Protein 7KC4 (pdb70)

B-factor: mean 38.18, std 17.24, range [19.4, 106.6]

Sequence (771 aa):
AWSVNNFLITGPKAYLTYTTSVALGAQSGIEECKFQFAWERWNCPENALQLSTHNRLRSATRETSFIHAISSAGVMYIITKNCSMGDFENCGCGWIWGGCSDNVEFGERISKLFVDSLEKGKDARALMNLHNNRAGRLAVRATMKRTCKCHGISGSCSIQTCWLQLAEFREMGDYLKAKYDQALKIEMDKFLPSAEAELIFLEESPDYCTCNSSLGIYGTEGRECLQNRSCGRLCTECGLQVEERKTEVISSCNCKFQWCCTVKCDQCRHVVSKYYCAAIIENMSTKKLCIVGGILLVFQIIAFLVGGLIAPGPTTAVSYMSVKCVDARKNHHKTKWFVPWGPNHCDKIRDIEEAIPREIEANDIVFSVHIPLPHMEMSPWFQFMLFILQLDIAFKLNNQIRENAEVSMDVSLAYRDDAFAEWTEMAHERVPRKLKCTFTSPKTPEHEGRYYECDVLPFMEIGSVAHKFYLLNIRLPVNEKKKINVGIGEIKDIRLVGIHQNGGFTKVWFAMKTFLTPSIFIIMVWYWRRITMMSRPPVLLEKVIFALGISMTFINIPVEWFSIGFDWTWMLLFGDIRQGIFYAMLLSFWIIFCGEHMMDQHERNHIAGYWKQVGPIAVGSFCLFIFDMCERGVQLTNPFYSIWTTDIGTELAMAFIIVAGICLCLYFLFLCFMVFQVFRNISGKQSSLPAMSKVRRLHYEGLIFRFKFLMLITLACAAMTVIFFIVSQVTEGHWKWGGVTVQVNSAFFTGIYGMWNLYVFALMFLYAPSH

InterPro domains:
  IPR009551 Protein wntless [PTHR13449] (1-541)
  IPR047843 Wntless-like, transmembrane domain [PF06664] (227-496)
  IPR053936 Wntless, GOLD domain [PF21883] (48-226)

Radius of gyration: 33.34 Å; Cα contacts (8 Å, |Δi|>4): 1363; chains: 2; bounding box: 68×67×112 Å

Solvent-accessible surface area: 38138 Å² total; per-residue (Å²): 20,14,43,70,90,50,2,83,146,20,22,30,175,100,52,122,97,21,9,90,18,0,15,94,0,0,119,24,0,9,107,9,0,64,98,32,2,40,113,58,60,20,50,0,23,105,46,22,31,64,128,12,76,146,94,27,138,162,14,0,7,77,8,9,0,0,5,12,0,0,0,0,0,0,0,0,36,38,0,8,26,18,0,12,25,6,53,20,106,64,3,35,73,69,35,67,96,27,8,40,44,41,8,10,90,13,0,39,87,0,0,93,46,2,0,28,44,19,39,167,37,159,86,36,19,5,77,3,4,53,16,0,0,78,3,0,15,47,3,0,70,65,22,19,83,127,31,51,51,29,13,10,32,22,42,46,58,33,26,49,5,47,11,69,13,8,6,21,29,79,69,0,0,60,73,1,37,53,29,17,96,98,24,73,98,19,100,119,49,28,159,145,121,34,57,97,40,38,0,0,19,29,54,96,46,61,118,32,24,83,86,65,106,97,92,23,14,145,13,8,136,54,38,87,12,94,63,150,165,44,6,7,143,6,2,85,125,36,25,177,97,80,72,77,119,132,43,53,58,95,57,86,39,112,21,116,69,64,2,0,12,45,52,152,61,62,151,29,175,80,114,46,59,50,46,67,4,20,51,15,6,76,95,37,62,106,148,125,33,88,102,38,37,31,90,46,112,81,88,20,80,94,8,60,90,41,0,5,97,100,4,20,10,2,23,17,12,14,11,5,14,1,10,5,0,13,9,87,194,78,104,120,196,60,90,114,29,16,22,3,55,32,111,115,100,2,87,59,2,122,65,10,116,66,0,76,88,102,120,8,97,2,70,28,0,2,0,0,5,9,1,0,11,4,128,15,80,5,21,40,49,0,22,23,1,11,3,3,0,14,14,14,0,4,0,75,78,115,12,60,30,121,178,128,3,95,0,7,0,48,0,17,0,0,66,42,70,97,45,191,48,154,32,66,73,67,17,76,106,130,2,42,11,50,14,119,22,86,24,115,20,84,111,60,92,152,62,63,41,48,63,25,117,35,88,49,6,50,4,4,16,11,7,9,3,32,37,81,27,2,0,0,11,0,45,0,44,29,38,131,172,118,142,53,3,26,11,1,1,27,0,56,20,0,13,0,0,3,1,2,31,2,0,0,8,0,74,13,41,4,59,24,7,62,125,21,20,60,42,3,103,113,20,15,70,68,0,64,143,61,2,83,116,62,126,124,107,42,48,7,15,14,99,10,2,45,31,0,0,82,7,3,13,79,14,0,64,33,28,29,103,126,10,44,70,132,81,70,55,102,17,37,16,56,23,6,53,9,47,31,74,8,104,22,50,11,35,7,1,42,0,1,9,12,0,50,3,19,19,66,169,130,132,57,38,134,78,73,52,6,207,46,25,73,29,3,15,46,71,6,46,127,13,74,83,46,13,8,93,49,26,23,15,54,23,62,121,47,12,4,58,8,10,102,36,66,106,105,13,39,106,103,0,85,45,56,58,101,61,10,32,114,12,80,84,75,1,100,113,56,30,88,112,9,31,129,75,0,84,145,29,13,64,41,45,99,96,58,8,112,90,38,77,157,119,130,63,101,114,39,64,12,29,10,101,34,1,102,43,7,29,112,60,20,100,54,17,38,43,76,31,88,89,74,57,99,50,14,61,118,30,116,4,85,78,131,213,44,80,102,59,41,36,23,30,0,16,22,38,0,0,28,21,4,18,26,2,29,9,0,58,19,2,0,52,7,11,0,10,41,205

Nearest PDB structures (foldseek):
  8tzr-assembly1_B  TM=9.924E-01  e=3.340E-75  Homo sapiens
  8tzs-assembly1_A  TM=9.143E-01  e=9.568E-65  Homo sapiens
  5lwe-assembly2_B  TM=4.113E-01  e=3.596E-01  Homo sapiens
  8haf-assembly1_R  TM=4.337E-01  e=3.968E-01  Homo sapiens
  8afz-assembly1_A  TM=2.467E-01  e=7.568E+00  Homo sapiens

Organism: Homo sapiens (NCBI:txid9606)

GO terms:
  GO:0005769 early endosome (C, IDA)
  GO:0005794 Golgi apparatus (C, IDA)
  GO:0005802 trans-Golgi network (C, IDA)
  GO:0005886 plasma membrane (C, IDA)
  GO:0031410 cytoplasmic vesicle (C, IDA)
  GO:0030177 positive regulation of Wnt signaling pathway (P, IMP)
  GO:0061357 positive regulation of Wnt protein secretion (P, IMP)
  GO:0006886 intracellular protein transport (P, IMP)
  GO:0005515 protein binding (F, IPI)
  GO:0031901 early endosome membrane (C, TAS)
  GO:0000139 Golgi membrane (C, TAS)
  GO:0070062 extracellular exosome (C, TAS)
  GO:0005886 plasma membrane (C, TAS)
  GO:0030666 endocytic vesicle membrane (C, TAS)
  GO:0061355 Wnt protein secretion (P, IMP)
  GO:0017147 Wnt-protein binding (F, IPI)
  GO:0090263 positive regulation of canonical Wnt signaling pathway (P, IMP)
  GO:0005783 endoplasmic reticulum (C, IDA)
  GO:0031901 early endosome membrane (C, EXP)
  GO:0000139 Golgi membrane (C, EXP)

Foldseek 3Di:
DLALVLLQVLHDPPPRVCSVLLSVLLVVLQVLQLVLCQADLCNSDPVCPVVLLPPVVQNLELSVLSSLLSSLLSQLVRQLVCVVVCVDPDQAPVCVPPRGDNSRVSSNVNSLRSSLSSLVDDAQSNVQSNLSSQLSSVLQVVQWDKDKAQCPDPRHNPDMDIDTHTDDSNSSSVVSVVLSVVEAADDRHCVDDDDSNHHYGHDYHDPQQDDDVVSVHHHLFFGKHDVVDSPPVVFVVRDPDKPFPFAKDKDWDDWDDDPDDDGDTDIDIDTDRIITGD/DQLQPDDPVVVVVLVVVLVVLLVVLLCCQFPFFDFQKDKDKFWWFWAFQPDDDPVDDDQAACDDDRHGHTDPWPVVCVVVVGDQQGTKGKTKPQDPPFWDAQLFQKKWKKKDWWFWQDLVQAADPWDKFKKQKWKWADADPPDDTDTDDTDIFIATWAWADPDDNDPVRGRHTTHTDIGGFFMFRTPPHTIMMMIIGGDQDDVDGHRGSRHHTIIMMMIIMTRRSRLSVSLLVLLVVLLVLLVVLLVVQVVLQVPDPDHDWQLSVLLSVLSVLLNLQSPNPSVVSNVDPDRCVVVSNVLSVLSNVLSVLLSLLLLLVCLAPDPDHPTDCVVPCLRCVLSVLLSVLVNVLCCVASVVCNSPRGDGQCRDPVSVVSNVVSVVSNVVSVVSSVVSSVVSNVNRVVRLVVCVVCLVVDPVPVSSVNVSSVVVSVVLVVLVVVLVVVLVVLVVVCVVDPAWDPPDPDITGSNSSSVSSNSSSVSVVSSCVSVSPGDDD

Secondary structure (DSSP, 8-state):
-HHHH--HHHHHHHHHHHHHHHHHHHHHHHHTS--S-EEEEEE-EEEE--S---SS----BSSSTTB--EESSTTSTTTTT--STTEEEEEESS-TT----TTS--EEEEEEEEEE--SSS---TT-EEEEEEEEEEESSSSS--EEEEEEEEEEE--EE--S--SGGGTTPBPEEPPEEEEEES---SSEEEEEEE---BTTTTBS-S--EEEEEEEEEEE-TTTHHHHHHHHHHHHHHHHHHHHHHHHHHHTTSSSPPPHHHHHHHHHHHHHHHHHS-GGGGGTTS--TTHHHHHHHHHHHHHHHHHHHHHHHHHHT---SS---SSTT-TTTTTHHHHHHHHHHHHHHHHTTTTTT-TT--TTSSHHHHHHHHHHHHHHHHHHHHHHHHHHHHHHHHHHHHHHHHTSSTTS-SSHHHHHHHHHHHHHHHHHHHHHHHHHHHHHHHHHHHS-SEE-SSSS-EEHHHHHHHHHHHHHHHHHHHHHHHTS---/--SHHHHHHTS-SS--TTHHHHHHHHHHHHHHHHHHTTTSS----GGGGTTTSS-HHHH-SHHHHHHHHHHHHHHHHHHHHHHHTT-SS-S---TTTT---TTTHHHHHHHHHHHHTT----SHHHHHHHHHHHHHHHHHHHH-EEEEEE-SSSS-SSSEEEEEEPPPHHHHHHHHHHHHHS-EE-SS-------TTS-EESS----TTS-BTTTTB--S-SB-------SSTTTTSS-S---B---EEEE--S----SS-------EEEE---B-B-

Structure (mmCIF, N/CA/C/O backbone):
data_7KC4
#
_entry.id   7KC4
#
_cell.length_a   1.00
_cell.length_b   1.00
_cell.length_c   1.00
_cell.angle_alpha   90.00
_cell.angle_beta   90.00
_cell.angle_gamma   90.00
#
_symmetry.space_group_name_H-M   'P 1'
#
loop_
_entity.id
_entity.type
_entity.pdbx_description
1 polymer 'Protein Wnt-8a'
2 polymer 'Protein wntless homolog'
3 branched 2-acetamido-2-deoxy-beta-D-glucopyranose-(1-4)-2-acetamido-2-deoxy-beta-D-glucopyranose
4 branched alpha-D-mannopyranose-(1-3)-alpha-D-mannopyranose-(1-3)-[alpha-D-mannopyranose-(1-6)]beta-D-mannopyranose-(1-4)-2-acetamido-2-deoxy-beta-D-glucopyranose-(1-4)-2-acetamido-2-deoxy-beta-D-glucopyranose
5 non-polymer 'PALMITIC ACID'
6 non-polymer '1-CIS-9-OCTADECANOYL-2-CIS-9-HEXADECANOYL PHOSPHATIDYL GLYCEROL'
7 non-polymer 'CHOLESTEROL HEMISUCCINATE'
#
loop_
_atom_site.group_PDB
_atom_site.id
_atom_site.type_symbol
_atom_site.label_atom_id
_atom_site.label_alt_id
_atom_site.label_comp_id
_atom_site.label_asym_id
_atom_site.label_entity_id
_atom_site.label_seq_id
_atom_site.pdbx_PDB_ins_code
_atom_site.Cartn_x
_atom_site.Cartn_y
_atom_site.Cartn_z
_atom_site.occupancy
_atom_site.B_iso_or_equiv
_atom_site.auth_seq_id
_atom_site.auth_comp_id
_atom_site.auth_asym_id
_atom_site.auth_atom_id
_atom_site.pdbx_PDB_model_num
ATOM 1 N N . ALA A 1 22 ? 40.038 66.002 106.598 1.00 51.07 22 ALA D N 1
ATOM 2 C CA . ALA A 1 22 ? 40.059 66.797 105.376 1.00 51.07 22 ALA D CA 1
ATOM 3 C C . ALA A 1 22 ? 39.552 65.988 104.187 1.00 51.07 22 ALA D C 1
ATOM 4 O O . ALA A 1 22 ? 38.730 66.464 103.404 1.00 51.07 22 ALA D O 1
ATOM 6 N N . TRP A 1 23 ? 40.048 64.762 104.061 1.00 45.13 23 TRP D N 1
ATOM 7 C CA . TRP A 1 23 ? 39.700 63.886 102.944 1.00 45.13 23 TRP D CA 1
ATOM 8 C C . TRP A 1 23 ? 38.495 63.010 103.273 1.00 45.13 23 TRP D C 1
ATOM 9 O O . TRP A 1 23 ? 38.530 61.788 103.140 1.00 45.13 23 TRP D O 1
ATOM 20 N N . SER A 1 24 ? 37.409 63.642 103.705 1.00 47.78 24 SER D N 1
ATOM 21 C CA . SER A 1 24 ? 36.185 62.947 104.067 1.00 47.78 24 SER D CA 1
ATOM 22 C C . SER A 1 24 ? 35.099 63.229 103.038 1.00 47.78 24 SER D C 1
ATOM 23 O O . SER A 1 24 ? 35.156 64.211 102.294 1.00 47.78 24 SER D O 1
ATOM 26 N N . VAL A 1 25 ? 34.099 62.346 103.006 1.00 48.07 25 VAL D N 1
ATOM 27 C CA . VAL A 1 25 ? 33.016 62.487 102.036 1.00 48.07 25 VAL D CA 1
ATOM 28 C C . VAL A 1 25 ? 32.218 63.758 102.304 1.00 48.07 25 VAL D C 1
ATOM 29 O O . VAL A 1 25 ? 31.766 64.432 101.370 1.00 48.07 25 VAL D O 1
ATOM 33 N N . ASN A 1 26 ? 32.034 64.109 103.580 1.00 50.05 26 ASN D N 1
ATOM 34 C CA . ASN A 1 26 ? 31.326 65.341 103.909 1.00 50.05 26 ASN D CA 1
ATOM 35 C C . ASN A 1 26 ? 32.103 66.565 103.442 1.00 50.05 26 ASN D C 1
ATOM 36 O O . ASN A 1 26 ? 31.521 67.506 102.891 1.00 50.05 26 ASN D O 1
ATOM 41 N N . ASN A 1 27 ? 33.420 66.572 103.659 1.00 49.19 27 ASN D N 1
ATOM 42 C CA . ASN A 1 27 ? 34.239 67.690 103.204 1.00 49.19 27 ASN D CA 1
ATOM 43 C C . ASN A 1 27 ? 34.262 67.777 101.684 1.00 49.19 27 ASN D C 1
ATOM 44 O O . ASN A 1 27 ? 34.205 68.875 101.120 1.00 49.19 27 ASN D O 1
ATOM 49 N N . PHE A 1 28 ? 34.349 66.631 101.003 1.00 44.89 28 PHE D N 1
ATOM 50 C CA . PHE A 1 28 ? 34.323 66.637 99.544 1.00 44.89 28 PHE D CA 1
ATOM 51 C C . PHE A 1 28 ? 32.983 67.124 99.010 1.00 44.89 28 PHE D C 1
ATOM 52 O O . PHE A 1 28 ? 32.907 67.606 97.874 1.00 44.89 28 PHE D O 1
ATOM 60 N N . LEU A 1 29 ? 31.919 67.005 99.805 1.00 47.99 29 LEU D N 1
ATOM 61 C CA . LEU A 1 29 ? 30.604 67.464 99.373 1.00 47.99 29 LEU D CA 1
ATOM 62 C C . LEU A 1 29 ? 30.474 68.977 99.511 1.00 47.99 29 LEU D C 1
ATOM 63 O O . LEU A 1 29 ? 30.245 69.685 98.524 1.00 47.99 29 LEU D O 1
ATOM 68 N N . ILE A 1 30 ? 30.609 69.488 100.736 1.00 50.78 30 ILE D N 1
ATOM 69 C CA . ILE A 1 30 ? 30.490 70.926 100.959 1.00 50.78 30 ILE D CA 1
ATOM 70 C C . ILE A 1 30 ? 31.619 71.669 100.257 1.00 50.78 30 ILE D C 1
ATOM 71 O O . ILE A 1 30 ? 31.386 72.631 99.515 1.00 50.78 30 ILE D O 1
ATOM 76 N N . THR A 1 31 ? 32.856 71.233 100.477 1.00 49.84 31 THR D N 1
ATOM 77 C CA . THR A 1 31 ? 34.019 71.845 99.839 1.00 49.84 31 THR D CA 1
ATOM 78 C C . THR A 1 31 ? 34.419 71.011 98.622 1.00 49.84 31 THR D C 1
ATOM 79 O O . THR A 1 31 ? 35.430 70.307 98.603 1.00 49.84 31 THR D O 1
ATOM 83 N N . GLY A 1 32 ? 33.579 71.092 97.594 1.00 47.93 32 GLY D N 1
ATOM 84 C CA . GLY A 1 32 ? 33.788 70.337 96.383 1.00 47.93 32 GLY D CA 1
ATOM 85 C C . GLY A 1 32 ? 33.170 70.998 95.169 1.00 47.93 32 GLY D C 1
ATOM 86 O O . GLY A 1 32 ? 32.252 71.817 95.276 1.00 47.93 32 GLY D O 1
ATOM 87 N N . PRO A 1 33 ? 33.668 70.652 93.986 1.00 47.18 33 PRO D N 1
ATOM 88 C CA . PRO A 1 33 ? 33.157 71.268 92.758 1.00 47.18 33 PRO D CA 1
ATOM 89 C C . PRO A 1 33 ? 31.741 70.812 92.443 1.00 47.18 33 PRO D C 1
ATOM 90 O O . PRO A 1 33 ? 31.293 69.737 92.847 1.00 47.18 33 PRO D O 1
ATOM 94 N N . LYS A 1 34 ? 31.034 71.662 91.706 1.00 48.08 34 LYS D N 1
ATOM 95 C CA . LYS A 1 34 ? 29.707 71.336 91.213 1.00 48.08 34 LYS D CA 1
ATOM 96 C C . LYS A 1 34 ? 29.802 70.646 89.854 1.00 48.08 34 LYS D C 1
ATOM 97 O O . LYS A 1 34 ? 30.875 70.541 89.255 1.00 48.08 34 LYS D O 1
ATOM 103 N N . ALA A 1 35 ? 28.655 70.140 89.392 1.00 46.66 35 ALA D N 1
ATOM 104 C CA . ALA A 1 35 ? 28.503 69.443 88.116 1.00 46.66 35 ALA D CA 1
ATOM 105 C C . ALA A 1 35 ? 29.162 68.069 88.151 1.00 46.66 35 ALA D C 1
ATOM 106 O O . ALA A 1 35 ? 29.050 67.295 87.195 1.00 46.66 35 ALA D O 1
ATOM 108 N N . TYR A 1 36 ? 29.853 67.758 89.247 1.00 42.67 36 TYR D N 1
ATOM 109 C CA . TYR A 1 36 ? 30.386 66.423 89.516 1.00 42.67 36 TYR D CA 1
ATOM 110 C C . TYR A 1 36 ? 29.972 66.085 90.944 1.00 42.67 36 TYR D C 1
ATOM 111 O O . TYR A 1 36 ? 30.731 66.309 91.889 1.00 42.67 36 TYR D O 1
ATOM 120 N N . LEU A 1 37 ? 28.763 65.549 91.095 1.00 42.52 37 LEU D N 1
ATOM 121 C CA . LEU A 1 37 ? 28.201 65.257 92.405 1.00 42.52 37 LEU D CA 1
ATOM 122 C C . LEU A 1 37 ? 28.100 63.772 92.705 1.00 42.52 37 LEU D C 1
ATOM 123 O O . LEU A 1 37 ? 28.087 63.393 93.876 1.00 42.52 37 LEU D O 1
ATOM 128 N N . THR A 1 38 ? 28.026 62.925 91.682 1.00 38.79 38 THR D N 1
ATOM 129 C CA . THR A 1 38 ? 27.980 61.484 91.890 1.00 38.79 38 THR D CA 1
ATOM 130 C C . THR A 1 38 ? 29.359 60.877 92.098 1.00 38.79 38 THR D C 1
ATOM 131 O O . THR A 1 38 ? 29.454 59.683 92.399 1.00 38.79 38 THR D O 1
ATOM 135 N N . TYR A 1 39 ? 30.421 61.663 91.944 1.00 37.19 39 TYR D N 1
ATOM 136 C CA . TYR A 1 39 ? 31.782 61.185 92.130 1.00 37.19 39 TYR D CA 1
ATOM 137 C C . TYR A 1 39 ? 32.272 61.323 93.564 1.00 37.19 39 TYR D C 1
ATOM 138 O O . TYR A 1 39 ? 33.296 60.726 93.908 1.00 37.19 39 TYR D O 1
ATOM 147 N N . THR A 1 40 ? 31.563 62.077 94.409 1.00 38.62 40 THR D N 1
ATOM 148 C CA . THR A 1 40 ? 32.089 62.398 95.733 1.00 38.62 40 THR D CA 1
ATOM 149 C C . THR A 1 40 ? 32.239 61.152 96.596 1.00 38.62 40 THR D C 1
ATOM 150 O O . THR A 1 40 ? 33.122 61.094 97.459 1.00 38.62 40 THR D O 1
ATOM 154 N N . THR A 1 41 ? 31.384 60.149 96.392 1.00 36.82 41 THR D N 1
ATOM 155 C CA . THR A 1 41 ? 31.532 58.904 97.134 1.00 36.82 41 THR D CA 1
ATOM 156 C C . THR A 1 41 ? 32.806 58.176 96.728 1.00 36.82 41 THR D C 1
ATOM 157 O O . THR A 1 41 ? 33.489 57.584 97.571 1.00 36.82 41 THR D O 1
ATOM 161 N N . SER A 1 42 ? 33.139 58.208 95.437 1.00 35.21 42 SER D N 1
ATOM 162 C CA . SER A 1 42 ? 34.354 57.553 94.965 1.00 35.21 42 SER D CA 1
ATOM 163 C C . SER A 1 42 ? 35.600 58.369 95.284 1.00 35.21 42 SER D C 1
ATOM 164 O O . SER A 1 42 ? 36.676 57.795 95.486 1.00 35.21 42 SER D O 1
ATOM 167 N N . VAL A 1 43 ? 35.485 59.698 95.318 1.00 36.04 43 VAL D N 1
ATOM 168 C CA . VAL A 1 43 ? 36.645 60.537 95.607 1.00 36.04 43 VAL D CA 1
ATOM 169 C C . VAL A 1 43 ? 37.134 60.301 97.030 1.00 36.04 43 VAL D C 1
ATOM 170 O O . VAL A 1 43 ? 38.333 60.113 97.268 1.00 36.04 43 VAL D O 1
ATOM 174 N N . ALA A 1 44 ? 36.215 60.310 97.997 1.00 36.40 44 ALA D N 1
ATOM 175 C CA . ALA A 1 44 ? 36.598 60.034 99.377 1.00 36.40 44 ALA D CA 1
ATOM 176 C C . ALA A 1 44 ? 37.087 58.602 99.530 1.00 36.40 44 ALA D C 1
ATOM 177 O O . ALA A 1 44 ? 37.988 58.324 100.329 1.00 36.40 44 ALA D O 1
ATOM 179 N N . LEU A 1 45 ? 36.494 57.680 98.774 1.00 35.34 45 LEU D N 1
ATOM 180 C CA . LEU A 1 45 ? 36.907 56.283 98.822 1.00 35.34 45 LEU D CA 1
ATOM 181 C C . LEU A 1 45 ? 38.331 56.111 98.309 1.00 35.34 45 LEU D C 1
ATOM 182 O O . LEU A 1 45 ? 39.111 55.338 98.875 1.00 35.34 45 LEU D O 1
ATOM 187 N N . GLY A 1 46 ? 38.683 56.815 97.233 1.00 34.84 46 GLY D N 1
ATOM 188 C CA . GLY A 1 46 ? 40.046 56.750 96.734 1.00 34.84 46 GLY D CA 1
ATOM 189 C C . GLY A 1 46 ? 41.048 57.372 97.685 1.00 34.84 46 GLY D C 1
ATOM 190 O O . GLY A 1 46 ? 42.172 56.882 97.823 1.00 34.84 46 GLY D O 1
ATOM 191 N N . ALA A 1 47 ? 40.663 58.466 98.345 1.00 34.35 47 ALA D N 1
ATOM 192 C CA . ALA A 1 47 ? 41.537 59.067 99.344 1.00 34.35 47 ALA D CA 1
ATOM 193 C C . ALA A 1 47 ? 41.816 58.094 100.480 1.00 34.35 47 ALA D C 1
ATOM 194 O O . ALA A 1 47 ? 42.912 58.091 101.053 1.00 34.35 47 ALA D O 1
ATOM 196 N N . GLN A 1 48 ? 40.833 57.260 100.824 1.00 35.55 48 GLN D N 1
ATOM 197 C CA . GLN A 1 48 ? 41.053 56.230 101.833 1.00 35.55 48 GLN D CA 1
ATOM 198 C C . GLN A 1 48 ? 41.991 55.146 101.317 1.00 35.55 48 GLN D C 1
ATOM 199 O O . GLN A 1 48 ? 42.756 54.558 102.089 1.00 35.55 48 GLN D O 1
ATOM 205 N N . SER A 1 49 ? 41.938 54.858 100.014 1.00 35.53 49 SER D N 1
ATOM 206 C CA . SER A 1 49 ? 42.845 53.871 99.438 1.00 35.53 49 SER D CA 1
ATOM 207 C C . SER A 1 49 ? 44.289 54.345 99.513 1.00 35.53 49 SER D C 1
ATOM 208 O O . SER A 1 49 ? 45.203 53.545 99.744 1.00 35.53 49 SER D O 1
ATOM 211 N N . GLY A 1 50 ? 44.518 55.639 99.295 1.00 35.82 50 GLY D N 1
ATOM 212 C CA . GLY A 1 50 ? 45.859 56.176 99.450 1.00 35.82 50 GLY D CA 1
ATOM 213 C C . GLY A 1 50 ? 46.334 56.149 100.888 1.00 35.82 50 GLY D C 1
ATOM 214 O O . GLY A 1 50 ? 47.514 55.914 101.158 1.00 35.82 50 GLY D O 1
ATOM 215 N N . ILE A 1 51 ? 45.424 56.398 101.832 1.00 37.35 51 ILE D N 1
ATOM 216 C CA . ILE A 1 51 ? 45.797 56.401 103.242 1.00 37.35 51 ILE D CA 1
ATOM 217 C C . ILE A 1 51 ? 46.221 55.010 103.695 1.00 37.35 51 ILE D C 1
ATOM 218 O O . ILE A 1 51 ? 47.247 54.850 104.366 1.00 37.35 51 ILE D O 1
ATOM 223 N N . GLU A 1 52 ? 45.450 53.981 103.333 1.00 39.06 52 GLU D N 1
ATOM 224 C CA . GLU A 1 52 ? 45.809 52.627 103.741 1.00 39.06 52 GLU D CA 1
ATOM 225 C C . GLU A 1 52 ? 47.091 52.161 103.064 1.00 39.06 52 GLU D C 1
ATOM 226 O O . GLU A 1 52 ? 47.820 51.335 103.624 1.00 39.06 52 GLU D O 1
ATOM 232 N N . GLU A 1 53 ? 47.380 52.669 101.864 1.00 38.01 53 GLU D N 1
ATOM 233 C CA . GLU A 1 53 ? 48.688 52.438 101.263 1.00 38.01 53 GLU D CA 1
ATOM 234 C C . GLU A 1 53 ? 49.773 53.197 102.014 1.00 38.01 53 GLU D C 1
ATOM 235 O O . GLU A 1 53 ? 50.875 52.679 102.225 1.00 38.01 53 GLU D O 1
ATOM 241 N N . CYS A 1 54 ? 49.476 54.431 102.428 1.00 38.54 54 CYS D N 1
ATOM 242 C CA . CYS A 1 54 ? 50.434 55.207 103.207 1.00 38.54 54 CYS D CA 1
ATOM 243 C C . CYS A 1 54 ? 50.691 54.559 104.561 1.00 38.54 54 CYS D C 1
ATOM 244 O O . CYS A 1 54 ? 51.812 54.612 105.081 1.00 38.54 54 CYS D O 1
ATOM 247 N N . LYS A 1 55 ? 49.661 53.953 105.154 1.00 40.40 55 LYS D N 1
ATOM 248 C CA . LYS A 1 55 ? 49.855 53.221 106.401 1.00 40.40 55 LYS D CA 1
ATOM 249 C C . LYS A 1 55 ? 50.758 52.014 106.194 1.00 40.40 55 LYS D C 1
ATOM 250 O O . LYS A 1 55 ? 51.594 51.704 107.050 1.00 40.40 55 LYS D O 1
ATOM 256 N N . PHE A 1 56 ? 50.598 51.315 105.068 1.00 38.55 56 PHE D N 1
ATOM 257 C CA . PHE A 1 56 ? 51.449 50.166 104.775 1.00 38.55 56 PHE D CA 1
ATOM 258 C C . PHE A 1 56 ? 52.898 50.590 104.569 1.00 38.55 56 PHE D C 1
ATOM 259 O O . PHE A 1 56 ? 53.823 49.952 105.083 1.00 38.55 56 PHE D O 1
ATOM 267 N N . GLN A 1 57 ? 53.115 51.666 103.810 1.00 37.65 57 GLN D N 1
ATOM 268 C CA . GLN A 1 57 ? 54.470 52.116 103.517 1.00 37.65 57 GLN D CA 1
ATOM 269 C C . GLN A 1 57 ? 55.205 52.598 104.759 1.00 37.65 57 GLN D C 1
ATOM 270 O O . GLN A 1 57 ? 56.440 52.603 104.769 1.00 37.65 57 GLN D O 1
ATOM 276 N N . PHE A 1 58 ? 54.478 53.001 105.799 1.00 39.97 58 PHE D N 1
ATOM 277 C CA . PHE A 1 58 ? 55.073 53.549 107.010 1.00 39.97 58 PHE D CA 1
ATOM 278 C C . PHE A 1 58 ? 54.865 52.645 108.219 1.00 39.97 58 PHE D C 1
ATOM 279 O O . PHE A 1 58 ? 54.994 53.101 109.358 1.00 39.97 58 PHE D O 1
ATOM 287 N N . ALA A 1 59 ? 54.548 51.369 107.994 1.00 46.55 59 ALA D N 1
ATOM 288 C CA . ALA A 1 59 ? 54.254 50.464 109.098 1.00 46.55 59 ALA D CA 1
ATOM 289 C C . ALA A 1 59 ? 55.472 50.175 109.965 1.00 46.55 59 ALA D C 1
ATOM 290 O O . ALA A 1 59 ? 55.309 49.803 111.132 1.00 46.55 59 ALA D O 1
ATOM 292 N N . TRP A 1 60 ? 56.682 50.333 109.429 1.00 53.63 60 TRP D N 1
ATOM 293 C CA . TRP A 1 60 ? 57.903 50.011 110.155 1.00 53.63 60 TRP D CA 1
ATOM 294 C C . TRP A 1 60 ? 58.668 51.247 110.611 1.00 53.63 60 TRP D C 1
ATOM 295 O O . TRP A 1 60 ? 59.812 51.123 111.058 1.00 53.63 60 TRP D O 1
ATOM 306 N N . GLU A 1 61 ? 58.071 52.429 110.514 1.00 54.41 61 GLU D N 1
ATOM 307 C CA . GLU A 1 61 ? 58.741 53.679 110.841 1.00 54.41 61 GLU D CA 1
ATOM 308 C C . GLU A 1 61 ? 58.192 54.245 112.147 1.00 54.41 61 GLU D C 1
ATOM 309 O O . GLU A 1 61 ? 57.280 53.689 112.763 1.00 54.41 61 GLU D O 1
ATOM 315 N N . ARG A 1 62 ? 58.770 55.371 112.572 1.00 55.97 62 ARG D N 1
ATOM 316 C CA . ARG A 1 62 ? 58.323 56.049 113.784 1.00 55.97 62 ARG D CA 1
ATOM 317 C C . ARG A 1 62 ? 56.989 56.757 113.605 1.00 55.97 62 ARG D C 1
ATOM 318 O O . ARG A 1 62 ? 56.403 57.198 114.600 1.00 55.97 62 ARG D O 1
ATOM 326 N N . TRP A 1 63 ? 56.503 56.883 112.373 1.00 45.70 63 TRP D N 1
ATOM 327 C CA . TRP A 1 63 ? 55.228 57.527 112.076 1.00 45.70 63 TRP D CA 1
ATOM 328 C C . TRP A 1 63 ? 54.444 56.591 111.169 1.00 45.70 63 TRP D C 1
ATOM 329 O O . TRP A 1 63 ? 54.743 56.491 109.976 1.00 45.70 63 TRP D O 1
ATOM 340 N N . ASN A 1 64 ? 53.450 55.903 111.726 1.00 47.69 64 ASN D N 1
ATOM 341 C CA . ASN A 1 64 ? 52.715 54.879 110.981 1.00 47.69 64 ASN D CA 1
ATOM 342 C C . ASN A 1 64 ? 51.490 55.452 110.281 1.00 47.69 64 ASN D C 1
ATOM 343 O O . ASN A 1 64 ? 50.404 54.880 110.350 1.00 47.69 64 ASN D O 1
ATOM 348 N N . CYS A 1 65 ? 51.676 56.565 109.568 1.00 47.22 65 CYS D N 1
ATOM 349 C CA . CYS A 1 65 ? 50.631 57.260 108.822 1.00 47.22 65 CYS D CA 1
ATOM 350 C C . CYS A 1 65 ? 49.288 57.247 109.548 1.00 47.22 65 CYS D C 1
ATOM 351 O O . CYS A 1 65 ? 48.280 56.834 108.960 1.00 47.22 65 CYS D O 1
ATOM 354 N N . PRO A 1 66 ? 49.225 57.672 110.810 1.00 52.32 66 PRO D N 1
ATOM 355 C CA . PRO A 1 66 ? 47.970 57.546 111.558 1.00 52.32 66 PRO D CA 1
ATOM 356 C C . PRO A 1 66 ? 46.873 58.419 110.971 1.00 52.32 66 PRO D C 1
ATOM 357 O O . PRO A 1 66 ? 47.125 59.488 110.410 1.00 52.32 66 PRO D O 1
ATOM 361 N N . GLU A 1 67 ? 45.635 57.942 111.109 1.00 58.33 67 GLU D N 1
ATOM 362 C CA . GLU A 1 67 ? 44.484 58.664 110.583 1.00 58.33 67 GLU D CA 1
ATOM 363 C C . GLU A 1 67 ? 44.203 59.956 111.339 1.00 58.33 67 GLU D C 1
ATOM 364 O O . GLU A 1 67 ? 43.395 60.763 110.867 1.00 58.33 67 GLU D O 1
ATOM 370 N N . ASN A 1 68 ? 44.837 60.165 112.495 1.00 61.43 68 ASN D N 1
ATOM 371 C CA . ASN A 1 68 ? 44.665 61.423 113.214 1.00 61.43 68 ASN D CA 1
ATOM 372 C C . ASN A 1 68 ? 45.197 62.598 112.405 1.00 61.43 68 ASN D C 1
ATOM 373 O O . ASN A 1 68 ? 44.580 63.669 112.374 1.00 61.43 68 ASN D O 1
ATOM 378 N N . ALA A 1 69 ? 46.340 62.420 111.743 1.00 59.03 69 ALA D N 1
ATOM 379 C CA . ALA A 1 69 ? 46.928 63.497 110.958 1.00 59.03 69 ALA D CA 1
ATOM 380 C C . ALA A 1 69 ? 46.290 63.575 109.577 1.00 59.03 69 ALA D C 1
ATOM 381 O O . ALA A 1 69 ? 46.991 63.616 108.560 1.00 59.03 69 ALA D O 1
ATOM 383 N N . LEU A 1 70 ? 44.969 63.599 109.536 1.00 57.86 70 LEU D N 1
ATOM 384 C CA . LEU A 1 70 ? 44.190 63.809 108.322 1.00 57.86 70 LEU D CA 1
ATOM 385 C C . LEU A 1 70 ? 43.147 64.901 108.492 1.00 57.86 70 LEU D C 1
ATOM 386 O O . LEU A 1 70 ? 42.921 65.679 107.563 1.00 57.86 70 LEU D O 1
ATOM 391 N N . GLN A 1 71 ? 42.508 64.979 109.658 1.00 61.98 71 GLN D N 1
ATOM 392 C CA . GLN A 1 71 ? 41.567 66.045 109.972 1.00 61.98 71 GLN D CA 1
ATOM 393 C C . GLN A 1 71 ? 42.117 67.037 110.984 1.00 61.98 71 GLN D C 1
ATOM 394 O O . GLN A 1 71 ? 41.770 68.222 110.926 1.00 61.98 71 GLN D O 1
ATOM 396 N N . LEU A 1 72 ? 42.963 66.582 111.905 1.00 62.61 72 LEU D N 1
ATOM 397 C CA . LEU A 1 72 ? 43.652 67.461 112.838 1.00 62.61 72 LEU D CA 1
ATOM 398 C C . LEU A 1 72 ? 44.899 68.089 112.232 1.00 62.61 72 LEU D C 1
ATOM 399 O O . LEU A 1 72 ? 45.523 68.940 112.874 1.00 62.61 72 LEU D O 1
ATOM 404 N N . SER A 1 73 ? 45.273 67.689 111.019 1.00 59.47 73 SER D N 1
ATOM 405 C CA . SER A 1 73 ? 46.430 68.238 110.328 1.00 59.47 73 SER D CA 1
ATOM 406 C C . SER A 1 73 ? 46.085 69.442 109.464 1.00 59.47 73 SER D C 1
ATOM 407 O O . SER A 1 73 ? 46.977 69.988 108.807 1.00 59.47 73 SER D O 1
ATOM 410 N N . THR A 1 74 ? 44.821 69.867 109.448 1.00 61.51 74 THR D N 1
ATOM 411 C CA . THR A 1 74 ? 44.426 71.014 108.638 1.00 61.51 74 THR D CA 1
ATOM 412 C C . THR A 1 74 ? 44.873 72.322 109.283 1.00 61.51 74 THR D C 1
ATOM 413 O O . THR A 1 74 ? 45.647 73.085 108.694 1.00 61.51 74 THR D O 1
ATOM 417 N N . HIS A 1 75 ? 44.397 72.593 110.495 1.00 62.97 75 HIS D N 1
ATOM 418 C CA . HIS A 1 75 ? 44.818 73.777 111.227 1.00 62.97 75 HIS D CA 1
ATOM 419 C C . HIS A 1 75 ? 46.211 73.550 111.812 1.00 62.97 75 HIS D C 1
ATOM 420 O O . HIS A 1 75 ? 46.789 72.464 111.705 1.00 62.97 75 HIS D O 1
ATOM 427 N N . ASN A 1 76 ? 46.755 74.589 112.448 1.00 60.16 76 ASN D N 1
ATOM 428 C CA . ASN A 1 76 ? 48.134 74.588 112.930 1.00 60.16 76 ASN D CA 1
ATOM 429 C C . ASN A 1 76 ? 49.089 74.228 111.795 1.00 60.16 76 ASN D C 1
ATOM 430 O O . ASN A 1 76 ? 49.957 73.362 111.922 1.00 60.16 76 ASN D O 1
ATOM 435 N N . ARG A 1 77 ? 48.905 74.912 110.662 1.00 53.02 77 ARG D N 1
ATOM 436 C CA . ARG A 1 77 ? 49.646 74.579 109.450 1.00 53.02 77 ARG D CA 1
ATOM 437 C C . ARG A 1 77 ? 51.148 74.730 109.639 1.00 53.02 77 ARG D C 1
ATOM 438 O O . ARG A 1 77 ? 51.925 74.007 109.008 1.00 53.02 77 ARG D O 1
ATOM 440 N N . LEU A 1 78 ? 51.576 75.664 110.490 1.00 55.30 78 LEU D N 1
ATOM 441 C CA . LEU A 1 78 ? 53.005 75.844 110.725 1.00 55.30 78 LEU D CA 1
ATOM 442 C C . LEU A 1 78 ? 53.620 74.602 111.359 1.00 55.30 78 LEU D C 1
ATOM 443 O O . LEU A 1 78 ? 54.726 74.190 110.987 1.00 55.30 78 LEU D O 1
ATOM 448 N N . ARG A 1 79 ? 52.922 73.993 112.313 1.00 54.87 79 ARG D N 1
ATOM 449 C CA . ARG A 1 79 ? 53.397 72.781 112.967 1.00 54.87 79 ARG D CA 1
ATOM 450 C C . ARG A 1 79 ? 52.879 71.508 112.310 1.00 54.87 79 ARG D C 1
ATOM 451 O O . ARG A 1 79 ? 53.168 70.413 112.802 1.00 54.87 79 ARG D O 1
ATOM 459 N N . SER A 1 80 ? 52.120 71.623 111.221 1.00 48.45 80 SER D N 1
ATOM 460 C CA . SER A 1 80 ? 51.649 70.466 110.472 1.00 48.45 80 SER D CA 1
ATOM 461 C C . SER A 1 80 ? 52.223 70.424 109.064 1.00 48.45 80 SER D C 1
ATOM 462 O O . SER A 1 80 ? 51.801 69.588 108.257 1.00 48.45 80 SER D O 1
ATOM 465 N N . ALA A 1 81 ? 53.165 71.305 108.745 1.00 43.91 81 ALA D N 1
ATOM 466 C CA . ALA A 1 81 ? 53.806 71.334 107.431 1.00 43.91 81 ALA D CA 1
ATOM 467 C C . ALA A 1 81 ? 55.071 70.484 107.413 1.00 43.91 81 ALA D C 1
ATOM 468 O O . ALA A 1 81 ? 56.154 70.950 107.063 1.00 43.91 81 ALA D O 1
ATOM 470 N N . THR A 1 82 ? 54.937 69.219 107.797 1.00 37.71 82 THR D N 1
ATOM 471 C CA . THR A 1 82 ? 56.076 68.329 107.925 1.00 37.71 82 THR D CA 1
ATOM 472 C C . THR A 1 82 ? 56.275 67.522 106.644 1.00 37.71 82 THR D C 1
ATOM 473 O O . THR A 1 82 ? 55.515 67.629 105.680 1.00 37.71 82 THR D O 1
ATOM 477 N N . ARG A 1 83 ? 57.327 66.701 106.637 1.00 36.33 83 ARG D N 1
ATOM 478 C CA . ARG A 1 83 ? 57.575 65.815 105.506 1.00 36.33 83 ARG D CA 1
ATOM 479 C C . ARG A 1 83 ? 56.502 64.743 105.385 1.00 36.33 83 ARG D C 1
ATOM 480 O O . ARG A 1 83 ? 56.215 64.277 104.278 1.00 36.33 83 ARG D O 1
ATOM 488 N N . GLU A 1 84 ? 55.904 64.340 106.506 1.00 39.56 84 GLU D N 1
ATOM 489 C CA . GLU A 1 84 ? 54.916 63.270 106.486 1.00 39.56 84 GLU D CA 1
ATOM 490 C C . GLU A 1 84 ? 53.588 63.718 105.892 1.00 39.56 84 GLU D C 1
ATOM 491 O O . GLU A 1 84 ? 52.918 62.924 105.225 1.00 39.56 84 GLU D O 1
ATOM 497 N N . THR A 1 85 ? 53.187 64.970 106.123 1.00 36.90 85 THR D N 1
ATOM 498 C CA . THR A 1 85 ? 51.940 65.451 105.541 1.00 36.90 85 THR D CA 1
ATOM 499 C C . THR A 1 85 ? 52.073 65.684 104.043 1.00 36.90 85 THR D C 1
ATOM 500 O O . THR A 1 85 ? 51.066 65.690 103.328 1.00 36.90 85 THR D O 1
ATOM 504 N N . SER A 1 86 ? 53.298 65.889 103.555 1.00 34.78 86 SER D N 1
ATOM 505 C CA . SER A 1 86 ? 53.516 65.963 102.114 1.00 34.78 86 SER D CA 1
ATOM 506 C C . SER A 1 86 ? 53.215 64.624 101.454 1.00 34.78 86 SER D C 1
ATOM 507 O O . SER A 1 86 ? 52.626 64.569 100.368 1.00 34.78 86 SER D O 1
ATOM 510 N N . PHE A 1 87 ? 53.621 63.529 102.098 1.00 34.06 87 PHE D N 1
ATOM 511 C CA . PHE A 1 87 ? 53.266 62.204 101.606 1.00 34.06 87 PHE D CA 1
ATOM 512 C C . PHE A 1 87 ? 51.767 61.965 101.719 1.00 34.06 87 PHE D C 1
ATOM 513 O O . PHE A 1 87 ? 51.177 61.272 100.883 1.00 34.06 87 PHE D O 1
ATOM 521 N N . ILE A 1 88 ? 51.138 62.525 102.755 1.00 35.62 88 ILE D N 1
ATOM 522 C CA . ILE A 1 88 ? 49.699 62.354 102.955 1.00 35.62 88 ILE D CA 1
ATOM 523 C C . ILE A 1 88 ? 48.930 62.899 101.758 1.00 35.62 88 ILE D C 1
ATOM 524 O O . ILE A 1 88 ? 48.033 62.244 101.215 1.00 35.62 88 ILE D O 1
ATOM 529 N N . HIS A 1 89 ? 49.281 64.112 101.327 1.00 33.84 89 HIS D N 1
ATOM 530 C CA . HIS A 1 89 ? 48.546 64.752 100.242 1.00 33.84 89 HIS D CA 1
ATOM 531 C C . HIS A 1 89 ? 48.811 64.070 98.908 1.00 33.84 89 HIS D C 1
ATOM 532 O O . HIS A 1 89 ? 47.894 63.901 98.096 1.00 33.84 89 HIS D O 1
ATOM 539 N N . ALA A 1 90 ? 50.060 63.676 98.657 1.00 32.57 90 ALA D N 1
ATOM 540 C CA . ALA A 1 90 ? 50.399 63.063 97.377 1.00 32.57 90 ALA D CA 1
ATOM 541 C C . ALA A 1 90 ? 49.744 61.696 97.224 1.00 32.57 90 ALA D C 1
ATOM 542 O O . ALA A 1 90 ? 49.170 61.385 96.175 1.00 32.57 90 ALA D O 1
ATOM 544 N N . ILE A 1 91 ? 49.827 60.860 98.261 1.00 33.60 91 ILE D N 1
ATOM 545 C CA . ILE A 1 91 ? 49.269 59.514 98.166 1.00 33.60 91 ILE D CA 1
ATOM 546 C C . ILE A 1 91 ? 47.747 59.559 98.119 1.00 33.60 91 ILE D C 1
ATOM 547 O O . ILE A 1 91 ? 47.113 58.686 97.516 1.00 33.60 91 ILE D O 1
ATOM 552 N N . SER A 1 92 ? 47.132 60.562 98.751 1.00 33.92 92 SER D N 1
ATOM 553 C CA . SER A 1 92 ? 45.679 60.682 98.701 1.00 33.92 92 SER D CA 1
ATOM 554 C C . SER A 1 92 ? 45.215 61.181 97.339 1.00 33.92 92 SER D C 1
ATOM 555 O O . SER A 1 92 ? 44.222 60.685 96.796 1.00 33.92 92 SER D O 1
ATOM 558 N N . SER A 1 93 ? 45.917 62.166 96.775 1.00 32.73 93 SER D N 1
ATOM 559 C CA . SER A 1 93 ? 45.581 62.640 95.437 1.00 32.73 93 SER D CA 1
ATOM 560 C C . SER A 1 93 ? 45.827 61.558 94.396 1.00 32.73 93 SER D C 1
ATOM 561 O O . SER A 1 93 ? 45.075 61.439 93.422 1.00 32.73 93 SER D O 1
ATOM 564 N N . ALA A 1 94 ? 46.886 60.768 94.577 1.00 31.69 94 ALA D N 1
ATOM 565 C CA . ALA A 1 94 ? 47.142 59.653 93.673 1.00 31.69 94 ALA D CA 1
ATOM 566 C C . ALA A 1 94 ? 46.047 58.600 93.774 1.00 31.69 94 ALA D C 1
ATOM 567 O O . ALA A 1 94 ? 45.650 58.007 92.764 1.00 31.69 94 ALA D O 1
ATOM 569 N N . GLY A 1 95 ? 45.554 58.347 94.987 1.00 32.46 95 GLY D N 1
ATOM 570 C CA . GLY A 1 95 ? 44.516 57.344 95.160 1.00 32.46 95 GLY D CA 1
ATOM 571 C C . GLY A 1 95 ? 43.213 57.720 94.482 1.00 32.46 95 GLY D C 1
ATOM 572 O O . GLY A 1 95 ? 42.507 56.858 93.953 1.00 32.46 95 GLY D O 1
ATOM 573 N N . VAL A 1 96 ? 42.868 59.009 94.500 1.00 32.12 96 VAL D N 1
ATOM 574 C CA . VAL A 1 96 ? 41.642 59.461 93.847 1.00 32.12 96 VAL D CA 1
ATOM 575 C C . VAL A 1 96 ? 41.737 59.246 92.343 1.00 32.12 96 VAL D C 1
ATOM 576 O O . VAL A 1 96 ? 40.791 58.775 91.703 1.00 32.12 96 VAL D O 1
ATOM 580 N N . MET A 1 97 ? 42.886 59.588 91.757 1.00 32.40 97 MET D N 1
ATOM 581 C CA . MET A 1 97 ? 43.095 59.365 90.331 1.00 32.40 97 MET D CA 1
ATOM 582 C C . MET A 1 97 ? 43.019 57.884 89.985 1.00 32.40 97 MET D C 1
ATOM 583 O O . MET A 1 97 ? 42.425 57.502 88.971 1.00 32.40 97 MET D O 1
ATOM 588 N N . TYR A 1 98 ? 43.623 57.035 90.816 1.00 32.18 98 TYR D N 1
ATOM 589 C CA . TYR A 1 98 ? 43.613 55.600 90.549 1.00 32.18 98 TYR D CA 1
ATOM 590 C C . TYR A 1 98 ? 42.204 55.029 90.635 1.00 32.18 98 TYR D C 1
ATOM 591 O O . TYR A 1 98 ? 41.798 54.219 89.795 1.00 32.18 98 TYR D O 1
ATOM 600 N N . ILE A 1 99 ? 41.439 55.440 91.649 1.00 32.36 99 ILE D N 1
ATOM 601 C CA . ILE A 1 99 ? 40.131 54.834 91.875 1.00 32.36 99 ILE D CA 1
ATOM 602 C C . ILE A 1 99 ? 39.130 55.294 90.819 1.00 32.36 99 ILE D C 1
ATOM 603 O O . ILE A 1 99 ? 38.259 54.523 90.399 1.00 32.36 99 ILE D O 1
ATOM 608 N N . ILE A 1 100 ? 39.231 56.548 90.374 1.00 31.88 100 ILE D N 1
ATOM 609 C CA . ILE A 1 100 ? 38.299 57.052 89.369 1.00 31.88 100 ILE D CA 1
ATOM 610 C C . ILE A 1 100 ? 38.585 56.422 88.012 1.00 31.88 100 ILE D C 1
ATOM 611 O O . ILE A 1 100 ? 37.662 56.114 87.249 1.00 31.88 100 ILE D O 1
ATOM 616 N N . THR A 1 101 ? 39.864 56.219 87.689 1.00 30.55 101 THR D N 1
ATOM 617 C CA . THR A 1 101 ? 40.218 55.596 86.418 1.00 30.55 101 THR D CA 1
ATOM 618 C C . THR A 1 101 ? 39.649 54.187 86.320 1.00 30.55 101 THR D C 1
ATOM 619 O O . THR A 1 101 ? 39.146 53.784 85.265 1.00 30.55 101 THR D O 1
ATOM 623 N N . LYS A 1 102 ? 39.722 53.421 87.410 1.00 30.99 102 LYS D N 1
ATOM 624 C CA . LYS A 1 102 ? 39.116 52.094 87.423 1.00 30.99 102 LYS D CA 1
ATOM 625 C C . LYS A 1 102 ? 37.606 52.178 87.266 1.00 30.99 102 LYS D C 1
ATOM 626 O O . LYS A 1 102 ? 36.998 51.344 86.587 1.00 30.99 102 LYS D O 1
ATOM 632 N N . ASN A 1 103 ? 36.981 53.174 87.899 1.00 32.21 103 ASN D N 1
ATOM 633 C CA . ASN A 1 103 ? 35.538 53.350 87.772 1.00 32.21 103 ASN D CA 1
ATOM 634 C C . ASN A 1 103 ? 35.142 53.592 86.322 1.00 32.21 103 ASN D C 1
ATOM 635 O O . ASN A 1 103 ? 34.172 53.012 85.824 1.00 32.21 103 ASN D O 1
ATOM 640 N N . CYS A 1 104 ? 35.885 54.456 85.629 1.00 31.70 104 CYS D N 1
ATOM 641 C CA . CYS A 1 104 ? 35.587 54.732 84.230 1.00 31.70 104 CYS D CA 1
ATOM 642 C C . CYS A 1 104 ? 35.876 53.527 83.348 1.00 31.70 104 CYS D C 1
ATOM 643 O O . CYS A 1 104 ? 35.142 53.269 82.389 1.00 31.70 104 CYS D O 1
ATOM 646 N N . SER A 1 105 ? 36.940 52.782 83.650 1.00 27.55 105 SER D N 1
ATOM 647 C CA . SER A 1 105 ? 37.255 51.594 82.866 1.00 27.55 105 SER D CA 1
ATOM 648 C C . SER A 1 105 ? 36.253 50.475 83.114 1.00 27.55 105 SER D C 1
ATOM 649 O O . SER A 1 105 ? 36.002 49.662 82.218 1.00 27.55 105 SER D O 1
ATOM 652 N N . MET A 1 106 ? 35.673 50.417 84.312 1.00 29.33 106 MET D N 1
ATOM 653 C CA . MET A 1 106 ? 34.665 49.416 84.640 1.00 29.33 106 MET D CA 1
ATOM 654 C C . MET A 1 106 ? 33.265 49.823 84.209 1.00 29.33 106 MET D C 1
ATOM 655 O O . MET A 1 106 ? 32.325 49.046 84.407 1.00 29.33 106 MET D O 1
ATOM 660 N N . GLY A 1 107 ? 33.099 51.010 83.632 1.00 28.44 107 GLY D N 1
ATOM 661 C CA . GLY A 1 107 ? 31.788 51.460 83.219 1.00 28.44 107 GLY D CA 1
ATOM 662 C C . GLY A 1 107 ? 30.922 52.004 84.327 1.00 28.44 107 GLY D C 1
ATOM 663 O O . GLY A 1 107 ? 29.712 52.155 84.135 1.00 28.44 107 GLY D O 1
ATOM 664 N N . ASP A 1 108 ? 31.503 52.307 85.489 1.00 33.19 108 ASP D N 1
ATOM 665 C CA . ASP A 1 108 ? 30.729 52.818 86.613 1.00 33.19 108 ASP D CA 1
ATOM 666 C C . ASP A 1 108 ? 30.267 54.254 86.411 1.00 33.19 108 ASP D C 1
ATOM 667 O O . ASP A 1 108 ? 29.376 54.704 87.138 1.00 33.19 108 ASP D O 1
ATOM 672 N N . PHE A 1 109 ? 30.841 54.978 85.453 1.00 34.20 109 PHE D N 1
ATOM 673 C CA . PHE A 1 109 ? 30.426 56.337 85.138 1.00 34.20 109 PHE D CA 1
ATOM 674 C C . PHE A 1 109 ? 30.089 56.427 83.658 1.00 34.20 109 PHE D C 1
ATOM 675 O O . PHE A 1 109 ? 30.747 55.795 82.825 1.00 34.20 109 PHE D O 1
ATOM 683 N N . GLU A 1 110 ? 29.062 57.214 83.338 1.00 34.80 110 GLU D N 1
ATOM 684 C CA . GLU A 1 110 ? 28.478 57.218 82.002 1.00 34.80 110 GLU D CA 1
ATOM 685 C C . GLU A 1 110 ? 29.464 57.654 80.926 1.00 34.80 110 GLU D C 1
ATOM 686 O O . GLU A 1 110 ? 29.843 56.850 80.069 1.00 34.80 110 GLU D O 1
ATOM 692 N N . ASN A 1 111 ? 29.900 58.909 80.961 1.00 37.57 111 ASN D N 1
ATOM 693 C CA . ASN A 1 111 ? 30.780 59.460 79.932 1.00 37.57 111 ASN D CA 1
ATOM 694 C C . ASN A 1 111 ? 32.084 59.890 80.593 1.00 37.57 111 ASN D C 1
ATOM 695 O O . ASN A 1 111 ? 32.118 60.878 81.332 1.00 37.57 111 ASN D O 1
ATOM 700 N N . CYS A 1 112 ? 33.152 59.148 80.326 1.00 38.47 112 CYS D N 1
ATOM 701 C CA . CYS A 1 112 ? 34.475 59.423 80.877 1.00 38.47 112 CYS D CA 1
ATOM 702 C C . CYS A 1 112 ? 35.404 59.767 79.715 1.00 38.47 112 CYS D C 1
ATOM 703 O O . CYS A 1 112 ? 35.999 58.886 79.093 1.00 38.47 112 CYS D O 1
ATOM 706 N N . GLY A 1 113 ? 35.523 61.064 79.422 1.00 39.31 113 GLY D N 1
ATOM 707 C CA . GLY A 1 113 ? 36.398 61.568 78.378 1.00 39.31 113 GLY D CA 1
ATOM 708 C C . GLY A 1 113 ? 35.666 62.295 77.267 1.00 39.31 113 GLY D C 1
ATOM 709 O O . GLY A 1 113 ? 36.213 63.237 76.685 1.00 39.31 113 GLY D O 1
ATOM 710 N N . CYS A 1 114 ? 34.444 61.875 76.961 1.00 38.34 114 CYS D N 1
ATOM 711 C CA . CYS A 1 114 ? 33.669 62.500 75.898 1.00 38.34 114 CYS D CA 1
ATOM 712 C C . CYS A 1 114 ? 32.224 62.722 76.332 1.00 38.34 114 CYS D C 1
ATOM 713 O O . CYS A 1 114 ? 31.908 63.717 76.985 1.00 38.34 114 CYS D O 1
ATOM 716 N N . GLY A 1 126 ? 35.825 64.201 69.721 1.00 23.12 126 GLY D N 1
ATOM 717 C CA . GLY A 1 126 ? 34.601 63.427 69.639 1.00 23.12 126 GLY D CA 1
ATOM 718 C C . GLY A 1 126 ? 34.848 61.934 69.601 1.00 23.12 126 GLY D C 1
ATOM 719 O O . GLY A 1 126 ? 35.914 61.485 69.188 1.00 23.12 126 GLY D O 1
ATOM 720 N N . TRP A 1 127 ? 33.859 61.159 70.046 1.00 23.50 127 TRP D N 1
ATOM 721 C CA . TRP A 1 127 ? 33.990 59.707 70.025 1.00 23.50 127 TRP D CA 1
ATOM 722 C C . TRP A 1 127 ? 34.046 59.183 68.596 1.00 23.50 127 TRP D C 1
ATOM 723 O O . TRP A 1 127 ? 34.868 58.317 68.272 1.00 23.50 127 TRP D O 1
ATOM 734 N N . ILE A 1 128 ? 33.175 59.696 67.726 1.00 23.12 128 ILE D N 1
ATOM 735 C CA . ILE A 1 128 ? 33.185 59.279 66.328 1.00 23.12 128 ILE D CA 1
ATOM 736 C C . ILE A 1 128 ? 34.442 59.776 65.624 1.00 23.12 128 ILE D C 1
ATOM 737 O O . ILE A 1 128 ? 35.015 59.076 64.782 1.00 23.12 128 ILE D O 1
ATOM 742 N N . TRP A 1 129 ? 34.897 60.978 65.960 1.00 23.85 129 TRP D N 1
ATOM 743 C CA . TRP A 1 129 ? 36.028 61.617 65.294 1.00 23.85 129 TRP D CA 1
ATOM 744 C C . TRP A 1 129 ? 37.146 61.812 66.315 1.00 23.85 129 TRP D C 1
ATOM 745 O O . TRP A 1 129 ? 37.195 62.822 67.017 1.00 23.85 129 TRP D O 1
ATOM 756 N N . GLY A 1 130 ? 38.050 60.839 66.391 1.00 24.58 130 GLY D N 1
ATOM 757 C CA . GLY A 1 130 ? 39.253 60.968 67.185 1.00 24.58 130 GLY D CA 1
ATOM 758 C C . GLY A 1 130 ? 39.252 60.233 68.508 1.00 24.58 130 GLY D C 1
ATOM 759 O O . GLY A 1 130 ? 40.322 60.088 69.111 1.00 24.58 130 GLY D O 1
ATOM 760 N N . GLY A 1 131 ? 38.103 59.764 68.977 1.00 28.56 131 GLY D N 1
ATOM 761 C CA . GLY A 1 131 ? 38.066 59.042 70.232 1.00 28.56 131 GLY D CA 1
ATOM 762 C C . GLY A 1 131 ? 38.087 59.965 71.440 1.00 28.56 131 GLY D C 1
ATOM 763 O O . GLY A 1 131 ? 37.718 61.142 71.379 1.00 28.56 131 GLY D O 1
ATOM 764 N N . CYS A 1 132 ? 38.539 59.407 72.563 1.00 35.85 132 CYS D N 1
ATOM 765 C CA . CYS A 1 132 ? 38.534 60.133 73.827 1.00 35.85 132 CYS D CA 1
ATOM 766 C C . CYS A 1 132 ? 39.921 60.158 74.458 1.00 35.85 132 CYS D C 1
ATOM 767 O O . CYS A 1 132 ? 40.909 59.791 73.814 1.00 35.85 132 CYS D O 1
ATOM 770 N N . SER A 1 133 ? 40.003 60.590 75.717 1.00 38.65 133 SER D N 1
ATOM 771 C CA . SER A 1 133 ? 41.272 60.848 76.387 1.00 38.65 133 SER D CA 1
ATOM 772 C C . SER A 1 133 ? 41.758 59.665 77.220 1.00 38.65 133 SER D C 1
ATOM 773 O O . SER A 1 133 ? 42.453 59.864 78.223 1.00 38.65 133 SER D O 1
ATOM 776 N N . ASP A 1 134 ? 41.402 58.439 76.830 1.00 37.87 134 ASP D N 1
ATOM 777 C CA . ASP A 1 134 ? 41.938 57.221 77.443 1.00 37.87 134 ASP D CA 1
ATOM 778 C C . ASP A 1 134 ? 41.661 57.164 78.945 1.00 37.87 134 ASP D C 1
ATOM 779 O O . ASP A 1 134 ? 42.500 56.695 79.716 1.00 37.87 134 ASP D O 1
ATOM 784 N N . ASN A 1 135 ? 40.534 57.754 79.359 1.00 35.86 135 ASN D N 1
ATOM 785 C CA . ASN A 1 135 ? 39.920 57.678 80.698 1.00 35.86 135 ASN D CA 1
ATOM 786 C C . ASN A 1 135 ? 40.942 57.798 81.829 1.00 35.86 135 ASN D C 1
ATOM 787 O O . ASN A 1 135 ? 40.721 57.283 82.929 1.00 35.86 135 ASN D O 1
ATOM 792 N N . VAL A 1 136 ? 42.063 58.472 81.578 1.00 35.68 136 VAL D N 1
ATOM 793 C CA . VAL A 1 136 ? 43.017 58.791 82.625 1.00 35.68 136 VAL D CA 1
ATOM 794 C C . VAL A 1 136 ? 43.164 60.293 82.828 1.00 35.68 136 VAL D C 1
ATOM 795 O O . VAL A 1 136 ? 43.483 60.727 83.942 1.00 35.68 136 VAL D O 1
ATOM 799 N N . GLU A 1 137 ? 42.949 61.099 81.787 1.00 37.91 137 GLU D N 1
ATOM 800 C CA . GLU A 1 137 ? 42.845 62.539 81.982 1.00 37.91 137 GLU D CA 1
ATOM 801 C C . GLU A 1 137 ? 41.590 62.884 82.772 1.00 37.91 137 GLU D C 1
ATOM 802 O O . GLU A 1 137 ? 41.590 63.823 83.575 1.00 37.91 137 GLU D O 1
ATOM 808 N N . PHE A 1 138 ? 40.506 62.136 82.548 1.00 36.88 138 PHE D N 1
ATOM 809 C CA . PHE A 1 138 ? 39.298 62.328 83.343 1.00 36.88 138 PHE D CA 1
ATOM 810 C C . PHE A 1 138 ? 39.551 62.007 84.809 1.00 36.88 138 PHE D C 1
ATOM 811 O O . PHE A 1 138 ? 39.124 62.753 85.697 1.00 36.88 138 PHE D O 1
ATOM 819 N N . GLY A 1 139 ? 40.241 60.899 85.081 1.00 34.70 139 GLY D N 1
ATOM 820 C CA . GLY A 1 139 ? 40.593 60.579 86.454 1.00 34.70 139 GLY D CA 1
ATOM 821 C C . GLY A 1 139 ? 41.515 61.612 87.068 1.00 34.70 139 GLY D C 1
ATOM 822 O O . GLY A 1 139 ? 41.373 61.968 88.239 1.00 34.70 139 GLY D O 1
ATOM 823 N N . GLU A 1 140 ? 42.479 62.103 86.285 1.00 36.05 140 GLU D N 1
ATOM 824 C CA . GLU A 1 140 ? 43.355 63.165 86.766 1.00 36.05 140 GLU D CA 1
ATOM 825 C C . GLU A 1 140 ? 42.574 64.439 87.050 1.00 36.05 140 GLU D C 1
ATOM 826 O O . GLU A 1 140 ? 42.792 65.095 88.075 1.00 36.05 140 GLU D O 1
ATOM 832 N N . ARG A 1 141 ? 41.661 64.809 86.151 1.00 37.00 141 ARG D N 1
ATOM 833 C CA . ARG A 1 141 ? 40.927 66.057 86.327 1.00 37.00 141 ARG D CA 1
ATOM 834 C C . ARG A 1 141 ? 39.928 65.951 87.471 1.00 37.00 141 ARG D C 1
ATOM 835 O O . ARG A 1 141 ? 39.777 66.894 88.254 1.00 37.00 141 ARG D O 1
ATOM 843 N N . ILE A 1 142 ? 39.246 64.811 87.595 1.00 35.45 142 ILE D N 1
ATOM 844 C CA . ILE A 1 142 ? 38.332 64.614 88.718 1.00 35.45 142 ILE D CA 1
ATOM 845 C C . ILE A 1 142 ? 39.100 64.661 90.032 1.00 35.45 142 ILE D C 1
ATOM 846 O O . ILE A 1 142 ? 38.657 65.269 91.013 1.00 35.45 142 ILE D O 1
ATOM 851 N N . SER A 1 143 ? 40.270 64.021 90.066 1.00 34.99 143 SER D N 1
ATOM 852 C CA . SER A 1 143 ? 41.131 64.122 91.238 1.00 34.99 143 SER D CA 1
ATOM 853 C C . SER A 1 143 ? 41.583 65.557 91.465 1.00 34.99 143 SER D C 1
ATOM 854 O O . SER A 1 143 ? 41.626 66.028 92.606 1.00 34.99 143 SER D O 1
ATOM 857 N N . LYS A 1 144 ? 41.916 66.271 90.388 1.00 35.59 144 LYS D N 1
ATOM 858 C CA . LYS A 1 144 ? 42.432 67.629 90.524 1.00 35.59 144 LYS D CA 1
ATOM 859 C C . LYS A 1 144 ? 41.404 68.556 91.159 1.00 35.59 144 LYS D C 1
ATOM 860 O O . LYS A 1 144 ? 41.696 69.236 92.148 1.00 35.59 144 LYS D O 1
ATOM 866 N N . LEU A 1 145 ? 40.187 68.591 90.613 1.00 38.26 145 LEU D N 1
ATOM 867 C CA . LEU A 1 145 ? 39.191 69.539 91.106 1.00 38.26 145 LEU D CA 1
ATOM 868 C C . LEU A 1 145 ? 38.729 69.205 92.520 1.00 38.26 145 LEU D C 1
ATOM 869 O O . LEU A 1 145 ? 38.457 70.117 93.309 1.00 38.26 145 LEU D O 1
ATOM 874 N N . PHE A 1 146 ? 38.629 67.919 92.860 1.00 38.75 146 PHE D N 1
ATOM 875 C CA . PHE A 1 146 ? 38.102 67.544 94.168 1.00 38.75 146 PHE D CA 1
ATOM 876 C C . PHE A 1 146 ? 39.086 67.801 95.303 1.00 38.75 146 PHE D C 1
ATOM 877 O O . PHE A 1 146 ? 38.666 68.212 96.390 1.00 38.75 146 PHE D O 1
ATOM 885 N N . VAL A 1 147 ? 40.381 67.567 95.090 1.00 37.99 147 VAL D N 1
ATOM 886 C CA . VAL A 1 147 ? 41.353 67.724 96.168 1.00 37.99 147 VAL D CA 1
ATOM 887 C C . VAL A 1 147 ? 41.968 69.120 96.210 1.00 37.99 147 VAL D C 1
ATOM 888 O O . VAL A 1 147 ? 42.427 69.546 97.280 1.00 37.99 147 VAL D O 1
ATOM 892 N N . ASP A 1 148 ? 41.994 69.842 95.087 1.00 37.81 148 ASP D N 1
ATOM 893 C CA . ASP A 1 148 ? 42.492 71.212 95.103 1.00 37.81 148 ASP D CA 1
ATOM 894 C C . ASP A 1 148 ? 41.491 72.170 95.729 1.00 37.81 148 ASP D C 1
ATOM 895 O O . ASP A 1 148 ? 41.889 73.192 96.298 1.00 37.81 148 ASP D O 1
ATOM 900 N N . SER A 1 149 ? 40.197 71.862 95.630 1.00 42.23 149 SER D N 1
ATOM 901 C CA . SER A 1 149 ? 39.178 72.692 96.258 1.00 42.23 149 SER D CA 1
ATOM 902 C C . SER A 1 149 ? 39.248 72.639 97.777 1.00 42.23 149 SER D C 1
ATOM 903 O O . SER A 1 149 ? 38.766 73.564 98.438 1.00 42.23 149 SER D O 1
ATOM 906 N N . LEU A 1 150 ? 39.842 71.582 98.340 1.00 42.71 150 LEU D N 1
ATOM 907 C CA . LEU A 1 150 ? 39.893 71.439 99.792 1.00 42.71 150 LEU D CA 1
ATOM 908 C C . LEU A 1 150 ? 40.663 72.584 100.439 1.00 42.71 150 LEU D C 1
ATOM 909 O O . LEU A 1 150 ? 40.242 73.117 101.472 1.00 42.71 150 LEU D O 1
ATOM 914 N N . GLU A 1 151 ? 41.788 72.977 99.848 1.00 42.63 151 GLU D N 1
ATOM 915 C CA . GLU A 1 151 ? 42.622 74.040 100.403 1.00 42.63 151 GLU D CA 1
ATOM 916 C C . GLU A 1 151 ? 41.959 75.379 100.111 1.00 42.63 151 GLU D C 1
ATOM 917 O O . GLU A 1 151 ? 42.118 75.945 99.027 1.00 42.63 151 GLU D O 1
ATOM 923 N N . LYS A 1 152 ? 41.204 75.888 101.087 1.00 46.35 152 LYS D N 1
ATOM 924 C CA . LYS A 1 152 ? 40.470 77.133 100.889 1.00 46.35 152 LYS D CA 1
ATOM 925 C C . LYS A 1 152 ? 41.411 78.315 100.701 1.00 46.35 152 LYS D C 1
ATOM 926 O O . LYS A 1 152 ? 41.186 79.161 99.827 1.00 46.35 152 LYS D O 1
ATOM 932 N N . GLY A 1 153 ? 42.470 78.392 101.505 1.00 47.75 153 GLY D N 1
ATOM 933 C CA . GLY A 1 153 ? 43.367 79.525 101.472 1.00 47.75 153 GLY D CA 1
ATOM 934 C C . GLY A 1 153 ? 44.361 79.463 100.328 1.00 47.75 153 GLY D C 1
ATOM 935 O O . GLY A 1 153 ? 44.392 78.529 99.528 1.00 47.75 153 GLY D O 1
ATOM 936 N N . LYS A 1 154 ? 45.188 80.507 100.253 1.00 47.91 154 LYS D N 1
ATOM 937 C CA . LYS A 1 154 ? 46.262 80.603 99.270 1.00 47.91 154 LYS D CA 1
ATOM 938 C C . LYS A 1 154 ? 47.563 81.039 99.932 1.00 47.91 154 LYS D C 1
ATOM 939 O O . LYS A 1 154 ? 48.402 81.688 99.302 1.00 47.91 154 LYS D O 1
ATOM 945 N N . ASP A 1 155 ? 47.742 80.689 101.202 1.00 45.52 155 ASP D N 1
ATOM 946 C CA . ASP A 1 155 ? 48.917 81.091 101.964 1.00 45.52 155 ASP D CA 1
ATOM 947 C C . ASP A 1 155 ? 50.091 80.173 101.624 1.00 45.52 155 ASP D C 1
ATOM 948 O O . ASP A 1 155 ? 50.055 79.405 100.659 1.00 45.52 155 ASP D O 1
ATOM 953 N N . ALA A 1 156 ? 51.160 80.255 102.422 1.00 40.47 156 ALA D N 1
ATOM 954 C CA . ALA A 1 156 ? 52.344 79.440 102.167 1.00 40.47 156 ALA D CA 1
ATOM 955 C C . ALA A 1 156 ? 52.030 77.953 102.261 1.00 40.47 156 ALA D C 1
ATOM 956 O O . ALA A 1 156 ? 52.496 77.161 101.435 1.00 40.47 156 ALA D O 1
ATOM 958 N N . ARG A 1 157 ? 51.247 77.553 103.266 1.00 41.37 157 ARG D N 1
ATOM 959 C CA . ARG A 1 157 ? 50.881 76.147 103.400 1.00 41.37 157 ARG D CA 1
ATOM 960 C C . ARG A 1 157 ? 50.019 75.685 102.233 1.00 41.37 157 ARG D C 1
ATOM 961 O O . ARG A 1 157 ? 50.181 74.564 101.737 1.00 41.37 157 ARG D O 1
ATOM 969 N N . ALA A 1 158 ? 49.094 76.534 101.783 1.00 40.05 158 ALA D N 1
ATOM 970 C CA . ALA A 1 158 ? 48.199 76.145 100.699 1.00 40.05 158 ALA D CA 1
ATOM 971 C C . ALA A 1 158 ? 48.969 75.878 99.414 1.00 40.05 158 ALA D C 1
ATOM 972 O O . ALA A 1 158 ? 48.634 74.954 98.663 1.00 40.05 158 ALA D O 1
ATOM 974 N N . LEU A 1 159 ? 49.996 76.683 99.136 1.00 39.06 159 LEU D N 1
ATOM 975 C CA . LEU A 1 159 ? 50.815 76.454 97.951 1.00 39.06 159 LEU D CA 1
ATOM 976 C C . LEU A 1 159 ? 51.522 75.108 98.025 1.00 39.06 159 LEU D C 1
ATOM 977 O O . LEU A 1 159 ? 51.709 74.439 97.002 1.00 39.06 159 LEU D O 1
ATOM 982 N N . MET A 1 160 ? 51.934 74.702 99.227 1.00 37.07 160 MET D N 1
ATOM 983 C CA . MET A 1 160 ? 52.586 73.409 99.398 1.00 37.07 160 MET D CA 1
ATOM 984 C C . MET A 1 160 ? 51.646 72.266 99.045 1.00 37.07 160 MET D C 1
ATOM 985 O O . MET A 1 160 ? 52.017 71.343 98.312 1.00 37.07 160 MET D O 1
ATOM 990 N N . ASN A 1 161 ? 50.421 72.306 99.572 1.00 35.83 161 ASN D N 1
ATOM 991 C CA . ASN A 1 161 ? 49.479 71.219 99.333 1.00 35.83 161 ASN D CA 1
ATOM 992 C C . ASN A 1 161 ? 49.142 71.103 97.855 1.00 35.83 161 ASN D C 1
ATOM 993 O O . ASN A 1 161 ? 49.047 69.994 97.319 1.00 35.83 161 ASN D O 1
ATOM 998 N N . LEU A 1 162 ? 48.964 72.239 97.178 1.00 34.79 162 LEU D N 1
ATOM 999 C CA . LEU A 1 162 ? 48.717 72.213 95.741 1.00 34.79 162 LEU D CA 1
ATOM 1000 C C . LEU A 1 162 ? 49.904 71.616 94.995 1.00 34.79 162 LEU D C 1
ATOM 1001 O O . LEU A 1 162 ? 49.728 70.894 94.007 1.00 34.79 162 LEU D O 1
ATOM 1006 N N . HIS A 1 163 ? 51.122 71.917 95.449 1.00 34.17 163 HIS D N 1
ATOM 1007 C CA . HIS A 1 163 ? 52.307 71.315 94.847 1.00 34.17 163 HIS D CA 1
ATOM 1008 C C . HIS A 1 163 ? 52.359 69.816 95.109 1.00 34.17 163 HIS D C 1
ATOM 1009 O O . HIS A 1 163 ? 52.602 69.027 94.190 1.00 34.17 163 HIS D O 1
ATOM 1016 N N . ASN A 1 164 ? 52.137 69.405 96.360 1.00 32.71 164 ASN D N 1
ATOM 1017 C CA . ASN A 1 164 ? 52.232 67.989 96.703 1.00 32.71 164 ASN D CA 1
ATOM 1018 C C . ASN A 1 164 ? 51.136 67.177 96.027 1.00 32.71 164 ASN D C 1
ATOM 1019 O O . ASN A 1 164 ? 51.376 66.044 95.594 1.00 32.71 164 ASN D O 1
ATOM 1024 N N . ASN A 1 165 ? 49.925 67.729 95.936 1.00 32.54 165 ASN D N 1
ATOM 1025 C CA . ASN A 1 165 ? 48.853 67.030 95.236 1.00 32.54 165 ASN D CA 1
ATOM 1026 C C . ASN A 1 165 ? 49.196 66.830 93.767 1.00 32.54 165 ASN D C 1
ATOM 1027 O O . ASN A 1 165 ? 48.933 65.764 93.200 1.00 32.54 165 ASN D O 1
ATOM 1032 N N . ARG A 1 166 ? 49.782 67.848 93.131 1.00 32.60 166 ARG D N 1
ATOM 1033 C CA . ARG A 1 166 ? 50.190 67.713 91.737 1.00 32.60 166 ARG D CA 1
ATOM 1034 C C . ARG A 1 166 ? 51.282 66.665 91.582 1.00 32.60 166 ARG D C 1
ATOM 1035 O O . ARG A 1 166 ? 51.286 65.901 90.611 1.00 32.60 166 ARG D O 1
ATOM 1043 N N . ALA A 1 167 ? 52.221 66.617 92.531 1.00 32.48 167 ALA D N 1
ATOM 1044 C CA . ALA A 1 167 ? 53.297 65.634 92.465 1.00 32.48 167 ALA D CA 1
ATOM 1045 C C . ALA A 1 167 ? 52.753 64.214 92.544 1.00 32.48 167 ALA D C 1
ATOM 1046 O O . ALA A 1 167 ? 53.247 63.314 91.855 1.00 32.48 167 ALA D O 1
ATOM 1048 N N . GLY A 1 168 ? 51.744 63.991 93.386 1.00 31.09 168 GLY D N 1
ATOM 1049 C CA . GLY A 1 168 ? 51.129 62.676 93.451 1.00 31.09 168 GLY D CA 1
ATOM 1050 C C . GLY A 1 168 ? 50.461 62.280 92.148 1.00 31.09 168 GLY D C 1
ATOM 1051 O O . GLY A 1 168 ? 50.552 61.129 91.719 1.00 31.09 168 GLY D O 1
ATOM 1052 N N . ARG A 1 169 ? 49.776 63.229 91.505 1.00 31.92 169 ARG D N 1
ATOM 1053 C CA . ARG A 1 169 ? 49.145 62.948 90.220 1.00 31.92 169 ARG D CA 1
ATOM 1054 C C . ARG A 1 169 ? 50.185 62.641 89.149 1.00 31.92 169 ARG D C 1
ATOM 1055 O O . ARG A 1 169 ? 49.991 61.740 88.325 1.00 31.92 169 ARG D O 1
ATOM 1063 N N . LEU A 1 170 ? 51.293 63.387 89.138 1.00 32.52 170 LEU D N 1
ATOM 1064 C CA . LEU A 1 170 ? 52.364 63.111 88.186 1.00 32.52 170 LEU D CA 1
ATOM 1065 C C . LEU A 1 170 ? 52.997 61.749 88.432 1.00 32.52 170 LEU D C 1
ATOM 1066 O O . LEU A 1 170 ? 53.386 61.068 87.477 1.00 32.52 170 LEU D O 1
ATOM 1071 N N . ALA A 1 171 ? 53.122 61.345 89.698 1.00 32.45 171 ALA D N 1
ATOM 1072 C CA . ALA A 1 171 ? 53.672 60.028 90.004 1.00 32.45 171 ALA D CA 1
ATOM 1073 C C . ALA A 1 171 ? 52.818 58.924 89.398 1.00 32.45 171 ALA D C 1
ATOM 1074 O O . ALA A 1 171 ? 53.337 57.876 88.996 1.00 32.45 171 ALA D O 1
ATOM 1076 N N . VAL A 1 172 ? 51.503 59.136 89.334 1.00 33.03 172 VAL D N 1
ATOM 1077 C CA . VAL A 1 172 ? 50.626 58.168 88.683 1.00 33.03 172 VAL D CA 1
ATOM 1078 C C . VAL A 1 172 ? 50.932 58.090 87.194 1.00 33.03 172 VAL D C 1
ATOM 1079 O O . VAL A 1 172 ? 51.020 56.999 86.619 1.00 33.03 172 VAL D O 1
ATOM 1083 N N . ARG A 1 173 ? 51.097 59.244 86.547 1.00 34.10 173 ARG D N 1
ATOM 1084 C CA . ARG A 1 173 ? 51.373 59.258 85.115 1.00 34.10 173 ARG D CA 1
ATOM 1085 C C . ARG A 1 173 ? 52.759 58.705 84.814 1.00 34.10 173 ARG D C 1
ATOM 1086 O O . ARG A 1 173 ? 52.952 58.003 83.815 1.00 34.10 173 ARG D O 1
ATOM 1094 N N . ALA A 1 174 ? 53.741 59.018 85.663 1.00 33.83 174 ALA D N 1
ATOM 1095 C CA . ALA A 1 174 ? 55.097 58.526 85.443 1.00 33.83 174 ALA D CA 1
ATOM 1096 C C . ALA A 1 174 ? 55.188 57.015 85.603 1.00 33.83 174 ALA D C 1
ATOM 1097 O O . ALA A 1 174 ? 55.923 56.358 84.858 1.00 33.83 174 ALA D O 1
ATOM 1099 N N . THR A 1 175 ? 54.456 56.447 86.562 1.00 34.31 175 THR D N 1
ATOM 1100 C CA . THR A 1 175 ? 54.522 55.015 86.824 1.00 34.31 175 THR D CA 1
ATOM 1101 C C . THR A 1 175 ? 53.791 54.193 85.768 1.00 34.31 175 THR D C 1
ATOM 1102 O O . THR A 1 175 ? 53.950 52.968 85.741 1.00 34.31 175 THR D O 1
ATOM 1106 N N . MET A 1 176 ? 53.015 54.834 84.896 1.00 34.90 176 MET D N 1
ATOM 1107 C CA . MET A 1 176 ? 52.260 54.109 83.881 1.00 34.90 176 MET D CA 1
ATOM 1108 C C . MET A 1 176 ? 53.188 53.315 82.972 1.00 34.90 176 MET D C 1
ATOM 1109 O O . MET A 1 176 ? 54.284 53.763 82.627 1.00 34.90 176 MET D O 1
ATOM 1114 N N . LYS A 1 177 ? 52.741 52.126 82.586 1.00 34.78 177 LYS D N 1
ATOM 1115 C CA . LYS A 1 177 ? 53.494 51.263 81.690 1.00 34.78 177 LYS D CA 1
ATOM 1116 C C . LYS A 1 177 ? 52.941 51.380 80.276 1.00 34.78 177 LYS D C 1
ATOM 1117 O O . LYS A 1 177 ? 51.727 51.482 80.076 1.00 34.78 177 LYS D O 1
ATOM 1123 N N . ARG A 1 178 ? 53.841 51.389 79.299 1.00 35.65 178 ARG D N 1
ATOM 1124 C CA . ARG A 1 178 ? 53.477 51.540 77.899 1.00 35.65 178 ARG D CA 1
ATOM 1125 C C . ARG A 1 178 ? 53.581 50.194 77.197 1.00 35.65 178 ARG D C 1
ATOM 1126 O O . ARG A 1 178 ? 54.641 49.561 77.209 1.00 35.65 178 ARG D O 1
ATOM 1134 N N . THR A 1 179 ? 52.480 49.764 76.589 1.00 33.63 179 THR D N 1
ATOM 1135 C CA . THR A 1 179 ? 52.433 48.530 75.825 1.00 33.63 179 THR D CA 1
ATOM 1136 C C . THR A 1 179 ? 51.875 48.826 74.442 1.00 33.63 179 THR D C 1
ATOM 1137 O O . THR A 1 179 ? 51.061 49.736 74.268 1.00 33.63 179 THR D O 1
ATOM 1141 N N . CYS A 1 180 ? 52.324 48.053 73.457 1.00 34.15 180 CYS D N 1
ATOM 1142 C CA . CYS A 1 180 ? 52.013 48.332 72.064 1.00 34.15 180 CYS D CA 1
ATOM 1143 C C . CYS A 1 180 ? 51.659 47.040 71.344 1.00 34.15 180 CYS D C 1
ATOM 1144 O O . CYS A 1 180 ? 52.073 45.952 71.750 1.00 34.15 180 CYS D O 1
ATOM 1147 N N . LYS A 1 181 ? 50.884 47.173 70.269 1.00 31.34 181 LYS D N 1
ATOM 1148 C CA . LYS A 1 181 ? 50.397 46.040 69.493 1.00 31.34 181 LYS D CA 1
ATOM 1149 C C . LYS A 1 181 ? 50.620 46.309 68.012 1.00 31.34 181 LYS D C 1
ATOM 1150 O O . LYS A 1 181 ? 50.324 47.406 67.528 1.00 31.34 181 LYS D O 1
ATOM 1156 N N . CYS A 1 182 ? 51.132 45.309 67.297 1.00 32.15 182 CYS D N 1
ATOM 1157 C CA . CYS A 1 182 ? 51.410 45.416 65.868 1.00 32.15 182 CYS D CA 1
ATOM 1158 C C . CYS A 1 182 ? 50.271 44.760 65.097 1.00 32.15 182 CYS D C 1
ATOM 1159 O O . CYS A 1 182 ? 50.038 43.554 65.227 1.00 32.15 182 CYS D O 1
ATOM 1162 N N . HIS A 1 183 ? 49.564 45.553 64.297 1.00 28.87 183 HIS D N 1
ATOM 1163 C CA . HIS A 1 183 ? 48.425 45.075 63.518 1.00 28.87 183 HIS D CA 1
ATOM 1164 C C . HIS A 1 183 ? 48.483 45.634 62.101 1.00 28.87 183 HIS D C 1
ATOM 1165 O O . HIS A 1 183 ? 47.507 46.172 61.578 1.00 28.87 183 HIS D O 1
ATOM 1172 N N . GLY A 1 184 ? 49.635 45.499 61.453 1.00 29.14 184 GLY D N 1
ATOM 1173 C CA . GLY A 1 184 ? 49.847 46.174 60.189 1.00 29.14 184 GLY D CA 1
ATOM 1174 C C . GLY A 1 184 ? 49.316 45.425 58.986 1.00 29.14 184 GLY D C 1
ATOM 1175 O O . GLY A 1 184 ? 48.118 45.137 58.914 1.00 29.14 184 GLY D O 1
ATOM 1176 N N . ILE A 1 185 ? 50.191 45.124 58.030 1.00 29.13 185 ILE D N 1
ATOM 1177 C CA . ILE A 1 185 ? 49.793 44.463 56.792 1.00 29.13 185 ILE D CA 1
ATOM 1178 C C . ILE A 1 185 ? 49.165 43.106 57.092 1.00 29.13 185 ILE D C 1
ATOM 1179 O O . ILE A 1 185 ? 47.944 42.986 57.177 1.00 29.13 185 ILE D O 1
ATOM 1184 N N . SER A 1 186 ? 49.997 42.083 57.249 1.00 28.90 186 SER D N 1
ATOM 1185 C CA . SER A 1 186 ? 49.507 40.769 57.623 1.00 28.90 186 SER D CA 1
ATOM 1186 C C . SER A 1 186 ? 49.802 40.559 59.105 1.00 28.90 186 SER D C 1
ATOM 1187 O O . SER A 1 186 ? 50.347 39.574 59.477 1.00 28.90 186 SER D O 1
ATOM 1190 N N . GLY A 1 187 ? 49.417 41.532 59.924 1.00 30.42 187 GLY D N 1
ATOM 1191 C CA . GLY A 1 187 ? 49.732 41.508 61.339 1.00 30.42 187 GLY D CA 1
ATOM 1192 C C . GLY A 1 187 ? 51.142 41.997 61.597 1.00 30.42 187 GLY D C 1
ATOM 1193 O O . GLY A 1 187 ? 51.745 41.681 62.621 1.00 30.42 187 GLY D O 1
ATOM 1194 N N . SER A 1 188 ? 51.666 42.776 60.657 1.00 31.90 188 SER D N 1
ATOM 1195 C CA . SER A 1 188 ? 53.028 43.282 60.733 1.00 31.90 188 SER D CA 1
ATOM 1196 C C . SER A 1 188 ? 53.050 44.549 61.590 1.00 31.90 188 SER D C 1
ATOM 1197 O O . SER A 1 188 ? 52.064 44.884 62.252 1.00 31.90 188 SER D O 1
ATOM 1200 N N . CYS A 1 189 ? 54.170 45.268 61.586 1.00 32.64 189 CYS D N 1
ATOM 1201 C CA . CYS A 1 189 ? 54.298 46.480 62.384 1.00 32.64 189 CYS D CA 1
ATOM 1202 C C . CYS A 1 189 ? 54.298 47.727 61.511 1.00 32.64 189 CYS D C 1
ATOM 1203 O O . CYS A 1 189 ? 54.909 48.737 61.870 1.00 32.64 189 CYS D O 1
ATOM 1206 N N . SER A 1 190 ? 53.625 47.668 60.361 1.00 31.25 190 SER D N 1
ATOM 1207 C CA . SER A 1 190 ? 53.472 48.869 59.547 1.00 31.25 190 SER D CA 1
ATOM 1208 C C . SER A 1 190 ? 52.661 49.922 60.291 1.00 31.25 190 SER D C 1
ATOM 1209 O O . SER A 1 190 ? 52.981 51.114 60.241 1.00 31.25 190 SER D O 1
ATOM 1212 N N . ILE A 1 191 ? 51.610 49.496 60.985 1.00 30.63 191 ILE D N 1
ATOM 1213 C CA . ILE A 1 191 ? 50.862 50.347 61.902 1.00 30.63 191 ILE D CA 1
ATOM 1214 C C . ILE A 1 191 ? 50.930 49.717 63.286 1.00 30.63 191 ILE D C 1
ATOM 1215 O O . ILE A 1 191 ? 50.795 48.496 63.430 1.00 30.63 191 ILE D O 1
ATOM 1220 N N . GLN A 1 192 ? 51.182 50.544 64.296 1.00 33.59 192 GLN D N 1
ATOM 1221 C CA . GLN A 1 192 ? 51.310 50.078 65.670 1.00 33.59 192 GLN D CA 1
ATOM 1222 C C . GLN A 1 192 ? 50.468 50.975 66.560 1.00 33.59 192 GLN D C 1
ATOM 1223 O O . GLN A 1 192 ? 50.535 52.202 66.445 1.00 33.59 192 GLN D O 1
ATOM 1229 N N . THR A 1 193 ? 49.678 50.369 67.439 1.00 31.51 193 THR D N 1
ATOM 1230 C CA . THR A 1 193 ? 48.840 51.105 68.375 1.00 31.51 193 THR D CA 1
ATOM 1231 C C . THR A 1 193 ? 49.437 50.976 69.770 1.00 31.51 193 THR D C 1
ATOM 1232 O O . THR A 1 193 ? 49.660 49.861 70.254 1.00 31.51 193 THR D O 1
ATOM 1236 N N . CYS A 1 194 ? 49.690 52.112 70.411 1.00 34.01 194 CYS D N 1
ATOM 1237 C CA . CYS A 1 194 ? 50.351 52.158 71.706 1.00 34.01 194 CYS D CA 1
ATOM 1238 C C . CYS A 1 194 ? 49.427 52.840 72.704 1.00 34.01 194 CYS D C 1
ATOM 1239 O O . CYS A 1 194 ? 48.837 53.882 72.401 1.00 34.01 194 CYS D O 1
ATOM 1242 N N . TRP A 1 195 ? 49.296 52.255 73.892 1.00 30.24 195 TRP D N 1
ATOM 1243 C CA . TRP A 1 195 ? 48.411 52.794 74.915 1.00 30.24 195 TRP D CA 1
ATOM 1244 C C . TRP A 1 195 ? 49.080 52.705 76.278 1.00 30.24 195 TRP D C 1
ATOM 1245 O O . TRP A 1 195 ? 49.948 51.861 76.508 1.00 30.24 195 TRP D O 1
ATOM 1256 N N . LEU A 1 196 ? 48.659 53.587 77.180 1.00 32.17 196 LEU D N 1
ATOM 1257 C CA . LEU A 1 196 ? 49.204 53.646 78.528 1.00 32.17 196 LEU D CA 1
ATOM 1258 C C . LEU A 1 196 ? 48.298 52.885 79.486 1.00 32.17 196 LEU D C 1
ATOM 1259 O O . LEU A 1 196 ? 47.073 53.041 79.449 1.00 32.17 196 LEU D O 1
ATOM 1264 N N . GLN A 1 197 ? 48.902 52.068 80.342 1.00 32.74 197 GLN D N 1
ATOM 1265 C CA . GLN A 1 197 ? 48.175 51.249 81.299 1.00 32.74 197 GLN D CA 1
ATOM 1266 C C . GLN A 1 197 ? 48.660 51.560 82.707 1.00 32.74 197 GLN D C 1
ATOM 1267 O O . GLN A 1 197 ? 49.865 51.679 82.946 1.00 32.74 197 GLN D O 1
ATOM 1273 N N . LEU A 1 198 ? 47.716 51.690 83.636 1.00 33.44 198 LEU D N 1
ATOM 1274 C CA . LEU A 1 198 ? 48.062 52.009 85.014 1.00 33.44 198 LEU D CA 1
ATOM 1275 C C . LEU A 1 198 ? 48.762 50.835 85.683 1.00 33.44 198 LEU D C 1
ATOM 1276 O O . LEU A 1 198 ? 48.343 49.682 85.539 1.00 33.44 198 LEU D O 1
ATOM 1281 N N . ALA A 1 199 ? 49.829 51.132 86.415 1.00 36.14 199 ALA D N 1
ATOM 1282 C CA . ALA A 1 199 ? 50.472 50.134 87.250 1.00 36.14 199 ALA D CA 1
ATOM 1283 C C . ALA A 1 199 ? 49.672 49.937 88.534 1.00 36.14 199 ALA D C 1
ATOM 1284 O O . ALA A 1 199 ? 48.825 50.753 88.903 1.00 36.14 199 ALA D O 1
ATOM 1286 N N . GLU A 1 200 ? 49.946 48.831 89.218 1.00 37.62 200 GLU D N 1
ATOM 1287 C CA . GLU A 1 200 ? 49.273 48.556 90.478 1.00 37.62 200 GLU D CA 1
ATOM 1288 C C . GLU A 1 200 ? 49.652 49.600 91.521 1.00 37.62 200 GLU D C 1
ATOM 1289 O O . GLU A 1 200 ? 50.732 50.195 91.475 1.00 37.62 200 GLU D O 1
ATOM 1295 N N . PHE A 1 201 ? 48.735 49.831 92.464 1.00 34.73 201 PHE D N 1
ATOM 1296 C CA . PHE A 1 201 ? 48.899 50.934 93.405 1.00 34.73 201 PHE D CA 1
ATOM 1297 C C . PHE A 1 201 ? 50.129 50.756 94.284 1.00 34.73 201 PHE D C 1
ATOM 1298 O O . PHE A 1 201 ? 50.670 51.741 94.798 1.00 34.73 201 PHE D O 1
ATOM 1306 N N . ARG A 1 202 ? 50.582 49.515 94.472 1.00 37.51 202 ARG D N 1
ATOM 1307 C CA . ARG A 1 202 ? 51.788 49.281 95.259 1.00 37.51 202 ARG D CA 1
ATOM 1308 C C . ARG A 1 202 ? 53.009 49.907 94.597 1.00 37.51 202 ARG D C 1
ATOM 1309 O O . ARG A 1 202 ? 53.896 50.430 95.282 1.00 37.51 202 ARG D O 1
ATOM 1317 N N . GLU A 1 203 ? 53.072 49.863 93.264 1.00 39.07 203 GLU D N 1
ATOM 1318 C CA . GLU A 1 203 ? 54.195 50.461 92.548 1.00 39.07 203 GLU D CA 1
ATOM 1319 C C . GLU A 1 203 ? 54.282 51.957 92.817 1.00 39.07 203 GLU D C 1
ATOM 1320 O O . GLU A 1 203 ? 55.368 52.498 93.050 1.00 39.07 203 GLU D O 1
ATOM 1326 N N . MET A 1 204 ? 53.140 52.644 92.782 1.00 37.42 204 MET D N 1
ATOM 1327 C CA . MET A 1 204 ? 53.128 54.087 92.994 1.00 37.42 204 MET D CA 1
ATOM 1328 C C . MET A 1 204 ? 53.408 54.447 94.445 1.00 37.42 204 MET D C 1
ATOM 1329 O O . MET A 1 204 ? 54.013 55.490 94.716 1.00 37.42 204 MET D O 1
ATOM 1334 N N . GLY A 1 205 ? 52.968 53.613 95.387 1.00 36.09 205 GLY D N 1
ATOM 1335 C CA . GLY A 1 205 ? 53.329 53.835 96.776 1.00 36.09 205 GLY D CA 1
ATOM 1336 C C . GLY A 1 205 ? 54.825 53.748 96.999 1.00 36.09 205 GLY D C 1
ATOM 1337 O O . GLY A 1 205 ? 55.400 54.546 97.743 1.00 36.09 205 GLY D O 1
ATOM 1338 N N . ASP A 1 206 ? 55.476 52.773 96.360 1.00 35.92 206 ASP D N 1
ATOM 1339 C CA . ASP A 1 206 ? 56.932 52.703 96.407 1.00 35.92 206 ASP D CA 1
ATOM 1340 C C . ASP A 1 206 ? 57.558 53.905 95.715 1.00 35.92 206 ASP D C 1
ATOM 1341 O O . ASP A 1 206 ? 58.569 54.443 96.181 1.00 35.92 206 ASP D O 1
ATOM 1346 N N . TYR A 1 207 ? 56.973 54.335 94.594 1.00 34.18 207 TYR D N 1
ATOM 1347 C CA . TYR A 1 207 ? 57.484 55.504 93.888 1.00 34.18 207 TYR D CA 1
ATOM 1348 C C . TYR A 1 207 ? 57.369 56.759 94.743 1.00 34.18 207 TYR D C 1
ATOM 1349 O O . TYR A 1 207 ? 58.302 57.568 94.798 1.00 34.18 207 TYR D O 1
ATOM 1358 N N . LEU A 1 208 ? 56.232 56.939 95.418 1.00 33.49 208 LEU D N 1
ATOM 1359 C CA . LEU A 1 208 ? 56.047 58.129 96.242 1.00 33.49 208 LEU D CA 1
ATOM 1360 C C . LEU A 1 208 ? 56.840 58.047 97.539 1.00 33.49 208 LEU D C 1
ATOM 1361 O O . LEU A 1 208 ? 57.256 59.080 98.072 1.00 33.49 208 LEU D O 1
ATOM 1366 N N . LYS A 1 209 ? 57.050 56.839 98.066 1.00 33.96 209 LYS D N 1
ATOM 1367 C CA . LYS A 1 209 ? 57.927 56.686 99.221 1.00 33.96 209 LYS D CA 1
ATOM 1368 C C . LYS A 1 209 ? 59.355 57.079 98.873 1.00 33.96 209 LYS D C 1
ATOM 1369 O O . LYS A 1 209 ? 60.058 57.685 99.689 1.00 33.96 209 LYS D O 1
ATOM 1375 N N . ALA A 1 210 ? 59.804 56.732 97.666 1.00 33.02 210 ALA D N 1
ATOM 1376 C CA . ALA A 1 210 ? 61.116 57.175 97.209 1.00 33.02 210 ALA D CA 1
ATOM 1377 C C . ALA A 1 210 ? 61.176 58.693 97.110 1.00 33.02 210 ALA D C 1
ATOM 1378 O O . ALA A 1 210 ? 62.178 59.308 97.491 1.00 33.02 210 ALA D O 1
ATOM 1380 N N . LYS A 1 211 ? 60.113 59.314 96.595 1.00 33.25 211 LYS D N 1
ATOM 1381 C CA . LYS A 1 211 ? 60.062 60.771 96.542 1.00 33.25 211 LYS D CA 1
ATOM 1382 C C . LYS A 1 211 ? 59.979 61.378 97.935 1.00 33.25 211 LYS D C 1
ATOM 1383 O O . LYS A 1 211 ? 60.373 62.532 98.132 1.00 33.25 211 LYS D O 1
ATOM 1389 N N . TYR A 1 212 ? 59.464 60.623 98.908 1.00 34.17 212 TYR D N 1
ATOM 1390 C CA . TYR A 1 212 ? 59.423 61.109 100.282 1.00 34.17 212 TYR D CA 1
ATOM 1391 C C . TYR A 1 212 ? 60.800 61.067 100.928 1.00 34.17 212 TYR D C 1
ATOM 1392 O O . TYR A 1 212 ? 61.123 61.929 101.752 1.00 34.17 212 TYR D O 1
ATOM 1401 N N . ASP A 1 213 ? 61.621 60.078 100.570 1.00 34.66 213 ASP D N 1
ATOM 1402 C CA . ASP A 1 213 ? 62.974 60.005 101.110 1.00 34.66 213 ASP D CA 1
ATOM 1403 C C . ASP A 1 213 ? 63.827 61.173 100.636 1.00 34.66 213 ASP D C 1
ATOM 1404 O O . ASP A 1 213 ? 64.750 61.595 101.342 1.00 34.66 213 ASP D O 1
ATOM 1409 N N . GLN A 1 214 ? 63.540 61.703 99.451 1.00 36.50 214 GLN D N 1
ATOM 1410 C CA . GLN A 1 214 ? 64.223 62.873 98.904 1.00 36.50 214 GLN D CA 1
ATOM 1411 C C . GLN A 1 214 ? 63.205 64.012 98.800 1.00 36.50 214 GLN D C 1
ATOM 1412 O O . GLN A 1 214 ? 62.588 64.241 97.757 1.00 36.50 214 GLN D O 1
ATOM 1418 N N . ALA A 1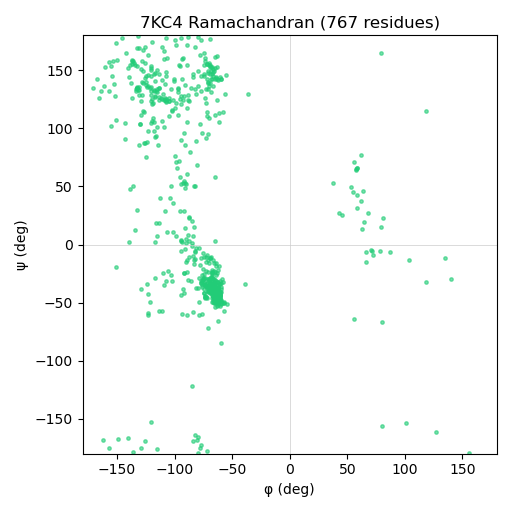 215 ? 63.035 64.740 99.898 1.00 34.90 215 ALA D N 1
ATOM 1419 C CA . ALA A 1 215 ? 62.074 65.827 99.972 1.00 34.90 215 ALA D CA 1
ATOM 1420 C C . ALA A 1 215 ? 62.800 67.141 100.220 1.00 34.90 215 ALA D C 1
ATOM 1421 O O . ALA A 1 215 ? 63.833 67.181 100.895 1.00 34.90 215 ALA D O 1
ATOM 1423 N N . LEU A 1 216 ? 62.246 68.218 99.670 1.00 33.85 216 LEU D N 1
ATOM 1424 C CA . LEU A 1 216 ? 62.882 69.527 99.693 1.00 33.85 216 LEU D CA 1
ATOM 1425 C C . LEU A 1 216 ? 62.194 70.429 100.708 1.00 33.85 216 LEU D C 1
ATOM 1426 O O . LEU A 1 216 ? 60.975 70.613 100.656 1.00 33.85 216 LEU D O 1
ATOM 1431 N N . LYS A 1 217 ? 62.978 70.989 101.623 1.00 36.10 217 LYS D N 1
ATOM 1432 C CA . LYS A 1 217 ? 62.480 71.960 102.587 1.00 36.10 217 LYS D CA 1
ATOM 1433 C C . LYS A 1 217 ? 62.557 73.347 101.962 1.00 36.10 217 LYS D C 1
ATOM 1434 O O . LYS A 1 217 ? 63.634 73.785 101.544 1.00 36.10 217 LYS D O 1
ATOM 1440 N N . ILE A 1 218 ? 61.422 74.032 101.901 1.00 39.69 218 ILE D N 1
ATOM 1441 C CA . ILE A 1 218 ? 61.345 75.331 101.253 1.00 39.69 218 ILE D CA 1
ATOM 1442 C C . ILE A 1 218 ? 61.540 76.423 102.297 1.00 39.69 218 ILE D C 1
ATOM 1443 O O . ILE A 1 218 ? 61.363 76.210 103.498 1.00 39.69 218 ILE D O 1
ATOM 1448 N N . GLU A 1 219 ? 61.913 77.610 101.833 1.00 51.43 219 GLU D N 1
ATOM 1449 C CA . GLU A 1 219 ? 62.203 78.745 102.706 1.00 51.43 219 GLU D CA 1
ATOM 1450 C C . GLU A 1 219 ? 61.093 79.786 102.559 1.00 51.43 219 GLU D C 1
ATOM 1451 O O . GLU A 1 219 ? 61.034 80.510 101.562 1.00 51.43 219 GLU D O 1
ATOM 1457 N N . MET A 1 220 ? 60.178 79.785 103.534 1.00 55.11 220 MET D N 1
ATOM 1458 C CA . MET A 1 220 ? 59.150 80.784 103.841 1.00 55.11 220 MET D CA 1
ATOM 1459 C C . MET A 1 220 ? 58.069 80.928 102.770 1.00 55.11 220 MET D C 1
ATOM 1460 O O . MET A 1 220 ? 57.082 81.636 102.995 1.00 55.11 220 MET D O 1
ATOM 1465 N N . ASP A 1 221 ? 58.216 80.252 101.629 1.00 53.61 221 ASP D N 1
ATOM 1466 C CA . ASP A 1 221 ? 57.164 80.234 100.614 1.00 53.61 221 ASP D CA 1
ATOM 1467 C C . ASP A 1 221 ? 57.472 79.217 99.522 1.00 53.61 221 ASP D C 1
ATOM 1468 O O . ASP A 1 221 ? 58.600 79.154 99.025 1.00 53.61 221 ASP D O 1
ATOM 1473 N N . LYS A 1 222 ? 56.473 78.432 99.132 1.00 50.42 222 LYS D N 1
ATOM 1474 C CA . LYS A 1 222 ? 56.657 77.401 98.116 1.00 50.42 222 LYS D CA 1
ATOM 1475 C C . LYS A 1 222 ? 56.987 78.011 96.759 1.00 50.42 222 LYS D C 1
ATOM 1476 O O . LYS A 1 222 ? 58.151 78.072 96.364 1.00 50.42 222 LYS D O 1
ATOM 1478 N N . PHE A 1 241 ? 61.977 81.161 97.967 1.00 61.15 241 PHE D N 1
ATOM 1479 C CA . PHE A 1 241 ? 61.902 82.092 96.848 1.00 61.15 241 PHE D CA 1
ATOM 1480 C C . PHE A 1 241 ? 61.860 81.353 95.515 1.00 61.15 241 PHE D C 1
ATOM 1481 O O . PHE A 1 241 ? 60.928 81.521 94.729 1.00 61.15 241 PHE D O 1
ATOM 1489 N N . LEU A 1 242 ? 62.881 80.536 95.270 1.00 60.35 242 LEU D N 1
ATOM 1490 C CA . LEU A 1 242 ? 62.989 79.826 94.007 1.00 60.35 242 LEU D CA 1
ATOM 1491 C C . LEU A 1 242 ? 61.902 78.756 93.896 1.00 60.35 242 LEU D C 1
ATOM 1492 O O . LEU A 1 242 ? 61.422 78.238 94.908 1.00 60.35 242 LEU D O 1
ATOM 1497 N N . PRO A 1 243 ? 61.492 78.411 92.669 1.00 55.78 243 PRO D N 1
ATOM 1498 C CA . PRO A 1 243 ? 60.486 77.352 92.499 1.00 55.78 243 PRO D CA 1
ATOM 1499 C C . PRO A 1 243 ? 61.037 75.968 92.800 1.00 55.78 243 PRO D C 1
ATOM 1500 O O . PRO A 1 243 ? 62.201 75.820 93.185 1.00 55.78 243 PRO D O 1
ATOM 1504 N N . SER A 1 244 ? 60.204 74.945 92.625 1.00 46.62 244 SER D N 1
ATOM 1505 C CA . SER A 1 244 ? 60.594 73.571 92.897 1.00 46.62 244 SER D CA 1
ATOM 1506 C C . SER A 1 244 ? 60.105 72.679 91.765 1.00 46.62 244 SER D C 1
ATOM 1507 O O . SER A 1 244 ? 59.173 73.024 91.035 1.00 46.62 244 SER D O 1
ATOM 1510 N N . ALA A 1 245 ? 60.753 71.526 91.623 1.00 39.82 245 ALA D N 1
ATOM 1511 C CA . ALA A 1 245 ? 60.397 70.596 90.561 1.00 39.82 245 ALA D CA 1
ATOM 1512 C C . ALA A 1 245 ? 58.972 70.090 90.744 1.00 39.82 245 ALA D C 1
ATOM 1513 O O . ALA A 1 245 ? 58.516 69.856 91.865 1.00 39.82 245 ALA D O 1
ATOM 1515 N N . GLU A 1 246 ? 58.268 69.919 89.624 1.00 38.70 246 GLU D N 1
ATOM 1516 C CA . GLU A 1 246 ? 56.861 69.539 89.670 1.00 38.70 246 GLU D CA 1
ATOM 1517 C C . GLU A 1 246 ? 56.646 68.130 90.206 1.00 38.70 246 GLU D C 1
ATOM 1518 O O . GLU A 1 246 ? 55.558 67.836 90.711 1.00 38.70 246 GLU D O 1
ATOM 1524 N N . ALA A 1 247 ? 57.646 67.257 90.111 1.00 36.42 247 ALA D N 1
ATOM 1525 C CA . ALA A 1 247 ? 57.506 65.864 90.511 1.00 36.42 247 ALA D CA 1
ATOM 1526 C C . ALA A 1 247 ? 58.124 65.569 91.871 1.00 36.42 247 ALA D C 1
ATOM 1527 O O . ALA A 1 247 ? 58.254 64.397 92.236 1.00 36.42 247 ALA D O 1
ATOM 1529 N N . GLU A 1 248 ? 58.505 66.594 92.627 1.00 35.61 248 GLU D N 1
ATOM 1530 C CA . GLU A 1 248 ? 59.161 66.419 93.914 1.00 35.61 248 GLU D CA 1
ATOM 1531 C C . GLU A 1 248 ? 58.268 66.917 95.043 1.00 35.61 248 GLU D C 1
ATOM 1532 O O . GLU A 1 248 ? 57.676 67.996 94.950 1.00 35.61 248 GLU D O 1
ATOM 1538 N N . LEU A 1 249 ? 58.173 66.122 96.105 1.00 33.46 249 LEU D N 1
ATOM 1539 C CA . LEU A 1 249 ? 57.469 66.550 97.303 1.00 33.46 249 LEU D CA 1
ATOM 1540 C C . LEU A 1 249 ? 58.244 67.659 98.002 1.00 33.46 249 LEU D C 1
ATOM 1541 O O . LEU A 1 249 ? 59.476 67.693 97.985 1.00 33.46 249 LEU D O 1
ATOM 1546 N N . ILE A 1 250 ? 57.508 68.577 98.621 1.00 33.78 250 ILE D N 1
ATOM 1547 C CA . ILE A 1 250 ? 58.100 69.691 99.350 1.00 33.78 250 ILE D CA 1
ATOM 1548 C C . ILE A 1 250 ? 57.416 69.806 100.704 1.00 33.78 250 ILE D C 1
ATOM 1549 O O . ILE A 1 250 ? 56.188 69.702 100.796 1.00 33.78 250 ILE D O 1
ATOM 1554 N N . PHE A 1 251 ? 58.209 69.992 101.752 1.00 34.11 251 PHE D N 1
ATOM 1555 C CA . PHE A 1 251 ? 57.697 70.310 103.074 1.00 34.11 251 PHE D CA 1
ATOM 1556 C C . PHE A 1 251 ? 58.254 71.657 103.512 1.00 34.11 251 PHE D C 1
ATOM 1557 O O . PHE A 1 251 ? 59.086 72.261 102.834 1.00 34.11 251 PHE D O 1
ATOM 1565 N N . LEU A 1 252 ? 57.782 72.134 104.660 1.00 37.72 252 LEU D N 1
ATOM 1566 C CA . LEU A 1 252 ? 58.104 73.492 105.077 1.00 37.72 252 LEU D CA 1
ATOM 1567 C C . LEU A 1 252 ? 58.749 73.516 106.456 1.00 37.72 252 LEU D C 1
ATOM 1568 O O . LEU A 1 252 ? 59.614 74.355 106.728 1.00 37.72 252 LEU D O 1
ATOM 1573 N N . GLU A 1 253 ? 58.339 72.603 107.332 1.00 40.90 253 GLU D N 1
ATOM 1574 C CA . GLU A 1 253 ? 58.859 72.533 108.688 1.00 40.90 253 GLU D CA 1
ATOM 1575 C C . GLU A 1 253 ? 59.333 71.118 108.976 1.00 40.90 253 GLU D C 1
ATOM 1576 O O . GLU A 1 253 ? 58.690 70.145 108.574 1.00 40.90 253 GLU D O 1
ATOM 1582 N N . GLU A 1 254 ? 60.459 71.010 109.674 1.00 42.03 254 GLU D N 1
ATOM 1583 C CA . GLU A 1 254 ? 61.037 69.708 109.968 1.00 42.03 254 GLU D CA 1
ATOM 1584 C C . GLU A 1 254 ? 60.146 68.921 110.921 1.00 42.03 254 GLU D C 1
ATOM 1585 O O . GLU A 1 254 ? 59.396 69.487 111.720 1.00 42.03 254 GLU D O 1
ATOM 1591 N N . SER A 1 255 ? 60.233 67.598 110.822 1.00 42.22 255 SER D N 1
ATOM 1592 C CA . SER A 1 255 ? 59.438 66.723 111.661 1.00 42.22 255 SER D CA 1
ATOM 1593 C C . SER A 1 255 ? 59.911 66.800 113.110 1.00 42.22 255 SER D C 1
ATOM 1594 O O . SER A 1 255 ? 61.065 67.138 113.381 1.00 42.22 255 SER D O 1
ATOM 1597 N N . PRO A 1 256 ? 59.028 66.501 114.066 1.00 47.16 256 PRO D N 1
ATOM 1598 C CA . PRO A 1 256 ? 59.451 66.469 115.471 1.00 47.16 256 PRO D CA 1
ATOM 1599 C C . PRO A 1 256 ? 59.975 65.103 115.886 1.00 47.16 256 PRO D C 1
ATOM 1600 O O . PRO A 1 256 ? 59.982 64.164 115.084 1.00 47.16 256 PRO D O 1
ATOM 1604 N N . ASP A 1 257 ? 60.411 64.980 117.139 1.00 55.51 257 ASP D N 1
ATOM 1605 C CA . ASP A 1 257 ? 60.935 63.716 117.641 1.00 55.51 257 ASP D CA 1
ATOM 1606 C C . ASP A 1 257 ? 59.790 62.736 117.849 1.00 55.51 257 ASP D C 1
ATOM 1607 O O . ASP A 1 257 ? 59.182 62.695 118.923 1.00 55.51 257 ASP D O 1
ATOM 1612 N N . TYR A 1 258 ? 59.496 61.941 116.819 1.00 53.22 258 TYR D N 1
ATOM 1613 C CA . TYR A 1 258 ? 58.269 61.154 116.808 1.00 53.22 258 TYR D CA 1
ATOM 1614 C C . TYR A 1 258 ? 58.273 60.047 117.854 1.00 53.22 258 TYR D C 1
ATOM 1615 O O . TYR A 1 258 ? 57.203 59.645 118.322 1.00 53.22 258 TYR D O 1
ATOM 1624 N N . CYS A 1 259 ? 59.448 59.532 118.225 1.00 66.31 259 CYS D N 1
ATOM 1625 C CA . CYS A 1 259 ? 59.485 58.432 119.184 1.00 66.31 259 CYS D CA 1
ATOM 1626 C C . CYS A 1 259 ? 58.962 58.871 120.546 1.00 66.31 259 CYS D C 1
ATOM 1627 O O . CYS A 1 259 ? 58.231 58.124 121.207 1.00 66.31 259 CYS D O 1
ATOM 1630 N N . THR A 1 260 ? 59.326 60.074 120.981 1.00 68.20 260 THR D N 1
ATOM 1631 C CA . THR A 1 260 ? 58.795 60.610 122.226 1.00 68.20 260 THR D CA 1
ATOM 1632 C C . THR A 1 260 ? 57.302 60.878 122.085 1.00 68.20 260 THR D C 1
ATOM 1633 O O . THR A 1 260 ? 56.845 61.415 121.073 1.00 68.20 260 THR D O 1
ATOM 1637 N N . CYS A 1 261 ? 56.542 60.503 123.109 1.00 75.61 261 CYS D N 1
ATOM 1638 C CA . CYS A 1 261 ? 55.093 60.631 123.061 1.00 75.61 261 CYS D CA 1
ATOM 1639 C C . CYS A 1 261 ? 54.674 62.053 123.408 1.00 75.61 261 CYS D C 1
ATOM 1640 O O . CYS A 1 261 ? 55.162 62.635 124.381 1.00 75.61 261 CYS D O 1
ATOM 1643 N N . ASN A 1 262 ? 53.769 62.611 122.605 1.00 82.45 262 ASN D N 1
ATOM 1644 C CA . ASN A 1 262 ? 53.217 63.944 122.841 1.00 82.45 262 ASN D CA 1
ATOM 1645 C C . ASN A 1 262 ? 51.745 63.905 122.441 1.00 82.45 262 ASN D C 1
ATOM 1646 O O . ASN A 1 262 ? 51.420 63.902 121.250 1.00 82.45 262 ASN D O 1
ATOM 1651 N N . SER A 1 263 ? 50.861 63.870 123.441 1.00 83.72 263 SER D N 1
ATOM 1652 C CA . SER A 1 263 ? 49.431 63.771 123.166 1.00 83.72 263 SER D CA 1
ATOM 1653 C C . SER A 1 263 ? 48.923 64.995 122.415 1.00 83.72 263 SER D C 1
ATOM 1654 O O . SER A 1 263 ? 48.094 64.874 121.505 1.00 83.72 263 SER D O 1
ATOM 1657 N N . SER A 1 264 ? 49.401 66.185 122.789 1.00 83.37 264 SER D N 1
ATOM 1658 C CA . SER A 1 264 ? 48.923 67.411 122.157 1.00 83.37 264 SER D CA 1
ATOM 1659 C C . SER A 1 264 ? 49.263 67.444 120.672 1.00 83.37 264 SER D C 1
ATOM 1660 O O . SER A 1 264 ? 48.430 67.834 119.846 1.00 83.37 264 SER D O 1
ATOM 1663 N N . LEU A 1 265 ? 50.479 67.033 120.312 1.00 81.89 265 LEU D N 1
ATOM 1664 C CA . LEU A 1 265 ? 50.926 67.050 118.925 1.00 81.89 265 LEU D CA 1
ATOM 1665 C C . LEU A 1 265 ? 50.466 65.831 118.134 1.00 81.89 265 LEU D C 1
ATOM 1666 O O . LEU A 1 265 ? 51.000 65.580 117.046 1.00 81.89 265 LEU D O 1
ATOM 1671 N N . GLY A 1 266 ? 49.499 65.077 118.649 1.00 78.20 266 GLY D N 1
ATOM 1672 C CA . GLY A 1 266 ? 48.975 63.925 117.931 1.00 78.20 266 GLY D CA 1
ATOM 1673 C C . GLY A 1 266 ? 50.004 62.849 117.667 1.00 78.20 266 GLY D C 1
ATOM 1674 O O . GLY A 1 266 ? 49.988 62.226 116.598 1.00 78.20 266 GLY D O 1
ATOM 1675 N N . ILE A 1 267 ? 50.902 62.616 118.619 1.00 74.25 267 ILE D N 1
ATOM 1676 C CA . ILE A 1 267 ? 51.959 61.619 118.491 1.00 74.25 267 ILE D CA 1
ATOM 1677 C C . ILE A 1 267 ? 51.692 60.525 119.513 1.00 74.25 267 ILE D C 1
ATOM 1678 O O . ILE A 1 267 ? 51.566 60.802 120.713 1.00 74.25 267 ILE D O 1
ATOM 1683 N N . TYR A 1 268 ? 51.601 59.283 119.041 1.00 75.48 268 TYR D N 1
ATOM 1684 C CA . TYR A 1 268 ? 51.311 58.149 119.905 1.00 75.48 268 TYR D CA 1
ATOM 1685 C C . TYR A 1 268 ? 52.558 57.431 120.400 1.00 75.48 268 TYR D C 1
ATOM 1686 O O . TYR A 1 268 ? 52.440 56.516 121.221 1.00 75.48 268 TYR D O 1
ATOM 1695 N N . GLY A 1 269 ? 53.739 57.817 119.928 1.00 74.27 269 GLY D N 1
ATOM 1696 C CA . GLY A 1 269 ? 54.978 57.260 120.426 1.00 74.27 269 GLY D CA 1
ATOM 1697 C C . GLY A 1 269 ? 55.292 55.893 119.848 1.00 74.27 269 GLY D C 1
ATOM 1698 O O . GLY A 1 269 ? 54.454 55.211 119.256 1.00 74.27 269 GLY D O 1
ATOM 1699 N N . THR A 1 270 ? 56.547 55.489 120.031 1.00 73.55 270 THR D N 1
ATOM 1700 C CA . THR A 1 270 ? 57.025 54.188 119.572 1.00 73.55 270 THR D CA 1
ATOM 1701 C C . THR A 1 270 ? 57.013 53.197 120.736 1.00 73.55 270 THR D C 1
ATOM 1702 O O . THR A 1 270 ? 58.045 52.720 121.210 1.00 73.55 270 THR D O 1
ATOM 1706 N N . GLU A 1 271 ? 55.804 52.896 121.203 1.00 78.06 271 GLU D N 1
ATOM 1707 C CA . GLU A 1 271 ? 55.606 51.991 122.325 1.00 78.06 271 GLU D CA 1
ATOM 1708 C C . GLU A 1 271 ? 54.552 50.952 121.973 1.00 78.06 271 GLU D C 1
ATOM 1709 O O . GLU A 1 271 ? 53.498 51.287 121.423 1.00 78.06 271 GLU D O 1
ATOM 1715 N N . GLY A 1 272 ? 54.840 49.694 122.302 1.00 78.31 272 GLY D N 1
ATOM 1716 C CA . GLY A 1 272 ? 53.914 48.604 122.055 1.00 78.31 272 GLY D CA 1
ATOM 1717 C C . GLY A 1 272 ? 53.623 48.369 120.588 1.00 78.31 272 GLY D C 1
ATOM 1718 O O . GLY A 1 272 ? 52.462 48.213 120.197 1.00 78.31 272 GLY D O 1
ATOM 1719 N N . ARG A 1 273 ? 54.668 48.340 119.764 1.00 72.64 273 ARG D N 1
ATOM 1720 C CA . ARG A 1 273 ? 54.522 48.227 118.321 1.00 72.64 273 ARG D CA 1
ATOM 1721 C C . ARG A 1 273 ? 55.321 47.042 117.802 1.00 72.64 273 ARG D C 1
ATOM 1722 O O . ARG A 1 273 ? 56.443 46.793 118.252 1.00 72.64 273 ARG D O 1
ATOM 1730 N N . GLU A 1 274 ? 54.739 46.313 116.855 1.00 79.85 274 GLU D N 1
ATOM 1731 C CA . GLU A 1 274 ? 55.444 45.208 116.226 1.00 79.85 274 GLU D CA 1
ATOM 1732 C C . GLU A 1 274 ? 56.512 45.729 115.269 1.00 79.85 274 GLU D C 1
ATOM 1733 O O . GLU A 1 274 ? 56.452 46.862 114.785 1.00 79.85 274 GLU D O 1
ATOM 1739 N N . CYS A 1 275 ? 57.500 44.881 114.998 1.00 79.50 275 CYS D N 1
ATOM 1740 C CA . CYS A 1 275 ? 58.518 45.191 114.002 1.00 79.50 275 CYS D CA 1
ATOM 1741 C C . CYS A 1 275 ? 59.220 43.893 113.613 1.00 79.50 275 CYS D C 1
ATOM 1742 O O . CYS A 1 275 ? 58.767 42.796 113.956 1.00 79.50 275 CYS D O 1
ATOM 1745 N N . LEU A 1 276 ? 60.335 44.019 112.892 1.00 75.00 276 LEU D N 1
ATOM 1746 C CA . LEU A 1 276 ? 61.097 42.877 112.404 1.00 75.00 276 LEU D CA 1
ATOM 1747 C C . LEU A 1 276 ? 62.569 43.059 112.741 1.00 75.00 276 LEU D C 1
ATOM 1748 O O . LEU A 1 276 ? 63.136 44.129 112.498 1.00 75.00 276 LEU D O 1
ATOM 1753 N N . GLN A 1 277 ? 63.188 42.009 113.289 1.00 78.33 277 GLN D N 1
ATOM 1754 C CA . GLN A 1 277 ? 64.606 42.022 113.621 1.00 78.33 277 GLN D CA 1
ATOM 1755 C C . GLN A 1 277 ? 65.474 41.210 112.671 1.00 78.33 277 GLN D C 1
ATOM 1756 O O . GLN A 1 277 ? 66.677 41.475 112.592 1.00 78.33 277 GLN D O 1
ATOM 1762 N N . ASN A 1 278 ? 64.902 40.238 111.964 1.00 76.64 278 ASN D N 1
ATOM 1763 C CA . ASN A 1 278 ? 65.657 39.340 111.090 1.00 76.64 278 ASN D CA 1
ATOM 1764 C C . ASN A 1 278 ? 66.773 38.628 111.850 1.00 76.64 278 ASN D C 1
ATOM 1765 O O . ASN A 1 278 ? 67.622 37.969 111.251 1.00 76.64 278 ASN D O 1
ATOM 1770 N N . ARG A 1 288 ? 64.284 44.520 109.634 1.00 75.02 288 ARG D N 1
ATOM 1771 C CA . ARG A 1 288 ? 65.591 44.980 110.085 1.00 75.02 288 ARG D CA 1
ATOM 1772 C C . ARG A 1 288 ? 65.517 46.437 110.520 1.00 75.02 288 ARG D C 1
ATOM 1773 O O . ARG A 1 288 ? 66.368 46.918 111.268 1.00 75.02 288 ARG D O 1
ATOM 1781 N N . SER A 1 289 ? 64.471 47.129 110.059 1.00 76.94 289 SER D N 1
ATOM 1782 C CA . SER A 1 289 ? 64.383 48.570 110.270 1.00 76.94 289 SER D CA 1
ATOM 1783 C C . SER A 1 289 ? 64.325 48.931 111.748 1.00 76.94 289 SER D C 1
ATOM 1784 O O . SER A 1 289 ? 64.911 49.939 112.157 1.00 76.94 289 SER D O 1
ATOM 1787 N N . CYS A 1 290 ? 63.642 48.134 112.565 1.00 77.73 290 CYS D N 1
ATOM 1788 C CA . CYS A 1 290 ? 63.498 48.471 113.974 1.00 77.73 290 CYS D CA 1
ATOM 1789 C C . CYS A 1 290 ? 64.771 48.079 114.718 1.00 77.73 290 CYS D C 1
ATOM 1790 O O . CYS A 1 290 ? 65.815 47.805 114.119 1.00 77.73 290 CYS D O 1
ATOM 1793 N N . GLY A 1 291 ? 64.698 48.047 116.045 1.00 77.25 291 GLY D N 1
ATOM 1794 C CA . GLY A 1 291 ? 65.892 47.883 116.844 1.00 77.25 291 GLY D CA 1
ATOM 1795 C C . GLY A 1 291 ? 66.610 49.210 116.952 1.00 77.25 291 GLY D C 1
ATOM 1796 O O . GLY A 1 291 ? 66.687 49.795 118.035 1.00 77.25 291 GLY D O 1
ATOM 1797 N N . ARG A 1 292 ? 67.131 49.703 115.827 1.00 79.16 292 ARG D N 1
ATOM 1798 C CA . ARG A 1 292 ? 67.617 51.076 115.793 1.00 79.16 292 ARG D CA 1
ATOM 1799 C C . ARG A 1 292 ? 66.481 52.065 116.020 1.00 79.16 292 ARG D C 1
ATOM 1800 O O . ARG A 1 292 ? 66.712 53.178 116.505 1.00 79.16 292 ARG D O 1
ATOM 1808 N N . LEU A 1 293 ? 65.251 51.677 115.684 1.00 72.68 293 LEU D N 1
ATOM 1809 C CA . LEU A 1 293 ? 64.066 52.466 115.983 1.00 72.68 293 LEU D CA 1
ATOM 1810 C C . LEU A 1 293 ? 63.397 52.045 117.283 1.00 72.68 293 LEU D C 1
ATOM 1811 O O . LEU A 1 293 ? 62.341 52.586 117.625 1.00 72.68 293 LEU D O 1
ATOM 1816 N N . CYS A 1 294 ? 63.974 51.088 118.003 1.00 80.30 294 CYS D N 1
ATOM 1817 C CA . CYS A 1 294 ? 63.464 50.665 119.301 1.00 80.30 294 CYS D CA 1
ATOM 1818 C C . CYS A 1 294 ? 64.487 50.785 120.419 1.00 80.30 294 CYS D C 1
ATOM 1819 O O . CYS A 1 294 ? 64.143 51.247 121.508 1.00 80.30 294 CYS D O 1
ATOM 1822 N N . THR A 1 295 ? 65.740 50.390 120.180 1.00 81.34 295 THR D N 1
ATOM 1823 C CA . THR A 1 295 ? 66.748 50.483 121.232 1.00 81.34 295 THR D CA 1
ATOM 1824 C C . THR A 1 295 ? 67.173 51.927 121.466 1.00 81.34 295 THR D C 1
ATOM 1825 O O . THR A 1 295 ? 67.463 52.317 122.603 1.00 81.34 295 THR D O 1
ATOM 1829 N N . GLU A 1 296 ? 67.223 52.732 120.402 1.00 80.86 296 GLU D N 1
ATOM 1830 C CA . GLU A 1 296 ? 67.603 54.133 120.553 1.00 80.86 296 GLU D CA 1
ATOM 1831 C C . GLU A 1 296 ? 66.586 54.893 121.393 1.00 80.86 296 GLU D C 1
ATOM 1832 O O . GLU A 1 296 ? 66.956 55.716 122.238 1.00 80.86 296 GLU D O 1
ATOM 1838 N N . CYS A 1 297 ? 65.300 54.629 121.178 1.00 82.52 297 CYS D N 1
ATOM 1839 C CA . CYS A 1 297 ? 64.221 55.299 121.899 1.00 82.52 297 CYS D CA 1
ATOM 1840 C C . CYS A 1 297 ? 63.279 54.217 122.420 1.00 82.52 297 CYS D C 1
ATOM 1841 O O . CYS A 1 297 ? 62.497 53.646 121.654 1.00 82.52 297 CYS D O 1
ATOM 1844 N N . GLY A 1 298 ? 63.357 53.934 123.719 1.00 86.64 298 GLY D N 1
ATOM 1845 C CA . GLY A 1 298 ? 62.566 52.878 124.322 1.00 86.64 298 GLY D CA 1
ATOM 1846 C C . GLY A 1 298 ? 63.421 51.783 124.926 1.00 86.64 298 GLY D C 1
ATOM 1847 O O . GLY A 1 298 ? 64.133 51.076 124.208 1.00 86.64 298 GLY D O 1
ATOM 1848 N N . LEU A 1 299 ? 63.365 51.633 126.244 1.00 93.30 299 LEU D N 1
ATOM 1849 C CA . LEU A 1 299 ? 64.220 50.680 126.953 1.00 93.30 299 LEU D CA 1
ATOM 1850 C C . LEU A 1 299 ? 63.493 49.353 127.169 1.00 93.30 299 LEU D C 1
ATOM 1851 O O . LEU A 1 299 ? 63.329 48.877 128.294 1.00 93.30 299 LEU D O 1
ATOM 1856 N N . GLN A 1 300 ? 63.063 48.747 126.063 1.00 91.99 300 GLN D N 1
ATOM 1857 C CA . GLN A 1 300 ? 62.376 47.464 126.123 1.00 91.99 300 GLN D CA 1
ATOM 1858 C C . GLN A 1 300 ? 62.277 46.882 124.721 1.00 91.99 300 GLN D C 1
ATOM 1859 O O . GLN A 1 300 ? 62.066 47.617 123.753 1.00 91.99 300 GLN D O 1
ATOM 1865 N N . VAL A 1 301 ? 62.434 45.561 124.624 1.00 93.41 301 VAL D N 1
ATOM 1866 C CA . VAL A 1 301 ? 62.222 44.820 123.387 1.00 93.41 301 VAL D CA 1
ATOM 1867 C C . VAL A 1 301 ? 61.155 43.743 123.559 1.00 93.41 301 VAL D C 1
ATOM 1868 O O . VAL A 1 301 ? 60.233 43.635 122.746 1.00 93.41 301 VAL D O 1
ATOM 1872 N N . GLU A 1 302 ? 61.270 42.934 124.613 1.00 95.80 302 GLU D N 1
ATOM 1873 C CA . GLU A 1 302 ? 60.195 42.075 125.114 1.00 95.80 302 GLU D CA 1
ATOM 1874 C C . GLU A 1 302 ? 59.665 41.155 124.004 1.00 95.80 302 GLU D C 1
ATOM 1875 O O . GLU A 1 302 ? 58.580 41.336 123.456 1.00 95.80 302 GLU D O 1
ATOM 1881 N N . GLU A 1 303 ? 60.511 40.190 123.640 1.00 96.76 303 GLU D N 1
ATOM 1882 C CA . GLU A 1 303 ? 60.157 39.182 122.639 1.00 96.76 303 GLU D CA 1
ATOM 1883 C C . GLU A 1 303 ? 59.099 38.242 123.211 1.00 96.76 303 GLU D C 1
ATOM 1884 O O . GLU A 1 303 ? 59.392 37.431 124.096 1.00 96.76 303 GLU D O 1
ATOM 1890 N N . ARG A 1 304 ? 57.866 38.344 122.708 1.00 97.82 304 ARG D N 1
ATOM 1891 C CA . ARG A 1 304 ? 56.767 37.575 123.286 1.00 97.82 304 ARG D CA 1
ATOM 1892 C C . ARG A 1 304 ? 56.862 36.096 122.926 1.00 97.82 304 ARG D C 1
ATOM 1893 O O . ARG A 1 304 ? 56.700 35.228 123.793 1.00 97.82 304 ARG D O 1
ATOM 1901 N N . LYS A 1 305 ? 57.123 35.791 121.653 1.00 100.31 305 LYS D N 1
ATOM 1902 C CA . LYS A 1 305 ? 57.116 34.421 121.133 1.00 100.31 305 LYS D CA 1
ATOM 1903 C C . LYS A 1 305 ? 55.757 33.755 121.383 1.00 100.31 305 LYS D C 1
ATOM 1904 O O . LYS A 1 305 ? 55.626 32.785 122.132 1.00 100.31 305 LYS D O 1
ATOM 1910 N N . THR A 1 306 ? 54.740 34.317 120.736 1.00 101.56 306 THR D N 1
ATOM 1911 C CA . THR A 1 306 ? 53.365 33.857 120.870 1.00 101.56 306 THR D CA 1
ATOM 1912 C C . THR A 1 306 ? 52.923 33.155 119.592 1.00 101.56 306 THR D C 1
ATOM 1913 O O . THR A 1 306 ? 53.228 33.610 118.486 1.00 101.56 306 THR D O 1
ATOM 1917 N N . GLU A 1 307 ? 52.210 32.042 119.753 1.00 106.60 307 GLU D N 1
ATOM 1918 C CA . GLU A 1 307 ? 51.776 31.239 118.618 1.00 106.60 307 GLU D CA 1
ATOM 1919 C C . GLU A 1 307 ? 50.762 31.994 117.763 1.00 106.60 307 GLU D C 1
ATOM 1920 O O . GLU A 1 307 ? 49.936 32.760 118.265 1.00 106.60 307 GLU D O 1
ATOM 1926 N N . VAL A 1 308 ? 50.834 31.766 116.452 1.00 106.20 308 VAL D N 1
ATOM 1927 C CA . VAL A 1 308 ? 49.946 32.396 115.482 1.00 106.20 308 VAL D CA 1
ATOM 1928 C C . VAL A 1 308 ? 49.422 31.329 114.530 1.00 106.20 308 VAL D C 1
ATOM 1929 O O . VAL A 1 308 ? 50.187 30.486 114.047 1.00 106.20 308 VAL D O 1
ATOM 1933 N N . ILE A 1 309 ? 48.117 31.364 114.264 1.00 104.70 309 ILE D N 1
ATOM 1934 C CA . ILE A 1 309 ? 47.454 30.411 113.379 1.00 104.70 309 ILE D CA 1
ATOM 1935 C C . ILE A 1 309 ? 47.192 31.087 112.040 1.00 104.70 309 ILE D C 1
ATOM 1936 O O . ILE A 1 309 ? 46.716 32.228 111.995 1.00 104.70 309 ILE D O 1
ATOM 1941 N N . SER A 1 310 ? 47.501 30.386 110.947 1.00 99.83 310 SER D N 1
ATOM 1942 C CA . SER A 1 310 ? 47.323 30.919 109.603 1.00 99.83 310 SER D CA 1
ATOM 1943 C C . SER A 1 310 ? 46.931 29.786 108.662 1.00 99.83 310 SER D C 1
ATOM 1944 O O . SER A 1 310 ? 46.845 28.620 109.059 1.00 99.83 310 SER D O 1
ATOM 1947 N N . SER A 1 311 ? 46.688 30.141 107.401 1.00 94.37 311 SER D N 1
ATOM 1948 C CA . SER A 1 311 ? 46.352 29.152 106.386 1.00 94.37 311 SER D CA 1
ATOM 1949 C C . SER A 1 311 ? 47.544 28.240 106.115 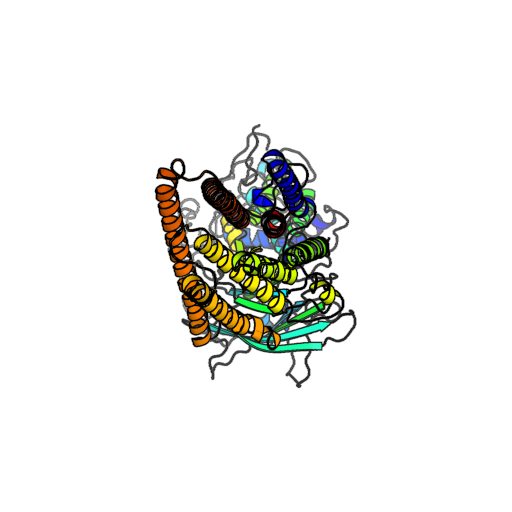1.00 94.37 311 SER D C 1
ATOM 1950 O O . SER A 1 311 ? 48.704 28.639 106.250 1.00 94.37 311 SER D O 1
ATOM 1953 N N . CYS A 1 312 ? 47.247 27.001 105.720 1.00 89.96 312 CYS D N 1
ATOM 1954 C CA . CYS A 1 312 ? 48.277 25.971 105.689 1.00 89.96 312 CYS D CA 1
ATOM 1955 C C . CYS A 1 312 ? 47.814 24.757 104.890 1.00 89.96 312 CYS D C 1
ATOM 1956 O O . CYS A 1 312 ? 46.745 24.203 105.165 1.00 89.96 312 CYS D O 1
ATOM 1959 N N . ASN A 1 313 ? 48.610 24.342 103.900 1.00 82.57 313 ASN D N 1
ATOM 1960 C CA . ASN A 1 313 ? 48.356 23.140 103.101 1.00 82.57 313 ASN D CA 1
ATOM 1961 C C . ASN A 1 313 ? 46.996 23.222 102.398 1.00 82.57 313 ASN D C 1
ATOM 1962 O O . ASN A 1 313 ? 46.067 22.460 102.670 1.00 82.57 313 ASN D O 1
ATOM 1967 N N . CYS A 1 314 ? 46.908 24.179 101.479 1.00 73.39 314 CYS D N 1
ATOM 1968 C CA . CYS A 1 314 ? 45.677 24.467 100.759 1.00 73.39 314 CYS D CA 1
ATOM 1969 C C . CYS A 1 314 ? 45.772 24.001 99.311 1.00 73.39 314 CYS D C 1
ATOM 1970 O O . CYS A 1 314 ? 46.850 23.992 98.711 1.00 73.39 314 CYS D O 1
ATOM 1973 N N . LYS A 1 315 ? 44.625 23.608 98.759 1.00 60.89 315 LYS D N 1
ATOM 1974 C CA . LYS A 1 315 ? 44.484 23.307 97.339 1.00 60.89 315 LYS D CA 1
ATOM 1975 C C . LYS A 1 315 ? 43.921 24.537 96.643 1.00 60.89 315 LYS D C 1
ATOM 1976 O O . LYS A 1 315 ? 42.960 25.141 97.127 1.00 60.89 315 LYS D O 1
ATOM 1982 N N . PHE A 1 316 ? 44.514 24.904 95.510 1.00 49.01 316 PHE D N 1
ATOM 1983 C CA . PHE A 1 316 ? 44.301 26.216 94.923 1.00 49.01 316 PHE D CA 1
ATOM 1984 C C . PHE A 1 316 ? 43.725 26.121 93.517 1.00 49.01 316 PHE D C 1
ATOM 1985 O O . PHE A 1 316 ? 43.936 25.139 92.800 1.00 49.01 316 PHE D O 1
ATOM 1993 N N . GLN A 1 317 ? 42.987 27.163 93.141 1.00 37.16 317 GLN D N 1
ATOM 1994 C CA . GLN A 1 317 ? 42.545 27.421 91.778 1.00 37.16 317 GLN D CA 1
ATOM 1995 C C . GLN A 1 317 ? 42.921 28.860 91.436 1.00 37.16 317 GLN D C 1
ATOM 1996 O O . GLN A 1 317 ? 43.579 29.546 92.223 1.00 37.16 317 GLN D O 1
ATOM 2002 N N . TRP A 1 318 ? 42.512 29.330 90.252 1.00 32.89 318 TRP D N 1
ATOM 2003 C CA . TRP A 1 318 ? 42.879 30.688 89.853 1.00 32.89 318 TRP D CA 1
ATOM 2004 C C . TRP A 1 318 ? 42.272 31.721 90.796 1.00 32.89 318 TRP D C 1
ATOM 2005 O O . TRP A 1 318 ? 42.923 32.711 91.143 1.00 32.89 318 TRP D O 1
ATOM 2016 N N . CYS A 1 319 ? 41.027 31.516 91.213 1.00 40.20 319 CYS D N 1
ATOM 2017 C CA . CYS A 1 319 ? 40.556 32.019 92.494 1.00 40.20 319 CYS D CA 1
ATOM 2018 C C . CYS A 1 319 ? 39.880 30.863 93.184 1.00 40.20 319 CYS D C 1
ATOM 2019 O O . CYS A 1 319 ? 39.757 29.777 92.610 1.00 40.20 319 CYS D O 1
ATOM 2022 N N . CYS A 1 320 ? 39.571 31.031 94.464 1.00 47.30 320 CYS D N 1
ATOM 2023 C CA . CYS A 1 320 ? 38.179 31.035 94.905 1.00 47.30 320 CYS D CA 1
ATOM 2024 C C . CYS A 1 320 ? 38.145 30.637 96.373 1.00 47.30 320 CYS D C 1
ATOM 2025 O O . CYS A 1 320 ? 39.202 30.421 96.973 1.00 47.30 320 CYS D O 1
ATOM 2028 N N . THR A 1 321 ? 36.963 30.564 96.976 1.00 50.94 321 THR D N 1
ATOM 2029 C CA . THR A 1 321 ? 36.848 29.814 98.220 1.00 50.94 321 THR D CA 1
ATOM 2030 C C . THR A 1 321 ? 37.340 28.385 97.997 1.00 50.94 321 THR D C 1
ATOM 2031 O O . THR A 1 321 ? 36.959 27.724 97.026 1.00 50.94 321 THR D O 1
ATOM 2035 N N . VAL A 1 322 ? 38.236 27.929 98.873 1.00 58.93 322 VAL D N 1
ATOM 2036 C CA . VAL A 1 322 ? 38.943 26.672 98.674 1.00 58.93 322 VAL D CA 1
ATOM 2037 C C . VAL A 1 322 ? 38.906 25.847 99.952 1.00 58.93 322 VAL D C 1
ATOM 2038 O O . VAL A 1 322 ? 38.515 26.320 101.020 1.00 58.93 322 VAL D O 1
ATOM 2042 N N . LYS A 1 323 ? 39.329 24.592 99.820 1.00 68.88 323 LYS D N 1
ATOM 2043 C CA . LYS A 1 323 ? 39.388 23.661 100.938 1.00 68.88 323 LYS D CA 1
ATOM 2044 C C . LYS A 1 323 ? 40.744 23.788 101.624 1.00 68.88 323 LYS D C 1
ATOM 2045 O O . LYS A 1 323 ? 41.789 23.647 100.979 1.00 68.88 323 LYS D O 1
ATOM 2051 N N . CYS A 1 324 ? 40.724 24.054 102.927 1.00 81.97 324 CYS D N 1
ATOM 2052 C CA . CYS A 1 324 ? 41.940 24.245 103.706 1.00 81.97 324 CYS D CA 1
ATOM 2053 C C . CYS A 1 324 ? 41.745 23.586 105.066 1.00 81.97 324 CYS D C 1
ATOM 2054 O O . CYS A 1 324 ? 40.806 22.812 105.276 1.00 81.97 324 CYS D O 1
ATOM 2057 N N . ASP A 1 325 ? 42.641 23.895 105.999 1.00 92.07 325 ASP D N 1
ATOM 2058 C CA . ASP A 1 325 ? 42.585 23.336 107.342 1.00 92.07 325 ASP D CA 1
ATOM 2059 C C . ASP A 1 325 ? 43.168 24.355 108.316 1.00 92.07 325 ASP D C 1
ATOM 2060 O O . ASP A 1 325 ? 43.380 25.521 107.970 1.00 92.07 325 ASP D O 1
ATOM 2065 N N . GLN A 1 326 ? 43.432 23.906 109.539 1.00 97.50 326 GLN D N 1
ATOM 2066 C CA . GLN A 1 326 ? 44.033 24.729 110.577 1.00 97.50 326 GLN D CA 1
ATOM 2067 C C . GLN A 1 326 ? 45.448 24.239 110.852 1.00 97.50 326 GLN D C 1
ATOM 2068 O O . GLN A 1 326 ? 45.708 23.031 110.855 1.00 97.50 326 GLN D O 1
ATOM 2074 N N . CYS A 1 327 ? 46.360 25.180 111.079 1.00 101.08 327 CYS D N 1
ATOM 2075 C CA . CYS A 1 327 ? 47.781 24.874 111.146 1.00 101.08 327 CYS D CA 1
ATOM 2076 C C . CYS A 1 327 ? 48.378 25.637 112.317 1.00 101.08 327 CYS D C 1
ATOM 2077 O O . CYS A 1 327 ? 48.221 26.857 112.406 1.00 101.08 327 CYS D O 1
ATOM 2080 N N . ARG A 1 328 ? 49.055 24.922 113.211 1.00 105.25 328 ARG D N 1
ATOM 2081 C CA . ARG A 1 328 ? 49.543 25.484 114.465 1.00 105.25 328 ARG D CA 1
ATOM 2082 C C . ARG A 1 328 ? 51.063 25.565 114.429 1.00 105.25 328 ARG D C 1
ATOM 2083 O O . ARG A 1 328 ? 51.736 24.556 114.192 1.00 105.25 328 ARG D O 1
ATOM 2091 N N . HIS A 1 329 ? 51.596 26.760 114.673 1.00 106.52 329 HIS D N 1
ATOM 2092 C CA . HIS A 1 329 ? 53.035 26.965 114.734 1.00 106.52 329 HIS D CA 1
ATOM 2093 C C . HIS A 1 329 ? 53.311 28.271 115.465 1.00 106.52 329 HIS D C 1
ATOM 2094 O O . HIS A 1 329 ? 52.636 29.275 115.225 1.00 106.52 329 HIS D O 1
ATOM 2101 N N . VAL A 1 330 ? 54.301 28.247 116.355 1.00 106.41 330 VAL D N 1
ATOM 2102 C CA . VAL A 1 330 ? 54.676 29.434 117.115 1.00 106.41 330 VAL D CA 1
ATOM 2103 C C . VAL A 1 330 ? 55.538 30.342 116.249 1.00 106.41 330 VAL D C 1
ATOM 2104 O O . VAL A 1 330 ? 56.270 29.886 115.363 1.00 106.41 330 VAL D O 1
ATOM 2108 N N . VAL A 1 331 ? 55.447 31.648 116.501 1.00 104.56 331 VAL D N 1
ATOM 2109 C CA . VAL A 1 331 ? 56.199 32.647 115.756 1.00 104.56 331 VAL D CA 1
ATOM 2110 C C . VAL A 1 331 ? 56.974 33.512 116.743 1.00 104.56 331 VAL D C 1
ATOM 2111 O O . VAL A 1 331 ? 56.769 33.452 117.956 1.00 104.56 331 VAL D O 1
ATOM 2115 N N . SER A 1 332 ? 57.873 34.329 116.197 1.00 99.44 332 SER D N 1
ATOM 2116 C CA . SER A 1 332 ? 58.771 35.180 116.977 1.00 99.44 332 SER D CA 1
ATOM 2117 C C . SER A 1 332 ? 58.334 36.639 116.963 1.00 99.44 332 SER D C 1
ATOM 2118 O O . SER A 1 332 ? 59.170 37.540 116.852 1.00 99.44 332 SER D O 1
ATOM 2121 N N . LYS A 1 333 ? 57.030 36.893 117.055 1.00 94.97 333 LYS D N 1
ATOM 2122 C CA . LYS A 1 333 ? 56.520 38.257 116.999 1.00 94.97 333 LYS D CA 1
ATOM 2123 C C . LYS A 1 333 ? 57.108 39.110 118.118 1.00 94.97 333 LYS D C 1
ATOM 2124 O O . LYS A 1 333 ? 57.308 38.644 119.242 1.00 94.97 333 LYS D O 1
ATOM 2130 N N . TYR A 1 334 ? 57.395 40.368 117.795 1.00 88.42 334 TYR D N 1
ATOM 2131 C CA . TYR A 1 334 ? 57.974 41.321 118.728 1.00 88.42 334 TYR D CA 1
ATOM 2132 C C . TYR A 1 334 ? 56.978 42.434 119.028 1.00 88.42 334 TYR D C 1
ATOM 2133 O O . TYR A 1 334 ? 56.180 42.820 118.171 1.00 88.42 334 TYR D O 1
ATOM 2142 N N . TYR A 1 335 ? 57.033 42.945 120.256 1.00 88.59 335 TYR D N 1
ATOM 2143 C CA . TYR A 1 335 ? 56.356 44.181 120.643 1.00 88.59 335 TYR D CA 1
ATOM 2144 C C . TYR A 1 335 ? 57.418 45.157 121.130 1.00 88.59 335 TYR D C 1
ATOM 2145 O O . TYR A 1 335 ? 57.929 45.015 122.245 1.00 88.59 335 TYR D O 1
ATOM 2154 N N . CYS A 1 336 ? 57.743 46.147 120.302 1.00 84.16 336 CYS D N 1
ATOM 2155 C CA . CYS A 1 336 ? 58.772 47.114 120.659 1.00 84.16 336 CYS D CA 1
ATOM 2156 C C . CYS A 1 336 ? 58.341 47.940 121.863 1.00 84.16 336 CYS D C 1
ATOM 2157 O O . CYS A 1 336 ? 57.167 48.297 122.003 1.00 84.16 336 CYS D O 1
ATOM 2160 N N . ALA A 1 337 ? 59.304 48.240 122.731 1.00 86.90 337 ALA D N 1
ATOM 2161 C CA . ALA A 1 337 ? 59.065 48.991 123.962 1.00 86.90 337 ALA D CA 1
ATOM 2162 C C . ALA A 1 337 ? 57.982 48.338 124.815 1.00 86.90 337 ALA D C 1
ATOM 2163 O O . ALA A 1 337 ? 57.944 47.116 124.956 1.00 86.90 337 ALA D O 1
ATOM 2165 N N . ALA B 2 4 ? 59.964 58.692 24.242 1.00 33.61 4 ALA B N 1
ATOM 2166 C CA . ALA B 2 4 ? 58.908 58.876 25.230 1.00 33.61 4 ALA B CA 1
ATOM 2167 C C . ALA B 2 4 ? 58.876 60.316 25.738 1.00 33.61 4 ALA B C 1
ATOM 2168 O O . ALA B 2 4 ? 59.685 61.146 25.324 1.00 33.61 4 ALA B O 1
ATOM 2170 N N . ILE B 2 5 ? 57.932 60.605 26.637 1.00 31.54 5 ILE B N 1
ATOM 2171 C CA . ILE B 2 5 ? 57.774 61.967 27.138 1.00 31.54 5 ILE B CA 1
ATOM 2172 C C . ILE B 2 5 ? 58.984 62.378 27.965 1.00 31.54 5 ILE B C 1
ATOM 2173 O O . ILE B 2 5 ? 59.432 63.529 27.905 1.00 31.54 5 ILE B O 1
ATOM 2178 N N . ILE B 2 6 ? 59.532 61.447 28.750 1.00 34.09 6 ILE B N 1
ATOM 2179 C CA . ILE B 2 6 ? 60.691 61.749 29.585 1.00 34.09 6 ILE B CA 1
ATOM 2180 C C . ILE B 2 6 ? 61.892 62.144 28.736 1.00 34.09 6 ILE B C 1
ATOM 2181 O O . ILE B 2 6 ? 62.710 62.975 29.150 1.00 34.09 6 ILE B O 1
ATOM 2186 N N . GLU B 2 7 ? 62.016 61.573 27.537 1.00 36.97 7 GLU B N 1
ATOM 2187 C CA . GLU B 2 7 ? 63.140 61.897 26.665 1.00 36.97 7 GLU B CA 1
ATOM 2188 C C . GLU B 2 7 ? 63.024 63.302 26.087 1.00 36.97 7 GLU B C 1
ATOM 2189 O O . GLU B 2 7 ? 63.994 64.067 26.092 1.00 36.97 7 GLU B O 1
ATOM 2195 N N . ASN B 2 8 ? 61.840 63.660 25.588 1.00 38.85 8 ASN B N 1
ATOM 2196 C CA . ASN B 2 8 ? 61.708 64.885 24.806 1.00 38.85 8 ASN B CA 1
ATOM 2197 C C . ASN B 2 8 ? 61.705 66.128 25.688 1.00 38.85 8 ASN B C 1
ATOM 2198 O O . ASN B 2 8 ? 62.217 67.177 25.281 1.00 38.85 8 ASN B O 1
ATOM 2203 N N . MET B 2 9 ? 61.131 66.038 26.887 1.00 40.88 9 MET B N 1
ATOM 2204 C CA . MET B 2 9 ? 60.922 67.231 27.699 1.00 40.88 9 MET B CA 1
ATOM 2205 C C . MET B 2 9 ? 62.246 67.870 28.094 1.00 40.88 9 MET B C 1
ATOM 2206 O O . MET B 2 9 ? 63.235 67.182 28.360 1.00 40.88 9 MET B O 1
ATOM 2211 N N . SER B 2 10 ? 62.255 69.198 28.131 1.00 41.11 10 SER B N 1
ATOM 2212 C CA . SER B 2 10 ? 63.436 69.955 28.520 1.00 41.11 10 SER B CA 1
ATOM 2213 C C . SER B 2 10 ? 63.584 69.919 30.039 1.00 41.11 10 SER B C 1
ATOM 2214 O O . SER B 2 10 ? 62.838 69.239 30.748 1.00 41.11 10 SER B O 1
ATOM 2217 N N . THR B 2 11 ? 64.563 70.656 30.561 1.00 41.47 11 THR B N 1
ATOM 2218 C CA . THR B 2 11 ? 64.757 70.702 32.004 1.00 41.47 11 THR B CA 1
ATOM 2219 C C . THR B 2 11 ? 63.695 71.544 32.699 1.00 41.47 11 THR B C 1
ATOM 2220 O O . THR B 2 11 ? 63.317 71.238 33.835 1.00 41.47 11 THR B O 1
ATOM 2224 N N . LYS B 2 12 ? 63.200 72.594 32.040 1.00 43.47 12 LYS B N 1
ATOM 2225 C CA . LYS B 2 12 ? 62.205 73.459 32.667 1.00 43.47 12 LYS B CA 1
ATOM 2226 C C . LYS B 2 12 ? 60.887 72.726 32.885 1.00 43.47 12 LYS B C 1
ATOM 2227 O O . LYS B 2 12 ? 60.280 72.839 33.955 1.00 43.47 12 LYS B O 1
ATOM 2233 N N . LYS B 2 13 ? 60.430 71.966 31.888 1.00 41.55 13 LYS B N 1
ATOM 2234 C CA . LYS B 2 13 ? 59.181 71.226 32.039 1.00 41.55 13 LYS B CA 1
ATOM 2235 C C . LYS B 2 13 ? 59.310 70.129 33.089 1.00 41.55 13 LYS B C 1
ATOM 2236 O O . LYS B 2 13 ? 58.373 69.886 33.861 1.00 41.55 13 LYS B O 1
ATOM 2242 N N . LEU B 2 14 ? 60.458 69.450 33.127 1.00 40.68 14 LEU B N 1
ATOM 2243 C CA . LEU B 2 14 ? 60.685 68.439 34.154 1.00 40.68 14 LEU B CA 1
ATOM 2244 C C . LEU B 2 14 ? 60.688 69.061 35.544 1.00 40.68 14 LEU B C 1
ATOM 2245 O O . LEU B 2 14 ? 60.100 68.512 36.483 1.00 40.68 14 LEU B O 1
ATOM 2250 N N . CYS B 2 15 ? 61.334 70.218 35.692 1.00 43.20 15 CYS B N 1
ATOM 2251 C CA . CYS B 2 15 ? 61.320 70.908 36.977 1.00 43.20 15 CYS B CA 1
ATOM 2252 C C . CYS B 2 15 ? 59.908 71.334 37.357 1.00 43.20 15 CYS B C 1
ATOM 2253 O O . CYS B 2 15 ? 59.524 71.256 38.528 1.00 43.20 15 CYS B O 1
ATOM 2256 N N . ILE B 2 16 ? 59.119 71.787 36.381 1.00 40.98 16 ILE B N 1
ATOM 2257 C CA . ILE B 2 16 ? 57.759 72.231 36.674 1.00 40.98 16 ILE B CA 1
ATOM 2258 C C . ILE B 2 16 ? 56.892 71.063 37.131 1.00 40.98 16 ILE B C 1
ATOM 2259 O O . ILE B 2 16 ? 56.144 71.176 38.111 1.00 40.98 16 ILE B O 1
ATOM 2264 N N . VAL B 2 17 ? 56.968 69.927 36.435 1.00 38.45 17 VAL B N 1
ATOM 2265 C CA . VAL B 2 17 ? 56.157 68.783 36.843 1.00 38.45 17 VAL B CA 1
ATOM 2266 C C . VAL B 2 17 ? 56.629 68.250 38.192 1.00 38.45 17 VAL B C 1
ATOM 2267 O O . VAL B 2 17 ? 55.816 67.829 39.026 1.00 38.45 17 VAL B O 1
ATOM 2271 N N . GLY B 2 18 ? 57.941 68.284 38.442 1.00 37.36 18 GLY B N 1
ATOM 2272 C CA . GLY B 2 18 ? 58.438 67.902 39.752 1.00 37.36 18 GLY B CA 1
ATOM 2273 C C . GLY B 2 18 ? 57.940 68.817 40.853 1.00 37.36 18 GLY B C 1
ATOM 2274 O O . GLY B 2 18 ? 57.613 68.362 41.948 1.00 37.36 18 GLY B O 1
ATOM 2275 N N . GLY B 2 19 ? 57.871 70.119 40.576 1.00 36.92 19 GLY B N 1
ATOM 2276 C CA . GLY B 2 19 ? 57.344 71.050 41.560 1.00 36.92 19 GLY B CA 1
ATOM 2277 C C . GLY B 2 19 ? 55.865 70.849 41.825 1.00 36.92 19 GLY B C 1
ATOM 2278 O O . GLY B 2 19 ? 55.406 70.972 42.964 1.00 36.92 19 GLY B O 1
ATOM 2279 N N . ILE B 2 20 ? 55.094 70.550 40.778 1.00 34.66 20 ILE B N 1
ATOM 2280 C CA . ILE B 2 20 ? 53.675 70.259 40.969 1.00 34.66 20 ILE B CA 1
ATOM 2281 C C . ILE B 2 20 ? 53.500 69.010 41.825 1.00 34.66 20 ILE B C 1
ATOM 2282 O O . ILE B 2 20 ? 52.677 68.978 42.751 1.00 34.66 20 ILE B O 1
ATOM 2287 N N . LEU B 2 21 ? 54.282 67.965 41.538 1.00 33.35 21 LEU B N 1
ATOM 2288 C CA . LEU B 2 21 ? 54.230 66.760 42.360 1.00 33.35 21 LEU B CA 1
ATOM 2289 C C . LEU B 2 21 ? 54.656 67.052 43.794 1.00 33.35 21 LEU B C 1
ATOM 2290 O O . LEU B 2 21 ? 54.101 66.486 44.742 1.00 33.35 21 LEU B O 1
ATOM 2295 N N . LEU B 2 22 ? 55.646 67.929 43.972 1.00 33.95 22 LEU B N 1
ATOM 2296 C CA . LEU B 2 22 ? 56.079 68.308 45.312 1.00 33.95 22 LEU B CA 1
ATOM 2297 C C . LEU B 2 22 ? 54.964 69.012 46.072 1.00 33.95 22 LEU B C 1
ATOM 2298 O O . LEU B 2 22 ? 54.757 68.758 47.263 1.00 33.95 22 LEU B O 1
ATOM 2303 N N . VAL B 2 23 ? 54.243 69.912 45.402 1.00 32.07 23 VAL B N 1
ATOM 2304 C CA . VAL B 2 23 ? 53.117 70.591 46.039 1.00 32.07 23 VAL B CA 1
ATOM 2305 C C . VAL B 2 23 ? 52.051 69.581 46.441 1.00 32.07 23 VAL B C 1
ATOM 2306 O O . VAL B 2 23 ? 51.493 69.643 47.546 1.00 32.07 23 VAL B O 1
ATOM 2310 N N . PHE B 2 24 ? 51.761 68.625 45.555 1.00 31.14 24 PHE B N 1
ATOM 2311 C CA . PHE B 2 24 ? 50.779 67.596 45.883 1.00 31.14 24 PHE B CA 1
ATOM 2312 C C . PHE B 2 24 ? 51.230 66.758 47.074 1.00 31.14 24 PHE B C 1
ATOM 2313 O O . PHE B 2 24 ? 50.415 66.379 47.921 1.00 31.14 24 PHE B O 1
ATOM 2321 N N . GLN B 2 25 ? 52.527 66.464 47.163 1.00 30.77 25 GLN B N 1
ATOM 2322 C CA . GLN B 2 25 ? 53.025 65.667 48.280 1.00 30.77 25 GLN B CA 1
ATOM 2323 C C . GLN B 2 25 ? 52.986 66.451 49.587 1.00 30.77 25 GLN B C 1
ATOM 2324 O O . GLN B 2 25 ? 52.726 65.881 50.655 1.00 30.77 25 GLN B O 1
ATOM 2330 N N . ILE B 2 26 ? 53.256 67.756 49.529 1.00 30.87 26 ILE B N 1
ATOM 2331 C CA . ILE B 2 26 ? 53.098 68.593 50.715 1.00 30.87 26 ILE B CA 1
ATOM 2332 C C . ILE B 2 26 ? 51.646 68.588 51.170 1.00 30.87 26 ILE B C 1
ATOM 2333 O O . ILE B 2 26 ? 51.354 68.520 52.370 1.00 30.87 26 ILE B O 1
ATOM 2338 N N . ILE B 2 27 ? 50.713 68.651 50.218 1.00 29.53 27 ILE B N 1
ATOM 2339 C CA . ILE B 2 27 ? 49.297 68.559 50.566 1.00 29.53 27 ILE B CA 1
ATOM 2340 C C . ILE B 2 27 ? 48.990 67.207 51.202 1.00 29.53 27 ILE B C 1
ATOM 2341 O O . ILE B 2 27 ? 48.202 67.115 52.151 1.00 29.53 27 ILE B O 1
ATOM 2346 N N . ALA B 2 28 ? 49.599 66.138 50.685 1.00 29.19 28 ALA B N 1
ATOM 2347 C CA . ALA B 2 28 ? 49.366 64.808 51.242 1.00 29.19 28 ALA B CA 1
ATOM 2348 C C . ALA B 2 28 ? 49.858 64.712 52.681 1.00 29.19 28 ALA B C 1
ATOM 2349 O O . ALA B 2 28 ? 49.187 64.124 53.536 1.00 29.19 28 ALA B O 1
ATOM 2351 N N . PHE B 2 29 ? 51.039 65.268 52.963 1.00 30.01 29 PHE B N 1
ATOM 2352 C CA . PHE B 2 29 ? 51.489 65.390 54.350 1.00 30.01 29 PHE B CA 1
ATOM 2353 C C . PHE B 2 29 ? 50.492 66.176 55.192 1.00 30.01 29 PHE B C 1
ATOM 2354 O O . PHE B 2 29 ? 50.095 65.734 56.276 1.00 30.01 29 PHE B O 1
ATOM 2362 N N . LEU B 2 30 ? 50.074 67.346 54.703 1.00 29.52 30 LEU B N 1
ATOM 2363 C CA . LEU B 2 30 ? 49.299 68.265 55.531 1.00 29.52 30 LEU B CA 1
ATOM 2364 C C . LEU B 2 30 ? 47.907 67.731 55.840 1.00 29.52 30 LEU B C 1
ATOM 2365 O O . LEU B 2 30 ? 47.382 67.987 56.929 1.00 29.52 30 LEU B O 1
ATOM 2370 N N . VAL B 2 31 ? 47.292 67.001 54.908 1.00 28.64 31 VAL B N 1
ATOM 2371 C CA . VAL B 2 31 ? 45.960 66.452 55.161 1.00 28.64 31 VAL B CA 1
ATOM 2372 C C . VAL B 2 31 ? 45.995 65.510 56.356 1.00 28.64 31 VAL B C 1
ATOM 2373 O O . VAL B 2 31 ? 45.142 65.577 57.248 1.00 28.64 31 VAL B O 1
ATOM 2377 N N . GLY B 2 32 ? 46.981 64.616 56.393 1.00 28.94 32 GLY B N 1
ATOM 2378 C CA . GLY B 2 32 ? 47.120 63.738 57.542 1.00 28.94 32 GLY B CA 1
ATOM 2379 C C . GLY B 2 32 ? 47.543 64.475 58.797 1.00 28.94 32 GLY B C 1
ATOM 2380 O O . GLY B 2 32 ? 47.068 64.173 59.895 1.00 28.94 32 GLY B O 1
ATOM 2381 N N . GLY B 2 33 ? 48.448 65.445 58.657 1.00 30.61 33 GLY B N 1
ATOM 2382 C CA . GLY B 2 33 ? 48.992 66.109 59.829 1.00 30.61 33 GLY B CA 1
ATOM 2383 C C . GLY B 2 33 ? 47.991 66.987 60.553 1.00 30.61 33 GLY B C 1
ATOM 2384 O O . GLY B 2 33 ? 47.943 66.998 61.786 1.00 30.61 33 GLY B O 1
ATOM 2385 N N . LEU B 2 34 ? 47.177 67.734 59.808 1.00 28.44 34 LEU B N 1
ATOM 2386 C CA . LEU B 2 34 ? 46.367 68.792 60.393 1.00 28.44 34 LEU B CA 1
ATOM 2387 C C . LEU B 2 34 ? 44.865 68.575 60.274 1.00 28.44 34 LEU B C 1
ATOM 2388 O O . LEU B 2 34 ? 44.100 69.444 60.708 1.00 28.44 34 LEU B O 1
ATOM 2393 N N . ILE B 2 35 ? 44.414 67.460 59.705 1.00 26.73 35 ILE B N 1
ATOM 2394 C CA . ILE B 2 35 ? 42.981 67.223 59.570 1.00 26.73 35 ILE B CA 1
ATOM 2395 C C . ILE B 2 35 ? 42.603 65.914 60.248 1.00 26.73 35 ILE B C 1
ATOM 2396 O O . ILE B 2 35 ? 41.802 65.898 61.189 1.00 26.73 35 ILE B O 1
ATOM 2401 N N . ALA B 2 36 ? 43.174 64.812 59.778 1.00 26.38 36 ALA B N 1
ATOM 2402 C CA . ALA B 2 36 ? 42.798 63.508 60.299 1.00 26.38 36 ALA B CA 1
ATOM 2403 C C . ALA B 2 36 ? 43.324 63.330 61.721 1.00 26.38 36 ALA B C 1
ATOM 2404 O O . ALA B 2 36 ? 44.446 63.744 62.027 1.00 26.38 36 ALA B O 1
ATOM 2406 N N . PRO B 2 37 ? 42.539 62.724 62.612 1.00 25.53 37 PRO B N 1
ATOM 2407 C CA . PRO B 2 37 ? 43.052 62.392 63.945 1.00 25.53 37 PRO B CA 1
ATOM 2408 C C . PRO B 2 37 ? 43.949 61.167 63.910 1.00 25.53 37 PRO B C 1
ATOM 2409 O O . PRO B 2 37 ? 44.285 60.673 62.829 1.00 25.53 37 PRO B O 1
ATOM 2413 N N . GLY B 2 38 ? 44.350 60.677 65.080 1.00 26.38 38 GLY B N 1
ATOM 2414 C CA . GLY B 2 38 ? 45.220 59.529 65.174 1.00 26.38 38 GLY B CA 1
ATOM 2415 C C . GLY B 2 38 ? 44.670 58.322 64.444 1.00 26.38 38 GLY B C 1
ATOM 2416 O O . GLY B 2 38 ? 43.457 58.110 64.375 1.00 26.38 38 GLY B O 1
ATOM 2417 N N . PRO B 2 39 ? 45.563 57.517 63.863 1.00 26.03 39 PRO B N 1
ATOM 2418 C CA . PRO B 2 39 ? 45.098 56.369 63.065 1.00 26.03 39 PRO B CA 1
ATOM 2419 C C . PRO B 2 39 ? 44.250 55.382 63.845 1.00 26.03 39 PRO B C 1
ATOM 2420 O O . PRO B 2 39 ? 43.296 54.824 63.291 1.00 26.03 39 PRO B O 1
ATOM 2424 N N . THR B 2 40 ? 44.565 55.150 65.117 1.00 25.58 40 THR B N 1
ATOM 2425 C CA . THR B 2 40 ? 43.885 54.128 65.897 1.00 25.58 40 THR B CA 1
ATOM 2426 C C . THR B 2 40 ? 43.566 54.662 67.285 1.00 25.58 40 THR B C 1
ATOM 2427 O O . THR B 2 40 ? 44.187 55.610 67.769 1.00 25.58 40 THR B O 1
ATOM 2431 N N . THR B 2 41 ? 42.579 54.032 67.920 1.00 25.23 41 THR B N 1
ATOM 2432 C CA . THR B 2 41 ? 42.173 54.359 69.282 1.00 25.23 41 THR B CA 1
ATOM 2433 C C . THR B 2 41 ? 42.178 53.087 70.111 1.00 25.23 41 THR B C 1
ATOM 2434 O O . THR B 2 41 ? 41.387 52.175 69.852 1.00 25.23 41 THR B O 1
ATOM 2438 N N . ALA B 2 42 ? 43.058 53.028 71.104 1.00 24.83 42 ALA B N 1
ATOM 2439 C CA . ALA B 2 42 ? 43.129 51.902 72.028 1.00 24.83 42 ALA B CA 1
ATOM 2440 C C . ALA B 2 42 ? 42.471 52.321 73.336 1.00 24.83 42 ALA B C 1
ATOM 2441 O O . ALA B 2 42 ? 42.958 53.226 74.021 1.00 24.83 42 ALA B O 1
ATOM 2443 N N . VAL B 2 43 ? 41.366 51.667 73.678 1.00 22.95 43 VAL B N 1
ATOM 2444 C CA . VAL B 2 43 ? 40.613 51.961 74.891 1.00 22.95 43 VAL B CA 1
ATOM 2445 C C . VAL B 2 43 ? 40.635 50.726 75.782 1.00 22.95 43 VAL B C 1
ATOM 2446 O O . VAL B 2 43 ? 40.332 49.617 75.330 1.00 22.95 43 VAL B O 1
ATOM 2450 N N . SER B 2 44 ? 41.025 50.918 77.038 1.00 24.40 44 SER B N 1
ATOM 2451 C CA . SER B 2 44 ? 41.199 49.815 77.971 1.00 24.40 44 SER B CA 1
ATOM 2452 C C . SER B 2 44 ? 39.913 49.556 78.741 1.00 24.40 44 SER B C 1
ATOM 2453 O O . SER B 2 44 ? 39.236 50.489 79.180 1.00 24.40 44 SER B O 1
ATOM 2456 N N . TYR B 2 45 ? 39.582 48.279 78.899 1.00 22.83 45 TYR B N 1
ATOM 2457 C CA . TYR B 2 45 ? 38.401 47.854 79.630 1.00 22.83 45 TYR B CA 1
ATOM 2458 C C . TYR B 2 45 ? 38.808 47.027 80.838 1.00 22.83 45 TYR B C 1
ATOM 2459 O O . TYR B 2 45 ? 39.807 46.303 80.811 1.00 22.83 45 TYR B O 1
ATOM 2468 N N . MET B 2 46 ? 38.022 47.144 81.900 1.00 25.01 46 MET B N 1
ATOM 2469 C CA . MET B 2 46 ? 38.141 46.289 83.071 1.00 25.01 46 MET B CA 1
ATOM 2470 C C . MET B 2 46 ? 36.943 45.354 83.090 1.00 25.01 46 MET B C 1
ATOM 2471 O O . MET B 2 46 ? 35.795 45.810 83.051 1.00 25.01 46 MET B O 1
ATOM 2476 N N . SER B 2 47 ? 37.209 44.055 83.133 1.00 24.07 47 SER B N 1
ATOM 2477 C CA . SER B 2 47 ? 36.133 43.079 83.168 1.00 24.07 47 SER B CA 1
ATOM 2478 C C . SER B 2 47 ? 35.398 43.144 84.498 1.00 24.07 47 SER B C 1
ATOM 2479 O O . SER B 2 47 ? 36.010 43.291 85.560 1.00 24.07 47 SER B O 1
ATOM 2482 N N . VAL B 2 48 ? 34.078 43.040 84.434 1.00 22.94 48 VAL B N 1
ATOM 2483 C CA . VAL B 2 48 ? 33.245 42.986 85.628 1.00 22.94 48 VAL B CA 1
ATOM 2484 C C . VAL B 2 48 ? 33.002 41.521 85.959 1.00 22.94 48 VAL B C 1
ATOM 2485 O O . VAL B 2 48 ? 32.454 40.773 85.142 1.00 22.94 48 VAL B O 1
ATOM 2489 N N . LYS B 2 49 ? 33.415 41.107 87.153 1.00 25.98 49 LYS B N 1
ATOM 2490 C CA . LYS B 2 49 ? 33.332 39.706 87.560 1.00 25.98 49 LYS B CA 1
ATOM 2491 C C . LYS B 2 49 ? 31.917 39.420 88.040 1.00 25.98 49 LYS B C 1
ATOM 2492 O O . LYS B 2 49 ? 31.598 39.544 89.222 1.00 25.98 49 LYS B O 1
ATOM 2498 N N . CYS B 2 50 ? 31.053 39.030 87.106 1.00 25.29 50 CYS B N 1
ATOM 2499 C CA . CYS B 2 50 ? 29.692 38.665 87.458 1.00 25.29 50 CYS B CA 1
ATOM 2500 C C . CYS B 2 50 ? 29.673 37.296 88.133 1.00 25.29 50 CYS B C 1
ATOM 2501 O O . CYS B 2 50 ? 30.639 36.533 88.086 1.00 25.29 50 CYS B O 1
ATOM 2504 N N . VAL B 2 51 ? 28.550 36.990 88.776 1.00 28.96 51 VAL B N 1
ATOM 2505 C CA . VAL B 2 51 ? 28.368 35.734 89.492 1.00 28.96 51 VAL B CA 1
ATOM 2506 C C . VAL B 2 51 ? 27.187 35.002 88.874 1.00 28.96 51 VAL B C 1
ATOM 2507 O O . VAL B 2 51 ? 26.077 35.545 88.810 1.00 28.96 51 VAL B O 1
ATOM 2511 N N . ASP B 2 52 ? 27.426 33.772 88.424 1.00 32.03 52 ASP B N 1
ATOM 2512 C CA . ASP B 2 52 ? 26.384 32.924 87.846 1.00 32.03 52 ASP B CA 1
ATOM 2513 C C . ASP B 2 52 ? 25.849 32.034 88.959 1.00 32.03 52 ASP B C 1
ATOM 2514 O O . ASP B 2 52 ? 26.343 30.932 89.195 1.00 32.03 52 ASP B O 1
ATOM 2519 N N . ALA B 2 53 ? 24.822 32.515 89.650 1.00 35.62 53 ALA B N 1
ATOM 2520 C CA . ALA B 2 53 ? 24.245 31.787 90.779 1.00 35.62 53 ALA B CA 1
ATOM 2521 C C . ALA B 2 53 ? 23.116 30.863 90.335 1.00 35.62 53 ALA B C 1
ATOM 2522 O O . ALA B 2 53 ? 22.016 30.886 90.883 1.00 35.62 53 ALA B O 1
ATOM 2524 N N . ARG B 2 54 ? 23.396 30.030 89.338 1.00 41.68 54 ARG B N 1
ATOM 2525 C CA . ARG B 2 54 ? 22.422 29.083 88.812 1.00 41.68 54 ARG B CA 1
ATOM 2526 C C . ARG B 2 54 ? 23.177 27.950 88.129 1.00 41.68 54 ARG B C 1
ATOM 2527 O O . ARG B 2 54 ? 24.409 27.888 88.159 1.00 41.68 54 ARG B O 1
ATOM 2535 N N . LYS B 2 55 ? 22.421 27.049 87.510 1.00 48.42 55 LYS B N 1
ATOM 2536 C CA . LYS B 2 55 ? 22.969 25.971 86.699 1.00 48.42 55 LYS B CA 1
ATOM 2537 C C . LYS B 2 55 ? 22.574 26.204 85.248 1.00 48.42 55 LYS B C 1
ATOM 2538 O O . LYS B 2 55 ? 21.416 26.525 84.962 1.00 48.42 55 LYS B O 1
ATOM 2540 N N . ASN B 2 56 ? 23.537 26.049 84.338 1.00 50.26 56 ASN B N 1
ATOM 2541 C CA . ASN B 2 56 ? 23.303 26.326 82.926 1.00 50.26 56 ASN B CA 1
ATOM 2542 C C . ASN B 2 56 ? 22.222 25.414 82.359 1.00 50.26 56 ASN B C 1
ATOM 2543 O O . ASN B 2 56 ? 22.410 24.197 82.260 1.00 50.26 56 ASN B O 1
ATOM 2548 N N . HIS B 2 57 ? 21.086 26.000 81.986 1.00 54.27 57 HIS B N 1
ATOM 2549 C CA . HIS B 2 57 ? 19.932 25.268 81.467 1.00 54.27 57 HIS B CA 1
ATOM 2550 C C . HIS B 2 57 ? 19.831 25.369 79.952 1.00 54.27 57 HIS B C 1
ATOM 2551 O O . HIS B 2 57 ? 18.729 25.442 79.399 1.00 54.27 57 HIS B O 1
ATOM 2558 N N . HIS B 2 58 ? 20.972 25.392 79.264 1.00 54.65 58 HIS B N 1
ATOM 2559 C CA . HIS B 2 58 ? 21.074 25.497 77.811 1.00 54.65 58 HIS B CA 1
ATOM 2560 C C . HIS B 2 58 ? 20.505 26.804 77.270 1.00 54.65 58 HIS B C 1
ATOM 2561 O O . HIS B 2 58 ? 20.296 26.927 76.057 1.00 54.65 58 HIS B O 1
ATOM 2568 N N . LYS B 2 59 ? 20.248 27.782 78.134 1.00 45.39 59 LYS B N 1
ATOM 2569 C CA . LYS B 2 59 ? 19.776 29.100 77.727 1.00 45.39 59 LYS B CA 1
ATOM 2570 C C . LYS B 2 59 ? 20.792 30.134 78.182 1.00 45.39 59 LYS B C 1
ATOM 2571 O O . LYS B 2 59 ? 21.078 30.241 79.380 1.00 45.39 59 LYS B O 1
ATOM 2573 N N . THR B 2 60 ? 21.336 30.888 77.232 1.00 33.30 60 THR B N 1
ATOM 2574 C CA . THR B 2 60 ? 22.343 31.887 77.556 1.00 33.30 60 THR B CA 1
ATOM 2575 C C . THR B 2 60 ? 21.738 33.018 78.379 1.00 33.30 60 THR B C 1
ATOM 2576 O O . THR B 2 60 ? 20.572 33.385 78.213 1.00 33.30 60 THR B O 1
ATOM 2580 N N . LYS B 2 61 ? 22.546 33.567 79.282 1.00 26.14 61 LYS B N 1
ATOM 2581 C CA . LYS B 2 61 ? 22.094 34.640 80.156 1.00 26.14 61 LYS B CA 1
ATOM 2582 C C . LYS B 2 61 ? 22.586 36.011 79.722 1.00 26.14 61 LYS B C 1
ATOM 2583 O O . LYS B 2 61 ? 21.880 37.002 79.939 1.00 26.14 61 LYS B O 1
ATOM 2589 N N . TRP B 2 62 ? 23.767 36.093 79.108 1.00 22.34 62 TRP B N 1
ATOM 2590 C CA . TRP B 2 62 ? 24.343 37.356 78.650 1.00 22.34 62 TRP B CA 1
ATOM 2591 C C . TRP B 2 62 ? 24.499 38.337 79.817 1.00 22.34 62 TRP B C 1
ATOM 2592 O O . TRP B 2 62 ? 23.850 39.382 79.890 1.00 22.34 62 TRP B O 1
ATOM 2603 N N . PHE B 2 63 ? 25.377 37.951 80.742 1.00 23.27 63 PHE B N 1
ATOM 2604 C CA . PHE B 2 63 ? 25.651 38.753 81.929 1.00 23.27 63 PHE B CA 1
ATOM 2605 C C . PHE B 2 63 ? 26.142 40.145 81.557 1.00 23.27 63 PHE B C 1
ATOM 2606 O O . PHE B 2 63 ? 27.229 40.299 80.994 1.00 23.27 63 PHE B O 1
ATOM 2614 N N . VAL B 2 64 ? 25.344 41.159 81.874 1.00 23.08 64 VAL B N 1
ATOM 2615 C CA . VAL B 2 64 ? 25.635 42.542 81.505 1.00 23.08 64 VAL B CA 1
ATOM 2616 C C . VAL B 2 64 ? 26.359 43.229 82.657 1.00 23.08 64 VAL B C 1
ATOM 2617 O O . VAL B 2 64 ? 25.878 43.195 83.797 1.00 23.08 64 VAL B O 1
ATOM 2621 N N . PRO B 2 65 ? 27.513 43.855 82.413 1.00 21.79 65 PRO B N 1
ATOM 2622 C CA . PRO B 2 65 ? 28.287 44.445 83.515 1.00 21.79 65 PRO B CA 1
ATOM 2623 C C . PRO B 2 65 ? 27.597 45.617 84.196 1.00 21.79 65 PRO B C 1
ATOM 2624 O O . PRO B 2 65 ? 27.494 45.651 85.426 1.00 21.79 65 PRO B O 1
ATOM 2628 N N . TRP B 2 66 ? 27.124 46.584 83.413 1.00 22.81 66 TRP B N 1
ATOM 2629 C CA . TRP B 2 66 ? 26.524 47.799 83.942 1.00 22.81 66 TRP B CA 1
ATOM 2630 C C . TRP B 2 66 ? 25.220 48.087 83.215 1.00 22.81 66 TRP B C 1
ATOM 2631 O O . TRP B 2 66 ? 25.032 47.688 82.064 1.00 22.81 66 TRP B O 1
ATOM 2642 N N . GLY B 2 67 ? 24.320 48.786 83.898 1.00 27.49 67 GLY B N 1
ATOM 2643 C CA . GLY B 2 67 ? 23.063 49.180 83.309 1.00 27.49 67 GLY B CA 1
ATOM 2644 C C . GLY B 2 67 ? 21.871 48.766 84.146 1.00 27.49 67 GLY B C 1
ATOM 2645 O O . GLY B 2 67 ? 21.990 48.484 85.341 1.00 27.49 67 GLY B O 1
ATOM 2646 N N . PRO B 2 68 ? 20.688 48.732 83.530 1.00 29.77 68 PRO B N 1
ATOM 2647 C CA . PRO B 2 68 ? 19.485 48.321 84.265 1.00 29.77 68 PRO B CA 1
ATOM 2648 C C . PRO B 2 68 ? 19.539 46.870 84.718 1.00 29.77 68 PRO B C 1
ATOM 2649 O O . PRO B 2 68 ? 19.353 46.577 85.902 1.00 29.77 68 PRO B O 1
ATOM 2653 N N . ASN B 2 69 ? 19.787 45.956 83.785 1.00 30.30 69 ASN B N 1
ATOM 2654 C CA . ASN B 2 69 ? 19.886 44.532 84.103 1.00 30.30 69 ASN B CA 1
ATOM 2655 C C . ASN B 2 69 ? 21.331 44.112 84.352 1.00 30.30 69 ASN B C 1
ATOM 2656 O O . ASN B 2 69 ? 21.830 43.156 83.761 1.00 30.30 69 ASN B O 1
ATOM 2661 N N . HIS B 2 70 ? 22.017 44.824 85.240 1.00 28.26 70 HIS B N 1
ATOM 2662 C CA . HIS B 2 70 ? 23.421 44.544 85.487 1.00 28.26 70 HIS B CA 1
ATOM 2663 C C . HIS B 2 70 ? 23.579 43.275 86.315 1.00 28.26 70 HIS B C 1
ATOM 2664 O O . HIS B 2 70 ? 22.763 42.966 87.187 1.00 28.26 70 HIS B O 1
ATOM 2671 N N . CYS B 2 71 ? 24.641 42.533 86.020 1.00 27.53 71 CYS B N 1
ATOM 2672 C CA . CYS B 2 71 ? 24.900 41.272 86.695 1.00 27.53 71 CYS B CA 1
ATOM 2673 C C . CYS B 2 71 ? 25.266 41.501 88.156 1.00 27.53 71 CYS B C 1
ATOM 2674 O O . CYS B 2 71 ? 25.848 42.525 88.522 1.00 27.53 71 CYS B O 1
ATOM 2677 N N . ASP B 2 72 ? 24.913 40.531 88.997 1.00 30.53 72 ASP B N 1
ATOM 2678 C CA . ASP B 2 72 ? 25.390 40.509 90.375 1.00 30.53 72 ASP B CA 1
ATOM 2679 C C . ASP B 2 72 ? 26.898 40.309 90.356 1.00 30.53 72 ASP B C 1
ATOM 2680 O O . ASP B 2 72 ? 27.384 39.238 89.984 1.00 30.53 72 ASP B O 1
ATOM 2685 N N . LYS B 2 73 ? 27.641 41.335 90.755 1.00 28.81 73 LYS B N 1
ATOM 2686 C CA . LYS B 2 73 ? 29.077 41.387 90.537 1.00 28.81 73 LYS B CA 1
ATOM 2687 C C . LYS B 2 73 ? 29.827 41.497 91.855 1.00 28.81 73 LYS B C 1
ATOM 2688 O O . LYS B 2 73 ? 29.302 42.002 92.851 1.00 28.81 73 LYS B O 1
ATOM 2694 N N . ILE B 2 74 ? 31.066 41.013 91.844 1.00 31.90 74 ILE B N 1
ATOM 2695 C CA . ILE B 2 74 ? 32.002 41.177 92.949 1.00 31.90 74 ILE B CA 1
ATOM 2696 C C . ILE B 2 74 ? 33.067 42.173 92.513 1.00 31.90 74 ILE B C 1
ATOM 2697 O O . ILE B 2 74 ? 33.685 42.010 91.454 1.00 31.90 74 ILE B O 1
ATOM 2702 N N . ARG B 2 75 ? 33.260 43.222 93.315 1.00 34.95 75 ARG B N 1
ATOM 2703 C CA . ARG B 2 75 ? 34.166 44.293 92.916 1.00 34.95 75 ARG B CA 1
ATOM 2704 C C . ARG B 2 75 ? 35.615 43.828 92.873 1.00 34.95 75 ARG B C 1
ATOM 2705 O O . ARG B 2 75 ? 36.415 44.374 92.104 1.00 34.95 75 ARG B O 1
ATOM 2713 N N . ASP B 2 76 ? 35.976 42.832 93.677 1.00 37.09 76 ASP B N 1
ATOM 2714 C CA . ASP B 2 76 ? 37.350 42.357 93.702 1.00 37.09 76 ASP B CA 1
ATOM 2715 C C . ASP B 2 76 ? 37.366 40.915 94.183 1.00 37.09 76 ASP B C 1
ATOM 2716 O O . ASP B 2 76 ? 36.470 40.479 94.908 1.00 37.09 76 ASP B O 1
ATOM 2721 N N . ILE B 2 77 ? 38.398 40.179 93.760 1.00 38.09 77 ILE B N 1
ATOM 2722 C CA . ILE B 2 77 ? 38.580 38.813 94.231 1.00 38.09 77 ILE B CA 1
ATOM 2723 C C . ILE B 2 77 ? 38.815 38.835 95.745 1.00 38.09 77 ILE B C 1
ATOM 2724 O O . ILE B 2 77 ? 39.144 39.871 96.337 1.00 38.09 77 ILE B O 1
ATOM 2729 N N . GLU B 2 78 ? 38.626 37.674 96.375 1.00 42.87 78 GLU B N 1
ATOM 2730 C CA . GLU B 2 78 ? 38.564 37.417 97.809 1.00 42.87 78 GLU B CA 1
ATOM 2731 C C . GLU B 2 78 ? 37.203 37.819 98.368 1.00 42.87 78 GLU B C 1
ATOM 2732 O O . GLU B 2 78 ? 36.930 37.548 99.537 1.00 42.87 78 GLU B O 1
ATOM 2738 N N . GLU B 2 79 ? 36.330 38.434 97.571 1.00 40.63 79 GLU B N 1
ATOM 2739 C CA . GLU B 2 79 ? 34.929 38.570 97.940 1.00 40.63 79 GLU B CA 1
ATOM 2740 C C . GLU B 2 79 ? 34.127 37.320 97.617 1.00 40.63 79 GLU B C 1
ATOM 2741 O O . GLU B 2 79 ? 32.988 37.196 98.076 1.00 40.63 79 GLU B O 1
ATOM 2747 N N . ALA B 2 80 ? 34.694 36.400 96.838 1.00 42.76 80 ALA B N 1
ATOM 2748 C CA . ALA B 2 80 ? 34.031 35.147 96.512 1.00 42.76 80 ALA B CA 1
ATOM 2749 C C . ALA B 2 80 ? 34.226 34.083 97.582 1.00 42.76 80 ALA B C 1
ATOM 2750 O O . ALA B 2 80 ? 33.577 33.034 97.513 1.00 42.76 80 ALA B O 1
ATOM 2752 N N . ILE B 2 81 ? 35.099 34.321 98.555 1.00 45.46 81 ILE B N 1
ATOM 2753 C CA . ILE B 2 81 ? 35.301 33.387 99.660 1.00 45.46 81 ILE B CA 1
ATOM 2754 C C . ILE B 2 81 ? 34.174 33.534 100.681 1.00 45.46 81 ILE B C 1
ATOM 2755 O O . ILE B 2 81 ? 33.586 32.517 101.076 1.00 45.46 81 ILE B O 1
ATOM 2760 N N . PRO B 2 82 ? 33.830 34.743 101.148 1.00 45.36 82 PRO B N 1
ATOM 2761 C CA . PRO B 2 82 ? 32.663 34.850 102.038 1.00 45.36 82 PRO B CA 1
ATOM 2762 C C . PRO B 2 82 ? 31.361 34.440 101.377 1.00 45.36 82 PRO B C 1
ATOM 2763 O O . PRO B 2 82 ? 30.470 33.917 102.057 1.00 45.36 82 PRO B O 1
ATOM 2767 N N . ARG B 2 83 ? 31.220 34.663 100.073 1.00 42.57 83 ARG B N 1
ATOM 2768 C CA . ARG B 2 83 ? 29.985 34.365 99.361 1.00 42.57 83 ARG B CA 1
ATOM 2769 C C . ARG B 2 83 ? 29.954 32.959 98.775 1.00 42.57 83 ARG B C 1
ATOM 2770 O O . ARG B 2 83 ? 28.929 32.569 98.207 1.00 42.57 83 ARG B O 1
ATOM 2778 N N . GLU B 2 84 ? 31.042 32.198 98.899 1.00 44.67 84 GLU B N 1
ATOM 2779 C CA . GLU B 2 84 ? 31.107 30.808 98.444 1.00 44.67 84 GLU B CA 1
ATOM 2780 C C . GLU B 2 84 ? 30.792 30.697 96.950 1.00 44.67 84 GLU B C 1
ATOM 2781 O O . GLU B 2 84 ? 29.806 30.083 96.535 1.00 44.67 84 GLU B O 1
ATOM 2787 N N . ILE B 2 85 ? 31.655 31.307 96.143 1.00 40.55 85 ILE B N 1
ATOM 2788 C CA . ILE B 2 85 ? 31.512 31.321 94.691 1.00 40.55 85 ILE B CA 1
ATOM 2789 C C . ILE B 2 85 ? 32.615 30.452 94.102 1.00 40.55 85 ILE B C 1
ATOM 2790 O O . ILE B 2 85 ? 33.794 30.620 94.436 1.00 40.55 85 ILE B O 1
ATOM 2795 N N . GLU B 2 86 ? 32.232 29.525 93.227 1.00 37.31 86 GLU B N 1
ATOM 2796 C CA . GLU B 2 86 ? 33.174 28.597 92.624 1.00 37.31 86 GLU B CA 1
ATOM 2797 C C . GLU B 2 86 ? 33.935 29.273 91.484 1.00 37.31 86 GLU B C 1
ATOM 2798 O O . GLU B 2 86 ? 33.742 30.453 91.181 1.00 37.31 86 GLU B O 1
ATOM 2804 N N . ALA B 2 87 ? 34.821 28.508 90.843 1.00 33.53 87 ALA B N 1
ATOM 2805 C CA . ALA B 2 87 ? 35.653 29.070 89.783 1.00 33.53 87 ALA B CA 1
ATOM 2806 C C . ALA B 2 87 ? 34.871 29.250 88.490 1.00 33.53 87 ALA B C 1
ATOM 2807 O O . ALA B 2 87 ? 35.091 30.221 87.758 1.00 33.53 87 ALA B O 1
ATOM 2809 N N . ASN B 2 88 ? 33.959 28.332 88.189 1.00 32.83 88 ASN B N 1
ATOM 2810 C CA . ASN B 2 88 ? 33.179 28.397 86.963 1.00 32.83 88 ASN B CA 1
ATOM 2811 C C . ASN B 2 88 ? 31.948 29.281 87.095 1.00 32.83 88 ASN B C 1
ATOM 2812 O O . ASN B 2 88 ? 31.179 29.399 86.135 1.00 32.83 88 ASN B O 1
ATOM 2817 N N . ASP B 2 89 ? 31.742 29.899 88.257 1.00 31.87 89 ASP B N 1
ATOM 2818 C CA . ASP B 2 89 ? 30.612 30.788 88.484 1.00 31.87 89 ASP B CA 1
ATOM 2819 C C . ASP B 2 89 ? 30.981 32.259 88.350 1.00 31.87 89 ASP B C 1
ATOM 2820 O O . ASP B 2 89 ? 30.154 33.122 88.655 1.00 31.87 89 ASP B O 1
ATOM 2825 N N . ILE B 2 90 ? 32.197 32.566 87.910 1.00 27.58 90 ILE B N 1
ATOM 2826 C CA . ILE B 2 90 ? 32.632 33.940 87.689 1.00 27.58 90 ILE B CA 1
ATOM 2827 C C . ILE B 2 90 ? 32.706 34.165 86.188 1.00 27.58 90 ILE B C 1
ATOM 2828 O O . ILE B 2 90 ? 33.427 33.450 85.480 1.00 27.58 90 ILE B O 1
ATOM 2833 N N . VAL B 2 91 ? 31.964 35.155 85.703 1.00 23.83 91 VAL B N 1
ATOM 2834 C CA . VAL B 2 91 ? 31.854 35.444 84.279 1.00 23.83 91 VAL B CA 1
ATOM 2835 C C . VAL B 2 91 ? 32.370 36.860 84.069 1.00 23.83 91 VAL B C 1
ATOM 2836 O O . VAL B 2 91 ? 31.693 37.835 84.414 1.00 23.83 91 VAL B O 1
ATOM 2840 N N . PHE B 2 92 ? 33.566 36.983 83.503 1.00 23.46 92 PHE B N 1
ATOM 2841 C CA . PHE B 2 92 ? 34.127 38.292 83.185 1.00 23.46 92 PHE B CA 1
ATOM 2842 C C . PHE B 2 92 ? 33.366 38.883 82.008 1.00 23.46 92 PHE B C 1
ATOM 2843 O O . PHE B 2 92 ? 33.424 38.355 80.893 1.00 23.46 92 PHE B O 1
ATOM 2851 N N . SER B 2 93 ? 32.655 39.980 82.247 1.00 21.26 93 SER B N 1
ATOM 2852 C CA . SER B 2 93 ? 31.790 40.591 81.249 1.00 21.26 93 SER B CA 1
ATOM 2853 C C . SER B 2 93 ? 32.303 41.980 80.908 1.00 21.26 93 SER B C 1
ATOM 2854 O O . SER B 2 93 ? 32.601 42.774 81.804 1.00 21.26 93 SER B O 1
ATOM 2857 N N . VAL B 2 94 ? 32.405 42.266 79.612 1.00 19.90 94 VAL B N 1
ATOM 2858 C CA . VAL B 2 94 ? 32.838 43.565 79.116 1.00 19.90 94 VAL B CA 1
ATOM 2859 C C . VAL B 2 94 ? 31.846 44.028 78.060 1.00 19.90 94 VAL B C 1
ATOM 2860 O O . VAL B 2 94 ? 31.540 43.284 77.122 1.00 19.90 94 VAL B O 1
ATOM 2864 N N . HIS B 2 95 ? 31.345 45.250 78.215 1.00 20.23 95 HIS B N 1
ATOM 2865 C CA . HIS B 2 95 ? 30.498 45.893 77.216 1.00 20.23 95 HIS B CA 1
ATOM 2866 C C . HIS B 2 95 ? 31.395 46.794 76.377 1.00 20.23 95 HIS B C 1
ATOM 2867 O O . HIS B 2 95 ? 31.905 47.805 76.870 1.00 20.23 95 HIS B O 1
ATOM 2874 N N . ILE B 2 96 ? 31.591 46.420 75.110 1.00 21.94 96 ILE B N 1
ATOM 2875 C CA . ILE B 2 96 ? 32.635 47.054 74.303 1.00 21.94 96 ILE B CA 1
ATOM 2876 C C . ILE B 2 96 ? 32.394 48.546 74.107 1.00 21.94 96 ILE B C 1
ATOM 2877 O O . ILE B 2 96 ? 33.348 49.327 74.253 1.00 21.94 96 ILE B O 1
ATOM 2882 N N . PRO B 2 97 ? 31.194 49.011 73.772 1.00 21.79 97 PRO B N 1
ATOM 2883 C CA . PRO B 2 97 ? 30.965 50.457 73.831 1.00 21.79 97 PRO B CA 1
ATOM 2884 C C . PRO B 2 97 ? 30.887 50.930 75.272 1.00 21.79 97 PRO B C 1
ATOM 2885 O O . PRO B 2 97 ? 29.938 50.602 75.992 1.00 21.79 97 PRO B O 1
ATOM 2889 N N . LEU B 2 98 ? 31.894 51.685 75.703 1.00 24.81 98 LEU B N 1
ATOM 2890 C CA . LEU B 2 98 ? 31.930 52.188 77.064 1.00 24.81 98 LEU B CA 1
ATOM 2891 C C . LEU B 2 98 ? 30.698 53.069 77.286 1.00 24.81 98 LEU B C 1
ATOM 2892 O O . LEU B 2 98 ? 30.268 53.768 76.365 1.00 24.81 98 LEU B O 1
ATOM 2897 N N . PRO B 2 99 ? 30.107 53.052 78.506 1.00 25.57 99 PRO B N 1
ATOM 2898 C CA . PRO B 2 99 ? 28.720 53.514 78.694 1.00 25.57 99 PRO B CA 1
ATOM 2899 C C . PRO B 2 99 ? 28.247 54.692 77.856 1.00 25.57 99 PRO B C 1
ATOM 2900 O O . PRO B 2 99 ? 28.903 55.736 77.776 1.00 25.57 99 PRO B O 1
ATOM 2904 N N . HIS B 2 100 ? 27.094 54.498 77.214 1.00 28.84 100 HIS B N 1
ATOM 2905 C CA . HIS B 2 100 ? 26.383 55.514 76.446 1.00 28.84 100 HIS B CA 1
ATOM 2906 C C . HIS B 2 100 ? 27.158 55.982 75.222 1.00 28.84 100 HIS B C 1
ATOM 2907 O O . HIS B 2 100 ? 26.876 57.053 74.679 1.00 28.84 100 HIS B O 1
ATOM 2914 N N . MET B 2 101 ? 28.126 55.191 74.780 1.00 26.72 101 MET B N 1
ATOM 2915 C CA . MET B 2 101 ? 28.766 55.341 73.485 1.00 26.72 101 MET B CA 1
ATOM 2916 C C . MET B 2 101 ? 28.349 54.169 72.608 1.00 26.72 101 MET B C 1
ATOM 2917 O O . MET B 2 101 ? 27.735 53.208 73.075 1.00 26.72 101 MET B O 1
ATOM 2922 N N . GLU B 2 102 ? 28.677 54.249 71.322 1.00 23.29 102 GLU B N 1
ATOM 2923 C CA . GLU B 2 102 ? 28.261 53.201 70.403 1.00 23.29 102 GLU B CA 1
ATOM 2924 C C . GLU B 2 102 ? 29.236 53.111 69.240 1.00 23.29 102 GLU B C 1
ATOM 2925 O O . GLU B 2 102 ? 29.694 54.131 68.719 1.00 23.29 102 GLU B O 1
ATOM 2931 N N . MET B 2 103 ? 29.556 51.880 68.852 1.00 20.97 103 MET B N 1
ATOM 2932 C CA . MET B 2 103 ? 30.460 51.639 67.738 1.00 20.97 103 MET B CA 1
ATOM 2933 C C . MET B 2 103 ? 29.740 51.858 66.415 1.00 20.97 103 MET B C 1
ATOM 2934 O O . MET B 2 103 ? 28.549 51.564 66.282 1.00 20.97 103 MET B O 1
ATOM 2939 N N . SER B 2 104 ? 30.470 52.369 65.434 1.00 20.84 104 SER B N 1
ATOM 2940 C CA . SER B 2 104 ? 29.932 52.719 64.132 1.00 20.84 104 SER B CA 1
ATOM 2941 C C . SER B 2 104 ? 30.726 52.030 63.032 1.00 20.84 104 SER B C 1
ATOM 2942 O O . SER B 2 104 ? 31.892 51.670 63.230 1.00 20.84 104 SER B O 1
ATOM 2945 N N . PRO B 2 105 ? 30.127 51.831 61.853 1.00 20.81 105 PRO B N 1
ATOM 2946 C CA . PRO B 2 105 ? 30.860 51.197 60.748 1.00 20.81 105 PRO B CA 1
ATOM 2947 C C . PRO B 2 105 ? 32.030 52.013 60.225 1.00 20.81 105 PRO B C 1
ATOM 2948 O O . PRO B 2 105 ? 32.666 51.589 59.255 1.00 20.81 105 PRO B O 1
ATOM 2952 N N . TRP B 2 106 ? 32.332 53.163 60.819 1.00 20.41 106 TRP B N 1
ATOM 2953 C CA . TRP B 2 106 ? 33.490 53.956 60.434 1.00 20.41 106 TRP B CA 1
ATOM 2954 C C . TRP B 2 106 ? 34.753 53.544 61.175 1.00 20.41 106 TRP B C 1
ATOM 2955 O O . TRP B 2 106 ? 35.796 54.177 60.992 1.00 20.41 106 TRP B O 1
ATOM 2966 N N . PHE B 2 107 ? 34.684 52.509 62.009 1.00 21.02 107 PHE B N 1
ATOM 2967 C CA . PHE B 2 107 ? 35.866 51.981 62.678 1.00 21.02 107 PHE B CA 1
ATOM 2968 C C . PHE B 2 107 ? 36.477 50.817 61.906 1.00 21.02 107 PHE B C 1
ATOM 2969 O O . PHE B 2 107 ? 37.702 50.733 61.778 1.00 21.02 107 PHE B O 1
ATOM 2977 N N . GLN B 2 108 ? 35.640 49.909 61.409 1.00 22.34 108 GLN B N 1
ATOM 2978 C CA . GLN B 2 108 ? 35.946 48.932 60.367 1.00 22.34 108 GLN B CA 1
ATOM 2979 C C . GLN B 2 108 ? 36.887 47.816 60.797 1.00 22.34 108 GLN B C 1
ATOM 2980 O O . GLN B 2 108 ? 37.133 46.905 60.001 1.00 22.34 108 GLN B O 1
ATOM 2986 N N . PHE B 2 109 ? 37.421 47.847 62.013 1.00 22.14 109 PHE B N 1
ATOM 2987 C CA . PHE B 2 109 ? 38.063 46.666 62.570 1.00 22.14 109 PHE B CA 1
ATOM 2988 C C . PHE B 2 109 ? 38.058 46.800 64.082 1.00 22.14 109 PHE B C 1
ATOM 2989 O O . PHE B 2 109 ? 37.959 47.902 64.626 1.00 22.14 109 PHE B O 1
ATOM 2997 N N . MET B 2 110 ? 38.159 45.657 64.755 1.00 23.06 110 MET B N 1
ATOM 2998 C CA . MET B 2 110 ? 37.889 45.582 66.189 1.00 23.06 110 MET B CA 1
ATOM 2999 C C . MET B 2 110 ? 38.885 44.596 66.796 1.00 23.06 110 MET B C 1
ATOM 3000 O O . MET B 2 110 ? 38.624 43.393 66.860 1.00 23.06 110 MET B O 1
ATOM 3005 N N . LEU B 2 111 ? 40.025 45.119 67.239 1.00 24.51 111 LEU B N 1
ATOM 3006 C CA . LEU B 2 111 ? 41.066 44.300 67.844 1.00 24.51 111 LEU B CA 1
ATOM 3007 C C . LEU B 2 111 ? 40.886 44.236 69.352 1.00 24.51 111 LEU B C 1
ATOM 3008 O O . LEU B 2 111 ? 40.787 45.272 70.017 1.00 24.51 111 LEU B O 1
ATOM 3013 N N . PHE B 2 112 ? 40.865 43.022 69.893 1.00 24.09 112 PHE B N 1
ATOM 3014 C CA . PHE B 2 112 ? 40.795 42.815 71.331 1.00 24.09 112 PHE B CA 1
ATOM 3015 C C . PHE B 2 112 ? 41.965 41.957 71.772 1.00 24.09 112 PHE B C 1
ATOM 3016 O O . PHE B 2 112 ? 42.294 40.963 71.119 1.00 24.09 112 PHE B O 1
ATOM 3024 N N . ILE B 2 113 ? 42.601 42.359 72.867 1.00 24.43 113 ILE B N 1
ATOM 3025 C CA . ILE B 2 113 ? 43.717 41.634 73.461 1.00 24.43 113 ILE B CA 1
ATOM 3026 C C . ILE B 2 113 ? 43.556 41.677 74.974 1.00 24.43 113 ILE B C 1
ATOM 3027 O O . ILE B 2 113 ? 43.084 42.673 75.532 1.00 24.43 113 ILE B O 1
ATOM 3032 N N . LEU B 2 114 ? 43.925 40.587 75.635 1.00 25.57 114 LEU B N 1
ATOM 3033 C CA . LEU B 2 114 ? 43.707 40.432 77.065 1.00 25.57 114 LEU B CA 1
ATOM 3034 C C . LEU B 2 114 ? 44.983 40.722 77.839 1.00 25.57 114 LEU B C 1
ATOM 3035 O O . LEU B 2 114 ? 46.083 40.367 77.405 1.00 25.57 114 LEU B O 1
ATOM 3040 N N . GLN B 2 115 ? 44.826 41.365 78.994 1.00 27.68 115 GLN B N 1
ATOM 3041 C CA . GLN B 2 115 ? 45.933 41.693 79.889 1.00 27.68 115 GLN B CA 1
ATOM 3042 C C . GLN B 2 115 ? 45.577 41.139 81.265 1.00 27.68 115 GLN B C 1
ATOM 3043 O O . GLN B 2 115 ? 44.995 41.840 82.097 1.00 27.68 115 GLN B O 1
ATOM 3049 N N . LEU B 2 116 ? 45.925 39.878 81.496 1.00 27.08 116 LEU B N 1
ATOM 3050 C CA . LEU B 2 116 ? 45.600 39.227 82.756 1.00 27.08 116 LEU B CA 1
ATOM 3051 C C . LEU B 2 116 ? 46.438 39.799 83.891 1.00 27.08 116 LEU B C 1
ATOM 3052 O O . LEU B 2 116 ? 47.633 40.062 83.732 1.00 27.08 116 LEU B O 1
ATOM 3057 N N . ASP B 2 117 ? 45.801 39.994 85.043 1.00 29.61 117 ASP B N 1
ATOM 3058 C CA . ASP B 2 117 ? 46.481 40.411 86.264 1.00 29.61 117 ASP B CA 1
ATOM 3059 C C . ASP B 2 117 ? 46.582 39.194 87.174 1.00 29.61 117 ASP B C 1
ATOM 3060 O O . ASP B 2 117 ? 45.571 38.723 87.704 1.00 29.61 117 ASP B O 1
ATOM 3065 N N . ILE B 2 118 ? 47.796 38.685 87.353 1.00 29.31 118 ILE B N 1
ATOM 3066 C CA . ILE B 2 118 ? 48.040 37.476 88.130 1.00 29.31 118 ILE B CA 1
ATOM 3067 C C . ILE B 2 118 ? 48.933 37.840 89.305 1.00 29.31 118 ILE B C 1
ATOM 3068 O O . ILE B 2 118 ? 50.049 38.337 89.112 1.00 29.31 118 ILE B O 1
ATOM 3073 N N . ALA B 2 119 ? 48.448 37.588 90.516 1.00 31.45 119 ALA B N 1
ATOM 3074 C CA . ALA B 2 119 ? 49.215 37.880 91.716 1.00 31.45 119 ALA B CA 1
ATOM 3075 C C . ALA B 2 119 ? 50.170 36.737 92.032 1.00 31.45 119 ALA B C 1
ATOM 3076 O O . ALA B 2 119 ? 49.877 35.565 91.782 1.00 31.45 119 ALA B O 1
ATOM 3078 N N . PHE B 2 120 ? 51.324 37.091 92.591 1.00 36.19 120 PHE B N 1
ATOM 3079 C CA . PHE B 2 120 ? 52.353 36.114 92.921 1.00 36.19 120 PHE B CA 1
ATOM 3080 C C . PHE B 2 120 ? 52.120 35.583 94.329 1.00 36.19 120 PHE B C 1
ATOM 3081 O O . PHE B 2 120 ? 52.179 36.341 95.303 1.00 36.19 120 PHE B O 1
ATOM 3089 N N . LYS B 2 121 ? 51.862 34.283 94.432 1.00 37.09 121 LYS B N 1
ATOM 3090 C CA . LYS B 2 121 ? 51.687 33.605 95.706 1.00 37.09 121 LYS B CA 1
ATOM 3091 C C . LYS B 2 121 ? 52.665 32.444 95.776 1.00 37.09 121 LYS B C 1
ATOM 3092 O O . LYS B 2 121 ? 52.851 31.722 94.793 1.00 37.09 121 LYS B O 1
ATOM 3098 N N . LEU B 2 122 ? 53.297 32.273 96.940 1.00 37.66 122 LEU B N 1
ATOM 3099 C CA . LEU B 2 122 ? 54.321 31.241 97.078 1.00 37.66 122 LEU B CA 1
ATOM 3100 C C . LEU B 2 122 ? 53.739 29.846 96.884 1.00 37.66 122 LEU B C 1
ATOM 3101 O O . LEU B 2 122 ? 54.363 28.989 96.250 1.00 37.66 122 LEU B O 1
ATOM 3106 N N . ASN B 2 123 ? 52.548 29.596 97.430 1.00 38.54 123 ASN B N 1
ATOM 3107 C CA . ASN B 2 123 ? 51.941 28.276 97.289 1.00 38.54 123 ASN B CA 1
ATOM 3108 C C . ASN B 2 123 ? 51.396 28.060 95.883 1.00 38.54 123 ASN B C 1
ATOM 3109 O O . ASN B 2 123 ? 51.550 26.974 95.313 1.00 38.54 123 ASN B O 1
ATOM 3114 N N . ASN B 2 124 ? 50.760 29.076 95.308 1.00 36.67 124 ASN B N 1
ATOM 3115 C CA . ASN B 2 124 ? 50.080 28.967 94.020 1.00 36.67 124 ASN B CA 1
ATOM 3116 C C . ASN B 2 124 ? 50.852 29.785 92.991 1.00 36.67 124 ASN B C 1
ATOM 3117 O O . ASN B 2 124 ? 50.794 31.018 92.995 1.00 36.67 124 ASN B O 1
ATOM 3122 N N . GLN B 2 125 ? 51.561 29.099 92.102 1.00 33.88 125 GLN B N 1
ATOM 3123 C CA . GLN B 2 125 ? 52.367 29.742 91.077 1.00 33.88 125 GLN B CA 1
ATOM 3124 C C . GLN B 2 125 ? 52.005 29.195 89.702 1.00 33.88 125 GLN B C 1
ATOM 3125 O O . GLN B 2 125 ? 51.310 28.185 89.566 1.00 33.88 125 GLN B O 1
ATOM 3131 N N . ILE B 2 126 ? 52.491 29.886 88.677 1.00 32.11 126 ILE B N 1
ATOM 3132 C CA . ILE B 2 126 ? 52.240 29.504 87.293 1.00 32.11 126 ILE B CA 1
ATOM 3133 C C . ILE B 2 126 ? 53.126 28.320 86.932 1.00 32.11 126 ILE B C 1
ATOM 3134 O O . ILE B 2 126 ? 54.332 28.326 87.205 1.00 32.11 126 ILE B O 1
ATOM 3139 N N . ARG B 2 127 ? 52.531 27.301 86.316 1.00 33.28 127 ARG B N 1
ATOM 3140 C CA . ARG B 2 127 ? 53.268 26.104 85.942 1.00 33.28 127 ARG B CA 1
ATOM 3141 C C . ARG B 2 127 ? 54.246 26.410 84.809 1.00 33.28 127 ARG B C 1
ATOM 3142 O O . ARG B 2 127 ? 54.307 27.522 84.278 1.00 33.28 127 ARG B O 1
ATOM 3150 N N . GLU B 2 128 ? 55.028 25.393 84.4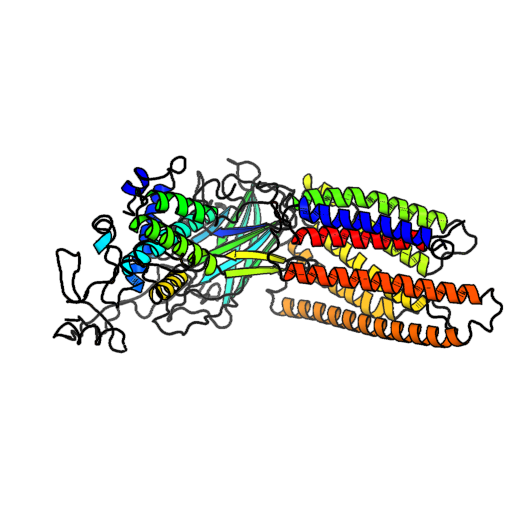37 1.00 37.61 128 GLU B N 1
ATOM 3151 C CA . GLU B 2 128 ? 56.018 25.567 83.379 1.00 37.61 128 GLU B CA 1
ATOM 3152 C C . GLU B 2 128 ? 55.352 25.868 82.044 1.00 37.61 128 GLU B C 1
ATOM 3153 O O . GLU B 2 128 ? 55.804 26.746 81.299 1.00 37.61 128 GLU B O 1
ATOM 3159 N N . ASN B 2 129 ? 54.277 25.150 81.723 1.00 36.22 129 ASN B N 1
ATOM 3160 C CA . ASN B 2 129 ? 53.515 25.353 80.490 1.00 36.22 129 ASN B CA 1
ATOM 3161 C C . ASN B 2 129 ? 52.064 25.582 80.895 1.00 36.22 129 ASN B C 1
ATOM 3162 O O . ASN B 2 129 ? 51.270 24.640 80.948 1.00 36.22 129 ASN B O 1
ATOM 3167 N N . ALA B 2 130 ? 51.722 26.833 81.179 1.00 32.01 130 ALA B N 1
ATOM 3168 C CA . ALA B 2 130 ? 50.380 27.180 81.618 1.00 32.01 130 ALA B CA 1
ATOM 3169 C C . ALA B 2 130 ? 49.547 27.633 80.429 1.00 32.01 130 ALA B C 1
ATOM 3170 O O . ALA B 2 130 ? 49.937 28.551 79.701 1.00 32.01 130 ALA B O 1
ATOM 3172 N N . GLU B 2 131 ? 48.404 26.985 80.236 1.00 29.64 131 GLU B N 1
ATOM 3173 C CA . GLU B 2 131 ? 47.464 27.334 79.184 1.00 29.64 131 GLU B CA 1
ATOM 3174 C C . GLU B 2 131 ? 46.150 27.746 79.825 1.00 29.64 131 GLU B C 1
ATOM 3175 O O . GLU B 2 131 ? 45.655 27.061 80.726 1.00 29.64 131 GLU B O 1
ATOM 3181 N N . VAL B 2 132 ? 45.594 28.862 79.368 1.00 26.00 132 VAL B N 1
ATOM 3182 C CA . VAL B 2 132 ? 44.324 29.368 79.870 1.00 26.00 132 VAL B CA 1
ATOM 3183 C C . VAL B 2 132 ? 43.247 29.082 78.831 1.00 26.00 132 VAL B C 1
ATOM 3184 O O . VAL B 2 132 ? 43.370 29.471 77.664 1.00 26.00 132 VAL B O 1
ATOM 3188 N N . SER B 2 133 ? 42.205 28.370 79.246 1.00 24.92 133 SER B N 1
ATOM 3189 C CA . SER B 2 133 ? 41.087 28.019 78.381 1.00 24.92 133 SER B CA 1
ATOM 3190 C C . SER B 2 133 ? 39.885 28.858 78.789 1.00 24.92 133 SER B C 1
ATOM 3191 O O . SER B 2 133 ? 39.463 28.818 79.949 1.00 24.92 133 SER B O 1
ATOM 3194 N N . MET B 2 134 ? 39.338 29.610 77.839 1.00 24.24 134 MET B N 1
ATOM 3195 C CA . MET B 2 134 ? 38.297 30.589 78.113 1.00 24.24 134 MET B CA 1
ATOM 3196 C C . MET B 2 134 ? 37.040 30.239 77.331 1.00 24.24 134 MET B C 1
ATOM 3197 O O . MET B 2 134 ? 37.088 30.094 76.106 1.00 24.24 134 MET B O 1
ATOM 3202 N N . ASP B 2 135 ? 35.920 30.112 78.041 1.00 24.09 135 ASP B N 1
ATOM 3203 C CA . ASP B 2 135 ? 34.626 29.846 77.415 1.00 24.09 135 ASP B CA 1
ATOM 3204 C C . ASP B 2 135 ? 34.017 31.186 77.013 1.00 24.09 135 ASP B C 1
ATOM 3205 O O . ASP B 2 135 ? 33.149 31.746 77.685 1.00 24.09 135 ASP B O 1
ATOM 3210 N N . VAL B 2 136 ? 34.491 31.702 75.887 1.00 21.35 136 VAL B N 1
ATOM 3211 C CA . VAL B 2 136 ? 34.143 33.047 75.448 1.00 21.35 136 VAL B CA 1
ATOM 3212 C C . VAL B 2 136 ? 32.844 33.017 74.658 1.00 21.35 136 VAL B C 1
ATOM 3213 O O . VAL B 2 136 ? 32.645 32.165 73.785 1.00 21.35 136 VAL B O 1
ATOM 3217 N N . SER B 2 137 ? 31.951 33.954 74.969 1.00 20.34 137 SER B N 1
ATOM 3218 C CA . SER B 2 137 ? 30.726 34.171 74.214 1.00 20.34 137 SER B CA 1
ATOM 3219 C C . SER B 2 137 ? 30.640 35.643 73.850 1.00 20.34 137 SER B C 1
ATOM 3220 O O . SER B 2 137 ? 30.779 36.508 74.720 1.00 20.34 137 SER B O 1
ATOM 3223 N N . LEU B 2 138 ? 30.412 35.927 72.572 1.00 19.48 138 LEU B N 1
ATOM 3224 C CA . LEU B 2 138 ? 30.302 37.290 72.075 1.00 19.48 138 LEU B CA 1
ATOM 3225 C C . LEU B 2 138 ? 28.908 37.516 71.509 1.00 19.48 138 LEU B C 1
ATOM 3226 O O . LEU B 2 138 ? 28.338 36.630 70.867 1.00 19.48 138 LEU B O 1
ATOM 3231 N N . ALA B 2 139 ? 28.363 38.705 71.754 1.00 19.51 139 ALA B N 1
ATOM 3232 C CA . ALA B 2 139 ? 27.014 39.041 71.329 1.00 19.51 139 ALA B CA 1
ATOM 3233 C C . ALA B 2 139 ? 27.001 40.445 70.747 1.00 19.51 139 ALA B C 1
ATOM 3234 O O . ALA B 2 139 ? 27.885 41.260 71.017 1.00 19.51 139 ALA B O 1
ATOM 3236 N N . TYR B 2 140 ? 25.981 40.720 69.937 1.00 20.91 140 TYR B N 1
ATOM 3237 C CA . TYR B 2 140 ? 25.817 42.018 69.305 1.00 20.91 140 TYR B CA 1
ATOM 3238 C C . TYR B 2 140 ? 24.411 42.538 69.563 1.00 20.91 140 TYR B C 1
ATOM 3239 O O . TYR B 2 140 ? 23.484 41.773 69.840 1.00 20.91 140 TYR B O 1
ATOM 3248 N N . ARG B 2 141 ? 24.265 43.858 69.460 1.00 21.30 141 ARG B N 1
ATOM 3249 C CA . ARG B 2 141 ? 22.977 44.509 69.656 1.00 21.30 141 ARG B CA 1
ATOM 3250 C C . ARG B 2 141 ? 23.002 45.927 69.101 1.00 21.30 141 ARG B C 1
ATOM 3251 O O . ARG B 2 141 ? 23.932 46.688 69.379 1.00 21.30 141 ARG B O 1
ATOM 3259 N N . ASP B 2 142 ? 21.987 46.292 68.317 1.00 22.79 142 ASP B N 1
ATOM 3260 C CA . ASP B 2 142 ? 21.933 47.618 67.712 1.00 22.79 142 ASP B CA 1
ATOM 3261 C C . ASP B 2 142 ? 21.154 48.620 68.552 1.00 22.79 142 ASP B C 1
ATOM 3262 O O . ASP B 2 142 ? 21.538 49.791 68.629 1.00 22.79 142 ASP B O 1
ATOM 3267 N N . ASP B 2 143 ? 20.068 48.190 69.183 1.00 24.19 143 ASP B N 1
ATOM 3268 C CA . ASP B 2 143 ? 19.206 49.075 69.953 1.00 24.19 143 ASP B CA 1
ATOM 3269 C C . ASP B 2 143 ? 19.253 48.669 71.416 1.00 24.19 143 ASP B C 1
ATOM 3270 O O . ASP B 2 143 ? 19.159 47.481 71.736 1.00 24.19 143 ASP B O 1
ATOM 3275 N N . ALA B 2 144 ? 19.399 49.652 72.299 1.00 26.18 144 ALA B N 1
ATOM 3276 C CA . ALA B 2 144 ? 19.258 49.382 73.719 1.00 26.18 144 ALA B CA 1
ATOM 3277 C C . ALA B 2 144 ? 17.823 48.961 74.020 1.00 26.18 144 ALA B C 1
ATOM 3278 O O . ALA B 2 144 ? 16.901 49.198 73.235 1.00 26.18 144 ALA B O 1
ATOM 3280 N N . PHE B 2 145 ? 17.642 48.321 75.175 1.00 28.31 145 PHE B N 1
ATOM 3281 C CA . PHE B 2 145 ? 16.360 47.717 75.542 1.00 28.31 145 PHE B CA 1
ATOM 3282 C C . PHE B 2 145 ? 15.928 46.682 74.504 1.00 28.31 145 PHE B C 1
ATOM 3283 O O . PHE B 2 145 ? 14.760 46.614 74.115 1.00 28.31 145 PHE B O 1
ATOM 3291 N N . ALA B 2 146 ? 16.882 45.874 74.048 1.00 24.79 146 ALA B N 1
ATOM 3292 C CA . ALA B 2 146 ? 16.621 44.807 73.094 1.00 24.79 146 ALA B CA 1
ATOM 3293 C C . ALA B 2 146 ? 17.483 43.606 73.451 1.00 24.79 146 ALA B C 1
ATOM 3294 O O . ALA B 2 146 ? 18.428 43.703 74.237 1.00 24.79 146 ALA B O 1
ATOM 3296 N N . GLU B 2 147 ? 17.139 42.459 72.872 1.00 22.96 147 GLU B N 1
ATOM 3297 C CA . GLU B 2 147 ? 17.852 41.228 73.169 1.00 22.96 147 GLU B CA 1
ATOM 3298 C C . GLU B 2 147 ? 19.224 41.222 72.503 1.00 22.96 147 GLU B C 1
ATOM 3299 O O . GLU B 2 147 ? 19.490 41.964 71.554 1.00 22.96 147 GLU B O 1
ATOM 3305 N N . TRP B 2 148 ? 20.103 40.372 73.020 1.00 20.15 148 TRP B N 1
ATOM 3306 C CA . TRP B 2 148 ? 21.392 40.126 72.396 1.00 20.15 148 TRP B CA 1
ATOM 3307 C C . TRP B 2 148 ? 21.298 38.932 71.453 1.00 20.15 148 TRP B C 1
ATOM 3308 O O . TRP B 2 148 ? 20.386 38.107 71.543 1.00 20.15 148 TRP B O 1
ATOM 3319 N N . THR B 2 149 ? 22.259 38.848 70.538 1.00 21.61 149 THR B N 1
ATOM 3320 C CA . THR B 2 149 ? 22.344 37.739 69.599 1.00 21.61 149 THR B CA 1
ATOM 3321 C C . THR B 2 149 ? 23.778 37.236 69.560 1.00 21.61 149 THR B C 1
ATOM 3322 O O . THR B 2 149 ? 24.712 38.030 69.426 1.00 21.61 149 THR B O 1
ATOM 3326 N N . GLU B 2 150 ? 23.947 35.922 69.665 1.00 21.87 150 GLU B N 1
ATOM 3327 C CA . GLU B 2 150 ? 25.279 35.337 69.750 1.00 21.87 150 GLU B CA 1
ATOM 3328 C C . GLU B 2 150 ? 25.978 35.409 68.400 1.00 21.87 150 GLU B C 1
ATOM 3329 O O . GLU B 2 150 ? 25.476 34.876 67.405 1.00 21.87 150 GLU B O 1
ATOM 3335 N N . MET B 2 151 ? 27.139 36.064 68.362 1.00 20.33 151 MET B N 1
ATOM 3336 C CA . MET B 2 151 ? 27.957 36.039 67.154 1.00 20.33 151 MET B CA 1
ATOM 3337 C C . MET B 2 151 ? 28.826 34.788 67.116 1.00 20.33 151 MET B C 1
ATOM 3338 O O . MET B 2 151 ? 28.742 33.987 66.180 1.00 20.33 151 MET B O 1
ATOM 3343 N N . ALA B 2 152 ? 29.667 34.606 68.132 1.00 20.09 152 ALA B N 1
ATOM 3344 C CA . ALA B 2 152 ? 30.535 33.444 68.226 1.00 20.09 152 ALA B CA 1
ATOM 3345 C C . ALA B 2 152 ? 30.588 32.968 69.669 1.00 20.09 152 ALA B C 1
ATOM 3346 O O . ALA B 2 152 ? 30.410 33.751 70.604 1.00 20.09 152 ALA B O 1
ATOM 3348 N N . HIS B 2 153 ? 30.831 31.667 69.841 1.00 20.83 153 HIS B N 1
ATOM 3349 C CA . HIS B 2 153 ? 30.983 31.095 71.178 1.00 20.83 153 HIS B CA 1
ATOM 3350 C C . HIS B 2 153 ? 31.836 29.834 71.046 1.00 20.83 153 HIS B C 1
ATOM 3351 O O . HIS B 2 153 ? 31.331 28.788 70.630 1.00 20.83 153 HIS B O 1
ATOM 3358 N N . GLU B 2 154 ? 33.112 29.945 71.407 1.00 22.46 154 GLU B N 1
ATOM 3359 C CA . GLU B 2 154 ? 34.030 28.819 71.337 1.00 22.46 154 GLU B CA 1
ATOM 3360 C C . GLU B 2 154 ? 35.093 28.974 72.414 1.00 22.46 154 GLU B C 1
ATOM 3361 O O . GLU B 2 154 ? 35.341 30.073 72.916 1.00 22.46 154 GLU B O 1
ATOM 3367 N N . ARG B 2 155 ? 35.719 27.854 72.765 1.00 23.48 155 ARG B N 1
ATOM 3368 C CA . ARG B 2 155 ? 36.814 27.874 73.724 1.00 23.48 155 ARG B CA 1
ATOM 3369 C C . ARG B 2 155 ? 38.056 28.478 73.083 1.00 23.48 155 ARG B C 1
ATOM 3370 O O . ARG B 2 155 ? 38.422 28.124 71.959 1.00 23.48 155 ARG B O 1
ATOM 3378 N N . VAL B 2 156 ? 38.703 29.388 73.799 1.00 22.47 156 VAL B N 1
ATOM 3379 C CA . VAL B 2 156 ? 39.845 30.136 73.293 1.00 22.47 156 VAL B CA 1
ATOM 3380 C C . VAL B 2 156 ? 41.056 29.806 74.156 1.00 22.47 156 VAL B C 1
ATOM 3381 O O . VAL B 2 156 ? 41.243 30.380 75.229 1.00 22.47 156 VAL B O 1
ATOM 3385 N N . PRO B 2 157 ? 41.910 28.883 73.714 1.00 23.38 157 PRO B N 1
ATOM 3386 C CA . PRO B 2 157 ? 43.086 28.524 74.514 1.00 23.38 157 PRO B CA 1
ATOM 3387 C C . PRO B 2 157 ? 44.285 29.408 74.222 1.00 23.38 157 PRO B C 1
ATOM 3388 O O . PRO B 2 157 ? 44.667 29.589 73.062 1.00 23.38 157 PRO B O 1
ATOM 3392 N N . ARG B 2 158 ? 44.887 29.963 75.271 1.00 24.73 158 ARG B N 1
ATOM 3393 C CA . ARG B 2 158 ? 46.062 30.810 75.151 1.00 24.73 158 ARG B CA 1
ATOM 3394 C C . ARG B 2 158 ? 47.135 30.319 76.109 1.00 24.73 158 ARG B C 1
ATOM 3395 O O . ARG B 2 158 ? 46.835 29.752 77.162 1.00 24.73 158 ARG B O 1
ATOM 3403 N N . LYS B 2 159 ? 48.391 30.541 75.735 1.00 28.65 159 LYS B N 1
ATOM 3404 C CA . LYS B 2 159 ? 49.531 30.151 76.553 1.00 28.65 159 LYS B CA 1
ATOM 3405 C C . LYS B 2 159 ? 50.009 31.349 77.362 1.00 28.65 159 LYS B C 1
ATOM 3406 O O . LYS B 2 159 ? 50.189 32.441 76.816 1.00 28.65 159 LYS B O 1
ATOM 3412 N N . LEU B 2 160 ? 50.208 31.140 78.662 1.00 30.87 160 LEU B N 1
ATOM 3413 C CA . LEU B 2 160 ? 50.584 32.211 79.579 1.00 30.87 160 LEU B CA 1
ATOM 3414 C C . LEU B 2 160 ? 52.103 32.322 79.621 1.00 30.87 160 LEU B C 1
ATOM 3415 O O . LEU B 2 160 ? 52.776 31.486 80.232 1.00 30.87 160 LEU B O 1
ATOM 3420 N N . LYS B 2 161 ? 52.641 33.353 78.971 1.00 33.55 161 LYS B N 1
ATOM 3421 C CA . LYS B 2 161 ? 54.072 33.646 79.015 1.00 33.55 161 LYS B CA 1
ATOM 3422 C C . LYS B 2 161 ? 54.294 34.761 80.033 1.00 33.55 161 LYS B C 1
ATOM 3423 O O . LYS B 2 161 ? 54.525 35.920 79.693 1.00 33.55 161 LYS B O 1
ATOM 3429 N N . CYS B 2 162 ? 54.223 34.390 81.308 1.00 35.81 162 CYS B N 1
ATOM 3430 C CA . CYS B 2 162 ? 54.342 35.329 82.413 1.00 35.81 162 CYS B CA 1
ATOM 3431 C C . CYS B 2 162 ? 55.685 35.150 83.105 1.00 35.81 162 CYS B C 1
ATOM 3432 O O . CYS B 2 162 ? 56.195 34.030 83.210 1.00 35.81 162 CYS B O 1
ATOM 3435 N N . THR B 2 163 ? 56.254 36.257 83.577 1.00 36.03 163 THR B N 1
ATOM 3436 C CA . THR B 2 163 ? 57.491 36.235 84.344 1.00 36.03 163 THR B CA 1
ATOM 3437 C C . THR B 2 163 ? 57.339 37.137 85.558 1.00 36.03 163 THR B C 1
ATOM 3438 O O . THR B 2 163 ? 56.545 38.080 85.554 1.00 36.03 163 THR B O 1
ATOM 3442 N N . PHE B 2 164 ? 58.112 36.839 86.599 1.00 37.80 164 PHE B N 1
ATOM 3443 C CA . PHE B 2 164 ? 58.110 37.608 87.841 1.00 37.80 164 PHE B CA 1
ATOM 3444 C C . PHE B 2 164 ? 59.534 38.091 88.096 1.00 37.80 164 PHE B C 1
ATOM 3445 O O . PHE B 2 164 ? 60.363 37.347 88.628 1.00 37.80 164 PHE B O 1
ATOM 3453 N N . THR B 2 165 ? 59.815 39.339 87.714 1.00 41.37 165 THR B N 1
ATOM 3454 C CA . THR B 2 165 ? 61.162 39.878 87.874 1.00 41.37 165 THR B CA 1
ATOM 3455 C C . THR B 2 165 ? 61.550 40.009 89.340 1.00 41.37 165 THR B C 1
ATOM 3456 O O . THR B 2 165 ? 62.726 39.852 89.685 1.00 41.37 165 THR B O 1
ATOM 3460 N N . SER B 2 166 ? 60.584 40.295 90.209 1.00 42.07 166 SER B N 1
ATOM 3461 C CA . SER B 2 166 ? 60.855 40.471 91.623 1.00 42.07 166 SER B CA 1
ATOM 3462 C C . SER B 2 166 ? 61.268 39.147 92.265 1.00 42.07 166 SER B C 1
ATOM 3463 O O . SER B 2 166 ? 60.897 38.072 91.789 1.00 42.07 166 SER B O 1
ATOM 3466 N N . PRO B 2 167 ? 62.053 39.201 93.341 1.00 41.56 167 PRO B N 1
ATOM 3467 C CA . PRO B 2 167 ? 62.421 37.967 94.045 1.00 41.56 167 PRO B CA 1
ATOM 3468 C C . PRO B 2 167 ? 61.202 37.268 94.629 1.00 41.56 167 PRO B C 1
ATOM 3469 O O . PRO B 2 167 ? 60.188 37.894 94.943 1.00 41.56 167 PRO B O 1
ATOM 3473 N N . LYS B 2 168 ? 61.315 35.948 94.774 1.00 38.72 168 LYS B N 1
ATOM 3474 C CA . LYS B 2 168 ? 60.219 35.102 95.224 1.00 38.72 168 LYS B CA 1
ATOM 3475 C C . LYS B 2 168 ? 60.097 35.044 96.744 1.00 38.72 168 LYS B C 1
ATOM 3476 O O . LYS B 2 168 ? 59.490 34.106 97.272 1.00 38.72 168 LYS B O 1
ATOM 3482 N N . THR B 2 169 ? 60.660 36.018 97.453 1.00 42.24 169 THR B N 1
ATOM 3483 C CA . THR B 2 169 ? 60.542 36.069 98.899 1.00 42.24 169 THR B CA 1
ATOM 3484 C C . THR B 2 169 ? 59.110 36.420 99.299 1.00 42.24 169 THR B C 1
ATOM 3485 O O . THR B 2 169 ? 58.366 37.015 98.517 1.00 42.24 169 THR B O 1
ATOM 3489 N N . PRO B 2 170 ? 58.690 36.049 100.515 1.00 43.09 170 PRO B N 1
ATOM 3490 C CA . PRO B 2 170 ? 57.342 36.430 100.963 1.00 43.09 170 PRO B CA 1
ATOM 3491 C C . PRO B 2 170 ? 57.150 37.927 101.100 1.00 43.09 170 PRO B C 1
ATOM 3492 O O . PRO B 2 170 ? 56.002 38.387 101.127 1.00 43.09 170 PRO B O 1
ATOM 3496 N N . GLU B 2 171 ? 58.234 38.702 101.190 1.00 46.29 171 GLU B N 1
ATOM 3497 C CA . GLU B 2 171 ? 58.119 40.153 101.262 1.00 46.29 171 GLU B CA 1
ATOM 3498 C C . GLU B 2 171 ? 57.553 40.753 99.983 1.00 46.29 171 GLU B C 1
ATOM 3499 O O . GLU B 2 171 ? 57.127 41.912 99.993 1.00 46.29 171 GLU B O 1
ATOM 3505 N N . HIS B 2 172 ? 57.538 39.993 98.887 1.00 44.29 172 HIS B N 1
ATOM 3506 C CA . HIS B 2 172 ? 57.029 40.471 97.607 1.00 44.29 172 HIS B CA 1
ATOM 3507 C C . HIS B 2 172 ? 55.803 39.689 97.153 1.00 44.29 172 HIS B C 1
ATOM 3508 O O . HIS B 2 172 ? 55.462 39.711 95.967 1.00 44.29 172 HIS B O 1
ATOM 3515 N N . GLU B 2 173 ? 55.140 38.989 98.068 1.00 40.71 173 GLU B N 1
ATOM 3516 C CA . GLU B 2 173 ? 53.922 38.276 97.721 1.00 40.71 173 GLU B CA 1
ATOM 3517 C C . GLU B 2 173 ? 52.787 39.261 97.468 1.00 40.71 173 GLU B C 1
ATOM 3518 O O . GLU B 2 173 ? 52.729 40.343 98.056 1.00 40.71 173 GLU B O 1
ATOM 3524 N N . GLY B 2 174 ? 51.878 38.874 96.577 1.00 37.30 174 GLY B N 1
ATOM 3525 C CA . GLY B 2 174 ? 50.796 39.738 96.167 1.00 37.30 174 GLY B CA 1
ATOM 3526 C C . GLY B 2 174 ? 51.125 40.661 95.016 1.00 37.30 174 GLY B C 1
ATOM 3527 O O . GLY B 2 174 ? 50.224 41.347 94.517 1.00 37.30 174 GLY B O 1
ATOM 3528 N N . ARG B 2 175 ? 52.380 40.704 94.580 1.00 36.95 175 ARG B N 1
ATOM 3529 C CA . ARG B 2 175 ? 52.746 41.496 93.419 1.00 36.95 175 ARG B CA 1
ATOM 3530 C C . ARG B 2 175 ? 52.264 40.813 92.142 1.00 36.95 175 ARG B C 1
ATOM 3531 O O . ARG B 2 175 ? 52.078 39.595 92.087 1.00 36.95 175 ARG B O 1
ATOM 3539 N N . TYR B 2 176 ? 52.060 41.618 91.105 1.00 32.08 176 TYR B N 1
ATOM 3540 C CA . TYR B 2 176 ? 51.515 41.110 89.856 1.00 32.08 176 TYR B CA 1
ATOM 3541 C C . TYR B 2 176 ? 52.613 40.525 88.980 1.00 32.08 176 TYR B C 1
ATOM 3542 O O . TYR B 2 176 ? 53.739 41.029 88.948 1.00 32.08 176 TYR B O 1
ATOM 3551 N N . TYR B 2 177 ? 52.276 39.452 88.269 1.00 32.20 177 TYR B N 1
ATOM 3552 C CA . TYR B 2 177 ? 53.180 38.896 87.275 1.00 32.20 177 TYR B CA 1
ATOM 3553 C C . TYR B 2 177 ? 53.319 39.852 86.099 1.00 32.20 177 TYR B C 1
ATOM 3554 O O . TYR B 2 177 ? 52.352 40.498 85.687 1.00 32.20 177 TYR B O 1
ATOM 3563 N N . GLU B 2 178 ? 54.530 39.943 85.556 1.00 35.98 178 GLU B N 1
ATOM 3564 C CA . GLU B 2 178 ? 54.782 40.734 84.354 1.00 35.98 178 GLU B CA 1
ATOM 3565 C C . GLU B 2 178 ? 54.629 39.802 83.160 1.00 35.98 178 GLU B C 1
ATOM 3566 O O . GLU B 2 178 ? 55.566 39.094 82.785 1.00 35.98 178 GLU B O 1
ATOM 3572 N N . CYS B 2 179 ? 53.445 39.805 82.557 1.00 36.98 179 CYS B N 1
ATOM 3573 C CA . CYS B 2 179 ? 53.071 38.809 81.567 1.00 36.98 179 CYS B CA 1
ATOM 3574 C C . CYS B 2 179 ? 52.868 39.448 80.201 1.00 36.98 179 CYS B C 1
ATOM 3575 O O . CYS B 2 179 ? 52.487 40.616 80.090 1.00 36.98 179 CYS B O 1
ATOM 3578 N N . ASP B 2 180 ? 53.127 38.660 79.161 1.00 34.33 180 ASP B N 1
ATOM 3579 C CA . ASP B 2 180 ? 52.902 39.106 77.797 1.00 34.33 180 ASP B CA 1
ATOM 3580 C C . ASP B 2 180 ? 51.407 39.168 77.497 1.00 34.33 180 ASP B C 1
ATOM 3581 O O . ASP B 2 180 ? 50.590 38.476 78.109 1.00 34.33 180 ASP B O 1
ATOM 3586 N N . VAL B 2 181 ? 51.057 40.013 76.535 1.00 28.56 181 VAL B N 1
ATOM 3587 C CA . VAL B 2 181 ? 49.660 40.239 76.185 1.00 28.56 181 VAL B CA 1
ATOM 3588 C C . VAL B 2 181 ? 49.164 39.104 75.301 1.00 28.56 181 VAL B C 1
ATOM 3589 O O . VAL B 2 181 ? 49.858 38.664 74.376 1.00 28.56 181 VAL B O 1
ATOM 3593 N N . LEU B 2 182 ? 47.956 38.622 75.585 1.00 25.51 182 LEU B N 1
ATOM 3594 C CA . LEU B 2 182 ? 47.370 37.527 74.823 1.00 25.51 182 LEU B CA 1
ATOM 3595 C C . LEU B 2 182 ? 46.526 38.078 73.683 1.00 25.51 182 LEU B C 1
ATOM 3596 O O . LEU B 2 182 ? 45.619 38.882 73.935 1.00 25.51 182 LEU B O 1
ATOM 3601 N N . PRO B 2 183 ? 46.781 37.691 72.434 1.00 24.73 183 PRO B N 1
ATOM 3602 C CA . PRO B 2 183 ? 45.871 38.072 71.346 1.00 24.73 183 PRO B CA 1
ATOM 3603 C C . PRO B 2 183 ? 44.538 37.360 71.510 1.00 24.73 183 PRO B C 1
ATOM 3604 O O . PRO B 2 183 ? 44.491 36.146 71.721 1.00 24.73 183 PRO B O 1
ATOM 3608 N N . PHE B 2 184 ? 43.450 38.121 71.409 1.00 23.88 184 PHE B N 1
ATOM 3609 C CA . PHE B 2 184 ? 42.128 37.611 71.744 1.00 23.88 184 PHE B CA 1
ATOM 3610 C C . PHE B 2 184 ? 41.211 37.506 70.532 1.00 23.88 184 PHE B C 1
ATOM 3611 O O . PHE B 2 184 ? 40.717 36.416 70.230 1.00 23.88 184 PHE B O 1
ATOM 3619 N N . MET B 2 185 ? 40.971 38.603 69.818 1.00 25.34 185 MET B N 1
ATOM 3620 C CA . MET B 2 185 ? 40.017 38.570 68.718 1.00 25.34 185 MET B CA 1
ATOM 3621 C C . MET B 2 185 ? 40.271 39.747 67.790 1.00 25.34 185 MET B C 1
ATOM 3622 O O . MET B 2 185 ? 40.782 40.790 68.203 1.00 25.34 185 MET B O 1
ATOM 3627 N N . GLU B 2 186 ? 39.904 39.560 66.523 1.00 26.50 186 GLU B N 1
ATOM 3628 C CA . GLU B 2 186 ? 39.860 40.652 65.554 1.00 26.50 186 GLU B CA 1
ATOM 3629 C C . GLU B 2 186 ? 38.789 40.322 64.525 1.00 26.50 186 GLU B C 1
ATOM 3630 O O . GLU B 2 186 ? 38.990 39.441 63.685 1.00 26.50 186 GLU B O 1
ATOM 3636 N N . ILE B 2 187 ? 37.658 41.020 64.590 1.00 23.40 187 ILE B N 1
ATOM 3637 C CA . ILE B 2 187 ? 36.604 40.898 63.589 1.00 23.40 187 ILE B CA 1
ATOM 3638 C C . ILE B 2 187 ? 36.813 41.980 62.542 1.00 23.40 187 ILE B C 1
ATOM 3639 O O . ILE B 2 187 ? 37.208 43.107 62.864 1.00 23.40 187 ILE B O 1
ATOM 3644 N N . GLY B 2 188 ? 36.551 41.639 61.285 1.00 24.39 188 GLY B N 1
ATOM 3645 C CA . GLY B 2 188 ? 36.909 42.485 60.167 1.00 24.39 188 GLY B CA 1
ATOM 3646 C C . GLY B 2 188 ? 36.000 43.656 59.883 1.00 24.39 188 GLY B C 1
ATOM 3647 O O . GLY B 2 188 ? 36.287 44.431 58.968 1.00 24.39 188 GLY B O 1
ATOM 3648 N N . SER B 2 189 ? 34.909 43.816 60.626 1.00 22.87 189 SER B N 1
ATOM 3649 C CA . SER B 2 189 ? 33.990 44.917 60.384 1.00 22.87 189 SER B CA 1
ATOM 3650 C C . SER B 2 189 ? 33.238 45.241 61.664 1.00 22.87 189 SER B C 1
ATOM 3651 O O . SER B 2 189 ? 32.927 44.345 62.453 1.00 22.87 189 SER B O 1
ATOM 3654 N N . VAL B 2 190 ? 32.951 46.525 61.862 1.00 21.56 190 VAL B N 1
ATOM 3655 C CA . VAL B 2 190 ? 32.136 46.977 62.990 1.00 21.56 190 VAL B CA 1
ATOM 3656 C C . VAL B 2 190 ? 30.694 46.983 62.494 1.00 21.56 190 VAL B C 1
ATOM 3657 O O . VAL B 2 190 ? 30.168 47.997 62.036 1.00 21.56 190 VAL B O 1
ATOM 3661 N N . ALA B 2 191 ? 30.049 45.820 62.582 1.00 22.64 191 ALA B N 1
ATOM 3662 C CA . ALA B 2 191 ? 28.707 45.673 62.032 1.00 22.64 191 ALA B CA 1
ATOM 3663 C C . ALA B 2 191 ? 27.664 46.378 62.887 1.00 22.64 191 ALA B C 1
ATOM 3664 O O . ALA B 2 191 ? 26.782 47.064 62.358 1.00 22.64 191 ALA B O 1
ATOM 3666 N N . HIS B 2 192 ? 27.748 46.229 64.205 1.00 21.08 192 HIS B N 1
ATOM 3667 C CA . HIS B 2 192 ? 26.666 46.601 65.099 1.00 21.08 192 HIS B CA 1
ATOM 3668 C C . HIS B 2 192 ? 27.141 47.600 66.146 1.00 21.08 192 HIS B C 1
ATOM 3669 O O . HIS B 2 192 ? 28.340 47.775 66.373 1.00 21.08 192 HIS B O 1
ATOM 3676 N N . LYS B 2 193 ? 26.171 48.266 66.776 1.00 20.26 193 LYS B N 1
ATOM 3677 C CA . LYS B 2 193 ? 26.485 49.370 67.678 1.00 20.26 193 LYS B CA 1
ATOM 3678 C C . LYS B 2 193 ? 27.086 48.877 68.988 1.00 20.26 193 LYS B C 1
ATOM 3679 O O . LYS B 2 193 ? 28.082 49.430 69.468 1.00 20.26 193 LYS B O 1
ATOM 3685 N N . PHE B 2 194 ? 26.503 47.840 69.583 1.00 20.07 194 PHE B N 1
ATOM 3686 C CA . PHE B 2 194 ? 26.914 47.368 70.896 1.00 20.07 194 PHE B CA 1
ATOM 3687 C C . PHE B 2 194 ? 27.366 45.916 70.831 1.00 20.07 194 PHE B C 1
ATOM 3688 O O . PHE B 2 194 ? 26.822 45.111 70.069 1.00 20.07 194 PHE B O 1
ATOM 3696 N N . TYR B 2 195 ? 28.367 45.591 71.647 1.00 19.60 195 TYR B N 1
ATOM 3697 C CA . TYR B 2 195 ? 28.919 44.247 71.732 1.00 19.60 195 TYR B CA 1
ATOM 3698 C C . TYR B 2 195 ? 29.041 43.846 73.193 1.00 19.60 195 TYR B C 1
ATOM 3699 O O . TYR B 2 195 ? 29.518 44.632 74.017 1.00 19.60 195 TYR B O 1
ATOM 3708 N N . LEU B 2 196 ? 28.617 42.626 73.509 1.00 19.47 196 LEU B N 1
ATOM 3709 C CA . LEU B 2 196 ? 28.751 42.061 74.844 1.00 19.47 196 LEU B CA 1
ATOM 3710 C C . LEU B 2 196 ? 29.691 40.868 74.786 1.00 19.47 196 LEU B C 1
ATOM 3711 O O . LEU B 2 196 ? 29.531 39.987 73.937 1.00 19.47 196 LEU B O 1
ATOM 3716 N N . LEU B 2 197 ? 30.663 40.840 75.692 1.00 19.40 197 LEU B N 1
ATOM 3717 C CA . LEU B 2 197 ? 31.697 39.812 75.702 1.00 19.40 197 LEU B CA 1
ATOM 3718 C C . LEU B 2 197 ? 31.746 39.179 77.084 1.00 19.40 197 LEU B C 1
ATOM 3719 O O . LEU B 2 197 ? 32.113 39.840 78.059 1.00 19.40 197 LEU B O 1
ATOM 3724 N N . ASN B 2 198 ? 31.385 37.903 77.167 1.00 20.08 198 ASN B N 1
ATOM 3725 C CA . ASN B 2 198 ? 31.433 37.147 78.409 1.00 20.08 198 ASN B CA 1
ATOM 3726 C C . ASN B 2 198 ? 32.557 36.126 78.328 1.00 20.08 198 ASN B C 1
ATOM 3727 O O . ASN B 2 198 ? 32.585 35.302 77.409 1.00 20.08 198 ASN B O 1
ATOM 3732 N N . ILE B 2 199 ? 33.474 36.181 79.289 1.00 22.38 199 ILE B N 1
ATOM 3733 C CA . ILE B 2 199 ? 34.615 35.277 79.352 1.00 22.38 199 ILE B CA 1
ATOM 3734 C C . ILE B 2 199 ? 34.500 34.457 80.626 1.00 22.38 199 ILE B C 1
ATOM 3735 O O . ILE B 2 199 ? 34.356 35.016 81.719 1.00 22.38 199 ILE B O 1
ATOM 3740 N N . ARG B 2 200 ? 34.564 33.139 80.486 1.00 25.47 200 ARG B N 1
ATOM 3741 C CA . ARG B 2 200 ? 34.443 32.222 81.606 1.00 25.47 200 ARG B CA 1
ATOM 3742 C C . ARG B 2 200 ? 35.658 31.304 81.636 1.00 25.47 200 ARG B C 1
ATOM 3743 O O . ARG B 2 200 ? 36.196 30.927 80.592 1.00 25.47 200 ARG B O 1
ATOM 3751 N N . LEU B 2 201 ? 36.090 30.946 82.842 1.00 26.66 201 LEU B N 1
ATOM 3752 C CA . LEU B 2 201 ? 37.325 30.192 83.053 1.00 26.66 201 LEU B CA 1
ATOM 3753 C C . LEU B 2 201 ? 37.020 28.933 83.852 1.00 26.66 201 LEU B C 1
ATOM 3754 O O . LEU B 2 201 ? 37.317 28.853 85.050 1.00 26.66 201 LEU B O 1
ATOM 3759 N N . PRO B 2 202 ? 36.425 27.928 83.218 1.00 28.27 202 PRO B N 1
ATOM 3760 C CA . PRO B 2 202 ? 36.139 26.681 83.931 1.00 28.27 202 PRO B CA 1
ATOM 3761 C C . PRO B 2 202 ? 37.420 25.958 84.309 1.00 28.27 202 PRO B C 1
ATOM 3762 O O . PRO B 2 202 ? 38.432 26.029 83.610 1.00 28.27 202 PRO B O 1
ATOM 3766 N N . VAL B 2 203 ? 37.363 25.250 85.432 1.00 30.59 203 VAL B N 1
ATOM 3767 C CA . VAL B 2 203 ? 38.509 24.512 85.943 1.00 30.59 203 VAL B CA 1
ATOM 3768 C C . VAL B 2 203 ? 38.149 23.039 86.033 1.00 30.59 203 VAL B C 1
ATOM 3769 O O . VAL B 2 203 ? 36.987 22.671 86.233 1.00 30.59 203 VAL B O 1
ATOM 3773 N N . ASN B 2 204 ? 39.160 22.191 85.875 1.00 33.18 204 ASN B N 1
ATOM 3774 C CA . ASN B 2 204 ? 38.982 20.751 86.009 1.00 33.18 204 ASN B CA 1
ATOM 3775 C C . ASN B 2 204 ? 40.297 20.151 86.472 1.00 33.18 204 ASN B C 1
ATOM 3776 O O . ASN B 2 204 ? 41.340 20.401 85.863 1.00 33.18 204 ASN B O 1
ATOM 3781 N N . GLU B 2 205 ? 40.253 19.374 87.551 1.00 37.90 205 GLU B N 1
ATOM 3782 C CA . GLU B 2 205 ? 41.459 18.747 88.069 1.00 37.90 205 GLU B CA 1
ATOM 3783 C C . GLU B 2 205 ? 41.724 17.388 87.438 1.00 37.90 205 GLU B C 1
ATOM 3784 O O . GLU B 2 205 ? 42.887 16.988 87.314 1.00 37.90 205 GLU B O 1
ATOM 3790 N N . LYS B 2 206 ? 40.670 16.670 87.038 1.00 35.67 206 LYS B N 1
ATOM 3791 C CA . LYS B 2 206 ? 40.853 15.360 86.422 1.00 35.67 206 LYS B CA 1
ATOM 3792 C C . LYS B 2 206 ? 41.600 15.470 85.099 1.00 35.67 206 LYS B C 1
ATOM 3793 O O . LYS B 2 206 ? 42.498 14.669 84.816 1.00 35.67 206 LYS B O 1
ATOM 3799 N N . LYS B 2 207 ? 41.244 16.452 84.278 1.00 33.78 207 LYS B N 1
ATOM 3800 C CA . LYS B 2 207 ? 41.990 16.792 83.074 1.00 33.78 207 LYS B CA 1
ATOM 3801 C C . LYS B 2 207 ? 42.440 18.239 83.193 1.00 33.78 207 LYS B C 1
ATOM 3802 O O . LYS B 2 207 ? 41.637 19.113 83.529 1.00 33.78 207 LYS B O 1
ATOM 3808 N N . LYS B 2 208 ? 43.714 18.491 82.912 1.00 32.91 208 LYS B N 1
ATOM 3809 C CA . LYS B 2 208 ? 44.330 19.773 83.247 1.00 32.91 208 LYS B CA 1
ATOM 3810 C C . LYS B 2 208 ? 43.786 20.863 82.334 1.00 32.91 208 LYS B C 1
ATOM 3811 O O . LYS B 2 208 ? 44.281 21.069 81.224 1.00 32.91 208 LYS B O 1
ATOM 3817 N N . ILE B 2 209 ? 42.762 21.568 82.807 1.00 30.49 209 ILE B N 1
ATOM 3818 C CA . ILE B 2 209 ? 42.254 22.776 82.167 1.00 30.49 209 ILE B CA 1
ATOM 3819 C C . ILE B 2 209 ? 42.165 23.861 83.229 1.00 30.49 209 ILE B C 1
ATOM 3820 O O . ILE B 2 209 ? 41.497 23.675 84.253 1.00 30.49 209 ILE B O 1
ATOM 3825 N N . ASN B 2 210 ? 42.832 24.988 82.982 1.00 28.54 210 ASN B N 1
ATOM 3826 C CA . ASN B 2 210 ? 42.887 26.106 83.922 1.00 28.54 210 ASN B CA 1
ATOM 3827 C C . ASN B 2 210 ? 43.394 25.652 85.290 1.00 28.54 210 ASN B C 1
ATOM 3828 O O . ASN B 2 210 ? 42.846 26.004 86.336 1.00 28.54 210 ASN B O 1
ATOM 3833 N N . VAL B 2 211 ? 44.459 24.856 85.272 1.00 29.63 211 VAL B N 1
ATOM 3834 C CA . VAL B 2 211 ? 45.117 24.375 86.481 1.00 29.63 211 VAL B CA 1
ATOM 3835 C C . VAL B 2 211 ? 46.503 24.993 86.550 1.00 29.63 211 VAL B C 1
ATOM 3836 O O . VAL B 2 211 ? 47.280 24.895 85.593 1.00 29.63 211 VAL B O 1
ATOM 3840 N N . GLY B 2 212 ? 46.812 25.626 87.676 1.00 31.93 212 GLY B N 1
ATOM 3841 C CA . GLY B 2 212 ? 48.113 26.240 87.844 1.00 31.93 212 GLY B CA 1
ATOM 3842 C C . GLY B 2 212 ? 48.351 27.439 86.957 1.00 31.93 212 GLY B C 1
ATOM 3843 O O . GLY B 2 212 ? 49.501 27.738 86.626 1.00 31.93 212 GLY B O 1
ATOM 3844 N N . ILE B 2 213 ? 47.290 28.138 86.563 1.00 30.44 213 ILE B N 1
ATOM 3845 C CA . ILE B 2 213 ? 47.414 29.323 85.725 1.00 30.44 213 ILE B CA 1
ATOM 3846 C C . ILE B 2 213 ? 47.706 30.531 86.603 1.00 30.44 213 ILE B C 1
ATOM 3847 O O . ILE B 2 213 ? 47.714 31.672 86.128 1.00 30.44 213 ILE B O 1
ATOM 3852 N N . GLY B 2 214 ? 47.946 30.288 87.888 1.00 31.40 214 GLY B N 1
ATOM 3853 C CA . GLY B 2 214 ? 48.269 31.355 88.812 1.00 31.40 214 GLY B CA 1
ATOM 3854 C C . GLY B 2 214 ? 47.094 31.773 89.667 1.00 31.40 214 GLY B C 1
ATOM 3855 O O . GLY B 2 214 ? 46.186 30.977 89.919 1.00 31.40 214 GLY B O 1
ATOM 3856 N N . GLU B 2 215 ? 47.104 33.025 90.122 1.00 32.50 215 GLU B N 1
ATOM 3857 C CA . GLU B 2 215 ? 46.028 33.595 90.932 1.00 32.50 215 GLU B CA 1
ATOM 3858 C C . GLU B 2 215 ? 45.548 34.846 90.205 1.00 32.50 215 GLU B C 1
ATOM 3859 O O . GLU B 2 215 ? 46.038 35.948 90.459 1.00 32.50 215 GLU B O 1
ATOM 3865 N N . ILE B 2 216 ? 44.590 34.669 89.297 1.00 29.85 216 ILE B N 1
ATOM 3866 C CA . ILE B 2 216 ? 44.109 35.782 88.491 1.00 29.85 216 ILE B CA 1
ATOM 3867 C C . ILE B 2 216 ? 43.246 36.696 89.347 1.00 29.85 216 ILE B C 1
ATOM 3868 O O . ILE B 2 216 ? 42.286 36.252 89.988 1.00 29.85 216 ILE B O 1
ATOM 3873 N N . LYS B 2 217 ? 43.587 37.983 89.359 1.00 29.75 217 LYS B N 1
ATOM 3874 C CA . LYS B 2 217 ? 42.782 38.983 90.052 1.00 29.75 217 LYS B CA 1
ATOM 3875 C C . LYS B 2 217 ? 41.782 39.627 89.099 1.00 29.75 217 LYS B C 1
ATOM 3876 O O . LYS B 2 217 ? 40.568 39.537 89.303 1.00 29.75 217 LYS B O 1
ATOM 3882 N N . ASP B 2 218 ? 42.282 40.264 88.045 1.00 28.38 218 ASP B N 1
ATOM 3883 C CA . ASP B 2 218 ? 41.453 40.891 87.030 1.00 28.38 218 ASP B CA 1
ATOM 3884 C C . ASP B 2 218 ? 42.002 40.537 85.658 1.00 28.38 218 ASP B C 1
ATOM 3885 O O . ASP B 2 218 ? 43.181 40.210 85.505 1.00 28.38 218 ASP B O 1
ATOM 3890 N N . ILE B 2 219 ? 41.134 40.594 84.653 1.00 25.27 219 ILE B N 1
ATOM 3891 C CA . ILE B 2 219 ? 41.552 40.496 83.261 1.00 25.27 219 ILE B CA 1
ATOM 3892 C C . ILE B 2 219 ? 41.114 41.775 82.558 1.00 25.27 219 ILE B C 1
ATOM 3893 O O . ILE B 2 219 ? 39.963 42.207 82.692 1.00 25.27 219 ILE B O 1
ATOM 3898 N N . ARG B 2 220 ? 42.053 42.414 81.873 1.00 26.86 220 ARG B N 1
ATOM 3899 C CA . ARG B 2 220 ? 41.790 43.636 81.133 1.00 26.86 220 ARG B CA 1
ATOM 3900 C C . ARG B 2 220 ? 41.580 43.318 79.661 1.00 26.86 220 ARG B C 1
ATOM 3901 O O . ARG B 2 220 ? 41.790 42.194 79.202 1.00 26.86 220 ARG B O 1
ATOM 3909 N N . LEU B 2 221 ? 41.164 44.335 78.915 1.00 23.66 221 LEU B N 1
ATOM 3910 C CA . LEU B 2 221 ? 40.931 44.172 77.489 1.00 23.66 221 LEU B CA 1
ATOM 3911 C C . LEU B 2 221 ? 41.021 45.532 76.822 1.00 23.66 221 LEU B C 1
ATOM 3912 O O . LEU B 2 221 ? 40.427 46.500 77.302 1.00 23.66 221 LEU B O 1
ATOM 3917 N N . VAL B 2 222 ? 41.767 45.599 75.724 1.00 23.70 222 VAL B N 1
ATOM 3918 C CA . VAL B 2 222 ? 41.984 46.835 74.985 1.00 23.70 222 VAL B CA 1
ATOM 3919 C C . VAL B 2 222 ? 41.280 46.722 73.642 1.00 23.70 222 VAL B C 1
ATOM 3920 O O . VAL B 2 222 ? 41.502 45.761 72.896 1.00 23.70 222 VAL B O 1
ATOM 3924 N N . GLY B 2 223 ? 40.427 47.699 73.339 1.00 23.84 223 GLY B N 1
ATOM 3925 C CA . GLY B 2 223 ? 39.725 47.747 72.080 1.00 23.84 223 GLY B CA 1
ATOM 3926 C C . GLY B 2 223 ? 40.379 48.734 71.137 1.00 23.84 223 GLY B C 1
ATOM 3927 O O . GLY B 2 223 ? 40.549 49.907 71.471 1.00 23.84 223 GLY B O 1
ATOM 3928 N N . ILE B 2 224 ? 40.741 48.251 69.952 1.00 24.32 224 ILE B N 1
ATOM 3929 C CA . ILE B 2 224 ? 41.448 49.042 68.953 1.00 24.32 224 ILE B CA 1
ATOM 3930 C C . ILE B 2 224 ? 40.572 49.155 67.715 1.00 24.32 224 ILE B C 1
ATOM 3931 O O . ILE B 2 224 ? 40.029 48.151 67.239 1.00 24.32 224 ILE B O 1
ATOM 3936 N N . HIS B 2 225 ? 40.430 50.374 67.202 1.00 23.04 225 HIS B N 1
ATOM 3937 C CA . HIS B 2 225 ? 39.693 50.614 65.970 1.00 23.04 225 HIS B CA 1
ATOM 3938 C C . HIS B 2 225 ? 40.287 51.836 65.282 1.00 23.04 225 HIS B C 1
ATOM 3939 O O . HIS B 2 225 ? 41.145 52.526 65.834 1.00 23.04 225 HIS B O 1
ATOM 3946 N N . GLN B 2 226 ? 39.815 52.104 64.064 1.00 22.92 226 GLN B N 1
ATOM 3947 C CA . GLN B 2 226 ? 40.454 53.069 63.179 1.00 22.92 226 GLN B CA 1
ATOM 3948 C C . GLN B 2 226 ? 39.953 54.501 63.407 1.00 22.92 226 GLN B C 1
ATOM 3949 O O . GLN B 2 226 ? 40.010 55.330 62.491 1.00 22.92 226 GLN B O 1
ATOM 3955 N N . ASN B 2 227 ? 39.424 54.791 64.595 1.00 24.13 227 ASN B N 1
ATOM 3956 C CA . ASN B 2 227 ? 39.227 56.157 65.077 1.00 24.13 227 ASN B CA 1
ATOM 3957 C C . ASN B 2 227 ? 38.092 56.903 64.385 1.00 24.13 227 ASN B C 1
ATOM 3958 O O . ASN B 2 227 ? 37.721 57.999 64.816 1.00 24.13 227 ASN B O 1
ATOM 3963 N N . GLY B 2 228 ? 37.535 56.337 63.319 1.00 21.56 228 GLY B N 1
ATOM 3964 C CA . GLY B 2 228 ? 36.348 56.897 62.697 1.00 21.56 228 GLY B CA 1
ATOM 3965 C C . GLY B 2 228 ? 36.520 58.250 62.032 1.00 21.56 228 GLY B C 1
ATOM 3966 O O . GLY B 2 228 ? 35.666 58.671 61.249 1.00 21.56 228 GLY B O 1
ATOM 3967 N N . GLY B 2 229 ? 37.615 58.940 62.332 1.00 22.28 229 GLY B N 1
ATOM 3968 C CA . GLY B 2 229 ? 37.900 60.222 61.720 1.00 22.28 229 GLY B CA 1
ATOM 3969 C C . GLY B 2 229 ? 39.055 60.101 60.754 1.00 22.28 229 GLY B C 1
ATOM 3970 O O . GLY B 2 229 ? 39.094 60.769 59.718 1.00 22.28 229 GLY B O 1
ATOM 3971 N N . PHE B 2 230 ? 40.014 59.242 61.101 1.00 23.40 230 PHE B N 1
ATOM 3972 C CA . PHE B 2 230 ? 41.033 58.842 60.142 1.00 23.40 230 PHE B CA 1
ATOM 3973 C C . PHE B 2 230 ? 40.420 58.064 58.987 1.00 23.40 230 PHE B C 1
ATOM 3974 O O . PHE B 2 230 ? 40.900 58.157 57.853 1.00 23.40 230 PHE B O 1
ATOM 3982 N N . THR B 2 231 ? 39.360 57.299 59.257 1.00 21.68 231 THR B N 1
ATOM 3983 C CA . THR B 2 231 ? 38.698 56.537 58.203 1.00 21.68 231 THR B CA 1
ATOM 3984 C C . THR B 2 231 ? 38.063 57.454 57.165 1.00 21.68 231 THR B C 1
ATOM 3985 O O . THR B 2 231 ? 38.177 57.205 55.962 1.00 21.68 231 THR B O 1
ATOM 3989 N N . LYS B 2 232 ? 37.389 58.518 57.607 1.00 21.45 232 LYS B N 1
ATOM 3990 C CA . LYS B 2 232 ? 36.742 59.423 56.661 1.00 21.45 232 LYS B CA 1
ATOM 3991 C C . LYS B 2 232 ? 37.764 60.144 55.791 1.00 21.45 232 LYS B C 1
ATOM 3992 O O . LYS B 2 232 ? 37.558 60.300 54.581 1.00 21.45 232 LYS B O 1
ATOM 3998 N N . VAL B 2 233 ? 38.871 60.591 56.386 1.00 22.10 233 VAL B N 1
ATOM 3999 C CA . VAL B 2 233 ? 39.915 61.256 55.614 1.00 22.10 233 VAL B CA 1
ATOM 4000 C C . VAL B 2 233 ? 40.573 60.280 54.648 1.00 22.10 233 VAL B C 1
ATOM 4001 O O . VAL B 2 233 ? 40.870 60.627 53.498 1.00 22.10 233 VAL B O 1
ATOM 4005 N N . TRP B 2 234 ? 40.809 59.045 55.095 1.00 22.92 234 TRP B N 1
ATOM 4006 C CA . TRP B 2 234 ? 41.356 58.024 54.208 1.00 22.92 234 TRP B CA 1
ATOM 4007 C C . TRP B 2 234 ? 40.421 57.760 53.036 1.00 22.92 234 TRP B C 1
ATOM 4008 O O . TRP B 2 234 ? 40.868 57.598 51.895 1.00 22.92 234 TRP B O 1
ATOM 4019 N N . PHE B 2 235 ? 39.115 57.712 53.302 1.00 22.11 235 PHE B N 1
ATOM 4020 C CA . PHE B 2 235 ? 38.141 57.483 52.243 1.00 22.11 235 PHE B CA 1
ATOM 4021 C C . PHE B 2 235 ? 38.112 58.640 51.260 1.00 22.11 235 PHE B C 1
ATOM 4022 O O . PHE B 2 235 ? 38.021 58.428 50.047 1.00 22.11 235 PHE B O 1
ATOM 4030 N N . ALA B 2 236 ? 38.171 59.872 51.766 1.00 22.02 236 ALA B N 1
ATOM 4031 C CA . ALA B 2 236 ? 38.221 61.027 50.879 1.00 22.02 236 ALA B CA 1
ATOM 4032 C C . ALA B 2 236 ? 39.468 60.987 50.009 1.00 22.02 236 ALA B C 1
ATOM 4033 O O . ALA B 2 236 ? 39.406 61.268 48.806 1.00 22.02 236 ALA B O 1
ATOM 4035 N N . MET B 2 237 ? 40.608 60.627 50.600 1.00 24.28 237 MET B N 1
ATOM 4036 C CA . MET B 2 237 ? 41.843 60.538 49.829 1.00 24.28 237 MET B CA 1
ATOM 4037 C C . MET B 2 237 ? 41.751 59.466 48.754 1.00 24.28 237 MET B C 1
ATOM 4038 O O . MET B 2 237 ? 42.178 59.684 47.617 1.00 24.28 237 MET B O 1
ATOM 4043 N N . LYS B 2 238 ? 41.198 58.298 49.090 1.00 22.80 238 LYS B N 1
ATOM 4044 C CA . LYS B 2 238 ? 41.063 57.236 48.097 1.00 22.80 238 LYS B CA 1
ATOM 4045 C C . LYS B 2 238 ? 40.101 57.634 46.984 1.00 22.80 238 LYS B C 1
ATOM 4046 O O . LYS B 2 238 ? 40.344 57.333 45.809 1.00 22.80 238 LYS B O 1
ATOM 4052 N N . THR B 2 239 ? 39.001 58.304 47.334 1.00 23.52 239 THR B N 1
ATOM 4053 C CA . THR B 2 239 ? 38.046 58.752 46.327 1.00 23.52 239 THR B CA 1
ATOM 4054 C C . THR B 2 239 ? 38.662 59.801 45.410 1.00 23.52 239 THR B C 1
ATOM 4055 O O . THR B 2 239 ? 38.351 59.848 44.216 1.00 23.52 239 THR B O 1
ATOM 4059 N N . PHE B 2 240 ? 39.528 60.657 45.952 1.00 23.98 240 PHE B N 1
ATOM 4060 C CA . PHE B 2 240 ? 40.208 61.645 45.124 1.00 23.98 240 PHE B CA 1
ATOM 4061 C C . PHE B 2 240 ? 41.317 61.022 44.285 1.00 23.98 240 PHE B C 1
ATOM 4062 O O . PHE B 2 240 ? 41.615 61.519 43.194 1.00 23.98 240 PHE B O 1
ATOM 4070 N N . LEU B 2 241 ? 41.935 59.946 44.768 1.00 23.36 241 LEU B N 1
ATOM 4071 C CA . LEU B 2 241 ? 43.071 59.350 44.079 1.00 23.36 241 LEU B CA 1
ATOM 4072 C C . LEU B 2 241 ? 42.669 58.357 43.001 1.00 23.36 241 LEU B C 1
ATOM 4073 O O . LEU B 2 241 ? 43.396 58.213 42.011 1.00 23.36 241 LEU B O 1
ATOM 4078 N N . THR B 2 242 ? 41.545 57.658 43.162 1.00 24.08 242 THR B N 1
ATOM 4079 C CA . THR B 2 242 ? 41.156 56.678 42.151 1.00 24.08 242 THR B CA 1
ATOM 4080 C C . THR B 2 242 ? 40.910 57.271 40.762 1.00 24.08 242 THR B C 1
ATOM 4081 O O . THR B 2 242 ? 41.399 56.674 39.785 1.00 24.08 242 THR B O 1
ATOM 4085 N N . PRO B 2 243 ? 40.215 58.405 40.580 1.00 24.52 243 PRO B N 1
ATOM 4086 C CA . PRO B 2 243 ? 39.971 58.849 39.204 1.00 24.52 243 PRO B CA 1
ATOM 4087 C C . PRO B 2 243 ? 41.214 59.398 38.533 1.00 24.52 243 PRO B C 1
ATOM 4088 O O . PRO B 2 243 ? 41.378 59.205 37.325 1.00 24.52 243 PRO B O 1
ATOM 4092 N N . SER B 2 244 ? 42.106 60.055 39.279 1.00 24.66 244 SER B N 1
ATOM 4093 C CA . SER B 2 244 ? 43.341 60.558 38.687 1.00 24.66 244 SER B CA 1
ATOM 4094 C C . SER B 2 244 ? 44.195 59.417 38.150 1.00 24.66 244 SER B C 1
ATOM 4095 O O . SER B 2 244 ? 44.644 59.448 36.997 1.00 24.66 244 SER B O 1
ATOM 4098 N N . ILE B 2 245 ? 44.419 58.392 38.974 1.00 23.95 245 ILE B N 1
ATOM 4099 C CA . ILE B 2 245 ? 45.221 57.251 38.546 1.00 23.95 245 ILE B CA 1
ATOM 4100 C C . ILE B 2 245 ? 44.537 56.514 37.403 1.00 23.95 245 ILE B C 1
ATOM 4101 O O . ILE B 2 245 ? 45.187 56.106 36.434 1.00 23.95 245 ILE B O 1
ATOM 4106 N N . PHE B 2 246 ? 43.216 56.333 37.491 1.00 25.62 246 PHE B N 1
ATOM 4107 C CA . PHE B 2 246 ? 42.508 55.628 36.426 1.00 25.62 246 PHE B CA 1
ATOM 4108 C C . PHE B 2 246 ? 42.612 56.374 35.101 1.00 25.62 246 PHE B C 1
ATOM 4109 O O . PHE B 2 246 ? 42.884 55.766 34.058 1.00 25.62 246 PHE B O 1
ATOM 4117 N N . ILE B 2 247 ? 42.408 57.694 35.121 1.00 25.13 247 ILE B N 1
ATOM 4118 C CA . ILE B 2 247 ? 42.480 58.481 33.896 1.00 25.13 247 ILE B CA 1
ATOM 4119 C C . ILE B 2 247 ? 43.892 58.468 33.330 1.00 25.13 247 ILE B C 1
ATOM 4120 O O . ILE B 2 247 ? 44.083 58.322 32.117 1.00 25.13 247 ILE B O 1
ATOM 4125 N N . ILE B 2 248 ? 44.904 58.621 34.188 1.00 23.91 248 ILE B N 1
ATOM 4126 C CA . ILE B 2 248 ? 46.268 58.638 33.673 1.00 23.91 248 ILE B CA 1
ATOM 4127 C C . ILE B 2 248 ? 46.645 57.277 33.102 1.00 23.91 248 ILE B C 1
ATOM 4128 O O . ILE B 2 248 ? 47.361 57.201 32.100 1.00 23.91 248 ILE B O 1
ATOM 4133 N N . MET B 2 249 ? 46.148 56.186 33.690 1.00 24.48 249 MET B N 1
ATOM 4134 C CA . MET B 2 249 ? 46.453 54.863 33.156 1.00 24.48 249 MET B CA 1
ATOM 4135 C C . MET B 2 249 ? 45.748 54.625 31.826 1.00 24.48 249 MET B C 1
ATOM 4136 O O . MET B 2 249 ? 46.333 54.049 30.898 1.00 24.48 249 MET B O 1
ATOM 4141 N N . VAL B 2 250 ? 44.491 55.061 31.715 1.00 23.82 250 VAL B N 1
ATOM 4142 C CA . VAL B 2 250 ? 43.775 54.942 30.448 1.00 23.82 250 VAL B CA 1
ATOM 4143 C C . VAL B 2 250 ? 44.485 55.739 29.364 1.00 23.82 250 VAL B C 1
ATOM 4144 O O . VAL B 2 250 ? 44.670 55.259 28.242 1.00 23.82 250 VAL B O 1
ATOM 4148 N N . TRP B 2 251 ? 44.902 56.964 29.688 1.00 23.50 251 TRP B N 1
ATOM 4149 C CA . TRP B 2 251 ? 45.624 57.804 28.736 1.00 23.50 251 TRP B CA 1
ATOM 4150 C C . TRP B 2 251 ? 46.955 57.174 28.338 1.00 23.50 251 TRP B C 1
ATOM 4151 O O . TRP B 2 251 ? 47.328 57.177 27.158 1.00 23.50 251 TRP B O 1
ATOM 4162 N N . TYR B 2 252 ? 47.669 56.602 29.311 1.00 24.04 252 TYR B N 1
ATOM 4163 C CA . TYR B 2 252 ? 48.941 55.940 29.046 1.00 24.04 252 TYR B CA 1
ATOM 4164 C C . TYR B 2 252 ? 48.771 54.785 28.069 1.00 24.04 252 TYR B C 1
ATOM 4165 O O . TYR B 2 252 ? 49.473 54.704 27.051 1.00 24.04 252 TYR B O 1
ATOM 4174 N N . TRP B 2 253 ? 47.825 53.885 28.347 1.00 24.58 253 TRP B N 1
ATOM 4175 C CA . TRP B 2 253 ? 47.653 52.741 27.458 1.00 24.58 253 TRP B CA 1
ATOM 4176 C C . TRP B 2 253 ? 47.049 53.142 26.119 1.00 24.58 253 TRP B C 1
ATOM 4177 O O . TRP B 2 253 ? 47.330 52.500 25.103 1.00 24.58 253 TRP B O 1
ATOM 4188 N N . ARG B 2 254 ? 46.226 54.191 26.088 1.00 25.65 254 ARG B N 1
ATOM 4189 C CA . ARG B 2 254 ? 45.706 54.673 24.815 1.00 25.65 254 ARG B CA 1
ATOM 4190 C C . ARG B 2 254 ? 46.827 55.210 23.938 1.00 25.65 254 ARG B C 1
ATOM 4191 O O . ARG B 2 254 ? 46.834 54.985 22.723 1.00 25.65 254 ARG B O 1
ATOM 4199 N N . ARG B 2 255 ? 47.782 55.927 24.536 1.00 25.56 255 ARG B N 1
ATOM 4200 C CA . ARG B 2 255 ? 48.941 56.383 23.775 1.00 25.56 255 ARG B CA 1
ATOM 4201 C C . ARG B 2 255 ? 49.806 55.215 23.321 1.00 25.56 255 ARG B C 1
ATOM 4202 O O . ARG B 2 255 ? 50.336 55.231 22.204 1.00 25.56 255 ARG B O 1
ATOM 4210 N N . ILE B 2 256 ? 49.979 54.203 24.175 1.00 26.37 256 ILE B N 1
ATOM 4211 C CA . ILE B 2 256 ? 50.798 53.055 23.791 1.00 26.37 256 ILE B CA 1
ATOM 4212 C C . ILE B 2 256 ? 50.164 52.299 22.628 1.00 26.37 256 ILE B C 1
ATOM 4213 O O . ILE B 2 256 ? 50.844 51.943 21.659 1.00 26.37 256 ILE B O 1
ATOM 4218 N N . THR B 2 257 ? 48.858 52.047 22.696 1.00 26.67 257 THR B N 1
ATOM 4219 C CA . THR B 2 257 ? 48.189 51.368 21.593 1.00 26.67 257 THR B CA 1
ATOM 4220 C C . THR B 2 257 ? 47.835 52.365 20.498 1.00 26.67 257 THR B C 1
ATOM 4221 O O . THR B 2 257 ? 46.694 52.408 20.027 1.00 26.67 257 THR B O 1
ATOM 4225 N N . MET B 2 258 ? 48.816 53.166 20.087 1.00 29.24 258 MET B N 1
ATOM 4226 C CA . MET B 2 258 ? 48.663 54.069 18.958 1.00 29.24 258 MET B CA 1
ATOM 4227 C C . MET B 2 258 ? 49.904 54.120 18.084 1.00 29.24 258 MET B C 1
ATOM 4228 O O . MET B 2 258 ? 49.921 54.881 17.111 1.00 29.24 258 MET B O 1
ATOM 4233 N N . MET B 2 259 ? 50.936 53.346 18.398 1.00 31.97 259 MET B N 1
ATOM 4234 C CA . MET B 2 259 ? 52.156 53.289 17.614 1.00 31.97 259 MET B CA 1
ATOM 4235 C C . MET B 2 259 ? 52.215 51.974 16.852 1.00 31.97 259 MET B C 1
ATOM 4236 O O . MET B 2 259 ? 51.529 51.005 17.185 1.00 31.97 259 MET B O 1
ATOM 4241 N N . SER B 2 260 ? 53.047 51.957 15.809 1.00 33.85 260 SER B N 1
ATOM 4242 C CA . SER B 2 260 ? 53.199 50.747 15.009 1.00 33.85 260 SER B CA 1
ATOM 4243 C C . SER B 2 260 ? 53.782 49.608 15.835 1.00 33.85 260 SER B C 1
ATOM 4244 O O . SER B 2 260 ? 53.345 48.457 15.715 1.00 33.85 260 SER B O 1
ATOM 4247 N N . ARG B 2 261 ? 54.764 49.909 16.680 1.00 32.26 261 ARG B N 1
ATOM 4248 C CA . ARG B 2 261 ? 55.439 48.870 17.439 1.00 32.26 261 ARG B CA 1
ATOM 4249 C C . ARG B 2 261 ? 54.523 48.299 18.521 1.00 32.26 261 ARG B C 1
ATOM 4250 O O . ARG B 2 261 ? 53.668 49.005 19.064 1.00 32.26 261 ARG B O 1
ATOM 4258 N N . PRO B 2 262 ? 54.665 47.016 18.833 1.00 32.30 262 PRO B N 1
ATOM 4259 C CA . PRO B 2 262 ? 54.002 46.459 20.012 1.00 32.30 262 PRO B CA 1
ATOM 4260 C C . PRO B 2 262 ? 54.674 46.955 21.279 1.00 32.30 262 PRO B C 1
ATOM 4261 O O . PRO B 2 262 ? 55.852 47.340 21.250 1.00 32.30 262 PRO B O 1
ATOM 4265 N N . PRO B 2 263 ? 53.962 46.976 22.405 1.00 30.40 263 PRO B N 1
ATOM 4266 C CA . PRO B 2 263 ? 54.565 47.489 23.641 1.00 30.40 263 PRO B CA 1
ATOM 4267 C C . PRO B 2 263 ? 55.762 46.655 24.074 1.00 30.40 263 PRO B C 1
ATOM 4268 O O . PRO B 2 263 ? 55.769 45.428 23.951 1.00 30.40 263 PRO B O 1
ATOM 4272 N N . VAL B 2 264 ? 56.785 47.341 24.584 1.00 29.17 264 VAL B N 1
ATOM 4273 C CA . VAL B 2 264 ? 57.967 46.690 25.135 1.00 29.17 264 VAL B CA 1
ATOM 4274 C C . VAL B 2 264 ? 57.661 46.269 26.565 1.00 29.17 264 VAL B C 1
ATOM 4275 O O . VAL B 2 264 ? 56.620 46.636 27.120 1.00 29.17 264 VAL B O 1
ATOM 4279 N N . LEU B 2 265 ? 58.557 45.482 27.164 1.00 30.28 265 LEU B N 1
ATOM 4280 C CA . LEU B 2 265 ? 58.292 44.925 28.487 1.00 30.28 265 LEU B CA 1
ATOM 4281 C C . LEU B 2 265 ? 58.140 46.014 29.542 1.00 30.28 265 LEU B C 1
ATOM 4282 O O . LEU B 2 265 ? 57.272 45.918 30.417 1.00 30.28 265 LEU B O 1
ATOM 4287 N N . LEU B 2 266 ? 58.979 47.050 29.489 1.00 28.65 266 LEU B N 1
ATOM 4288 C CA . LEU B 2 266 ? 58.954 48.072 30.532 1.00 28.65 266 LEU B CA 1
ATOM 4289 C C . LEU B 2 266 ? 57.616 48.799 30.567 1.00 28.65 266 LEU B C 1
ATOM 4290 O O . LEU B 2 266 ? 57.078 49.074 31.647 1.00 28.65 266 LEU B O 1
ATOM 4295 N N . GLU B 2 267 ? 57.062 49.121 29.397 1.00 27.57 267 GLU B N 1
ATOM 4296 C CA . GLU B 2 267 ? 55.770 49.797 29.353 1.00 27.57 267 GLU B CA 1
ATOM 4297 C C . GLU B 2 267 ? 54.659 48.911 29.901 1.00 27.57 267 GLU B C 1
ATOM 4298 O O . GLU B 2 267 ? 53.767 49.392 30.608 1.00 27.57 267 GLU B O 1
ATOM 4304 N N . LYS B 2 268 ? 54.698 47.613 29.596 1.00 25.49 268 LYS B N 1
ATOM 4305 C CA . LYS B 2 268 ? 53.693 46.703 30.136 1.00 25.49 268 LYS B CA 1
ATOM 4306 C C . LYS B 2 268 ? 53.822 46.570 31.649 1.00 25.49 268 LYS B C 1
ATOM 4307 O O . LYS B 2 268 ? 52.814 46.475 32.357 1.00 25.49 268 LYS B O 1
ATOM 4313 N N . VAL B 2 269 ? 55.052 46.567 32.164 1.00 24.81 269 VAL B N 1
ATOM 4314 C CA . VAL B 2 269 ? 55.248 46.504 33.609 1.00 24.81 269 VAL B CA 1
ATOM 4315 C C . VAL B 2 269 ? 54.730 47.774 34.276 1.00 24.81 269 VAL B C 1
ATOM 4316 O O . VAL B 2 269 ? 54.127 47.723 35.355 1.00 24.81 269 VAL B O 1
ATOM 4320 N N . ILE B 2 270 ? 54.952 48.931 33.649 1.00 23.83 270 ILE B N 1
ATOM 4321 C CA . ILE B 2 270 ? 54.418 50.181 34.187 1.00 23.83 270 ILE B CA 1
ATOM 4322 C C . ILE B 2 270 ? 52.894 50.159 34.172 1.00 23.83 270 ILE B C 1
ATOM 4323 O O . ILE B 2 270 ? 52.239 50.619 35.117 1.00 23.83 270 ILE B O 1
ATOM 4328 N N . PHE B 2 271 ? 52.306 49.624 33.100 1.00 23.96 271 PHE B N 1
ATOM 4329 C CA . PHE B 2 271 ? 50.855 49.479 33.033 1.00 23.96 271 PHE B CA 1
ATOM 4330 C C . PHE B 2 271 ? 50.338 48.582 34.150 1.00 23.96 271 PHE B C 1
ATOM 4331 O O . PHE B 2 271 ? 49.316 48.881 34.775 1.00 23.96 271 PHE B O 1
ATOM 4339 N N . ALA B 2 272 ? 51.031 47.473 34.412 1.00 23.31 272 ALA B N 1
ATOM 4340 C CA . ALA B 2 272 ? 50.616 46.572 35.482 1.00 23.31 272 ALA B CA 1
ATOM 4341 C C . ALA B 2 272 ? 50.741 47.234 36.851 1.00 23.31 272 ALA B C 1
ATOM 4342 O O . ALA B 2 272 ? 49.890 47.032 37.726 1.00 23.31 272 ALA B O 1
ATOM 4344 N N . LEU B 2 273 ? 51.802 48.016 37.060 1.00 23.76 273 LEU B N 1
ATOM 4345 C CA . LEU B 2 273 ? 51.950 48.736 38.322 1.00 23.76 273 LEU B CA 1
ATOM 4346 C C . LEU B 2 273 ? 50.833 49.755 38.506 1.00 23.76 273 LEU B C 1
ATOM 4347 O O . LEU B 2 273 ? 50.294 49.911 39.611 1.00 23.76 273 LEU B O 1
ATOM 4352 N N . GLY B 2 274 ? 50.475 50.460 37.433 1.00 22.94 274 GLY B N 1
ATOM 4353 C CA . GLY B 2 274 ? 49.335 51.359 37.501 1.00 22.94 274 GLY B CA 1
ATOM 4354 C C . GLY B 2 274 ? 48.040 50.627 37.789 1.00 22.94 274 GLY B C 1
ATOM 4355 O O . GLY B 2 274 ? 47.186 51.123 38.525 1.00 22.94 274 GLY B O 1
ATOM 4356 N N . ILE B 2 275 ? 47.879 49.433 37.213 1.00 22.49 275 ILE B N 1
ATOM 4357 C CA . ILE B 2 275 ? 46.699 48.618 37.488 1.00 22.49 275 ILE B CA 1
ATOM 4358 C C . ILE B 2 275 ? 46.636 48.256 38.965 1.00 22.49 275 ILE B C 1
ATOM 4359 O O . ILE B 2 275 ? 45.569 48.309 39.586 1.00 22.49 275 ILE B O 1
ATOM 4364 N N . SER B 2 276 ? 47.773 47.874 39.548 1.00 22.87 276 SER B N 1
ATOM 4365 C CA . SER B 2 276 ? 47.797 47.517 40.965 1.00 22.87 276 SER B CA 1
ATOM 4366 C C . SER B 2 276 ? 47.487 48.719 41.852 1.00 22.87 276 SER B C 1
ATOM 4367 O O . SER B 2 276 ? 46.746 48.597 42.838 1.00 22.87 276 SER B O 1
ATOM 4370 N N . MET B 2 277 ? 48.049 49.886 41.526 1.00 24.06 277 MET B N 1
ATOM 4371 C CA . MET B 2 277 ? 47.739 51.085 42.301 1.00 24.06 277 MET B CA 1
ATOM 4372 C C . MET B 2 277 ? 46.261 51.439 42.192 1.00 24.06 277 MET B C 1
ATOM 4373 O O . MET B 2 277 ? 45.628 51.824 43.186 1.00 24.06 277 MET B O 1
ATOM 4378 N N . THR B 2 278 ? 45.694 51.309 40.990 1.00 23.21 278 THR B N 1
ATOM 4379 C CA . THR B 2 278 ? 44.264 51.526 40.816 1.00 23.21 278 THR B CA 1
ATOM 4380 C C . THR B 2 278 ? 43.461 50.544 41.655 1.00 23.21 278 THR B C 1
ATOM 4381 O O . THR B 2 278 ? 42.492 50.930 42.313 1.00 23.21 278 THR B O 1
ATOM 4385 N N . PHE B 2 279 ? 43.871 49.276 41.668 1.00 23.62 279 PHE B N 1
ATOM 4386 C CA . PHE B 2 279 ? 43.179 48.274 42.471 1.00 23.62 279 PHE B CA 1
ATOM 4387 C C . PHE B 2 279 ? 43.197 48.645 43.945 1.00 23.62 279 PHE B C 1
ATOM 4388 O O . PHE B 2 279 ? 42.195 48.468 44.647 1.00 23.62 279 PHE B O 1
ATOM 4396 N N . ILE B 2 280 ? 44.328 49.157 44.436 1.00 23.91 280 ILE B N 1
ATOM 4397 C CA . ILE B 2 280 ? 44.379 49.606 45.826 1.00 23.91 280 ILE B CA 1
ATOM 4398 C C . ILE B 2 280 ? 43.410 50.757 46.056 1.00 23.91 280 ILE B C 1
ATOM 4399 O O . ILE B 2 280 ? 42.602 50.729 46.991 1.00 23.91 280 ILE B O 1
ATOM 4404 N N . ASN B 2 281 ? 43.467 51.785 45.212 1.00 23.88 281 ASN B N 1
ATOM 4405 C CA . ASN B 2 281 ? 42.755 53.012 45.537 1.00 23.88 281 ASN B CA 1
ATOM 4406 C C . ASN B 2 281 ? 41.313 53.026 45.037 1.00 23.88 281 ASN B C 1
ATOM 4407 O O . ASN B 2 281 ? 40.655 54.065 45.132 1.00 23.88 281 ASN B O 1
ATOM 4412 N N . ILE B 2 282 ? 40.805 51.911 44.521 1.00 23.39 282 ILE B N 1
ATOM 4413 C CA . ILE B 2 282 ? 39.349 51.801 44.370 1.00 23.39 282 ILE B CA 1
ATOM 4414 C C . ILE B 2 282 ? 38.707 51.844 45.750 1.00 23.39 282 ILE B C 1
ATOM 4415 O O . ILE B 2 282 ? 39.059 51.028 46.620 1.00 23.39 282 ILE B O 1
ATOM 4420 N N . PRO B 2 283 ? 37.784 52.755 45.999 1.00 23.67 283 PRO B N 1
ATOM 4421 C CA . PRO B 2 283 ? 37.207 52.897 47.347 1.00 23.67 283 PRO B CA 1
ATOM 4422 C C . PRO B 2 283 ? 36.127 51.857 47.622 1.00 23.67 283 PRO B C 1
ATOM 4423 O O . PRO B 2 283 ? 34.932 52.144 47.732 1.00 23.67 283 PRO B O 1
ATOM 4427 N N . VAL B 2 284 ? 36.560 50.599 47.730 1.00 23.47 284 VAL B N 1
ATOM 4428 C CA . VAL B 2 284 ? 35.635 49.511 48.029 1.00 23.47 284 VAL B CA 1
ATOM 4429 C C . VAL B 2 284 ? 35.070 49.654 49.435 1.00 23.47 284 VAL B C 1
ATOM 4430 O O . VAL B 2 284 ? 33.901 49.330 49.681 1.00 23.47 284 VAL B O 1
ATOM 4434 N N . GLU B 2 285 ? 35.874 50.150 50.376 1.00 23.94 285 GLU B N 1
ATOM 4435 C CA . GLU B 2 285 ? 35.490 50.168 51.781 1.00 23.94 285 GLU B CA 1
ATOM 4436 C C . GLU B 2 285 ? 34.345 51.127 52.092 1.00 23.94 285 GLU B C 1
ATOM 4437 O O . GLU B 2 285 ? 33.821 51.077 53.210 1.00 23.94 285 GLU B O 1
ATOM 4443 N N . TRP B 2 286 ? 33.951 52.003 51.161 1.00 23.18 286 TRP B N 1
ATOM 4444 C CA . TRP B 2 286 ? 32.682 52.710 51.329 1.00 23.18 286 TRP B CA 1
ATOM 4445 C C . TRP B 2 286 ? 31.518 51.744 51.465 1.00 23.18 286 TRP B C 1
ATOM 4446 O O . TRP B 2 286 ? 30.539 52.045 52.155 1.00 23.18 286 TRP B O 1
ATOM 4457 N N . PHE B 2 287 ? 31.597 50.588 50.809 1.00 24.23 287 PHE B N 1
ATOM 4458 C CA . PHE B 2 287 ? 30.516 49.619 50.878 1.00 24.23 287 PHE B CA 1
ATOM 4459 C C . PHE B 2 287 ? 30.427 48.948 52.240 1.00 24.23 287 PHE B C 1
ATOM 4460 O O . PHE B 2 287 ? 29.420 48.292 52.524 1.00 24.23 287 PHE B O 1
ATOM 4468 N N . SER B 2 288 ? 31.449 49.098 53.081 1.00 23.32 288 SER B N 1
ATOM 4469 C CA . SER B 2 288 ? 31.426 48.565 54.435 1.00 23.32 288 SER B CA 1
ATOM 4470 C C . SER B 2 288 ? 30.587 49.404 55.389 1.00 23.32 288 SER B C 1
ATOM 4471 O O . SER B 2 288 ? 30.310 48.950 56.504 1.00 23.32 288 SER B O 1
ATOM 4474 N N . ILE B 2 289 ? 30.181 50.607 54.987 1.00 22.33 289 ILE B N 1
ATOM 4475 C CA . ILE B 2 289 ? 29.369 51.440 55.867 1.00 22.33 289 ILE B CA 1
ATOM 4476 C C . ILE B 2 289 ? 27.914 50.989 55.863 1.00 22.33 289 ILE B C 1
ATOM 4477 O O . ILE B 2 289 ? 27.203 51.169 56.858 1.00 22.33 289 ILE B O 1
ATOM 4482 N N . GLY B 2 290 ? 27.446 50.400 54.768 1.00 23.97 290 GLY B N 1
ATOM 4483 C CA . GLY B 2 290 ? 26.080 49.922 54.700 1.00 23.97 290 GLY B CA 1
ATOM 4484 C C . GLY B 2 290 ? 25.969 48.421 54.855 1.00 23.97 290 GLY B C 1
ATOM 4485 O O . GLY B 2 290 ? 24.937 47.907 55.297 1.00 23.97 290 GLY B O 1
ATOM 4486 N N . PHE B 2 291 ? 27.032 47.706 54.499 1.00 24.49 291 PHE B N 1
ATOM 4487 C CA . PHE B 2 291 ? 27.060 46.253 54.536 1.00 24.49 291 PHE B CA 1
ATOM 4488 C C . PHE B 2 291 ? 28.216 45.797 55.412 1.00 24.49 291 PHE B C 1
ATOM 4489 O O . PHE B 2 291 ? 29.269 46.440 55.444 1.00 24.49 291 PHE B O 1
ATOM 4497 N N . ASP B 2 292 ? 28.024 44.691 56.123 1.00 24.44 292 ASP B N 1
ATOM 4498 C CA . ASP B 2 292 ? 29.064 44.133 56.977 1.00 24.44 292 ASP B CA 1
ATOM 4499 C C . ASP B 2 292 ? 29.723 42.927 56.311 1.00 24.44 292 ASP B C 1
ATOM 4500 O O . ASP B 2 292 ? 29.080 41.902 56.070 1.00 24.44 292 ASP B O 1
ATOM 4505 N N . TRP B 2 293 ? 31.008 43.068 55.999 1.00 23.92 293 TRP B N 1
ATOM 4506 C CA . TRP B 2 293 ? 31.796 42.018 55.363 1.00 23.92 293 TRP B CA 1
ATOM 4507 C C . TRP B 2 293 ? 33.073 41.843 56.172 1.00 23.92 293 TRP B C 1
ATOM 4508 O O . TRP B 2 293 ? 33.927 42.734 56.188 1.00 23.92 293 TRP B O 1
ATOM 4519 N N . THR B 2 294 ? 33.205 40.698 56.840 1.00 25.31 294 THR B N 1
ATOM 4520 C CA . THR B 2 294 ? 34.382 40.445 57.662 1.00 25.31 294 THR B CA 1
ATOM 4521 C C . THR B 2 294 ? 35.639 40.197 56.840 1.00 25.31 294 THR B C 1
ATOM 4522 O O . THR B 2 294 ? 36.730 40.142 57.417 1.00 25.31 294 THR B O 1
ATOM 4526 N N . TRP B 2 295 ? 35.520 40.047 55.524 1.00 24.41 295 TRP B N 1
ATOM 4527 C CA . TRP B 2 295 ? 36.658 39.769 54.659 1.00 24.41 295 TRP B CA 1
ATOM 4528 C C . TRP B 2 295 ? 37.308 41.031 54.105 1.00 24.41 295 TRP B C 1
ATOM 4529 O O . TRP B 2 295 ? 38.106 40.940 53.168 1.00 24.41 295 TRP B O 1
ATOM 4540 N N . MET B 2 296 ? 36.988 42.201 54.659 1.00 26.28 296 MET B N 1
ATOM 4541 C CA . MET B 2 296 ? 37.535 43.444 54.126 1.00 26.28 296 MET B CA 1
ATOM 4542 C C . MET B 2 296 ? 39.022 43.580 54.434 1.00 26.28 296 MET B C 1
ATOM 4543 O O . MET B 2 296 ? 39.787 44.089 53.604 1.00 26.28 296 MET B O 1
ATOM 4548 N N . LEU B 2 297 ? 39.450 43.147 55.622 1.00 26.30 297 LEU B N 1
ATOM 4549 C CA . LEU B 2 297 ? 40.870 43.209 55.954 1.00 26.30 297 LEU B CA 1
ATOM 4550 C C . LEU B 2 297 ? 41.688 42.303 55.044 1.00 26.30 297 LEU B C 1
ATOM 4551 O O . LEU B 2 297 ? 42.786 42.673 54.616 1.00 26.30 297 LEU B O 1
ATOM 4556 N N . LEU B 2 298 ? 41.164 41.117 54.726 1.00 26.18 298 LEU B N 1
ATOM 4557 C CA . LEU B 2 298 ? 41.840 40.242 53.774 1.00 26.18 298 LEU B CA 1
ATOM 4558 C C . LEU B 2 298 ? 41.971 40.908 52.411 1.00 26.18 298 LEU B C 1
ATOM 4559 O O . LEU B 2 298 ? 43.028 40.833 51.775 1.00 26.18 298 LEU B O 1
ATOM 4564 N N . PHE B 2 299 ? 40.904 41.559 51.947 1.00 26.18 299 PHE B N 1
ATOM 4565 C CA . PHE B 2 299 ? 40.939 42.223 50.649 1.00 26.18 299 PHE B CA 1
ATOM 4566 C C . PHE B 2 299 ? 41.977 43.338 50.632 1.00 26.18 299 PHE B C 1
ATOM 4567 O O . PHE B 2 299 ? 42.808 43.419 49.718 1.00 26.18 299 PHE B O 1
ATOM 4575 N N . GLY B 2 300 ? 41.951 44.202 51.647 1.00 26.29 300 GLY B N 1
ATOM 4576 C CA . GLY B 2 300 ? 42.902 45.296 51.719 1.00 26.29 300 GLY B CA 1
ATOM 4577 C C . GLY B 2 300 ? 44.331 44.866 51.959 1.00 26.29 300 GLY B C 1
ATOM 4578 O O . GLY B 2 300 ? 45.252 45.606 51.598 1.00 26.29 300 GLY B O 1
ATOM 4579 N N . ASP B 2 301 ? 44.534 43.696 52.560 1.00 27.56 301 ASP B N 1
ATOM 4580 C CA . ASP B 2 301 ? 45.852 43.100 52.719 1.00 27.56 301 ASP B CA 1
ATOM 4581 C C . ASP B 2 301 ? 46.378 42.537 51.404 1.00 27.56 301 ASP B C 1
ATOM 4582 O O . ASP B 2 301 ? 47.534 42.775 51.036 1.00 27.56 301 ASP B O 1
ATOM 4587 N N . ILE B 2 302 ? 45.525 41.812 50.676 1.00 25.42 302 ILE B N 1
ATOM 4588 C CA . ILE B 2 302 ? 45.929 41.235 49.397 1.00 25.42 302 ILE B CA 1
ATOM 4589 C C . ILE B 2 302 ? 46.240 42.332 48.389 1.00 25.42 302 ILE B C 1
ATOM 4590 O O . ILE B 2 302 ? 47.189 42.219 47.606 1.00 25.42 302 ILE B O 1
ATOM 4595 N N . ARG B 2 303 ? 45.452 43.410 48.389 1.00 24.60 303 ARG B N 1
ATOM 4596 C CA . ARG B 2 303 ? 45.686 44.495 47.438 1.00 24.60 303 ARG B CA 1
ATOM 4597 C C . ARG B 2 303 ? 47.081 45.090 47.607 1.00 24.60 303 ARG B C 1
ATOM 4598 O O . ARG B 2 303 ? 47.842 45.221 46.638 1.00 24.60 303 ARG B O 1
ATOM 4606 N N . GLN B 2 304 ? 47.442 45.442 48.841 1.00 26.63 304 GLN B N 1
ATOM 4607 C CA . GLN B 2 304 ? 48.734 46.076 49.062 1.00 26.63 304 GLN B CA 1
ATOM 4608 C C . GLN B 2 304 ? 49.882 45.081 48.947 1.00 26.63 304 GLN B C 1
ATOM 4609 O O . GLN B 2 304 ? 50.986 45.464 48.546 1.00 26.63 304 GLN B O 1
ATOM 4615 N N . GLY B 2 305 ? 49.647 43.802 49.252 1.00 26.49 305 GLY B N 1
ATOM 4616 C CA . GLY B 2 305 ? 50.663 42.802 48.962 1.00 26.49 305 GLY B CA 1
ATOM 4617 C C . GLY B 2 305 ? 50.938 42.673 47.476 1.00 26.49 305 GLY B C 1
ATOM 4618 O O . GLY B 2 305 ? 52.095 42.580 47.050 1.00 26.49 305 GLY B O 1
ATOM 4619 N N . ILE B 2 306 ? 49.876 42.677 46.666 1.00 26.09 306 ILE B N 1
ATOM 4620 C CA . ILE B 2 306 ? 50.035 42.638 45.216 1.00 26.09 306 ILE B CA 1
ATOM 4621 C C . ILE B 2 306 ? 50.811 43.854 44.740 1.00 26.09 306 ILE B C 1
ATOM 4622 O O . ILE B 2 306 ? 51.706 43.745 43.893 1.00 26.09 306 ILE B O 1
ATOM 4627 N N . PHE B 2 307 ? 50.483 45.033 45.272 1.00 26.13 307 PHE B N 1
ATOM 4628 C CA . PHE B 2 307 ? 51.201 46.235 44.856 1.00 26.13 307 PHE B CA 1
ATOM 4629 C C . PHE B 2 307 ? 52.671 46.177 45.250 1.00 26.13 307 PHE B C 1
ATOM 4630 O O . PHE B 2 307 ? 53.535 46.610 44.483 1.00 26.13 307 PHE B O 1
ATOM 4638 N N . TYR B 2 308 ? 52.976 45.674 46.448 1.00 27.91 308 TYR B N 1
ATOM 4639 C CA . TYR B 2 308 ? 54.375 45.562 46.855 1.00 27.91 308 TYR B CA 1
ATOM 4640 C C . TYR B 2 308 ? 55.135 44.617 45.935 1.00 27.91 308 TYR B C 1
ATOM 4641 O O . TYR B 2 308 ? 56.266 44.909 45.520 1.00 27.91 308 TYR B O 1
ATOM 4650 N N . ALA B 2 309 ? 54.526 43.475 45.604 1.00 27.41 309 ALA B N 1
ATOM 4651 C CA . ALA B 2 309 ? 55.179 42.532 44.705 1.00 27.41 309 ALA B CA 1
ATOM 4652 C C . ALA B 2 309 ? 55.404 43.148 43.330 1.00 27.41 309 ALA B C 1
ATOM 4653 O O . ALA B 2 309 ? 56.484 43.002 42.745 1.00 27.41 309 ALA B O 1
ATOM 4655 N N . MET B 2 310 ? 54.400 43.853 42.804 1.00 26.99 310 MET B N 1
ATOM 4656 C CA . MET B 2 310 ? 54.558 44.475 41.495 1.00 26.99 310 MET B CA 1
ATOM 4657 C C . MET B 2 310 ? 55.578 45.603 41.525 1.00 26.99 310 MET B C 1
ATOM 4658 O O . MET B 2 310 ? 56.274 45.823 40.533 1.00 26.99 310 MET B O 1
ATOM 4663 N N . LEU B 2 311 ? 55.689 46.322 42.642 1.00 27.32 311 LEU B N 1
ATOM 4664 C CA . LEU B 2 311 ? 56.699 47.369 42.751 1.00 27.32 311 LEU B CA 1
ATOM 4665 C C . LEU B 2 311 ? 58.103 46.783 42.758 1.00 27.32 311 LEU B C 1
ATOM 4666 O O . LEU B 2 311 ? 59.004 47.307 42.091 1.00 27.32 311 LEU B O 1
ATOM 4671 N N . LEU B 2 312 ? 58.311 45.696 43.505 1.00 28.57 312 LEU B N 1
ATOM 4672 C CA . LEU B 2 312 ? 59.612 45.033 43.478 1.00 28.57 312 LEU B CA 1
ATOM 4673 C C . LEU B 2 312 ? 59.931 44.511 42.081 1.00 28.57 312 LEU B C 1
ATOM 4674 O O . LEU B 2 312 ? 61.062 44.656 41.591 1.00 28.57 312 LEU B O 1
ATOM 4679 N N . SER B 2 313 ? 58.938 43.906 41.423 1.00 28.35 313 SER B N 1
ATOM 4680 C CA . SER B 2 313 ? 59.138 43.418 40.064 1.00 28.35 313 SER B CA 1
ATOM 4681 C C . SER B 2 313 ? 59.484 44.557 39.117 1.00 28.35 313 SER B C 1
ATOM 4682 O O . SER B 2 313 ? 60.376 44.421 38.274 1.00 28.35 313 SER B O 1
ATOM 4685 N N . PHE B 2 314 ? 58.790 45.689 39.243 1.00 27.22 314 PHE B N 1
ATOM 4686 C CA . PHE B 2 314 ? 59.083 46.835 38.392 1.00 27.22 314 PHE B CA 1
ATOM 4687 C C . PHE B 2 314 ? 60.495 47.341 38.623 1.00 27.22 314 PHE B C 1
ATOM 4688 O O . PHE B 2 314 ? 61.197 47.679 37.669 1.00 27.22 314 PHE B O 1
ATOM 4696 N N . TRP B 2 315 ? 60.923 47.419 39.884 1.00 28.19 315 TRP B N 1
ATOM 4697 C CA . TRP B 2 315 ? 62.279 47.878 40.167 1.00 28.19 315 TRP B CA 1
ATOM 4698 C C . TRP B 2 315 ? 63.308 46.972 39.505 1.00 28.19 315 TRP B C 1
ATOM 4699 O O . TRP B 2 315 ? 64.225 47.445 38.819 1.00 28.19 315 TRP B O 1
ATOM 4710 N N . ILE B 2 316 ? 63.159 45.657 39.682 1.00 29.58 316 ILE B N 1
ATOM 4711 C CA . ILE B 2 316 ? 64.174 44.747 39.159 1.00 29.58 316 ILE B CA 1
ATOM 4712 C C . ILE B 2 316 ? 64.151 44.727 37.631 1.00 29.58 316 ILE B C 1
ATOM 4713 O O . ILE B 2 316 ? 65.205 44.663 36.987 1.00 29.58 316 ILE B O 1
ATOM 4718 N N . ILE B 2 317 ? 62.965 44.818 37.022 1.00 30.12 317 ILE B N 1
ATOM 4719 C CA . ILE B 2 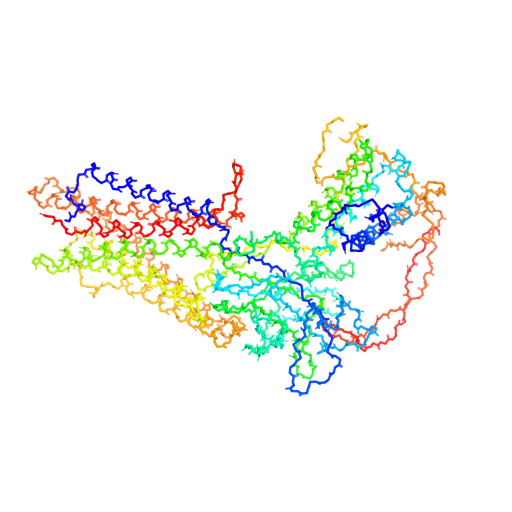317 ? 62.881 44.802 35.564 1.00 30.12 317 ILE B CA 1
ATOM 4720 C C . ILE B 2 317 ? 63.390 46.113 34.976 1.00 30.12 317 ILE B C 1
ATOM 4721 O O . ILE B 2 317 ? 64.011 46.127 33.909 1.00 30.12 317 ILE B O 1
ATOM 4726 N N . PHE B 2 318 ? 63.134 47.235 35.652 1.00 30.63 318 PHE B N 1
ATOM 4727 C CA . PHE B 2 318 ? 63.675 48.512 35.204 1.00 30.63 318 PHE B CA 1
ATOM 4728 C C . PHE B 2 318 ? 65.194 48.507 35.260 1.00 30.63 318 PHE B C 1
ATOM 4729 O O . PHE B 2 318 ? 65.858 49.026 34.355 1.00 30.63 318 PHE B O 1
ATOM 4737 N N . CYS B 2 319 ? 65.764 47.934 36.322 1.00 32.80 319 CYS B N 1
ATOM 4738 C CA . CYS B 2 319 ? 67.217 47.837 36.400 1.00 32.80 319 CYS B CA 1
ATOM 4739 C C . CYS B 2 319 ? 67.771 46.907 35.326 1.00 32.80 319 CYS B C 1
ATOM 4740 O O . CYS B 2 319 ? 68.806 47.202 34.718 1.00 32.80 319 CYS B O 1
ATOM 4743 N N . GLY B 2 320 ? 67.102 45.778 35.080 1.00 33.57 320 GLY B N 1
ATOM 4744 C CA . GLY B 2 320 ? 67.597 44.837 34.088 1.00 33.57 320 GLY B CA 1
ATOM 4745 C C . GLY B 2 320 ? 67.507 45.357 32.665 1.00 33.57 320 GLY B C 1
ATOM 4746 O O . GLY B 2 320 ? 68.419 45.149 31.861 1.00 33.57 320 GLY B O 1
ATOM 4747 N N . GLU B 2 321 ? 66.407 46.031 32.332 1.00 35.68 321 GLU B N 1
ATOM 4748 C CA . GLU B 2 321 ? 66.186 46.502 30.970 1.00 35.68 321 GLU B CA 1
ATOM 4749 C C . GLU B 2 321 ? 67.108 47.653 30.590 1.00 35.68 321 GLU B C 1
ATOM 4750 O O . GLU B 2 321 ? 67.375 47.850 29.400 1.00 35.68 321 GLU B O 1
ATOM 4756 N N . HIS B 2 322 ? 67.616 48.400 31.565 1.00 34.11 322 HIS B N 1
ATOM 4757 C CA . HIS B 2 322 ? 68.402 49.593 31.291 1.00 34.11 322 HIS B CA 1
ATOM 4758 C C . HIS B 2 322 ? 69.894 49.322 31.170 1.00 34.11 322 HIS B C 1
ATOM 4759 O O . HIS B 2 322 ? 70.668 50.273 31.029 1.00 34.11 322 HIS B O 1
ATOM 4766 N N . MET B 2 323 ? 70.322 48.064 31.226 1.00 37.15 323 MET B N 1
ATOM 4767 C CA . MET B 2 323 ? 71.714 47.738 30.956 1.00 37.15 323 MET B CA 1
ATOM 4768 C C . MET B 2 323 ? 71.940 47.656 29.453 1.00 37.15 323 MET B C 1
ATOM 4769 O O . MET B 2 323 ? 71.193 46.981 28.739 1.00 37.15 323 MET B O 1
ATOM 4774 N N . MET B 2 324 ? 72.970 48.348 28.977 1.00 41.06 324 MET B N 1
ATOM 4775 C CA . MET B 2 324 ? 73.244 48.457 27.545 1.00 41.06 324 MET B CA 1
ATOM 4776 C C . MET B 2 324 ? 74.149 47.313 27.085 1.00 41.06 324 MET B C 1
ATOM 4777 O O . MET B 2 324 ? 75.258 47.510 26.590 1.00 41.06 324 MET B O 1
ATOM 4782 N N . ASP B 2 325 ? 73.649 46.095 27.255 1.00 44.50 325 ASP B N 1
ATOM 4783 C CA . ASP B 2 325 ? 74.416 44.898 26.959 1.00 44.50 325 ASP B CA 1
ATOM 4784 C C . ASP B 2 325 ? 74.021 44.338 25.595 1.00 44.50 325 ASP B C 1
ATOM 4785 O O . ASP B 2 325 ? 73.112 44.833 24.925 1.00 44.50 325 ASP B O 1
ATOM 4790 N N . GLN B 2 326 ? 74.729 43.285 25.180 1.00 49.33 326 GLN B N 1
ATOM 4791 C CA . GLN B 2 326 ? 74.425 42.645 23.905 1.00 49.33 326 GLN B CA 1
ATOM 4792 C C . GLN B 2 326 ? 73.090 41.914 23.948 1.00 49.33 326 GLN B C 1
ATOM 4793 O O . GLN B 2 326 ? 72.416 41.794 22.918 1.00 49.33 326 GLN B O 1
ATOM 4799 N N . HIS B 2 327 ? 72.693 41.423 25.118 1.00 49.34 327 HIS B N 1
ATOM 4800 C CA . HIS B 2 327 ? 71.443 40.694 25.253 1.00 49.34 327 HIS B CA 1
ATOM 4801 C C . HIS B 2 327 ? 70.250 41.640 25.207 1.00 49.34 327 HIS B C 1
ATOM 4802 O O . HIS B 2 327 ? 70.318 42.788 25.657 1.00 49.34 327 HIS B O 1
ATOM 4809 N N . GLU B 2 328 ? 69.149 41.143 24.652 1.00 45.08 328 GLU B N 1
ATOM 4810 C CA . GLU B 2 328 ? 67.871 41.842 24.660 1.00 45.08 328 GLU B CA 1
ATOM 4811 C C . GLU B 2 328 ? 67.029 41.260 25.788 1.00 45.08 328 GLU B C 1
ATOM 4812 O O . GLU B 2 328 ? 66.763 40.053 25.808 1.00 45.08 328 GLU B O 1
ATOM 4818 N N . ARG B 2 329 ? 66.615 42.110 26.725 1.00 40.49 329 ARG B N 1
ATOM 4819 C CA . ARG B 2 329 ? 66.033 41.659 27.985 1.00 40.49 329 ARG B CA 1
ATOM 4820 C C . ARG B 2 329 ? 64.554 42.014 28.112 1.00 40.49 329 ARG B C 1
ATOM 4821 O O . ARG B 2 329 ? 64.077 42.392 29.184 1.00 40.49 329 ARG B O 1
ATOM 4829 N N . ASN B 2 330 ? 63.811 41.888 27.014 1.00 38.63 330 ASN B N 1
ATOM 4830 C CA . ASN B 2 330 ? 62.355 41.834 27.062 1.00 38.63 330 ASN B CA 1
ATOM 4831 C C . ASN B 2 330 ? 61.951 40.402 27.387 1.00 38.63 330 ASN B C 1
ATOM 4832 O O . ASN B 2 330 ? 62.790 39.622 27.848 1.00 38.63 330 ASN B O 1
ATOM 4837 N N . HIS B 2 331 ? 60.682 40.047 27.169 1.00 38.16 331 HIS B N 1
ATOM 4838 C CA . HIS B 2 331 ? 60.290 38.641 27.226 1.00 38.16 331 HIS B CA 1
ATOM 4839 C C . HIS B 2 331 ? 60.520 38.033 28.605 1.00 38.16 331 HIS B C 1
ATOM 4840 O O . HIS B 2 331 ? 61.504 37.316 28.811 1.00 38.16 331 HIS B O 1
ATOM 4847 N N . ILE B 2 332 ? 59.633 38.346 29.556 1.00 35.06 332 ILE B N 1
ATOM 4848 C CA . ILE B 2 332 ? 59.767 38.040 30.982 1.00 35.06 332 ILE B CA 1
ATOM 4849 C C . ILE B 2 332 ? 60.382 36.666 31.217 1.00 35.06 332 ILE B C 1
ATOM 4850 O O . ILE B 2 332 ? 61.138 36.472 32.176 1.00 35.06 332 ILE B O 1
ATOM 4855 N N . ALA B 2 333 ? 60.084 35.708 30.341 1.00 35.34 333 ALA B N 1
ATOM 4856 C CA . ALA B 2 333 ? 60.710 34.399 30.453 1.00 35.34 333 ALA B CA 1
ATOM 4857 C C . ALA B 2 333 ? 62.216 34.556 30.304 1.00 35.34 333 ALA B C 1
ATOM 4858 O O . ALA B 2 333 ? 62.726 34.773 29.201 1.00 35.34 333 ALA B O 1
ATOM 4860 N N . GLY B 2 334 ? 62.929 34.448 31.419 1.00 33.58 334 GLY B N 1
ATOM 4861 C CA . GLY B 2 334 ? 64.338 34.777 31.469 1.00 33.58 334 GLY B CA 1
ATOM 4862 C C . GLY B 2 334 ? 64.648 35.599 32.700 1.00 33.58 334 GLY B C 1
ATOM 4863 O O . GLY B 2 334 ? 65.813 35.805 33.051 1.00 33.58 334 GLY B O 1
ATOM 4864 N N . TYR B 2 335 ? 63.599 36.077 33.365 1.00 33.07 335 TYR B N 1
ATOM 4865 C CA . TYR B 2 335 ? 63.741 36.791 34.630 1.00 33.07 335 TYR B CA 1
ATOM 4866 C C . TYR B 2 335 ? 63.520 35.826 35.794 1.00 33.07 335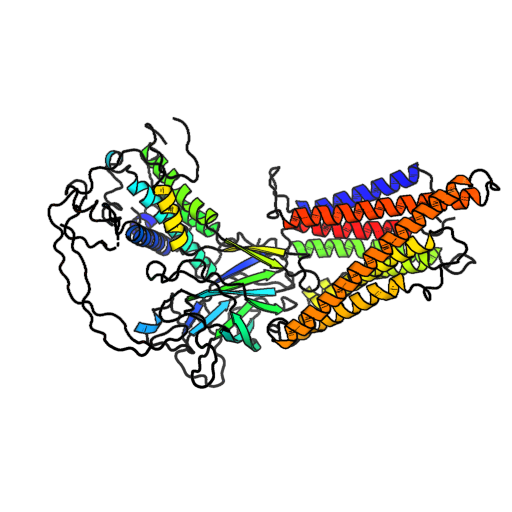 TYR B C 1
ATOM 4867 O O . TYR B 2 335 ? 62.509 35.858 36.494 1.00 33.07 335 TYR B O 1
ATOM 4876 N N . TRP B 2 336 ? 64.506 34.948 35.988 1.00 34.26 336 TRP B N 1
ATOM 4877 C CA . TRP B 2 336 ? 64.576 34.172 37.219 1.00 34.26 336 TRP B CA 1
ATOM 4878 C C . TRP B 2 336 ? 64.861 35.054 38.424 1.00 34.26 336 TRP B C 1
ATOM 4879 O O . TRP B 2 336 ? 64.721 34.594 39.562 1.00 34.26 336 TRP B O 1
ATOM 4890 N N . LYS B 2 337 ? 65.267 36.302 38.188 1.00 33.89 337 LYS B N 1
ATOM 4891 C CA . LYS B 2 337 ? 65.528 37.263 39.248 1.00 33.89 337 LYS B CA 1
ATOM 4892 C C . LYS B 2 337 ? 64.244 37.834 39.831 1.00 33.89 337 LYS B C 1
ATOM 4893 O O . LYS B 2 337 ? 64.199 38.161 41.021 1.00 33.89 337 LYS B O 1
ATOM 4899 N N . GLN B 2 338 ? 63.205 37.979 39.010 1.00 35.88 338 GLN B N 1
ATOM 4900 C CA . GLN B 2 338 ? 61.939 38.548 39.460 1.00 35.88 338 GLN B CA 1
ATOM 4901 C C . GLN B 2 338 ? 61.003 37.469 39.994 1.00 35.88 338 GLN B C 1
ATOM 4902 O O . GLN B 2 338 ? 60.623 37.495 41.167 1.00 35.88 338 GLN B O 1
ATOM 4908 N N . VAL B 2 339 ? 60.639 36.502 39.150 1.00 37.55 339 VAL B N 1
ATOM 4909 C CA . VAL B 2 339 ? 59.711 35.460 39.571 1.00 37.55 339 VAL B CA 1
ATOM 4910 C C . VAL B 2 339 ? 60.315 34.509 40.590 1.00 37.55 339 VAL B C 1
ATOM 4911 O O . VAL B 2 339 ? 59.584 33.712 41.186 1.00 37.55 339 VAL B O 1
ATOM 4915 N N . GLY B 2 340 ? 61.627 34.558 40.801 1.00 35.97 340 GLY B N 1
ATOM 4916 C CA . GLY B 2 340 ? 62.263 33.661 41.732 1.00 35.97 340 GLY B CA 1
ATOM 4917 C C . GLY B 2 340 ? 61.940 33.982 43.176 1.00 35.97 340 GLY B C 1
ATOM 4918 O O . GLY B 2 340 ? 61.183 33.267 43.838 1.00 35.97 340 GLY B O 1
ATOM 4919 N N . PRO B 2 341 ? 62.498 35.073 43.694 1.00 34.98 341 PRO B N 1
ATOM 4920 C CA . PRO B 2 341 ? 62.244 35.426 45.097 1.00 34.98 341 PRO B CA 1
ATOM 4921 C C . PRO B 2 341 ? 60.929 36.156 45.319 1.00 34.98 341 PRO B C 1
ATOM 4922 O O . PRO B 2 341 ? 60.253 35.915 46.323 1.00 34.98 341 PRO B O 1
ATOM 4926 N N . ILE B 2 342 ? 60.543 37.033 44.391 1.00 33.34 342 ILE B N 1
ATOM 4927 C CA . ILE B 2 342 ? 59.357 37.858 44.608 1.00 33.34 342 ILE B CA 1
ATOM 4928 C C . ILE B 2 342 ? 58.100 37.000 44.610 1.00 33.34 342 ILE B C 1
ATOM 4929 O O . ILE B 2 342 ? 57.264 37.099 45.515 1.00 33.34 342 ILE B O 1
ATOM 4934 N N . ALA B 2 343 ? 57.947 36.142 43.600 1.00 33.68 343 ALA B N 1
ATOM 4935 C CA . ALA B 2 343 ? 56.742 35.327 43.506 1.00 33.68 343 ALA B CA 1
ATOM 4936 C C . ALA B 2 343 ? 56.655 34.329 44.652 1.00 33.68 343 ALA B C 1
ATOM 4937 O O . ALA B 2 343 ? 55.581 34.134 45.230 1.00 33.68 343 ALA B O 1
ATOM 4939 N N . VAL B 2 344 ? 57.774 33.691 44.997 1.00 33.39 344 VAL B N 1
ATOM 4940 C CA . VAL B 2 344 ? 57.767 32.716 46.084 1.00 33.39 344 VAL B CA 1
ATOM 4941 C C . VAL B 2 344 ? 57.443 33.398 47.409 1.00 33.39 344 VAL B C 1
ATOM 4942 O O . VAL B 2 344 ? 56.633 32.899 48.200 1.00 33.39 344 VAL B O 1
ATOM 4946 N N . GLY B 2 345 ? 58.064 34.550 47.669 1.00 33.72 345 GLY B N 1
ATOM 4947 C CA . GLY B 2 345 ? 57.771 35.270 48.896 1.00 33.72 345 GLY B CA 1
ATOM 4948 C C . GLY B 2 345 ? 56.331 35.737 48.970 1.00 33.72 345 GLY B C 1
ATOM 4949 O O . GLY B 2 345 ? 55.694 35.651 50.023 1.00 33.72 345 GLY B O 1
ATOM 4950 N N . SER B 2 346 ? 55.796 36.236 47.853 1.00 33.21 346 SER B N 1
ATOM 4951 C CA . SER B 2 346 ? 54.407 36.675 47.833 1.00 33.21 346 SER B CA 1
ATOM 4952 C C . SER B 2 346 ? 53.459 35.508 48.065 1.00 33.21 346 SER B C 1
ATOM 4953 O O . SER B 2 346 ? 52.467 35.642 48.786 1.00 33.21 346 SER B O 1
ATOM 4956 N N . PHE B 2 347 ? 53.749 34.352 47.464 1.00 34.70 347 PHE B N 1
ATOM 4957 C CA . PHE B 2 347 ? 52.914 33.176 47.683 1.00 34.70 347 PHE B CA 1
ATOM 4958 C C . PHE B 2 347 ? 52.968 32.724 49.136 1.00 34.70 347 PHE B C 1
ATOM 4959 O O . PHE B 2 347 ? 51.942 32.354 49.720 1.00 34.70 347 PHE B O 1
ATOM 4967 N N . CYS B 2 348 ? 54.160 32.744 49.737 1.00 33.96 348 CYS B N 1
ATOM 4968 C CA . CYS B 2 348 ? 54.286 32.346 51.135 1.00 33.96 348 CYS B CA 1
ATOM 4969 C C . CYS B 2 348 ? 53.525 33.297 52.050 1.00 33.96 348 CYS B C 1
ATOM 4970 O O . CYS B 2 348 ? 52.834 32.859 52.978 1.00 33.96 348 CYS B O 1
ATOM 4973 N N . LEU B 2 349 ? 53.625 34.603 51.795 1.00 31.89 349 LEU B N 1
ATOM 4974 C CA . LEU B 2 349 ? 52.876 35.565 52.597 1.00 31.89 349 LEU B CA 1
ATOM 4975 C C . LEU B 2 349 ? 51.374 35.436 52.371 1.00 31.89 349 LEU B C 1
ATOM 4976 O O . LEU B 2 349 ? 50.589 35.653 53.301 1.00 31.89 349 LEU B O 1
ATOM 4981 N N . PHE B 2 350 ? 50.957 35.083 51.154 1.00 30.91 350 PHE B N 1
ATOM 4982 C CA . PHE B 2 350 ? 49.543 34.842 50.894 1.00 30.91 350 PHE B CA 1
ATOM 4983 C C . PHE B 2 350 ? 49.035 33.644 51.682 1.00 30.91 350 PHE B C 1
ATOM 4984 O O . PHE B 2 350 ? 47.947 33.690 52.265 1.00 30.91 350 PHE B O 1
ATOM 4992 N N . ILE B 2 351 ? 49.813 32.560 51.717 1.00 31.29 351 ILE B N 1
ATOM 4993 C CA . ILE B 2 351 ? 49.422 31.408 52.525 1.00 31.29 351 ILE B CA 1
ATOM 4994 C C . ILE B 2 351 ? 49.365 31.792 53.998 1.00 31.29 351 ILE B C 1
ATOM 4995 O O . ILE B 2 351 ? 48.451 31.386 54.728 1.00 31.29 351 ILE B O 1
ATOM 5000 N N . PHE B 2 352 ? 50.331 32.591 54.453 1.00 31.37 352 PHE B N 1
ATOM 5001 C CA . PHE B 2 352 ? 50.350 33.021 55.848 1.00 31.37 352 PHE B CA 1
ATOM 5002 C C . PHE B 2 352 ? 49.103 33.828 56.199 1.00 31.37 352 PHE B C 1
ATOM 5003 O O . PHE B 2 352 ? 48.474 33.597 57.238 1.00 31.37 352 PHE B O 1
ATOM 5011 N N . ASP B 2 353 ? 48.722 34.777 55.340 1.00 30.97 353 ASP B N 1
ATOM 5012 C CA . ASP B 2 353 ? 47.580 35.627 55.667 1.00 30.97 353 ASP B CA 1
ATOM 5013 C C . ASP B 2 353 ? 46.265 34.874 55.506 1.00 30.97 353 ASP B C 1
ATOM 5014 O O . ASP B 2 353 ? 45.278 35.188 56.182 1.00 30.97 353 ASP B O 1
ATOM 5019 N N . MET B 2 354 ? 46.225 33.885 54.609 1.00 30.67 354 MET B N 1
ATOM 5020 C CA . MET B 2 354 ? 45.038 33.048 54.499 1.00 30.67 354 MET B CA 1
ATOM 5021 C C . MET B 2 354 ? 44.894 32.122 55.698 1.00 30.67 354 MET B C 1
ATOM 5022 O O . MET B 2 354 ? 43.771 31.783 56.088 1.00 30.67 354 MET B O 1
ATOM 5027 N N . CYS B 2 355 ? 46.008 31.696 56.288 1.00 31.78 355 CYS B N 1
ATOM 5028 C CA . CYS B 2 355 ? 45.968 30.845 57.468 1.00 31.78 355 CYS B CA 1
ATOM 5029 C C . CYS B 2 355 ? 45.883 31.628 58.772 1.00 31.78 355 CYS B C 1
ATOM 5030 O O . CYS B 2 355 ? 45.651 31.020 59.821 1.00 31.78 355 CYS B O 1
ATOM 5033 N N . GLU B 2 356 ? 46.066 32.948 58.740 1.00 29.91 356 GLU B N 1
ATOM 5034 C CA . GLU B 2 356 ? 45.973 33.769 59.942 1.00 29.91 356 GLU B CA 1
ATOM 5035 C C . GLU B 2 356 ? 44.749 34.675 59.932 1.00 29.91 356 GLU B C 1
ATOM 5036 O O . GLU B 2 356 ? 43.926 34.608 60.849 1.00 29.91 356 GLU B O 1
ATOM 5042 N N . ARG B 2 357 ? 44.601 35.525 58.917 1.00 28.16 357 ARG B N 1
ATOM 5043 C CA . ARG B 2 357 ? 43.435 36.395 58.840 1.00 28.16 357 ARG B CA 1
ATOM 5044 C C . ARG B 2 357 ? 42.279 35.769 58.076 1.00 28.16 357 ARG B C 1
ATOM 5045 O O . ARG B 2 357 ? 41.156 36.273 58.169 1.00 28.16 357 ARG B O 1
ATOM 5053 N N . GLY B 2 358 ? 42.522 34.698 57.327 1.00 26.57 358 GLY B N 1
ATOM 5054 C CA . GLY B 2 358 ? 41.461 34.030 56.602 1.00 26.57 358 GLY B CA 1
ATOM 5055 C C . GLY B 2 358 ? 40.647 33.109 57.482 1.00 26.57 358 GLY B C 1
ATOM 5056 O O . GLY B 2 358 ? 39.428 33.003 57.324 1.00 26.57 358 GLY B O 1
ATOM 5057 N N . VAL B 2 359 ? 41.314 32.433 58.417 1.00 26.43 359 VAL B N 1
ATOM 5058 C CA . VAL B 2 359 ? 40.602 31.563 59.344 1.00 26.43 359 VAL B CA 1
ATOM 5059 C C . VAL B 2 359 ? 39.862 32.389 60.387 1.00 26.43 359 VAL B C 1
ATOM 5060 O O . VAL B 2 359 ? 38.851 31.940 60.939 1.00 26.43 359 VAL B O 1
ATOM 5064 N N . GLN B 2 360 ? 40.333 33.609 60.657 1.00 26.33 360 GLN B N 1
ATOM 5065 C CA . GLN B 2 360 ? 39.662 34.480 61.613 1.00 26.33 360 GLN B CA 1
ATOM 5066 C C . GLN B 2 360 ? 38.264 34.867 61.156 1.00 26.33 360 GLN B C 1
ATOM 5067 O O . GLN B 2 360 ? 37.473 35.359 61.967 1.00 26.33 360 GLN B O 1
ATOM 5073 N N . LEU B 2 361 ? 37.947 34.673 59.875 1.00 25.71 361 LEU B N 1
ATOM 5074 C CA . LEU B 2 361 ? 36.605 34.969 59.386 1.00 25.71 361 LEU B CA 1
ATOM 5075 C C . LEU B 2 361 ? 35.569 34.074 60.054 1.00 25.71 361 LEU B C 1
ATOM 5076 O O . LEU B 2 361 ? 34.577 34.559 60.609 1.00 25.71 361 LEU B O 1
ATOM 5081 N N . THR B 2 362 ? 35.788 32.759 60.014 1.00 26.29 362 THR B N 1
ATOM 5082 C CA . THR B 2 362 ? 34.846 31.832 60.633 1.00 26.29 362 THR B CA 1
ATOM 5083 C C . THR B 2 362 ? 34.955 31.866 62.152 1.00 26.29 362 THR B C 1
ATOM 5084 O O . THR B 2 362 ? 33.941 31.911 62.857 1.00 26.29 362 THR B O 1
ATOM 5088 N N . ASN B 2 363 ? 36.180 31.847 62.673 1.00 26.04 363 ASN B N 1
ATOM 5089 C CA . ASN B 2 363 ? 36.425 31.876 64.111 1.00 26.04 363 ASN B CA 1
ATOM 5090 C C . ASN B 2 363 ? 37.153 33.164 64.463 1.00 26.04 363 ASN B C 1
ATOM 5091 O O . ASN B 2 363 ? 38.373 33.261 64.261 1.00 26.04 363 ASN B O 1
ATOM 5096 N N . PRO B 2 364 ? 36.462 34.177 64.989 1.00 23.93 364 PRO B N 1
ATOM 5097 C CA . PRO B 2 364 ? 37.129 35.460 65.264 1.00 23.93 364 PRO B CA 1
ATOM 5098 C C . PRO B 2 364 ? 38.253 35.363 66.277 1.00 23.93 364 PRO B C 1
ATOM 5099 O O . PRO B 2 364 ? 39.126 36.239 66.296 1.00 23.93 364 PRO B O 1
ATOM 5103 N N . PHE B 2 365 ? 38.263 34.333 67.118 1.00 23.53 365 PHE B N 1
ATOM 5104 C CA . PHE B 2 365 ? 39.277 34.176 68.150 1.00 23.53 365 PHE B CA 1
ATOM 5105 C C . PHE B 2 365 ? 40.445 33.304 67.716 1.00 23.53 365 PHE B C 1
ATOM 5106 O O . PHE B 2 365 ? 41.334 33.039 68.530 1.00 23.53 365 PHE B O 1
ATOM 5114 N N . TYR B 2 366 ? 40.466 32.848 66.467 1.00 26.82 366 TYR B N 1
ATOM 5115 C CA . TYR B 2 366 ? 41.557 32.003 66.004 1.00 26.82 366 TYR B CA 1
ATOM 5116 C C . TYR B 2 366 ? 42.837 32.814 65.868 1.00 26.82 366 TYR B C 1
ATOM 5117 O O . TYR B 2 366 ? 42.832 33.918 65.317 1.00 26.82 366 TYR B O 1
ATOM 5126 N N . SER B 2 367 ? 43.935 32.263 66.376 1.00 29.73 367 SER B N 1
ATOM 5127 C CA . SER B 2 367 ? 45.265 32.818 66.176 1.00 29.73 367 SER B CA 1
ATOM 5128 C C . SER B 2 367 ? 46.194 31.682 65.782 1.00 29.73 367 SER B C 1
ATOM 5129 O O . SER B 2 367 ? 46.161 30.613 66.398 1.00 29.73 367 SER B O 1
ATOM 5132 N N . ILE B 2 368 ? 47.010 31.906 64.750 1.00 30.98 368 ILE B N 1
ATOM 5133 C CA . ILE B 2 368 ? 47.916 30.864 64.282 1.00 30.98 368 ILE B CA 1
ATOM 5134 C C . ILE B 2 368 ? 49.041 30.584 65.264 1.00 30.98 368 ILE B C 1
ATOM 5135 O O . ILE B 2 368 ? 49.700 29.545 65.158 1.00 30.98 368 ILE B O 1
ATOM 5140 N N . TRP B 2 369 ? 49.271 31.476 66.227 1.00 32.33 369 TRP B N 1
ATOM 5141 C CA . TRP B 2 369 ? 50.377 31.320 67.160 1.00 32.33 369 TRP B CA 1
ATOM 5142 C C . TRP B 2 369 ? 50.058 30.408 68.338 1.00 32.33 369 TRP B C 1
ATOM 5143 O O . TRP B 2 369 ? 50.984 30.002 69.048 1.00 32.33 369 TRP B O 1
ATOM 5154 N N . THR B 2 370 ? 48.788 30.072 68.570 1.00 32.59 370 THR B N 1
ATOM 5155 C CA . THR B 2 370 ? 48.460 29.266 69.742 1.00 32.59 370 THR B CA 1
ATOM 5156 C C . THR B 2 370 ? 48.808 27.795 69.539 1.00 32.59 370 THR B C 1
ATOM 5157 O O . THR B 2 370 ? 49.180 27.109 70.497 1.00 32.59 370 THR B O 1
ATOM 5161 N N . THR B 2 371 ? 48.696 27.294 68.313 1.00 35.85 371 THR B N 1
ATOM 5162 C CA . THR B 2 371 ? 48.985 25.890 68.055 1.00 35.85 371 THR B CA 1
ATOM 5163 C C . THR B 2 371 ? 50.485 25.639 68.145 1.00 35.85 371 THR B C 1
ATOM 5164 O O . THR B 2 371 ? 51.295 26.479 67.745 1.00 35.85 371 THR B O 1
ATOM 5168 N N . ASP B 2 372 ? 50.854 24.478 68.691 1.00 39.45 372 ASP B N 1
ATOM 5169 C CA . ASP B 2 372 ? 52.268 24.131 68.799 1.00 39.45 372 ASP B CA 1
ATOM 5170 C C . ASP B 2 372 ? 52.909 23.990 67.424 1.00 39.45 372 ASP B C 1
ATOM 5171 O O . ASP B 2 372 ? 54.019 24.483 67.194 1.00 39.45 372 ASP B O 1
ATOM 5176 N N . ILE B 2 373 ? 52.224 23.321 66.496 1.00 38.01 373 ILE B N 1
ATOM 5177 C CA . ILE B 2 373 ? 52.734 23.179 65.138 1.00 38.01 373 ILE B CA 1
ATOM 5178 C C . ILE B 2 373 ? 52.291 24.325 64.236 1.00 38.01 373 ILE B C 1
ATOM 5179 O O . ILE B 2 373 ? 52.961 24.607 63.230 1.00 38.01 373 ILE B O 1
ATOM 5184 N N . GLY B 2 374 ? 51.184 24.992 64.564 1.00 36.36 374 GLY B N 1
ATOM 5185 C CA . GLY B 2 374 ? 50.755 26.127 63.766 1.00 36.36 374 GLY B CA 1
ATOM 5186 C C . GLY B 2 374 ? 51.756 27.264 63.790 1.00 36.36 374 GLY B C 1
ATOM 5187 O O . GLY B 2 374 ? 52.053 27.864 62.754 1.00 36.36 374 GLY B O 1
ATOM 5188 N N . THR B 2 375 ? 52.296 27.572 64.972 1.00 34.71 375 THR B N 1
ATOM 5189 C CA . THR B 2 375 ? 53.315 28.610 65.056 1.00 34.71 375 THR B CA 1
ATOM 5190 C C . THR B 2 375 ? 54.585 28.201 64.324 1.00 34.71 375 THR B C 1
ATOM 5191 O O . THR B 2 375 ? 55.248 29.050 63.721 1.00 34.71 375 THR B O 1
ATOM 5195 N N . GLU B 2 376 ? 54.921 26.909 64.333 1.00 36.99 376 GLU B N 1
ATOM 5196 C CA . GLU B 2 376 ? 56.088 26.439 63.594 1.00 36.99 376 GLU B CA 1
ATOM 5197 C C . GLU B 2 376 ? 55.903 26.643 62.096 1.00 36.99 376 GLU B C 1
ATOM 5198 O O . GLU B 2 376 ? 56.787 27.178 61.416 1.00 36.99 376 GLU B O 1
ATOM 5204 N N . LEU B 2 377 ? 54.747 26.234 61.567 1.00 35.31 377 LEU B N 1
ATOM 5205 C CA . LEU B 2 377 ? 54.482 26.410 60.141 1.00 35.31 377 LEU B CA 1
ATOM 5206 C C . LEU B 2 377 ? 54.452 27.886 59.763 1.00 35.31 377 LEU B C 1
ATOM 5207 O O . LEU B 2 377 ? 55.019 28.287 58.736 1.00 35.31 377 LEU B O 1
ATOM 5212 N N . ALA B 2 378 ? 53.808 28.714 60.587 1.00 34.84 378 ALA B N 1
ATOM 5213 C CA . ALA B 2 378 ? 53.765 30.142 60.299 1.00 34.84 378 ALA B CA 1
ATOM 5214 C C . ALA B 2 378 ? 55.168 30.731 60.269 1.00 34.84 378 ALA B C 1
ATOM 5215 O O . ALA B 2 378 ? 55.572 31.338 59.270 1.00 34.84 378 ALA B O 1
ATOM 5217 N N . MET B 2 379 ? 55.946 30.508 61.333 1.00 35.98 379 MET B N 1
ATOM 5218 C CA . MET B 2 379 ? 57.297 31.049 61.394 1.00 35.98 379 MET B CA 1
ATOM 5219 C C . MET B 2 379 ? 58.150 30.544 60.243 1.00 35.98 379 MET B C 1
ATOM 5220 O O . MET B 2 379 ? 59.004 31.279 59.744 1.00 35.98 379 MET B O 1
ATOM 5225 N N . ALA B 2 380 ? 57.921 29.309 59.791 1.00 35.08 380 ALA B N 1
ATOM 5226 C CA . ALA B 2 380 ? 58.599 28.835 58.590 1.00 35.08 380 ALA B CA 1
ATOM 5227 C C . ALA B 2 380 ? 58.208 29.668 57.378 1.00 35.08 380 ALA B C 1
ATOM 5228 O O . ALA B 2 380 ? 59.052 29.983 56.532 1.00 35.08 380 ALA B O 1
ATOM 5230 N N . PHE B 2 381 ? 56.927 30.031 57.273 1.00 34.31 381 PHE B N 1
ATOM 5231 C CA . PHE B 2 381 ? 56.494 30.856 56.147 1.00 34.31 381 PHE B CA 1
ATOM 5232 C C . PHE B 2 381 ? 57.146 32.236 56.170 1.00 34.31 381 PHE B C 1
ATOM 5233 O O . PHE B 2 381 ? 57.626 32.717 55.135 1.00 34.31 381 PHE B O 1
ATOM 5241 N N . ILE B 2 382 ? 57.179 32.890 57.337 1.00 34.36 382 ILE B N 1
ATOM 5242 C CA . ILE B 2 382 ? 57.859 34.189 57.405 1.00 34.36 382 ILE B CA 1
ATOM 5243 C C . ILE B 2 382 ? 59.360 34.034 57.172 1.00 34.36 382 ILE B C 1
ATOM 5244 O O . ILE B 2 382 ? 59.995 34.913 56.582 1.00 34.36 382 ILE B O 1
ATOM 5249 N N . ILE B 2 383 ? 59.956 32.928 57.621 1.00 34.85 383 ILE B N 1
ATOM 5250 C CA . ILE B 2 383 ? 61.381 32.708 57.383 1.00 34.85 383 ILE B CA 1
ATOM 5251 C C . ILE B 2 383 ? 61.662 32.604 55.890 1.00 34.85 383 ILE B C 1
ATOM 5252 O O . ILE B 2 383 ? 62.614 33.205 55.377 1.00 34.85 383 ILE B O 1
ATOM 5257 N N . VAL B 2 384 ? 60.834 31.846 55.169 1.00 33.91 384 VAL B N 1
ATOM 5258 C CA . VAL B 2 384 ? 61.020 31.710 53.728 1.00 33.91 384 VAL B CA 1
ATOM 5259 C C . VAL B 2 384 ? 60.794 33.046 53.029 1.00 33.91 384 VAL B C 1
ATOM 5260 O O . VAL B 2 384 ? 61.530 33.408 52.103 1.00 33.91 384 VAL B O 1
ATOM 5264 N N . ALA B 2 385 ? 59.780 33.802 53.459 1.00 34.34 385 ALA B N 1
ATOM 5265 C CA . ALA B 2 385 ? 59.536 35.111 52.861 1.00 34.34 385 ALA B CA 1
ATOM 5266 C C . ALA B 2 385 ? 60.711 36.056 53.089 1.00 34.34 385 ALA B C 1
ATOM 5267 O O . ALA B 2 385 ? 61.097 36.808 52.188 1.00 34.34 385 ALA B O 1
ATOM 5269 N N . GLY B 2 386 ? 61.289 36.034 54.290 1.00 35.69 386 GLY B N 1
ATOM 5270 C CA . GLY B 2 386 ? 62.444 36.873 54.562 1.00 35.69 386 GLY B CA 1
ATOM 5271 C C . GLY B 2 386 ? 63.666 36.457 53.767 1.00 35.69 386 GLY B C 1
ATOM 5272 O O . GLY B 2 386 ? 64.438 37.305 53.309 1.00 35.69 386 GLY B O 1
ATOM 5273 N N . ILE B 2 387 ? 63.865 35.148 53.599 1.00 35.07 387 ILE B N 1
ATOM 5274 C CA . ILE B 2 387 ? 64.954 34.666 52.753 1.00 35.07 387 ILE B CA 1
ATOM 5275 C C . ILE B 2 387 ? 64.763 35.152 51.323 1.00 35.07 387 ILE B C 1
ATOM 5276 O O . ILE B 2 387 ? 65.715 35.593 50.666 1.00 35.07 387 ILE B O 1
ATOM 5281 N N . CYS B 2 388 ? 63.527 35.090 50.823 1.00 34.88 388 CYS B N 1
ATOM 5282 C CA . CYS B 2 388 ? 63.243 35.580 49.480 1.00 34.88 388 CYS B CA 1
ATOM 5283 C C . CYS B 2 388 ? 63.511 37.075 49.366 1.00 34.88 388 CYS B C 1
ATOM 5284 O O . CYS B 2 388 ? 64.067 37.537 48.364 1.00 34.88 388 CYS B O 1
ATOM 5287 N N . LEU B 2 389 ? 63.115 37.850 50.377 1.00 37.04 389 LEU B N 1
ATOM 5288 C CA . LEU B 2 389 ? 63.357 39.290 50.343 1.00 37.04 389 LEU B CA 1
ATOM 5289 C C . LEU B 2 389 ? 64.849 39.604 50.352 1.00 37.04 389 LEU B C 1
ATOM 5290 O O . LEU B 2 389 ? 65.311 40.488 49.619 1.00 37.04 389 LEU B O 1
ATOM 5295 N N . CYS B 2 390 ? 65.619 38.894 51.179 1.00 37.86 390 CYS B N 1
ATOM 5296 C CA . CYS B 2 390 ? 67.064 39.099 51.204 1.00 37.86 390 CYS B CA 1
ATOM 5297 C C . CYS B 2 390 ? 67.696 38.735 49.867 1.00 37.86 390 CYS B C 1
ATOM 5298 O O . CYS B 2 390 ? 68.586 39.441 49.377 1.00 37.86 390 CYS B O 1
ATOM 5301 N N . LEU B 2 391 ? 67.248 37.632 49.261 1.00 35.75 391 LEU B N 1
ATOM 5302 C CA . LEU B 2 391 ? 67.776 37.234 47.960 1.00 35.75 391 LEU B CA 1
ATOM 5303 C C . LEU B 2 391 ? 67.437 38.266 46.891 1.00 35.75 391 LEU B C 1
ATOM 5304 O O . LEU B 2 391 ? 68.265 38.571 46.024 1.00 35.75 391 LEU B O 1
ATOM 5309 N N . TYR B 2 392 ? 66.221 38.817 46.938 1.00 33.41 392 TYR B N 1
ATOM 5310 C CA . TYR B 2 392 ? 65.846 39.857 45.987 1.00 33.41 392 TYR B CA 1
ATOM 5311 C C . TYR B 2 392 ? 66.698 41.105 46.169 1.00 33.41 392 TYR B C 1
ATOM 5312 O O . TYR B 2 392 ? 67.113 41.726 45.186 1.00 33.41 392 TYR B O 1
ATOM 5321 N N . PHE B 2 393 ? 66.957 41.501 47.418 1.00 35.74 393 PHE B N 1
ATOM 5322 C CA . PHE B 2 393 ? 67.816 42.659 47.650 1.00 35.74 393 PHE B CA 1
ATOM 5323 C C . PHE B 2 393 ? 69.232 42.409 47.145 1.00 35.74 393 PHE B C 1
ATOM 5324 O O . PHE B 2 393 ? 69.862 43.306 46.571 1.00 35.74 393 PHE B O 1
ATOM 5332 N N . LEU B 2 394 ? 69.753 41.198 47.354 1.00 37.27 394 LEU B N 1
ATOM 5333 C CA . LEU B 2 394 ? 71.082 40.869 46.848 1.00 37.27 394 LEU B CA 1
ATOM 5334 C C . LEU B 2 394 ? 71.119 40.949 45.326 1.00 37.27 394 LEU B C 1
ATOM 5335 O O . LEU B 2 394 ? 72.056 41.509 44.742 1.00 37.27 394 LEU B O 1
ATOM 5340 N N . PHE B 2 395 ? 70.097 40.399 44.666 1.00 38.56 395 PHE B N 1
ATOM 5341 C CA . PHE B 2 395 ? 70.037 40.468 43.209 1.00 38.56 395 PHE B CA 1
ATOM 5342 C C . PHE B 2 395 ? 69.923 41.909 42.729 1.00 38.56 395 PHE B C 1
ATOM 5343 O O . PHE B 2 395 ? 70.523 42.282 41.717 1.00 38.56 395 PHE B O 1
ATOM 5351 N N . LEU B 2 396 ? 69.148 42.731 43.438 1.00 36.47 396 LEU B N 1
ATOM 5352 C CA . LEU B 2 396 ? 69.003 44.130 43.052 1.00 36.47 396 LEU B CA 1
ATOM 5353 C C . LEU B 2 396 ? 70.322 44.876 43.179 1.00 36.47 396 LEU B C 1
ATOM 5354 O O . LEU B 2 396 ? 70.671 45.680 42.308 1.00 36.47 396 LEU B O 1
ATOM 5359 N N . CYS B 2 397 ? 71.067 44.630 44.259 1.00 38.33 397 CYS B N 1
ATOM 5360 C CA . CYS B 2 397 ? 72.372 45.267 44.412 1.00 38.33 397 CYS B CA 1
ATOM 5361 C C . CYS B 2 397 ? 73.339 44.807 43.328 1.00 38.33 397 CYS B C 1
ATOM 5362 O O . CYS B 2 397 ? 74.103 45.614 42.781 1.00 38.33 397 CYS B O 1
ATOM 5365 N N . PHE B 2 398 ? 73.319 43.512 43.002 1.00 40.00 398 PHE B N 1
ATOM 5366 C CA . PHE B 2 398 ? 74.165 43.005 41.925 1.00 40.00 398 PHE B CA 1
ATOM 5367 C C . PHE B 2 398 ? 73.811 43.658 40.595 1.00 40.00 398 PHE B C 1
ATOM 5368 O O . PHE B 2 398 ? 74.699 44.036 39.823 1.00 40.00 398 PHE B O 1
ATOM 5376 N N . MET B 2 399 ? 72.514 43.802 40.314 1.00 39.17 399 MET B N 1
ATOM 5377 C CA . MET B 2 399 ? 72.078 44.429 39.071 1.00 39.17 399 MET B CA 1
ATOM 5378 C C . MET B 2 399 ? 72.467 45.899 39.023 1.00 39.17 399 MET B C 1
ATOM 5379 O O . MET B 2 399 ? 72.860 46.409 37.968 1.00 39.17 399 MET B O 1
ATOM 5384 N N . VAL B 2 400 ? 72.357 46.600 40.153 1.00 38.14 400 VAL B N 1
ATOM 5385 C CA . VAL B 2 400 ? 72.755 48.003 40.203 1.00 38.14 400 VAL B CA 1
ATOM 5386 C C . VAL B 2 400 ? 74.249 48.144 39.941 1.00 38.14 400 VAL B C 1
ATOM 5387 O O . VAL B 2 400 ? 74.684 49.011 39.171 1.00 38.14 400 VAL B O 1
ATOM 5391 N N . PHE B 2 401 ? 75.057 47.289 40.569 1.00 39.71 401 PHE B N 1
ATOM 5392 C CA . PHE B 2 401 ? 76.493 47.321 40.319 1.00 39.71 401 PHE B CA 1
ATOM 5393 C C . PHE B 2 401 ? 76.799 47.029 38.855 1.00 39.71 401 PHE B C 1
ATOM 5394 O O . PHE B 2 401 ? 77.642 47.696 38.243 1.00 39.71 401 PHE B O 1
ATOM 5402 N N . GLN B 2 402 ? 76.109 46.045 38.273 1.00 40.91 402 GLN B N 1
ATOM 5403 C CA . GLN B 2 402 ? 76.355 45.685 36.881 1.00 40.91 402 GLN B CA 1
ATOM 5404 C C . GLN B 2 402 ? 75.991 46.822 35.936 1.00 40.91 402 GLN B C 1
ATOM 5405 O O . GLN B 2 402 ? 76.731 47.110 34.990 1.00 40.91 402 GLN B O 1
ATOM 5411 N N . VAL B 2 403 ? 74.852 47.477 36.169 1.00 39.01 403 VAL B N 1
ATOM 5412 C CA . VAL B 2 403 ? 74.428 48.545 35.269 1.00 39.01 403 VAL B CA 1
ATOM 5413 C C . VAL B 2 403 ? 75.325 49.768 35.424 1.00 39.01 403 VAL B C 1
ATOM 5414 O O . VAL B 2 403 ? 75.617 50.458 34.443 1.00 39.01 403 VAL B O 1
ATOM 5418 N N . PHE B 2 404 ? 75.787 50.058 36.645 1.00 39.08 404 PHE B N 1
ATOM 5419 C CA . PHE B 2 404 ? 76.759 51.136 36.807 1.00 39.08 404 PHE B CA 1
ATOM 5420 C C . PHE B 2 404 ? 78.066 50.821 36.091 1.00 39.08 404 PHE B C 1
ATOM 5421 O O . PHE B 2 404 ? 78.658 51.699 35.453 1.00 39.08 404 PHE B O 1
ATOM 5429 N N . ARG B 2 405 ? 78.537 49.576 36.188 1.00 42.83 405 ARG B N 1
ATOM 5430 C CA . ARG B 2 405 ? 79.753 49.199 35.475 1.00 42.83 405 ARG B CA 1
ATOM 5431 C C . ARG B 2 405 ? 79.565 49.322 33.968 1.00 42.83 405 ARG B C 1
ATOM 5432 O O . ARG B 2 405 ? 80.462 49.789 33.257 1.00 42.83 405 ARG B O 1
ATOM 5440 N N . ASN B 2 406 ? 78.400 48.911 33.464 1.00 41.00 406 ASN B N 1
ATOM 5441 C CA . ASN B 2 406 ? 78.124 49.034 32.037 1.00 41.00 406 ASN B CA 1
ATOM 5442 C C . ASN B 2 406 ? 78.059 50.494 31.605 1.00 41.00 406 ASN B C 1
ATOM 5443 O O . ASN B 2 406 ? 78.549 50.848 30.528 1.00 41.00 406 ASN B O 1
ATOM 5448 N N . ILE B 2 407 ? 77.448 51.352 32.424 1.00 40.76 407 ILE B N 1
ATOM 5449 C CA . ILE B 2 407 ? 77.389 52.776 32.105 1.00 40.76 407 ILE B CA 1
ATOM 5450 C C . ILE B 2 407 ? 78.790 53.364 32.064 1.00 40.76 407 ILE B C 1
ATOM 5451 O O . ILE B 2 407 ? 79.126 54.146 31.167 1.00 40.76 407 ILE B O 1
ATOM 5456 N N . SER B 2 408 ? 79.631 52.997 33.034 1.00 43.40 408 SER B N 1
ATOM 5457 C CA . SER B 2 408 ? 81.007 53.480 33.045 1.00 43.40 408 SER B CA 1
ATOM 5458 C C . SER B 2 408 ? 81.765 53.005 31.812 1.00 43.40 408 SER B C 1
ATOM 5459 O O . SER B 2 408 ? 82.545 53.762 31.223 1.00 43.40 408 SER B O 1
ATOM 5462 N N . GLY B 2 409 ? 81.553 51.750 31.411 1.00 43.34 409 GLY B N 1
ATOM 5463 C CA . GLY B 2 409 ? 82.216 51.243 30.221 1.00 43.34 409 GLY B CA 1
ATOM 5464 C C . GLY B 2 409 ? 81.769 51.945 28.954 1.00 43.34 409 GLY B C 1
ATOM 5465 O O . GLY B 2 409 ? 82.590 52.282 28.097 1.00 43.34 409 GLY B O 1
ATOM 5466 N N . LYS B 2 410 ? 80.460 52.170 28.813 1.00 44.16 410 LYS B N 1
ATOM 5467 C CA . LYS B 2 410 ? 79.945 52.867 27.638 1.00 44.16 410 LYS B CA 1
ATOM 5468 C C . LYS B 2 410 ? 80.439 54.307 27.588 1.00 44.16 410 LYS B C 1
ATOM 5469 O O . LYS B 2 410 ? 80.885 54.783 26.537 1.00 44.16 410 LYS B O 1
ATOM 5475 N N . GLN B 2 411 ? 80.395 55.008 28.725 1.00 44.98 411 GLN B N 1
ATOM 5476 C CA . GLN B 2 411 ? 80.663 56.441 28.743 1.00 44.98 411 GLN B CA 1
ATOM 5477 C C . GLN B 2 411 ? 82.069 56.778 28.270 1.00 44.98 411 GLN B C 1
ATOM 5478 O O . GLN B 2 411 ? 82.329 57.932 27.911 1.00 44.98 411 GLN B O 1
ATOM 5484 N N . SER B 2 412 ? 82.980 55.807 28.266 1.00 44.91 412 SER B N 1
ATOM 5485 C CA . SER B 2 412 ? 84.287 56.020 27.665 1.00 44.91 412 SER B CA 1
ATOM 5486 C C . SER B 2 412 ? 84.237 56.003 26.143 1.00 44.91 412 SER B C 1
ATOM 5487 O O . SER B 2 412 ? 85.251 56.308 25.506 1.00 44.91 412 SER B O 1
ATOM 5490 N N . SER B 2 413 ? 83.090 55.654 25.546 1.00 45.41 413 SER B N 1
ATOM 5491 C CA . SER B 2 413 ? 83.001 55.574 24.093 1.00 45.41 413 SER B CA 1
ATOM 5492 C C . SER B 2 413 ? 81.752 56.247 23.528 1.00 45.41 413 SER B C 1
ATOM 5493 O O . SER B 2 413 ? 81.438 56.049 22.348 1.00 45.41 413 SER B O 1
ATOM 5496 N N . LEU B 2 414 ? 81.024 57.026 24.329 1.00 48.19 414 LEU B N 1
ATOM 5497 C CA . LEU B 2 414 ? 79.971 57.870 23.763 1.00 48.19 414 LEU B CA 1
ATOM 5498 C C . LEU B 2 414 ? 80.497 58.895 22.765 1.00 48.19 414 LEU B C 1
ATOM 5499 O O . LEU B 2 414 ? 79.896 59.026 21.684 1.00 48.19 414 LEU B O 1
ATOM 5504 N N . PRO B 2 415 ? 81.571 59.647 23.036 1.00 49.57 415 PRO B N 1
ATOM 5505 C CA . PRO B 2 415 ? 82.020 60.636 22.041 1.00 49.57 415 PRO B CA 1
ATOM 5506 C C . PRO B 2 415 ? 82.369 60.032 20.692 1.00 49.57 415 PRO B C 1
ATOM 5507 O O . PRO B 2 415 ? 82.214 60.707 19.667 1.00 49.57 415 PRO B O 1
ATOM 5511 N N . ALA B 2 416 ? 82.831 58.787 20.656 1.00 50.12 416 ALA B N 1
ATOM 5512 C CA . ALA B 2 416 ? 83.200 58.138 19.399 1.00 50.12 416 ALA B CA 1
ATOM 5513 C C . ALA B 2 416 ? 82.036 57.351 18.801 1.00 50.12 416 ALA B C 1
ATOM 5514 O O . ALA B 2 416 ? 82.158 56.167 18.489 1.00 50.12 416 ALA B O 1
ATOM 5516 N N . MET B 2 417 ? 80.892 58.008 18.633 1.00 49.16 417 MET B N 1
ATOM 5517 C CA . MET B 2 417 ? 79.718 57.402 18.019 1.00 49.16 417 MET B CA 1
ATOM 5518 C C . MET B 2 417 ? 79.158 58.348 16.962 1.00 49.16 417 MET B C 1
ATOM 5519 O O . MET B 2 417 ? 79.673 59.448 16.742 1.00 49.16 417 MET B O 1
ATOM 5524 N N . SER B 2 418 ? 78.082 57.911 16.308 1.00 48.87 418 SER B N 1
ATOM 5525 C CA . SER B 2 418 ? 77.516 58.611 15.164 1.00 48.87 418 SER B CA 1
ATOM 5526 C C . SER B 2 418 ? 76.496 59.675 15.556 1.00 48.87 418 SER B C 1
ATOM 5527 O O . SER B 2 418 ? 75.636 60.018 14.737 1.00 48.87 418 SER B O 1
ATOM 5530 N N . LYS B 2 419 ? 76.561 60.180 16.793 1.00 46.29 419 LYS B N 1
ATOM 5531 C CA . LYS B 2 419 ? 75.718 61.267 17.318 1.00 46.29 419 LYS B CA 1
ATOM 5532 C C . LYS B 2 419 ? 74.239 61.091 16.973 1.00 46.29 419 LYS B C 1
ATOM 5533 O O . LYS B 2 419 ? 73.491 62.070 16.905 1.00 46.29 419 LYS B O 1
ATOM 5539 N N . VAL B 2 420 ? 73.805 59.851 16.757 1.00 45.91 420 VAL B N 1
ATOM 5540 C CA . VAL B 2 420 ? 72.397 59.532 16.554 1.00 45.91 420 VAL B CA 1
ATOM 5541 C C . VAL B 2 420 ? 72.003 58.512 17.610 1.00 45.91 420 VAL B C 1
ATOM 5542 O O . VAL B 2 420 ? 71.098 58.749 18.417 1.00 45.91 420 VAL B O 1
ATOM 5546 N N . ARG B 2 421 ? 72.684 57.366 17.603 1.00 45.77 421 ARG B N 1
ATOM 5547 C CA . ARG B 2 421 ? 72.550 56.401 18.685 1.00 45.77 421 ARG B CA 1
ATOM 5548 C C . ARG B 2 421 ? 73.288 56.852 19.939 1.00 45.77 421 ARG B C 1
ATOM 5549 O O . ARG B 2 421 ? 72.967 56.385 21.039 1.00 45.77 421 ARG B O 1
ATOM 5557 N N . ARG B 2 422 ? 74.267 57.750 19.798 1.00 43.78 422 ARG B N 1
ATOM 5558 C CA . ARG B 2 422 ? 74.949 58.296 20.966 1.00 43.78 422 ARG B CA 1
ATOM 5559 C C . ARG B 2 422 ? 73.980 59.062 21.855 1.00 43.78 422 ARG B C 1
ATOM 5560 O O . ARG B 2 422 ? 74.012 58.928 23.084 1.00 43.78 422 ARG B O 1
ATOM 5568 N N . LEU B 2 423 ? 73.109 59.872 21.248 1.00 43.27 423 LEU B N 1
ATOM 5569 C CA . LEU B 2 423 ? 72.065 60.540 22.015 1.00 43.27 423 LEU B CA 1
ATOM 5570 C C . LEU B 2 423 ? 71.112 59.533 22.640 1.00 43.27 423 LEU B C 1
ATOM 5571 O O . LEU B 2 423 ? 70.625 59.753 23.752 1.00 43.27 423 LEU B O 1
ATOM 5576 N N . HIS B 2 424 ? 70.843 58.425 21.947 1.00 41.06 424 HIS B N 1
ATOM 5577 C CA . HIS B 2 424 ? 70.000 57.376 22.511 1.00 41.06 424 HIS B CA 1
ATOM 5578 C C . HIS B 2 424 ? 70.609 56.818 23.791 1.00 41.06 424 HIS B C 1
ATOM 5579 O O . HIS B 2 424 ? 69.926 56.682 24.813 1.00 41.06 424 HIS B O 1
ATOM 5586 N N . TYR B 2 425 ? 71.907 56.513 23.759 1.00 42.70 425 TYR B N 1
ATOM 5587 C CA . TYR B 2 425 ? 72.564 55.959 24.940 1.00 42.70 425 TYR B CA 1
ATOM 5588 C C . TYR B 2 425 ? 72.659 56.987 26.061 1.00 42.70 425 TYR B C 1
ATOM 5589 O O . TYR B 2 425 ? 72.459 56.652 27.236 1.00 42.70 425 TYR B O 1
ATOM 5598 N N . GLU B 2 426 ? 72.974 58.239 25.723 1.00 41.17 426 GLU B N 1
ATOM 5599 C CA . GLU B 2 426 ? 73.034 59.282 26.742 1.00 41.17 426 GLU B CA 1
ATOM 5600 C C . GLU B 2 426 ? 71.678 59.474 27.408 1.00 41.17 426 GLU B C 1
ATOM 5601 O O . GLU B 2 426 ? 71.591 59.612 28.635 1.00 41.17 426 GLU B O 1
ATOM 5607 N N . GLY B 2 427 ? 70.605 59.472 26.615 1.00 38.29 427 GLY B N 1
ATOM 5608 C CA . GLY B 2 427 ? 69.276 59.577 27.187 1.00 38.29 427 GLY B CA 1
ATOM 5609 C C . GLY B 2 427 ? 68.919 58.388 28.055 1.00 38.29 427 GLY B C 1
ATOM 5610 O O . GLY B 2 427 ? 68.311 58.549 29.114 1.00 38.29 427 GLY B O 1
ATOM 5611 N N . LEU B 2 428 ? 69.286 57.180 27.621 1.00 36.00 428 LEU B N 1
ATOM 5612 C CA . LEU B 2 428 ? 69.024 55.995 28.431 1.00 36.00 428 LEU B CA 1
ATOM 5613 C C . LEU B 2 428 ? 69.726 56.095 29.779 1.00 36.00 428 LEU B C 1
ATOM 5614 O O . LEU B 2 428 ? 69.132 55.816 30.830 1.00 36.00 428 LEU B O 1
ATOM 5619 N N . ILE B 2 429 ? 70.994 56.513 29.765 1.00 36.34 429 ILE B N 1
ATOM 5620 C CA . ILE B 2 429 ? 71.759 56.647 31.002 1.00 36.34 429 ILE B CA 1
ATOM 5621 C C . ILE B 2 429 ? 71.122 57.693 31.908 1.00 36.34 429 ILE B C 1
ATOM 5622 O O . ILE B 2 429 ? 70.964 57.483 33.119 1.00 36.34 429 ILE B O 1
ATOM 5627 N N . PHE B 2 430 ? 70.749 58.840 31.333 1.00 35.88 430 PHE B N 1
ATOM 5628 C CA . PHE B 2 430 ? 70.149 59.898 32.137 1.00 35.88 430 PHE B CA 1
ATOM 5629 C C . PHE B 2 430 ? 68.831 59.449 32.750 1.00 35.88 430 PHE B C 1
ATOM 5630 O O . PHE B 2 430 ? 68.566 59.718 33.925 1.00 35.88 430 PHE B O 1
ATOM 5638 N N . ARG B 2 431 ? 67.986 58.773 31.968 1.00 33.67 431 ARG B N 1
ATOM 5639 C CA . ARG B 2 431 ? 66.702 58.322 32.491 1.00 33.67 431 ARG B CA 1
ATOM 5640 C C . ARG B 2 431 ? 66.890 57.307 33.604 1.00 33.67 431 ARG B C 1
ATOM 5641 O O . ARG B 2 431 ? 66.199 57.368 34.631 1.00 33.67 431 ARG B O 1
ATOM 5649 N N . PHE B 2 432 ? 67.821 56.367 33.425 1.00 34.04 432 PHE B N 1
ATOM 5650 C CA . PHE B 2 432 ? 68.069 55.389 34.476 1.00 34.04 432 PHE B CA 1
ATOM 5651 C C . PHE B 2 432 ? 68.535 56.069 35.755 1.00 34.04 432 PHE B C 1
ATOM 5652 O O . PHE B 2 432 ? 68.019 55.786 36.841 1.00 34.04 432 PHE B O 1
ATOM 5660 N N . LYS B 2 433 ? 69.511 56.975 35.646 1.00 35.42 433 LYS B N 1
ATOM 5661 C CA . LYS B 2 433 ? 70.013 57.653 36.838 1.00 35.42 433 LYS B CA 1
ATOM 5662 C C . LYS B 2 433 ? 68.919 58.473 37.509 1.00 35.42 433 LYS B C 1
ATOM 5663 O O . LYS B 2 433 ? 68.790 58.466 38.737 1.00 35.42 433 LYS B O 1
ATOM 5669 N N . PHE B 2 434 ? 68.117 59.180 36.713 1.00 35.23 434 PHE B N 1
ATOM 5670 C CA . PHE B 2 434 ? 67.071 60.042 37.251 1.00 35.23 434 PHE B CA 1
ATOM 5671 C C . PHE B 2 434 ? 66.029 59.232 38.014 1.00 35.23 434 PHE B C 1
ATOM 5672 O O . PHE B 2 434 ? 65.696 59.549 39.167 1.00 35.23 434 PHE B O 1
ATOM 5680 N N . LEU B 2 435 ? 65.534 58.149 37.408 1.00 33.23 435 LEU B N 1
ATOM 5681 C CA 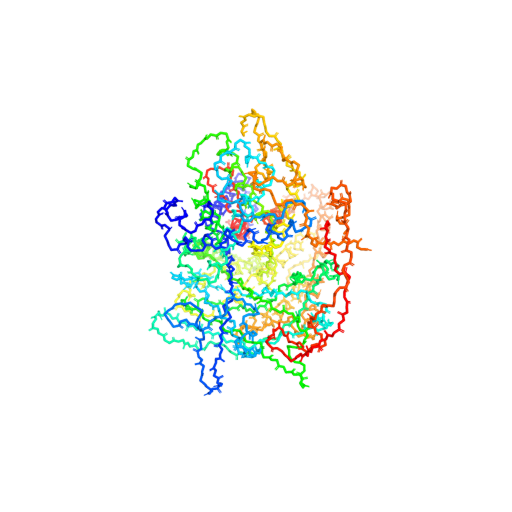. LEU B 2 435 ? 64.546 57.339 38.110 1.00 33.23 435 LEU B CA 1
ATOM 5682 C C . LEU B 2 435 ? 65.157 56.605 39.295 1.00 33.23 435 LEU B C 1
ATOM 5683 O O . LEU B 2 435 ? 64.477 56.402 40.304 1.00 33.23 435 LEU B O 1
ATOM 5688 N N . MET B 2 436 ? 66.427 56.205 39.206 1.00 35.30 436 MET B N 1
ATOM 5689 C CA . MET B 2 436 ? 67.062 55.541 40.339 1.00 35.30 436 MET B CA 1
ATOM 5690 C C . MET B 2 436 ? 67.184 56.477 41.532 1.00 35.30 436 MET B C 1
ATOM 5691 O O . MET B 2 436 ? 66.911 56.083 42.670 1.00 35.30 436 MET B O 1
ATOM 5696 N N . LEU B 2 437 ? 67.602 57.722 41.294 1.00 34.86 437 LEU B N 1
ATOM 5697 C CA . LEU B 2 437 ? 67.679 58.681 42.390 1.00 34.86 437 LEU B CA 1
ATOM 5698 C C . LEU B 2 437 ? 66.302 58.985 42.962 1.00 34.86 437 LEU B C 1
ATOM 5699 O O . LEU B 2 437 ? 66.152 59.115 44.182 1.00 34.86 437 LEU B O 1
ATOM 5704 N N . ILE B 2 438 ? 65.278 59.094 42.110 1.00 33.67 438 ILE B N 1
ATOM 5705 C CA . ILE B 2 438 ? 63.934 59.316 42.645 1.00 33.67 438 ILE B CA 1
ATOM 5706 C C . ILE B 2 438 ? 63.486 58.134 43.497 1.00 33.67 438 ILE B C 1
ATOM 5707 O O . ILE B 2 438 ? 62.902 58.316 44.572 1.00 33.67 438 ILE B O 1
ATOM 5712 N N . THR B 2 439 ? 63.736 56.910 43.031 1.00 31.55 439 THR B N 1
ATOM 5713 C CA . THR B 2 439 ? 63.340 55.733 43.797 1.00 31.55 439 THR B CA 1
ATOM 5714 C C . THR B 2 439 ? 64.073 55.671 45.131 1.00 31.55 439 THR B C 1
ATOM 5715 O O . THR B 2 439 ? 63.470 55.366 46.167 1.00 31.55 439 THR B O 1
ATOM 5719 N N . LEU B 2 440 ? 65.376 55.958 45.123 1.00 33.79 440 LEU B N 1
ATOM 5720 C CA . LEU B 2 440 ? 66.140 55.962 46.364 1.00 33.79 440 LEU B CA 1
ATOM 5721 C C . LEU B 2 440 ? 65.627 57.027 47.322 1.00 33.79 440 LEU B C 1
ATOM 5722 O O . LEU B 2 440 ? 65.507 56.777 48.525 1.00 33.79 440 LEU B O 1
ATOM 5727 N N . ALA B 2 441 ? 65.315 58.221 46.809 1.00 33.82 441 ALA B N 1
ATOM 5728 C CA . ALA B 2 441 ? 64.795 59.281 47.667 1.00 33.82 441 ALA B CA 1
ATOM 5729 C C . ALA B 2 441 ? 63.441 58.905 48.252 1.00 33.82 441 ALA B C 1
ATOM 5730 O O . ALA B 2 441 ? 63.177 59.155 49.433 1.00 33.82 441 ALA B O 1
ATOM 5732 N N . CYS B 2 442 ? 62.567 58.305 47.441 1.00 33.24 442 CYS B N 1
ATOM 5733 C CA . CYS B 2 442 ? 61.256 57.897 47.935 1.00 33.24 442 CYS B CA 1
ATOM 5734 C C . CYS B 2 442 ? 61.379 56.817 49.002 1.00 33.24 442 CYS B C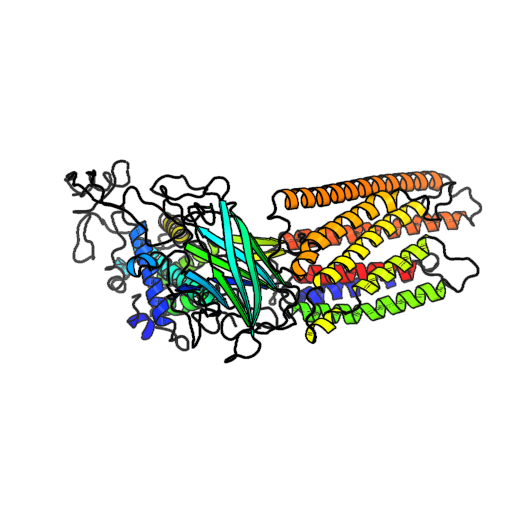 1
ATOM 5735 O O . CYS B 2 442 ? 60.703 56.875 50.036 1.00 33.24 442 CYS B O 1
ATOM 5738 N N . ALA B 2 443 ? 62.243 55.826 48.773 1.00 33.28 443 ALA B N 1
ATOM 5739 C CA . ALA B 2 443 ? 62.445 54.781 49.770 1.00 33.28 443 ALA B CA 1
ATOM 5740 C C . ALA B 2 443 ? 63.055 55.348 51.046 1.00 33.28 443 ALA B C 1
ATOM 5741 O O . ALA B 2 443 ? 62.680 54.944 52.154 1.00 33.28 443 ALA B O 1
ATOM 5743 N N . ALA B 2 444 ? 63.998 56.283 50.910 1.00 34.79 444 ALA B N 1
ATOM 5744 C CA . ALA B 2 444 ? 64.601 56.905 52.081 1.00 34.79 444 ALA B CA 1
ATOM 5745 C C . ALA B 2 444 ? 63.569 57.682 52.882 1.00 34.79 444 ALA B C 1
ATOM 5746 O O . ALA B 2 444 ? 63.544 57.598 54.113 1.00 34.79 444 ALA B O 1
ATOM 5748 N N . MET B 2 445 ? 62.707 58.443 52.205 1.00 35.73 445 MET B N 1
ATOM 5749 C CA . MET B 2 445 ? 61.647 59.157 52.909 1.00 35.73 445 MET B CA 1
ATOM 5750 C C . MET B 2 445 ? 60.709 58.185 53.609 1.00 35.73 445 MET B C 1
ATOM 5751 O O . MET B 2 445 ? 60.344 58.386 54.772 1.00 35.73 445 MET B O 1
ATOM 5756 N N . THR B 2 446 ? 60.315 57.114 52.917 1.00 32.95 446 THR B N 1
ATOM 5757 C CA . THR B 2 446 ? 59.417 56.137 53.522 1.00 32.95 446 THR B CA 1
ATOM 5758 C C . THR B 2 446 ? 60.021 55.559 54.795 1.00 32.95 446 THR B C 1
ATOM 5759 O O . THR B 2 446 ? 59.384 55.563 55.854 1.00 32.95 446 THR B O 1
ATOM 5763 N N . VAL B 2 447 ? 61.268 55.091 54.716 1.00 34.44 447 VAL B N 1
ATOM 5764 C CA . VAL B 2 447 ? 61.904 54.471 55.875 1.00 34.44 447 VAL B CA 1
ATOM 5765 C C . VAL B 2 447 ? 62.115 55.490 56.989 1.00 34.44 447 VAL B C 1
ATOM 5766 O O . VAL B 2 447 ? 61.895 55.189 58.169 1.00 34.44 447 VAL B O 1
ATOM 5770 N N . ILE B 2 448 ? 62.538 56.707 56.641 1.00 35.30 448 ILE B N 1
ATOM 5771 C CA . ILE B 2 448 ? 62.838 57.715 57.653 1.00 35.30 448 ILE B CA 1
ATOM 5772 C C . ILE B 2 448 ? 61.576 58.099 58.414 1.00 35.30 448 ILE B C 1
ATOM 5773 O O . ILE B 2 448 ? 61.557 58.112 59.651 1.00 35.30 448 ILE B O 1
ATOM 5778 N N . PHE B 2 449 ? 60.498 58.412 57.690 1.00 35.27 449 PHE B N 1
ATOM 5779 C CA . PHE B 2 449 ? 59.262 58.775 58.373 1.00 35.27 449 PHE B CA 1
ATOM 5780 C C . PHE B 2 449 ? 58.637 57.585 59.092 1.00 35.27 449 PHE B C 1
ATOM 5781 O O . PHE B 2 449 ? 57.992 57.771 60.129 1.00 35.27 449 PHE B O 1
ATOM 5789 N N . PHE B 2 450 ? 58.832 56.361 58.593 1.00 33.99 450 PHE B N 1
ATOM 5790 C CA . PHE B 2 450 ? 58.333 55.199 59.320 1.00 33.99 450 PHE B CA 1
ATOM 5791 C C . PHE B 2 450 ? 59.053 55.037 60.651 1.00 33.99 450 PHE B C 1
ATOM 5792 O O . PHE B 2 450 ? 58.418 54.790 61.682 1.00 33.99 450 PHE B O 1
ATOM 5800 N N . ILE B 2 451 ? 60.379 55.185 60.648 1.00 36.46 451 ILE B N 1
ATOM 5801 C CA . ILE B 2 451 ? 61.142 55.117 61.890 1.00 36.46 451 ILE B CA 1
ATOM 5802 C C . ILE B 2 451 ? 60.720 56.235 62.833 1.00 36.46 451 ILE B C 1
ATOM 5803 O O . ILE B 2 451 ? 60.549 56.020 64.040 1.00 36.46 451 ILE B O 1
ATOM 5808 N N . VAL B 2 452 ? 60.535 57.444 62.296 1.00 36.53 452 VAL B N 1
ATOM 5809 C CA . VAL B 2 452 ? 60.142 58.579 63.126 1.00 36.53 452 VAL B CA 1
ATOM 5810 C C . VAL B 2 452 ? 58.793 58.319 63.784 1.00 36.53 452 VAL B C 1
ATOM 5811 O O . VAL B 2 452 ? 58.612 58.572 64.981 1.00 36.53 452 VAL B O 1
ATOM 5815 N N . SER B 2 453 ? 57.829 57.804 63.019 1.00 37.05 453 SER B N 1
ATOM 5816 C CA . SER B 2 453 ? 56.520 57.497 63.586 1.00 37.05 453 SER B CA 1
ATOM 5817 C C . SER B 2 453 ? 56.609 56.379 64.620 1.00 37.05 453 SER B C 1
ATOM 5818 O O . SER B 2 453 ? 55.946 56.437 65.662 1.00 37.05 453 SER B O 1
ATOM 5821 N N . GLN B 2 454 ? 57.419 55.351 64.350 1.00 39.03 454 GLN B N 1
ATOM 5822 C CA . GLN B 2 454 ? 57.521 54.228 65.277 1.00 39.03 454 GLN B CA 1
ATOM 5823 C C . GLN B 2 454 ? 58.210 54.617 66.579 1.00 39.03 454 GLN B C 1
ATOM 5824 O O . GLN B 2 454 ? 57.930 54.019 67.624 1.00 39.03 454 GLN B O 1
ATOM 5830 N N . VAL B 2 455 ? 59.104 55.605 66.547 1.00 40.98 455 VAL B N 1
ATOM 5831 C CA . VAL B 2 455 ? 59.823 56.002 67.753 1.00 40.98 455 VAL B CA 1
ATOM 5832 C C . VAL B 2 455 ? 59.116 57.127 68.508 1.00 40.98 455 VAL B C 1
ATOM 5833 O O . VAL B 2 455 ? 59.300 57.247 69.729 1.00 40.98 455 VAL B O 1
ATOM 5837 N N . THR B 2 456 ? 58.307 57.933 67.831 1.00 42.61 456 THR B N 1
ATOM 5838 C CA . THR B 2 456 ? 57.632 59.060 68.453 1.00 42.61 456 THR B CA 1
ATOM 5839 C C . THR B 2 456 ? 56.287 58.628 69.029 1.00 42.61 456 THR B C 1
ATOM 5840 O O . THR B 2 456 ? 55.681 57.652 68.580 1.00 42.61 456 THR B O 1
ATOM 5844 N N . GLU B 2 457 ? 55.830 59.368 70.044 1.00 45.65 457 GLU B N 1
ATOM 5845 C CA . GLU B 2 457 ? 54.535 59.087 70.655 1.00 45.65 457 GLU B CA 1
ATOM 5846 C C . GLU B 2 457 ? 53.403 59.191 69.637 1.00 45.65 457 GLU B C 1
ATOM 5847 O O . GLU B 2 457 ? 52.460 58.391 69.665 1.00 45.65 457 GLU B O 1
ATOM 5853 N N . GLY B 2 458 ? 53.479 60.162 68.729 1.00 43.45 458 GLY B N 1
ATOM 5854 C CA . GLY B 2 458 ? 52.474 60.282 67.691 1.00 43.45 458 GLY B CA 1
ATOM 5855 C C . GLY B 2 458 ? 52.040 61.692 67.347 1.00 43.45 458 GLY B C 1
ATOM 5856 O O . GLY B 2 458 ? 51.647 61.953 66.206 1.00 43.45 458 GLY B O 1
ATOM 5857 N N . HIS B 2 459 ? 52.093 62.611 68.307 1.00 46.93 459 HIS B N 1
ATOM 5858 C CA . HIS B 2 459 ? 51.618 63.967 68.075 1.00 46.93 459 HIS B CA 1
ATOM 5859 C C . HIS B 2 459 ? 52.569 64.978 68.698 1.00 46.93 459 HIS B C 1
ATOM 5860 O O . HIS B 2 459 ? 53.072 64.778 69.807 1.00 46.93 459 HIS B O 1
ATOM 5867 N N . TRP B 2 460 ? 52.807 66.062 67.967 1.00 53.68 460 TRP B N 1
ATOM 5868 C CA . TRP B 2 460 ? 53.666 67.158 68.388 1.00 53.68 460 TRP B CA 1
ATOM 5869 C C . TRP B 2 460 ? 52.840 68.398 68.713 1.00 53.68 460 TRP B C 1
ATOM 5870 O O . TRP B 2 460 ? 51.655 68.499 68.387 1.00 53.68 460 TRP B O 1
ATOM 5881 N N . LYS B 2 461 ? 53.488 69.351 69.373 1.00 59.29 461 LYS B N 1
ATOM 5882 C CA . LYS B 2 461 ? 52.852 70.597 69.787 1.00 59.29 461 LYS B CA 1
ATOM 5883 C C . LYS B 2 461 ? 53.792 71.772 69.549 1.00 59.29 461 LYS B C 1
ATOM 5884 O O . LYS B 2 461 ? 54.011 72.620 70.417 1.00 59.29 461 LYS B O 1
ATOM 5890 N N . TRP B 2 462 ? 54.384 71.827 68.354 1.00 62.14 462 TRP B N 1
ATOM 5891 C CA . TRP B 2 462 ? 55.260 72.948 68.036 1.00 62.14 462 TRP B CA 1
ATOM 5892 C C . TRP B 2 462 ? 54.501 74.267 68.020 1.00 62.14 462 TRP B C 1
ATOM 5893 O O . TRP B 2 462 ? 55.076 75.317 68.326 1.00 62.14 462 TRP B O 1
ATOM 5904 N N . GLY B 2 463 ? 53.224 74.242 67.656 1.00 62.44 463 GLY B N 1
ATOM 5905 C CA . GLY B 2 463 ? 52.429 75.452 67.667 1.00 62.44 463 GLY B CA 1
ATOM 5906 C C . GLY B 2 463 ? 51.232 75.346 68.585 1.00 62.44 463 GLY B C 1
ATOM 5907 O O . GLY B 2 463 ? 51.254 74.591 69.562 1.00 62.44 463 GLY B O 1
ATOM 5908 N N . GLY B 2 464 ? 50.177 76.095 68.279 1.00 61.07 464 GLY B N 1
ATOM 5909 C CA . GLY B 2 464 ? 48.958 76.044 69.056 1.00 61.07 464 GLY B CA 1
ATOM 5910 C C . GLY B 2 464 ? 48.035 74.895 68.732 1.00 61.07 464 GLY B C 1
ATOM 5911 O O . GLY B 2 464 ? 47.002 74.739 69.389 1.00 61.07 464 GLY B O 1
ATOM 5912 N N . VAL B 2 465 ? 48.378 74.079 67.737 1.00 56.38 465 VAL B N 1
ATOM 5913 C CA . VAL B 2 465 ? 47.562 72.943 67.329 1.00 56.38 465 VAL B CA 1
ATOM 5914 C C . VAL B 2 465 ? 48.433 71.696 67.302 1.00 56.38 465 VAL B C 1
ATOM 5915 O O . VAL B 2 465 ? 49.589 71.740 66.866 1.00 56.38 465 VAL B O 1
ATOM 5919 N N . THR B 2 466 ? 47.880 70.585 67.781 1.00 51.02 466 THR B N 1
ATOM 5920 C CA . THR B 2 466 ? 48.590 69.316 67.727 1.00 51.02 466 THR B CA 1
ATOM 5921 C C . THR B 2 466 ? 48.743 68.857 66.282 1.00 51.02 466 THR B C 1
ATOM 5922 O O . THR B 2 466 ? 47.855 69.057 65.448 1.00 51.02 466 THR B O 1
ATOM 5926 N N . VAL B 2 467 ? 49.891 68.259 65.982 1.00 42.89 467 VAL B N 1
ATOM 5927 C CA . VAL B 2 467 ? 50.200 67.769 64.644 1.00 42.89 467 VAL B CA 1
ATOM 5928 C C . VAL B 2 467 ? 50.376 66.261 64.754 1.00 42.89 467 VAL B C 1
ATOM 5929 O O . VAL B 2 467 ? 51.394 65.779 65.264 1.00 42.89 467 VAL B O 1
ATOM 5933 N N . GLN B 2 468 ? 49.387 65.511 64.276 1.00 34.96 468 GLN B N 1
ATOM 5934 C CA . GLN B 2 468 ? 49.421 64.051 64.321 1.00 34.96 468 GLN B CA 1
ATOM 5935 C C . GLN B 2 468 ? 50.336 63.557 63.210 1.00 34.96 468 GLN B C 1
ATOM 5936 O O . GLN B 2 468 ? 49.959 63.547 62.037 1.00 34.96 468 GLN B O 1
ATOM 5942 N N . VAL B 2 469 ? 51.551 63.145 63.576 1.00 33.80 469 VAL B N 1
ATOM 5943 C CA . VAL B 2 469 ? 52.488 62.643 62.577 1.00 33.80 469 VAL B CA 1
ATOM 5944 C C . VAL B 2 469 ? 52.245 61.177 62.248 1.00 33.80 469 VAL B C 1
ATOM 5945 O O . VAL B 2 469 ? 52.718 60.700 61.210 1.00 33.80 469 VAL B O 1
ATOM 5949 N N . ASN B 2 470 ? 51.508 60.453 63.091 1.00 31.53 470 ASN B N 1
ATOM 5950 C CA . ASN B 2 470 ? 51.249 59.042 62.823 1.00 31.53 470 ASN B CA 1
ATOM 5951 C C . ASN B 2 470 ? 50.372 58.868 61.587 1.00 31.53 470 ASN B C 1
ATOM 5952 O O . ASN B 2 470 ? 50.693 58.076 60.694 1.00 31.53 470 ASN B O 1
ATOM 5957 N N . SER B 2 471 ? 49.256 59.597 61.519 1.00 28.43 471 SER B N 1
ATOM 5958 C CA . SER B 2 471 ? 48.416 59.562 60.327 1.00 28.43 471 SER B CA 1
ATOM 5959 C C . SER B 2 471 ? 49.019 60.372 59.189 1.00 28.43 471 SER B C 1
ATOM 5960 O O . SER B 2 471 ? 48.734 60.099 58.014 1.00 28.43 471 SER B O 1
ATOM 5963 N N . ALA B 2 472 ? 49.837 61.374 59.520 1.00 28.59 472 ALA B N 1
ATOM 5964 C CA . ALA B 2 472 ? 50.555 62.112 58.490 1.00 28.59 472 ALA B CA 1
ATOM 5965 C C . ALA B 2 472 ? 51.472 61.187 57.709 1.00 28.59 472 ALA B C 1
ATOM 5966 O O . ALA B 2 472 ? 51.573 61.297 56.485 1.00 28.59 472 ALA B O 1
ATOM 5968 N N . PHE B 2 473 ? 52.143 60.264 58.401 1.00 29.23 473 PHE B N 1
ATOM 5969 C CA . PHE B 2 473 ? 52.925 59.243 57.712 1.00 29.23 473 PHE B CA 1
ATOM 5970 C C . PHE B 2 473 ? 52.088 58.485 56.695 1.00 29.23 473 PHE B C 1
ATOM 5971 O O . PHE B 2 473 ? 52.491 58.332 55.538 1.00 29.23 473 PHE B O 1
ATOM 5979 N N . PHE B 2 474 ? 50.929 57.978 57.112 1.00 28.25 474 PHE B N 1
ATOM 5980 C CA . PHE B 2 474 ? 50.149 57.121 56.229 1.00 28.25 474 PHE B CA 1
ATOM 5981 C C . PHE B 2 474 ? 49.652 57.895 55.017 1.00 28.25 474 PHE B C 1
ATOM 5982 O O . PHE B 2 474 ? 49.790 57.439 53.874 1.00 28.25 474 PHE B O 1
ATOM 5990 N N . THR B 2 475 ? 49.097 59.087 55.247 1.00 27.87 475 THR B N 1
ATOM 5991 C CA . THR B 2 475 ? 48.617 59.892 54.128 1.00 27.87 475 THR B CA 1
ATOM 5992 C C . THR B 2 475 ? 49.760 60.289 53.203 1.00 27.87 475 THR B C 1
ATOM 5993 O O . THR B 2 475 ? 49.624 60.227 51.975 1.00 27.87 475 THR B O 1
ATOM 5997 N N . GLY B 2 476 ? 50.900 60.686 53.769 1.00 27.17 476 GLY B N 1
ATOM 5998 C CA . GLY B 2 476 ? 52.013 61.109 52.942 1.00 27.17 476 GLY B CA 1
ATOM 5999 C C . GLY B 2 476 ? 52.604 59.983 52.120 1.00 27.17 476 GLY B C 1
ATOM 6000 O O . GLY B 2 476 ? 52.959 60.179 50.961 1.00 27.17 476 GLY B O 1
ATOM 6001 N N . ILE B 2 477 ? 52.715 58.789 52.704 1.00 27.15 477 ILE B N 1
ATOM 6002 C CA . ILE B 2 477 ? 53.244 57.651 51.961 1.00 27.15 477 ILE B CA 1
ATOM 6003 C C . ILE B 2 477 ? 52.274 57.233 50.863 1.00 27.15 477 ILE B C 1
ATOM 6004 O O . ILE B 2 477 ? 52.685 56.933 49.732 1.00 27.15 477 ILE B O 1
ATOM 6009 N N . TYR B 2 478 ? 50.975 57.212 51.173 1.00 26.25 478 TYR B N 1
ATOM 6010 C CA . TYR B 2 478 ? 49.975 56.907 50.157 1.00 26.25 478 TYR B CA 1
ATOM 6011 C C . TYR B 2 478 ? 50.078 57.877 48.987 1.00 26.25 478 TYR B C 1
ATOM 6012 O O . TYR B 2 478 ? 50.158 57.464 47.822 1.00 26.25 478 TYR B O 1
ATOM 6021 N N . GLY B 2 479 ? 50.102 59.177 49.287 1.00 27.78 479 GLY B N 1
ATOM 6022 C CA . GLY B 2 479 ? 50.205 60.167 48.231 1.00 27.78 479 GLY B CA 1
ATOM 6023 C C . GLY B 2 479 ? 51.518 60.090 47.479 1.00 27.78 479 GLY B C 1
ATOM 6024 O O . GLY B 2 479 ? 51.556 60.276 46.263 1.00 27.78 479 GLY B O 1
ATOM 6025 N N . MET B 2 480 ? 52.612 59.808 48.189 1.00 28.35 480 MET B N 1
ATOM 6026 C CA . MET B 2 480 ? 53.920 59.744 47.550 1.00 28.35 480 MET B CA 1
ATOM 6027 C C . MET B 2 480 ? 53.991 58.602 46.555 1.00 28.35 480 MET B C 1
ATOM 6028 O O . MET B 2 480 ? 54.506 58.773 45.448 1.00 28.35 480 MET B O 1
ATOM 6033 N N . TRP B 2 481 ? 53.467 57.433 46.917 1.00 27.16 481 TRP B N 1
ATOM 6034 C CA . TRP B 2 481 ? 53.532 56.320 45.977 1.00 27.16 481 TRP B CA 1
ATOM 6035 C C . TRP B 2 481 ? 52.503 56.450 44.861 1.00 27.16 481 TRP B C 1
ATOM 6036 O O . TRP B 2 481 ? 52.773 56.030 43.727 1.00 27.16 481 TRP B O 1
ATOM 6047 N N . ASN B 2 482 ? 51.347 57.063 45.133 1.00 25.80 482 ASN B N 1
ATOM 6048 C CA . ASN B 2 482 ? 50.424 57.365 44.045 1.00 25.80 482 ASN B CA 1
ATOM 6049 C C . ASN B 2 482 ? 51.048 58.340 43.052 1.00 25.80 482 ASN B C 1
ATOM 6050 O O . ASN B 2 482 ? 50.938 58.153 41.836 1.00 25.80 482 ASN B O 1
ATOM 6055 N N . LEU B 2 483 ? 51.726 59.377 43.552 1.00 26.86 483 LEU B N 1
ATOM 6056 C CA . LEU B 2 483 ? 52.414 60.315 42.674 1.00 26.86 483 LEU B CA 1
ATOM 6057 C C . LEU B 2 483 ? 53.597 59.663 41.972 1.00 26.86 483 LEU B C 1
ATOM 6058 O O . LEU B 2 483 ? 53.933 60.044 40.848 1.00 26.86 483 LEU B O 1
ATOM 6063 N N . TYR B 2 484 ? 54.243 58.693 42.619 1.00 25.89 484 TYR B N 1
ATOM 6064 C CA . TYR B 2 484 ? 55.309 57.939 41.971 1.00 25.89 484 TYR B CA 1
ATOM 6065 C C . TYR B 2 484 ? 54.778 57.180 40.764 1.00 25.89 484 TYR B C 1
ATOM 6066 O O . TYR B 2 484 ? 55.365 57.227 39.677 1.00 25.89 484 TYR B O 1
ATOM 6075 N N . VAL B 2 485 ? 53.649 56.490 40.933 1.00 24.14 485 VAL B N 1
ATOM 6076 C CA . VAL B 2 485 ? 53.044 55.782 39.808 1.00 24.14 485 VAL B CA 1
ATOM 6077 C C . VAL B 2 485 ? 52.571 56.769 38.745 1.00 24.14 485 VAL B C 1
ATOM 6078 O O . VAL B 2 485 ? 52.680 56.507 37.540 1.00 24.14 485 VAL B O 1
ATOM 6082 N N . PHE B 2 486 ? 52.046 57.920 39.170 1.00 24.64 486 PHE B N 1
ATOM 6083 C CA . PHE B 2 486 ? 51.594 58.933 38.221 1.00 24.64 486 PHE B CA 1
ATOM 6084 C C . PHE B 2 486 ? 52.749 59.442 37.368 1.00 24.64 486 PHE B C 1
ATOM 6085 O O . PHE B 2 486 ? 52.634 59.546 36.141 1.00 24.64 486 PHE B O 1
ATOM 6093 N N . ALA B 2 487 ? 53.875 59.765 38.005 1.00 25.26 487 ALA B N 1
ATOM 6094 C CA . ALA B 2 487 ? 55.048 60.214 37.267 1.00 25.26 487 ALA B CA 1
ATOM 6095 C C . ALA B 2 487 ? 55.610 59.108 36.390 1.00 25.26 487 ALA B C 1
ATOM 6096 O O . ALA B 2 487 ? 56.112 59.384 35.298 1.00 25.26 487 ALA B O 1
ATOM 6098 N N . LEU B 2 488 ? 55.542 57.857 36.846 1.00 25.00 488 LEU B N 1
ATOM 6099 C CA . LEU B 2 488 ? 55.982 56.743 36.014 1.00 25.00 488 LEU B CA 1
ATOM 6100 C C . LEU B 2 488 ? 55.155 56.652 34.740 1.00 25.00 488 LEU B C 1
ATOM 6101 O O . LEU B 2 488 ? 55.695 56.472 33.644 1.00 25.00 488 LEU B O 1
ATOM 6106 N N . MET B 2 489 ? 53.835 56.774 34.868 1.00 25.68 489 MET B N 1
ATOM 6107 C CA . MET B 2 489 ? 52.961 56.652 33.710 1.00 25.68 489 MET B CA 1
ATOM 6108 C C . MET B 2 489 ? 52.943 57.906 32.847 1.00 25.68 489 MET B C 1
ATOM 6109 O O . MET B 2 489 ? 52.520 57.834 31.689 1.00 25.68 489 MET B O 1
ATOM 6114 N N . PHE B 2 490 ? 53.383 59.045 33.375 1.00 26.64 490 PHE B N 1
ATOM 6115 C CA . PHE B 2 490 ? 53.413 60.267 32.580 1.00 26.64 490 PHE B CA 1
ATOM 6116 C C . PHE B 2 490 ? 54.747 60.478 31.875 1.00 26.64 490 PHE B C 1
ATOM 6117 O O . PHE B 2 490 ? 54.771 60.886 30.710 1.00 26.64 490 PHE B O 1
ATOM 6125 N N . LEU B 2 491 ? 55.862 60.216 32.561 1.00 28.54 491 LEU B N 1
ATOM 6126 C CA . LEU B 2 491 ? 57.173 60.429 31.958 1.00 28.54 491 LEU B CA 1
ATOM 6127 C C . LEU B 2 491 ? 57.473 59.376 30.900 1.00 28.54 491 LEU B C 1
ATOM 6128 O O . LEU B 2 491 ? 57.940 59.705 29.804 1.00 28.54 491 LEU B O 1
ATOM 6133 N N . TYR B 2 492 ? 57.197 58.106 31.202 1.00 28.34 492 TYR B N 1
ATOM 6134 C CA . TYR B 2 492 ? 57.535 56.994 30.323 1.00 28.34 492 TYR B CA 1
ATOM 6135 C C . TYR B 2 492 ? 56.405 56.638 29.367 1.00 28.34 492 TYR B C 1
ATOM 6136 O O . TYR B 2 492 ? 56.286 55.475 28.958 1.00 28.34 492 TYR B O 1
ATOM 6145 N N . ALA B 2 493 ? 55.578 57.598 29.007 1.00 27.61 493 ALA B N 1
ATOM 6146 C CA . ALA B 2 493 ? 54.500 57.432 28.052 1.00 27.61 493 ALA B CA 1
ATOM 6147 C C . ALA B 2 493 ? 54.951 57.850 26.658 1.00 27.61 493 ALA B C 1
ATOM 6148 O O . ALA B 2 493 ? 55.869 58.663 26.515 1.00 27.61 493 ALA B O 1
ATOM 6150 N N . PRO B 2 494 ? 54.349 57.296 25.607 1.00 30.12 494 PRO B N 1
ATOM 6151 C CA . PRO B 2 494 ? 54.647 57.781 24.255 1.00 30.12 494 PRO B CA 1
ATOM 6152 C C . PRO B 2 494 ? 54.214 59.229 24.090 1.00 30.12 494 PRO B C 1
ATOM 6153 O O . PRO B 2 494 ? 53.192 59.656 24.630 1.00 30.12 494 PRO B O 1
ATOM 6157 N N . SER B 2 495 ? 54.999 59.984 23.332 1.00 34.34 495 SER B N 1
ATOM 6158 C CA . SER B 2 495 ? 54.730 61.392 23.084 1.00 34.34 495 SER B CA 1
ATOM 6159 C C . SER B 2 495 ? 54.442 61.616 21.603 1.00 34.34 495 SER B C 1
ATOM 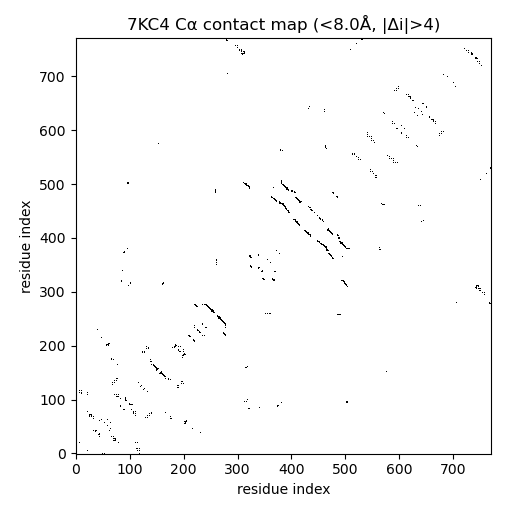6160 O O . SER B 2 495 ? 54.371 60.677 20.805 1.00 34.34 495 SER B O 1
ATOM 6163 N N . HIS B 2 496 ? 54.271 62.882 21.240 1.00 41.68 496 HIS B N 1
ATOM 6164 C CA . HIS B 2 496 ? 54.020 63.250 19.853 1.00 41.68 496 HIS B CA 1
ATOM 6165 C C . HIS B 2 496 ? 55.256 63.002 18.994 1.00 41.68 496 HIS B C 1
ATOM 6166 O O . HIS B 2 496 ? 55.390 63.560 17.905 1.00 41.68 496 HIS B O 1
#